Protein AF-A0A5Q0BK28-F1 (afdb_monomer_lite)

Foldseek 3Di:
DDDDDDDDDDDDDDDDDDDDDDDDDDDDDDDDDDDDDDDDDDDDDDDDDFPAEEDEDPPDAEGHPALYEYEEPDEYEHEYEYENAQRGYEYEYQEYEYQAEYDYLHEYEYHYQHEYEYQHQAYEYAEYEFDANYHYEYNHQHAEYAEYEQDDQGEYEYEQNHEHEYNAEYEYPHEYEEREEYAEAYEDQYEYEYDQHDHQHHDHEHHYPDDDHEYHYADEHEQQAEYEQDAAEEYNEAHAYEQHGEYEWEDEQVDIGAYEYAYQEYEDHHEYEYEYEHADAFAPGFQKDKYWRYAHPHQNHAYYYHYPYYYYPHHDVQKDWDWDQDGNGTIMIMIHGQQVQLVLAQAVLSNLLSNLLNVCSVPDDDLSSVLSRVLRNDDSVQSNLQSLLLSCLCLLCVVVQVCVQVVQQCQVVCQQQCQHQADGDDHDDQFKKKKKKWKKKWWWFDDPSRFRTKTKIKTKMKIKIKHDPDQFKIKMKMWIWMWMKMAGPSFRKIKIWTKIKIKIKMKGADPPFKIKMKIWMKIKTKMKIWRQGPSWIKIDIKMKIKIKMKIKMWGWDDPDPQKIKIKMKMKIKMKMWIQWDWIPISVQSIKTFHIDIAIWIKIKIKMKMWGWDDDPLKIKIKIKMKIFMDTPGGRDQWGWMDGPNRPPSIGIDGYDTQADPVGKIKIKIKMKMPPFPFKIKIKMKIWIGHPGTTMIMIMIMIMGTDPDDGDDRDPDPPDDDDDDDDDDDDDDDDDDDDDPPPLVDQFCVVVDDLPFAFHRALFARAAQWKKKWWFQWKWFPDADQFFTKTFTKIKIWHCNHRFKIWIKIFSAWMWGDDPPTDTAGAFIKTKMKGFDAPQPQVVQFFGKIKMKMWGACPRHDPQRDQHIKIKMWIWTWGQDPPAKIKIKIWIKIKGAWSVDRVDIDIWIKIKMKIWHDPDPFKIKIKIKIWQAGPRRSDAAWHFDFDFDQFFDFAADPDDDDDDDDGTDGDRDRDRDGHTTHDDPPVPPGIKMKIKMWMWGHPDSFKIKIWIKIAIPDSRYTRIMIIIIMMGTD

InterPro domains:
  IPR005546 Autotransporter beta-domain [PF03797] (434-685)
  IPR005546 Autotransporter beta-domain [PS51208] (427-706)
  IPR005546 Autotransporter beta-domain [SM00869] (431-696)
  IPR036709 Autotransporter beta-domain superfamily [G3DSA:2.40.128.130] (414-706)
  IPR036709 Autotransporter beta-domain superfamily [SSF103515] (392-706)

Sequence (1033 aa):
MRSPQLLSLFPVRLFPKVNHPSFKPRAPGHAVIALLCCGLSLSSSGNDGSVCGNQISSPFAGGCIAGGTLVFDRSNTVNGAVDIGSSGATVNSGAAGYVDTINGSGGLTFKGAGTTVLSGNSVSIGSLQVDSGSTLILEGSKMQMATAYANNAGILALGANTTLSIANGLANSGSLYGAGILNGNLNNSGTVSAGSSAIALSLGDIRTPAATSFVQSSAAVPIGSAATVSSTTTLNGNLAQTSNGTLAFGITPTSNTQLAVSGSSVQAGGNLFVQASGMSTGPGNNLRTTYTLLNGTNPNATLSGQFANVWVRGLAAGEVYDLTYVSDPQILISVYPDAYFHNMAQTANEREVGTVLDSTVPSATGSLYNQLNSLYQLPAGQLAAAMNQIDGEIYADAPGILYNAVSDTWAPVYARMGLSATQGGQSPANAPHLWMSGVGNFGGVSGNGNADGYSQRAGGFLVGADNKVFDGLNLGLTAGYVNAGANRNNTGSALSAQMWQVGGYADMNVGDNGHIGLLLGYTQGPVDFSNPSAIGTAAGQTFARIISAEARGSWTVDFGNGHSLTPIISLQTVYDQLGGFTESGLGALSLNVPSQNATMVAARFQTRYDYNWRAWGLDWTASTAIGVREMMNQPDPNLYLNYNGIGGQNFTVKGVQNNSSIGSGLVNAGITTHLNNALNLEIGYRGTYSGSTAINAFQGNVVWKFDEEIKTPSFDSETSAPDSGSKQSADKKAAAGEEDKGRDKLDIRTPGPDMANYPNSAYTLPQGGLYMEITPFNYTPDYATNPATYSSGYFFRYGLLDRVELRLYSNGLEAQGNGSALIGFAPLTFDTKIHIWDEWRQYYIPALGFEAAVQTTWLGSPGLTNGTEPSFSFNFDQSLPWDIDLEYNIGAARYQDPLDLSQEYWDVTFQWALQRDIVEDLAVFINGWYGSSTLPRVSRYTTKTQTVNKPVTVCDSNHRTDTLSNCVAKNTVITQTVSTRVAQNNVSELPNIVGAGMIWTVTDNLALYFNAGAGTNASSPTYNVYTGFAWTP

pLDDT: mean 77.87, std 19.66, range [23.08, 98.44]

Secondary structure (DSSP, 8-state):
----------------------------------------------S-----S-B-SSPP-SEE-TTEEEEESS-EEE-S-EE-TTT-EEEEESEEEE-S-EEEEEEEEEESSSEEEE--SEEEEEEEEE-TT-EEEE--SEEEEEEEEE-TT-EEEE-TT-EEEESS-EEESSEEEESSEEES-EEESSEEEE-SS---EES--EE--SS--EEEEEEEEEE-SEEE--SEEEEEEEEEE-TT-EEEEEEETTEE-EEEE-SSEEE--SEEEEEE-S---STTS-S-EEEEEEEE--TTPEEE---SEEEEESPPTTEEEEEEEETTTEEEEEEEESSHHHHH-SSSHHHHHHHHHHHHTTT--HHHHHHHHHHHTS-HHHHHHHHHTTS-HHHHHHHHHHHHHHHHHTHHHHHHTT--SSS------SS-EEEEEEEEEEEEEE--SSS-EEEEEEEEEEEEEEEEEETTEEEEEEEEEEEEEEEETTT--EEEEEEEEEEEEEEEEETTTEEEEEEEEEEEEEEEEEEEETTEEEEEEEEEEEEEEEEEEEE-EE-STTEEEEEEEEEEEEEEEE--EE-BSSGGGPEEEPPEEEEEEEEEEEEEEEEEEEETTEEEEEEEEEEEEEEEE---SEEEEEETTSTT--EEEE---SSBTTBEEEEEEEEEEESSSSEEEEEEEEEEE-SSEEEEEEEEEEEEESSS--PPP----------------------SSS-TTGGGS-BTTBS--TTTSSSPPS--PPTT-EEEEEEEEEEE--BTTBPEEEEEEEEEEEEEETTEEEEEEEEEEEEEESSS-EEEEPPPEEEEEEEEE--BTTTTBPEEEEEEEEE-SSS--TTT--S-EEEEEEEEEEEETTTEEEEEEEEEEEEEETTEEEEEEEEEEEEEEEEEEEETTEEEEEEEEES--SS-SS--EEEEEEEEEEEEEEE-SS---S-SSSEEEEEEEEEEEEEEE--GGG-SS--EEEEEEEEEEEETTEEEEEEEEEESSTTS-S-EEEEEEEE--

Radius of gyration: 50.5 Å; chains: 1; bounding box: 127×79×172 Å

Structure (mmCIF, N/CA/C/O backbone):
data_AF-A0A5Q0BK28-F1
#
_entry.id   AF-A0A5Q0BK28-F1
#
loop_
_atom_site.group_PDB
_atom_site.id
_atom_site.type_symbol
_atom_site.label_atom_id
_atom_site.label_alt_id
_atom_site.label_comp_id
_atom_site.label_asym_id
_atom_site.label_entity_id
_atom_site.label_seq_id
_atom_site.pdbx_PDB_ins_code
_atom_site.Cartn_x
_atom_site.Cartn_y
_atom_site.Cartn_z
_atom_site.occupancy
_atom_site.B_iso_or_equiv
_atom_site.auth_seq_id
_atom_site.auth_comp_id
_atom_site.auth_asym_id
_atom_site.auth_atom_id
_atom_site.pdbx_PDB_model_num
ATOM 1 N N . MET A 1 1 ? -41.409 -27.081 -14.715 1.00 34.41 1 MET A N 1
ATOM 2 C CA . MET A 1 1 ? -42.289 -28.272 -14.789 1.00 34.41 1 MET A CA 1
ATOM 3 C C . MET A 1 1 ? -42.395 -28.906 -13.402 1.00 34.41 1 MET A C 1
ATOM 5 O O . MET A 1 1 ? -41.400 -28.900 -12.700 1.00 34.41 1 MET A O 1
ATOM 9 N N . ARG A 1 2 ? -43.585 -29.428 -13.061 1.00 27.14 2 ARG A N 1
ATOM 10 C CA . ARG A 1 2 ? -43.899 -30.606 -12.210 1.00 27.14 2 ARG A CA 1
ATOM 11 C C . ARG A 1 2 ? -43.154 -30.882 -10.881 1.00 27.14 2 ARG A C 1
ATOM 13 O O . ARG A 1 2 ? -42.020 -31.339 -10.877 1.00 27.14 2 ARG A O 1
ATOM 20 N N . SER A 1 3 ? -43.929 -30.834 -9.791 1.00 30.38 3 SER A N 1
ATOM 21 C CA . SER A 1 3 ? -43.876 -31.787 -8.656 1.00 30.38 3 SER A CA 1
ATOM 22 C C . SER A 1 3 ? -44.756 -33.028 -8.969 1.00 30.38 3 SER A C 1
ATOM 24 O O . SER A 1 3 ? -45.500 -32.986 -9.959 1.00 30.38 3 SER A O 1
ATOM 26 N N . PRO A 1 4 ? -44.619 -34.157 -8.240 1.00 43.94 4 PRO A N 1
ATOM 27 C CA . PRO A 1 4 ? -45.563 -34.561 -7.163 1.00 43.94 4 PRO A CA 1
ATOM 28 C C . PRO A 1 4 ? -44.814 -34.840 -5.819 1.00 43.94 4 PRO A C 1
ATOM 30 O O . PRO A 1 4 ? -43.588 -34.785 -5.815 1.00 43.94 4 PRO A O 1
ATOM 33 N N . GLN A 1 5 ? -45.391 -34.966 -4.605 1.00 29.62 5 GLN A N 1
ATOM 34 C CA . GLN A 1 5 ? -46.573 -35.706 -4.082 1.00 29.62 5 GLN A CA 1
ATOM 35 C C . GLN A 1 5 ? -46.401 -37.252 -4.119 1.00 29.62 5 GLN A C 1
ATOM 37 O O . GLN A 1 5 ? -45.726 -37.752 -5.007 1.00 29.62 5 GLN A O 1
ATOM 42 N N . LEU A 1 6 ? -46.937 -38.092 -3.212 1.00 27.02 6 LEU A N 1
ATOM 43 C CA . LEU A 1 6 ? -47.876 -37.936 -2.075 1.00 27.02 6 LEU A CA 1
ATOM 44 C C . LEU A 1 6 ? -47.727 -39.156 -1.112 1.00 27.02 6 LEU A C 1
ATOM 46 O O . LEU A 1 6 ? -47.424 -40.242 -1.596 1.00 27.02 6 LEU A O 1
ATOM 50 N N . LEU A 1 7 ? -47.868 -39.016 0.220 1.00 25.06 7 LEU A N 1
ATOM 51 C CA . LEU A 1 7 ? -48.872 -39.624 1.152 1.00 25.06 7 LEU A CA 1
ATOM 52 C C . LEU A 1 7 ? -48.222 -39.667 2.563 1.00 25.06 7 LEU A C 1
ATOM 54 O O . LEU A 1 7 ? -47.008 -39.824 2.623 1.00 25.06 7 LEU A O 1
ATOM 58 N N . SER A 1 8 ? -48.826 -39.514 3.755 1.00 24.03 8 SER A N 1
ATOM 59 C CA . SER A 1 8 ? -50.190 -39.278 4.293 1.00 24.03 8 SER A CA 1
ATOM 60 C C . SER A 1 8 ? -51.168 -40.463 4.474 1.00 24.03 8 SER A C 1
ATOM 62 O O . SER A 1 8 ? -51.859 -40.834 3.529 1.00 24.03 8 SER A O 1
ATOM 64 N N . LEU A 1 9 ? -51.354 -40.937 5.722 1.00 24.70 9 LEU A N 1
ATOM 65 C CA . LEU A 1 9 ? -52.549 -41.670 6.197 1.00 24.70 9 LEU A CA 1
ATOM 66 C C . LEU A 1 9 ? -52.861 -41.354 7.686 1.00 24.70 9 LEU A C 1
ATOM 68 O O . LEU A 1 9 ? -51.958 -41.230 8.505 1.00 24.70 9 LEU A O 1
ATOM 72 N N . PHE A 1 10 ? -54.151 -41.200 7.996 1.00 25.56 10 PHE A N 1
ATOM 73 C CA . PHE A 1 10 ? -54.807 -40.784 9.266 1.00 25.56 10 PHE A CA 1
ATOM 74 C C . PHE A 1 10 ? -56.035 -41.729 9.487 1.00 25.56 10 PHE A C 1
ATOM 76 O O . PHE A 1 10 ? -56.170 -42.617 8.638 1.00 25.56 10 PHE A O 1
ATOM 83 N N . PRO A 1 11 ? -56.958 -41.639 10.498 1.00 42.91 11 PRO A N 1
ATOM 84 C CA . PRO A 1 11 ? -57.482 -40.502 11.304 1.00 42.91 11 PRO A CA 1
ATOM 85 C C . PRO A 1 11 ? -57.349 -40.760 12.852 1.00 42.91 11 PRO A C 1
ATOM 87 O O . PRO A 1 11 ? -56.382 -41.415 13.209 1.00 42.91 11 PRO A O 1
ATOM 90 N N . VAL A 1 12 ? -58.110 -40.274 13.866 1.00 28.59 12 VAL A N 1
ATOM 91 C CA . VAL A 1 12 ? -59.478 -39.700 14.012 1.00 28.59 12 VAL A CA 1
ATOM 92 C C . VAL A 1 12 ? -59.590 -38.566 15.069 1.00 28.59 12 VAL A C 1
ATOM 94 O O . VAL A 1 12 ? -58.828 -38.462 16.019 1.00 28.59 12 VAL A O 1
ATOM 97 N N . ARG A 1 13 ? -60.606 -37.731 14.807 1.00 27.39 13 ARG A N 1
ATOM 98 C CA . ARG A 1 13 ? -61.354 -36.673 15.536 1.00 27.39 13 ARG A CA 1
ATOM 99 C C . ARG A 1 13 ? -61.767 -36.992 17.009 1.00 27.39 13 ARG A C 1
ATOM 101 O O . ARG A 1 13 ? -61.684 -38.143 17.407 1.00 27.39 13 ARG A O 1
ATOM 108 N N . LEU A 1 14 ? -62.299 -36.069 17.842 1.00 26.30 14 LEU A N 1
ATOM 109 C CA . LEU A 1 14 ? -63.128 -34.859 17.574 1.00 26.30 14 LEU A CA 1
ATOM 110 C C . LEU A 1 14 ? -62.948 -33.685 18.597 1.00 26.30 14 LEU A C 1
ATOM 112 O O . LEU A 1 14 ? -62.080 -33.723 19.457 1.00 26.30 14 LEU A O 1
ATOM 116 N N . PHE A 1 15 ? -63.753 -32.623 18.439 1.00 25.20 15 PHE A N 1
ATOM 117 C CA . PHE A 1 15 ? -63.649 -31.211 18.911 1.00 25.20 15 PHE A CA 1
ATOM 118 C C . PHE A 1 15 ? -64.944 -30.760 19.681 1.00 25.20 15 PHE A C 1
ATOM 120 O O . PHE A 1 15 ? -65.834 -31.606 19.769 1.00 25.20 15 PHE A O 1
ATOM 127 N N . PRO A 1 16 ? -65.229 -29.468 20.056 1.00 42.81 16 PRO A N 1
ATOM 128 C CA . PRO A 1 16 ? -64.428 -28.287 20.506 1.00 42.81 16 PRO A CA 1
ATOM 129 C C . PRO A 1 16 ? -65.040 -27.422 21.683 1.00 42.81 16 PRO A C 1
ATOM 131 O O . PRO A 1 16 ? -66.171 -27.634 22.090 1.00 42.81 16 PRO A O 1
ATOM 134 N N . LYS A 1 17 ? -64.300 -26.370 22.125 1.00 27.00 17 LYS A N 1
ATOM 135 C CA . LYS A 1 17 ? -64.670 -24.973 22.575 1.00 27.00 17 LYS A CA 1
ATOM 136 C C . LYS A 1 17 ? -66.013 -24.616 23.288 1.00 27.00 17 LYS A C 1
ATOM 138 O O . LYS A 1 17 ? -67.071 -24.998 22.814 1.00 27.00 17 LYS A O 1
ATOM 143 N N . VAL A 1 18 ? -65.967 -23.616 24.206 1.00 28.25 18 VAL A N 1
ATOM 144 C CA . VAL A 1 18 ? -66.544 -22.221 24.105 1.00 28.25 18 VAL A CA 1
ATOM 145 C C . VAL A 1 18 ? -66.352 -21.416 25.434 1.00 28.25 18 VAL A C 1
ATOM 147 O O . VAL A 1 18 ? -66.045 -22.014 26.460 1.00 28.25 18 VAL A O 1
ATOM 150 N N . ASN A 1 19 ? -66.467 -20.071 25.416 1.00 27.97 19 ASN A N 1
ATOM 151 C CA . ASN A 1 19 ? -66.177 -19.127 26.527 1.00 27.97 19 ASN A CA 1
ATOM 152 C C . ASN A 1 19 ? -67.421 -18.425 27.150 1.00 27.97 19 ASN A C 1
ATOM 154 O O . ASN A 1 19 ? -68.354 -18.117 26.417 1.00 27.97 19 ASN A O 1
ATOM 158 N N . HIS A 1 20 ? -67.286 -17.976 28.420 1.00 28.23 20 HIS A N 1
ATOM 159 C CA . HIS A 1 20 ? -67.975 -16.824 29.084 1.00 28.23 20 HIS A CA 1
ATOM 160 C C . HIS A 1 20 ? -69.520 -16.884 29.318 1.00 28.23 20 HIS A C 1
ATOM 162 O O . HIS A 1 20 ? -70.199 -17.682 28.684 1.00 28.23 20 HIS A O 1
ATOM 168 N N . PRO A 1 21 ? -70.129 -15.988 30.146 1.00 46.16 21 PRO A N 1
ATOM 169 C CA . PRO A 1 21 ? -69.708 -15.479 31.473 1.00 46.16 21 PRO A CA 1
ATOM 170 C C . PRO A 1 21 ? -70.849 -15.373 32.542 1.00 46.16 21 PRO A C 1
ATOM 172 O O . PRO A 1 21 ? -72.026 -15.402 32.215 1.00 46.16 21 PRO A O 1
ATOM 175 N N . SER A 1 22 ? -70.472 -15.104 33.810 1.00 27.94 22 SER A N 1
ATOM 176 C CA . SER A 1 22 ? -71.206 -14.343 34.871 1.00 27.94 22 SER A CA 1
ATOM 177 C C . SER A 1 22 ? -72.678 -14.646 35.261 1.00 27.94 22 SER A C 1
ATOM 179 O O . SER A 1 22 ? -73.558 -14.516 34.425 1.00 27.94 22 SER A O 1
ATOM 181 N N . PHE A 1 23 ? -72.969 -14.803 36.573 1.00 26.89 23 PHE A N 1
ATOM 182 C CA . PHE A 1 23 ? -73.922 -13.966 37.363 1.00 26.89 23 PHE A CA 1
ATOM 183 C C . PHE A 1 23 ? -73.916 -14.306 38.888 1.00 26.89 23 PHE A C 1
ATOM 185 O O . PHE A 1 23 ? -73.184 -15.184 39.339 1.00 26.89 23 PHE A O 1
ATOM 192 N N . LYS A 1 24 ? -74.705 -13.568 39.689 1.00 26.69 24 LYS A N 1
ATOM 193 C CA . LYS A 1 24 ? -74.951 -13.632 41.163 1.00 26.69 24 LYS A CA 1
ATOM 194 C C . LYS A 1 24 ? -76.490 -13.540 41.400 1.00 26.69 24 LYS A C 1
ATOM 196 O O . LYS A 1 24 ? -77.158 -13.159 40.440 1.00 26.69 24 LYS A O 1
ATOM 201 N N . PRO A 1 25 ? -77.084 -13.654 42.619 1.00 50.75 25 PRO A N 1
ATOM 202 C CA . PRO A 1 25 ? -76.676 -14.268 43.904 1.00 50.75 25 PRO A CA 1
ATOM 203 C C . PRO A 1 25 ? -77.841 -15.050 44.622 1.00 50.75 25 PRO A C 1
ATOM 205 O O . PRO A 1 25 ? -78.875 -15.313 44.020 1.00 50.75 25 PRO A O 1
ATOM 208 N N . ARG A 1 26 ? -77.715 -15.251 45.956 1.00 26.45 26 ARG A N 1
ATOM 209 C CA . ARG A 1 26 ? -78.743 -15.545 47.007 1.00 26.45 26 ARG A CA 1
ATOM 210 C C . ARG A 1 26 ? -79.094 -17.012 47.362 1.00 26.45 26 ARG A C 1
ATOM 212 O O . ARG A 1 26 ? -78.865 -17.946 46.611 1.00 26.45 26 ARG A O 1
ATOM 219 N N . ALA A 1 27 ? -79.578 -17.145 48.605 1.00 27.17 27 ALA A N 1
ATOM 220 C CA . ALA A 1 27 ? -79.930 -18.342 49.398 1.00 27.17 27 ALA A CA 1
ATOM 221 C C . ALA A 1 27 ? -81.478 -18.355 49.651 1.00 27.17 27 ALA A C 1
ATOM 223 O O . ALA A 1 27 ? -82.126 -17.533 48.994 1.00 27.17 27 ALA A O 1
ATOM 224 N N . PRO A 1 28 ? -82.117 -19.124 50.584 1.00 44.31 28 PRO A N 1
ATOM 225 C CA . PRO A 1 28 ? -81.608 -20.051 51.626 1.00 44.31 28 PRO A CA 1
ATOM 226 C C . PRO A 1 28 ? -82.434 -21.362 51.837 1.00 44.31 28 PRO A C 1
ATOM 228 O O . PRO A 1 28 ? -83.401 -21.609 51.126 1.00 44.31 28 PRO A O 1
ATOM 231 N N . GLY A 1 29 ? -82.138 -22.136 52.903 1.00 26.45 29 GLY A N 1
ATOM 232 C CA . GLY A 1 29 ? -83.177 -22.881 53.653 1.00 26.45 29 GLY A CA 1
ATOM 233 C C . GLY A 1 29 ? -82.856 -24.312 54.137 1.00 26.45 29 GLY A C 1
ATOM 234 O O . GLY A 1 29 ? -82.620 -25.182 53.317 1.00 26.45 29 GLY A O 1
ATOM 235 N N . HIS A 1 30 ? -82.932 -24.514 55.466 1.00 27.50 30 HIS A N 1
ATOM 236 C CA . HIS A 1 30 ? -83.314 -25.715 56.263 1.00 27.50 30 HIS A CA 1
ATOM 237 C C . HIS A 1 30 ? -82.909 -27.142 55.774 1.00 27.50 30 HIS A C 1
ATOM 239 O O . HIS A 1 30 ? -83.309 -27.544 54.692 1.00 27.50 30 HIS A O 1
ATOM 245 N N . ALA A 1 31 ? -82.119 -27.993 56.461 1.00 26.11 31 ALA A N 1
ATOM 246 C CA . ALA A 1 31 ? -82.004 -28.435 57.880 1.00 26.11 31 ALA A CA 1
ATOM 247 C C . ALA A 1 31 ? -82.782 -29.736 58.216 1.00 26.11 31 ALA A C 1
ATOM 249 O O . ALA A 1 31 ? -83.950 -29.809 57.858 1.00 26.11 31 ALA A O 1
ATOM 250 N N . VAL A 1 32 ? -82.149 -30.699 58.938 1.00 26.25 32 VAL A N 1
ATOM 251 C CA . VAL A 1 32 ? -82.717 -31.622 59.981 1.00 26.25 32 VAL A CA 1
ATOM 252 C C . VAL A 1 32 ? -81.728 -32.751 60.427 1.00 26.25 32 VAL A C 1
ATOM 254 O O . VAL A 1 32 ? -81.478 -33.688 59.685 1.00 26.25 32 VAL A O 1
ATOM 257 N N . ILE A 1 33 ? -81.238 -32.643 61.681 1.00 27.38 33 ILE A N 1
ATOM 258 C CA . ILE A 1 33 ? -81.070 -33.682 62.752 1.00 27.38 33 ILE A CA 1
ATOM 259 C C . ILE A 1 33 ? -80.022 -34.846 62.676 1.00 27.38 33 ILE A C 1
ATOM 261 O O . ILE A 1 33 ? -79.854 -35.497 61.656 1.00 27.38 33 ILE A O 1
ATOM 265 N N . ALA A 1 34 ? -79.472 -35.173 63.877 1.00 27.11 34 ALA A N 1
ATOM 266 C CA . ALA A 1 34 ? -78.802 -36.419 64.356 1.00 27.11 34 ALA A CA 1
ATOM 267 C C . ALA A 1 34 ? -77.303 -36.671 64.003 1.00 27.11 34 ALA A C 1
ATOM 269 O O . ALA A 1 34 ? -76.893 -36.424 62.879 1.00 27.11 34 ALA A O 1
ATOM 270 N N . LEU A 1 35 ? -76.430 -37.198 64.896 1.00 27.97 35 LEU A N 1
ATOM 271 C CA . LEU A 1 35 ? -76.524 -37.510 66.349 1.00 27.97 35 LEU A CA 1
ATOM 272 C C . LEU A 1 35 ? -75.115 -37.637 67.012 1.00 27.97 35 LEU A C 1
ATOM 274 O O . LEU A 1 35 ? -74.201 -38.114 66.351 1.00 27.97 35 LEU A O 1
ATOM 278 N N . LEU A 1 36 ? -75.004 -37.369 68.332 1.00 28.55 36 LEU A N 1
ATOM 279 C CA . LEU A 1 36 ? -73.868 -37.686 69.251 1.00 28.55 36 LEU A CA 1
ATOM 280 C C . LEU A 1 36 ? -72.484 -37.029 68.953 1.00 28.55 36 LEU A C 1
ATOM 282 O O . LEU A 1 36 ? -72.203 -36.643 67.829 1.00 28.55 36 LEU A O 1
ATOM 286 N N . CYS A 1 37 ? -71.558 -36.840 69.910 1.00 27.67 37 CYS A N 1
ATOM 287 C CA . CYS A 1 37 ? -71.568 -37.051 71.371 1.00 27.67 37 CYS A CA 1
ATOM 288 C C . CYS A 1 37 ? -70.706 -35.974 72.083 1.00 27.67 37 CYS A C 1
ATOM 290 O O . CYS A 1 37 ? -69.775 -35.444 71.482 1.00 27.67 37 CYS A O 1
ATOM 292 N N . CYS A 1 38 ? -70.974 -35.676 73.361 1.00 28.72 38 CYS A N 1
ATOM 293 C CA . CYS A 1 38 ? -70.225 -34.687 74.157 1.00 28.72 38 CYS A CA 1
ATOM 294 C C . CYS A 1 38 ? -69.229 -35.325 75.141 1.00 28.72 38 CYS A C 1
ATOM 296 O O . CYS A 1 38 ? -69.458 -36.423 75.644 1.00 28.72 38 CYS A O 1
ATOM 298 N N . GLY A 1 39 ? -68.187 -34.568 75.500 1.00 27.62 39 GLY A N 1
ATOM 299 C CA . GLY A 1 39 ? -67.307 -34.831 76.641 1.00 27.62 39 GLY A CA 1
ATOM 300 C C . GLY A 1 39 ? -66.719 -33.517 77.156 1.00 27.62 39 GLY A C 1
ATOM 301 O O . GLY A 1 39 ? -65.961 -32.865 76.445 1.00 27.62 39 GLY A O 1
ATOM 302 N N . LEU A 1 40 ? -67.107 -33.100 78.363 1.00 29.86 40 LEU A N 1
ATOM 303 C CA . LEU A 1 40 ? -66.721 -31.822 78.969 1.00 29.86 40 LEU A CA 1
ATOM 304 C C . LEU A 1 40 ? -66.406 -32.053 80.451 1.00 29.86 40 LEU A C 1
ATOM 306 O O . LEU A 1 40 ? -67.218 -32.639 81.164 1.00 29.86 40 LEU A O 1
ATOM 310 N N . SER A 1 41 ? -65.250 -31.580 80.915 1.00 27.47 41 SER A N 1
ATOM 311 C CA . SER A 1 41 ? -64.837 -31.653 82.320 1.00 27.47 41 SER A CA 1
ATOM 312 C C . SER A 1 41 ? -64.361 -30.285 82.799 1.00 27.47 41 SER A C 1
ATOM 314 O O . SER A 1 41 ? -63.338 -29.785 82.332 1.00 27.47 41 SER A O 1
ATOM 316 N N . LEU A 1 42 ? -65.094 -29.698 83.743 1.00 29.66 42 LEU A N 1
ATOM 317 C CA . LEU A 1 42 ? -64.678 -28.520 84.503 1.00 29.66 42 LEU A CA 1
ATOM 318 C C . LEU A 1 42 ? -64.148 -28.970 85.868 1.00 29.66 42 LEU A C 1
ATOM 320 O O . LEU A 1 42 ? -64.774 -29.800 86.528 1.00 29.66 42 LEU A O 1
ATOM 324 N N . SER A 1 43 ? -63.029 -28.395 86.301 1.00 27.08 43 SER A N 1
ATOM 325 C CA . SER A 1 43 ? -62.521 -28.480 87.674 1.00 27.08 43 SER A CA 1
ATOM 326 C C . SER A 1 43 ? -62.527 -27.093 88.326 1.00 27.08 43 SER A C 1
ATOM 328 O O . SER A 1 43 ? -62.608 -26.067 87.649 1.00 27.08 43 SER A O 1
ATOM 330 N N . SER A 1 44 ? -62.556 -27.065 89.658 1.00 29.45 44 SER A N 1
ATOM 331 C CA . SER A 1 44 ? -62.954 -25.895 90.447 1.00 29.45 44 SER A CA 1
ATOM 332 C C . SER A 1 44 ? -61.811 -24.955 90.846 1.00 29.45 44 SER A C 1
ATOM 334 O O . SER A 1 44 ? -60.646 -25.332 90.894 1.00 29.45 44 SER A O 1
ATOM 336 N N . SER A 1 45 ? -62.210 -23.736 91.211 1.00 30.55 45 SER A N 1
ATOM 337 C CA . SER A 1 45 ? -61.409 -22.621 91.730 1.00 30.55 45 SER A CA 1
ATOM 338 C C . SER A 1 45 ? -60.344 -22.955 92.786 1.00 30.55 45 SER A C 1
ATOM 340 O O . SER A 1 45 ? -60.633 -23.631 93.774 1.00 30.55 45 SER A O 1
ATOM 342 N N . GLY A 1 46 ? -59.188 -22.300 92.653 1.00 26.92 46 GLY A N 1
ATOM 343 C CA . GLY A 1 46 ? -58.197 -22.032 93.699 1.00 26.92 46 GLY A CA 1
ATOM 344 C C . GLY A 1 46 ? -57.442 -20.737 93.356 1.00 26.92 46 GLY A C 1
ATOM 345 O O . GLY A 1 46 ? -57.336 -20.403 92.177 1.00 26.92 46 GLY A O 1
ATOM 346 N N . ASN A 1 47 ? -56.984 -19.983 94.360 1.00 37.78 47 ASN A N 1
ATOM 347 C CA . ASN A 1 47 ? -56.246 -18.726 94.152 1.00 37.78 47 ASN A CA 1
ATOM 348 C C . ASN A 1 47 ? -54.768 -18.960 93.772 1.00 37.78 47 ASN A C 1
ATOM 350 O O . ASN A 1 47 ? -54.255 -20.068 93.900 1.00 37.78 47 ASN A O 1
ATOM 354 N N . ASP A 1 48 ? -54.108 -17.870 93.369 1.00 37.97 48 ASP A N 1
ATOM 355 C CA . ASP A 1 48 ? -52.664 -17.727 93.129 1.00 37.97 48 ASP A CA 1
ATOM 356 C C . ASP A 1 48 ? -52.080 -18.562 91.972 1.00 37.97 48 ASP A C 1
ATOM 358 O O . ASP A 1 48 ? -51.318 -19.511 92.144 1.00 37.97 48 ASP A O 1
ATOM 362 N N . GLY A 1 49 ? -52.382 -18.116 90.747 1.00 32.22 49 GLY A N 1
ATOM 363 C CA . GLY A 1 49 ? -51.701 -18.520 89.515 1.00 32.22 49 GLY A CA 1
ATOM 364 C C . GLY A 1 49 ? -52.074 -17.601 88.347 1.00 32.22 49 GLY A C 1
ATOM 365 O O . GLY A 1 49 ? -53.252 -17.316 88.133 1.00 32.22 49 GLY A O 1
ATOM 366 N N . SER A 1 50 ? -51.091 -17.098 87.595 1.00 45.12 50 SER A N 1
ATOM 367 C CA . SER A 1 50 ? -51.329 -16.186 86.469 1.00 45.12 50 SER A CA 1
ATOM 368 C C . SER A 1 50 ? -51.966 -16.911 85.277 1.00 45.12 50 SER A C 1
ATOM 370 O O . SER A 1 50 ? -51.350 -17.766 84.644 1.00 45.12 50 SER A O 1
ATOM 372 N N . VAL A 1 51 ? -53.200 -16.534 84.928 1.00 55.12 51 VAL A N 1
ATOM 373 C CA . VAL A 1 51 ? -53.920 -17.088 83.768 1.00 55.12 51 VAL A CA 1
ATOM 374 C C . VAL A 1 51 ? -53.381 -16.480 82.466 1.00 55.12 51 VAL A C 1
ATOM 376 O O . VAL A 1 51 ? -53.950 -15.542 81.909 1.00 55.12 51 VAL A O 1
ATOM 379 N N . CYS A 1 52 ? -52.261 -17.019 81.985 1.00 69.25 52 CYS A N 1
ATOM 380 C CA . CYS A 1 52 ? -51.769 -16.794 80.626 1.00 69.25 52 CYS A CA 1
ATOM 381 C C . CYS A 1 52 ? -52.749 -17.401 79.603 1.00 69.25 52 CYS A C 1
ATOM 383 O O . CYS A 1 52 ? -53.150 -18.557 79.746 1.00 69.25 52 CYS A O 1
ATOM 385 N N . GLY A 1 53 ? -53.121 -16.654 78.560 1.00 71.06 53 GLY A N 1
ATOM 386 C CA . GLY A 1 53 ? -53.976 -17.165 77.484 1.00 71.06 53 GLY A CA 1
ATOM 387 C C . GLY A 1 53 ? -54.708 -16.074 76.704 1.00 71.06 53 GLY A C 1
ATOM 388 O O . GLY A 1 53 ? -54.304 -14.912 76.712 1.00 71.06 53 GLY A O 1
ATOM 389 N N . ASN A 1 54 ? -55.788 -16.454 76.011 1.00 75.00 54 ASN A N 1
ATOM 390 C CA . ASN A 1 54 ? -56.637 -15.515 75.271 1.00 75.00 54 ASN A CA 1
ATOM 391 C C . ASN A 1 54 ? -57.293 -14.493 76.211 1.00 75.00 54 ASN A C 1
ATOM 393 O O . ASN A 1 54 ? -57.897 -14.873 77.212 1.00 75.00 54 ASN A O 1
ATOM 397 N N . GLN A 1 55 ? -57.250 -13.217 75.832 1.00 71.62 55 GLN A N 1
ATOM 398 C CA . GLN A 1 55 ? -57.863 -12.111 76.571 1.00 71.62 55 GLN A CA 1
ATOM 399 C C . GLN A 1 55 ? -58.817 -11.356 75.638 1.00 71.62 55 GLN A C 1
ATOM 401 O O . GLN A 1 55 ? -58.408 -10.830 74.603 1.00 71.62 55 GLN A O 1
ATOM 406 N N . ILE A 1 56 ? -60.111 -11.350 75.973 1.00 63.09 56 ILE A N 1
ATOM 407 C CA . ILE A 1 56 ? -61.194 -10.840 75.110 1.00 63.09 56 ILE A CA 1
ATOM 408 C C . ILE A 1 56 ? -62.100 -9.902 75.925 1.00 63.09 56 ILE A C 1
ATOM 410 O O . ILE A 1 56 ? -63.298 -10.135 76.087 1.00 63.09 56 ILE A O 1
ATOM 414 N N . SER A 1 57 ? -61.509 -8.852 76.495 1.00 59.09 57 SER A N 1
ATOM 415 C CA . SER A 1 57 ? -62.238 -7.778 77.177 1.00 59.09 57 SER A CA 1
ATOM 416 C C . SER A 1 57 ? -61.390 -6.510 77.325 1.00 59.09 57 SER A C 1
ATOM 418 O O . SER A 1 57 ? -60.181 -6.556 77.549 1.00 59.09 57 SER A O 1
ATOM 420 N N . SER A 1 58 ? -62.045 -5.350 77.240 1.00 57.62 58 SER A N 1
ATOM 421 C CA . SER A 1 58 ? -61.508 -4.083 77.746 1.00 57.62 58 SER A CA 1
ATOM 422 C C . SER A 1 58 ? -62.067 -3.814 79.154 1.00 57.62 58 SER A C 1
ATOM 424 O O . SER A 1 58 ? -63.278 -3.990 79.327 1.00 57.62 58 SER A O 1
ATOM 426 N N . PRO A 1 59 ? -61.282 -3.301 80.118 1.00 63.19 59 PRO A N 1
ATOM 427 C CA . PRO A 1 59 ? -59.876 -2.915 79.999 1.00 63.19 59 PRO A CA 1
ATOM 428 C C . PRO A 1 59 ? -58.916 -4.063 80.356 1.00 63.19 59 PRO A C 1
ATOM 430 O O . PRO A 1 59 ? -58.972 -4.611 81.454 1.00 63.19 59 PRO A O 1
ATOM 433 N N . PHE A 1 60 ? -57.967 -4.361 79.465 1.00 74.75 60 PHE A N 1
ATOM 434 C CA . PHE A 1 60 ? -56.748 -5.089 79.830 1.00 74.75 60 PHE A CA 1
ATOM 435 C C . PHE A 1 60 ? -55.688 -4.065 80.254 1.00 74.75 60 PHE A C 1
ATOM 437 O O . PHE A 1 60 ? -55.400 -3.139 79.493 1.00 74.75 60 PHE A O 1
ATOM 444 N N . ALA A 1 61 ? -55.146 -4.208 81.467 1.00 74.12 61 ALA A N 1
ATOM 445 C CA . ALA A 1 61 ? -54.246 -3.226 82.081 1.00 74.12 61 ALA A CA 1
ATOM 446 C C . ALA A 1 61 ? -52.765 -3.652 82.113 1.00 74.12 61 ALA A C 1
ATOM 448 O O . ALA A 1 61 ? -51.906 -2.793 82.287 1.00 74.12 61 ALA A O 1
ATOM 449 N N . GLY A 1 62 ? -52.480 -4.946 81.940 1.00 76.25 62 GLY A N 1
ATOM 450 C CA . GLY A 1 62 ? -51.159 -5.576 82.055 1.00 76.25 62 GLY A CA 1
ATOM 451 C C . GLY A 1 62 ? -51.300 -7.043 82.487 1.00 76.25 62 GLY A C 1
ATOM 452 O O . GLY A 1 62 ? -52.372 -7.447 82.943 1.00 76.25 62 GLY A O 1
ATOM 453 N N . GLY A 1 63 ? -50.243 -7.848 82.344 1.00 81.69 63 GLY A N 1
ATOM 454 C CA . GLY A 1 63 ? -50.220 -9.266 82.736 1.00 81.69 63 GLY A CA 1
ATOM 455 C C . GLY A 1 63 ? -49.735 -10.234 81.648 1.00 81.69 63 GLY A C 1
ATOM 456 O O . GLY A 1 63 ? -49.216 -9.830 80.609 1.00 81.69 63 GLY A O 1
ATOM 457 N N . CYS A 1 64 ? -49.896 -11.536 81.899 1.00 83.62 64 CYS A N 1
ATOM 458 C CA . CYS A 1 64 ? -49.444 -12.594 80.991 1.00 83.62 64 CYS A CA 1
ATOM 459 C C . CYS A 1 64 ? -50.450 -12.877 79.864 1.00 83.62 64 CYS A C 1
ATOM 461 O O . CYS A 1 64 ? -51.628 -13.118 80.126 1.00 83.62 64 CYS A O 1
ATOM 463 N N . ILE A 1 65 ? -49.965 -12.944 78.623 1.00 85.38 65 ILE A N 1
ATOM 464 C CA . ILE A 1 65 ? -50.732 -13.334 77.424 1.00 85.38 65 ILE A CA 1
ATOM 465 C C . ILE A 1 65 ? -50.049 -14.459 76.622 1.00 85.38 65 ILE A C 1
ATOM 467 O O . ILE A 1 65 ? -50.381 -14.687 75.460 1.00 85.38 65 ILE A O 1
ATOM 471 N N . ALA A 1 66 ? -49.099 -15.174 77.235 1.00 86.94 66 ALA A N 1
ATOM 472 C CA . ALA A 1 66 ? -48.339 -16.249 76.598 1.00 86.94 66 ALA A CA 1
ATOM 473 C C . ALA A 1 66 ? -49.240 -17.353 76.006 1.00 86.94 66 ALA A C 1
ATOM 475 O O . ALA A 1 66 ? -50.112 -17.899 76.682 1.00 86.94 66 ALA A O 1
ATOM 476 N N . GLY A 1 67 ? -49.011 -17.684 74.733 1.00 83.38 67 GLY A N 1
ATOM 477 C CA . GLY A 1 67 ? -49.813 -18.613 73.929 1.00 83.38 67 GLY A CA 1
ATOM 478 C C . GLY A 1 67 ? -51.178 -18.066 73.488 1.00 83.38 67 GLY A C 1
ATOM 479 O O . GLY A 1 67 ? -51.950 -18.797 72.871 1.00 83.38 67 GLY A O 1
ATOM 480 N N . GLY A 1 68 ? -51.498 -16.811 73.816 1.00 84.75 68 GLY A N 1
ATOM 481 C CA . GLY A 1 68 ? -52.828 -16.229 73.669 1.00 84.75 68 GLY A CA 1
ATOM 482 C C . GLY A 1 68 ? -52.992 -15.240 72.515 1.00 84.75 68 GLY A C 1
ATOM 483 O O . GLY A 1 68 ? -52.038 -14.703 71.950 1.00 84.75 68 GLY A O 1
ATOM 484 N N . THR A 1 69 ? -54.256 -14.959 72.201 1.00 84.44 69 THR A N 1
ATOM 485 C CA . THR A 1 69 ? -54.688 -13.801 71.413 1.00 84.44 69 THR A CA 1
ATOM 486 C C . THR A 1 69 ? -55.371 -12.778 72.320 1.00 84.44 69 THR A C 1
ATOM 488 O O . THR A 1 69 ? -56.352 -13.100 72.992 1.00 84.44 69 THR A O 1
ATOM 491 N N . LEU A 1 70 ? -54.875 -11.542 72.307 1.00 82.62 70 LEU A N 1
ATOM 492 C CA . LEU A 1 70 ? -55.482 -10.370 72.934 1.00 82.62 70 LEU A CA 1
ATOM 493 C C . LEU A 1 70 ? -56.311 -9.621 71.879 1.00 82.62 70 LEU A C 1
ATOM 495 O O . LEU A 1 70 ? -55.774 -9.205 70.849 1.00 82.62 70 LEU A O 1
ATOM 499 N N . VAL A 1 71 ? -57.620 -9.484 72.111 1.00 80.00 71 VAL A N 1
ATOM 500 C CA . VAL A 1 71 ? -58.566 -8.881 71.156 1.00 80.00 71 VAL A CA 1
ATOM 501 C C . VAL A 1 71 ? -59.161 -7.593 71.718 1.00 80.00 71 VAL A C 1
ATOM 503 O O . VAL A 1 71 ? -59.752 -7.604 72.797 1.00 80.00 71 VAL A O 1
ATOM 506 N N . PHE A 1 72 ? -59.066 -6.500 70.956 1.00 73.75 72 PHE A N 1
ATOM 507 C CA . PHE A 1 72 ? -59.653 -5.205 71.312 1.00 73.75 72 PHE A CA 1
ATOM 508 C C . PHE A 1 72 ? -60.754 -4.790 70.326 1.00 73.75 72 PHE A C 1
ATOM 510 O O . PHE A 1 72 ? -60.485 -4.508 69.157 1.00 73.75 72 PHE A O 1
ATOM 517 N N . ASP A 1 73 ? -61.991 -4.712 70.829 1.00 68.31 73 ASP A N 1
ATOM 518 C CA . ASP A 1 73 ? -63.193 -4.264 70.104 1.00 68.31 73 ASP A CA 1
ATOM 519 C C . ASP A 1 73 ? -63.308 -2.729 69.985 1.00 68.31 73 ASP A C 1
ATOM 521 O O . ASP A 1 73 ? -64.110 -2.213 69.208 1.00 68.31 73 ASP A O 1
ATOM 525 N N . ARG A 1 74 ? -62.490 -2.003 70.752 1.00 69.94 74 ARG A N 1
ATOM 526 C CA . ARG A 1 74 ? -62.395 -0.540 70.840 1.00 69.94 74 ARG A CA 1
ATOM 527 C C . ARG A 1 74 ? -60.952 -0.141 71.162 1.00 69.94 74 ARG A C 1
ATOM 529 O O . ARG A 1 74 ? -60.177 -0.982 71.606 1.00 69.94 74 ARG A O 1
ATOM 536 N N . SER A 1 75 ? -60.598 1.134 70.997 1.00 72.38 75 SER A N 1
ATOM 537 C CA . SER A 1 75 ? -59.273 1.625 71.409 1.00 72.38 75 SER A CA 1
ATOM 538 C C . SER A 1 75 ? -59.050 1.435 72.918 1.00 72.38 75 SER A C 1
ATOM 540 O O . SER A 1 75 ? -59.911 1.814 73.714 1.00 72.38 75 SER A O 1
ATOM 542 N N . ASN A 1 76 ? -57.910 0.857 73.308 1.00 75.12 76 ASN A N 1
ATOM 543 C CA . ASN A 1 76 ? -57.520 0.629 74.703 1.00 75.12 76 ASN A CA 1
ATOM 544 C C . ASN A 1 76 ? -56.026 0.928 74.917 1.00 75.12 76 ASN A C 1
ATOM 546 O O . ASN A 1 76 ? -55.211 0.664 74.032 1.00 75.12 76 ASN A O 1
ATOM 550 N N . THR A 1 77 ? -55.666 1.409 76.109 1.00 79.94 77 THR A N 1
ATOM 551 C CA . THR A 1 77 ? -54.271 1.681 76.491 1.00 79.94 77 THR A CA 1
ATOM 552 C C . THR A 1 77 ? -53.855 0.789 77.658 1.00 79.94 77 THR A C 1
ATOM 554 O O . THR A 1 77 ? -54.465 0.823 78.726 1.00 79.94 77 THR A O 1
ATOM 557 N N . VAL A 1 78 ? -52.810 -0.007 77.448 1.00 80.88 78 VAL A N 1
ATOM 558 C CA . VAL A 1 78 ? -52.210 -0.924 78.420 1.00 80.88 78 VAL A CA 1
ATOM 559 C C . VAL A 1 78 ? -51.055 -0.199 79.117 1.00 80.88 78 VAL A C 1
ATOM 561 O O . VAL A 1 78 ? -50.044 0.132 78.492 1.00 80.88 78 VAL A O 1
ATOM 564 N N . ASN A 1 79 ? -51.229 0.079 80.410 1.00 80.00 79 ASN A N 1
ATOM 565 C CA . ASN A 1 79 ? -50.333 0.926 81.212 1.00 80.00 79 ASN A CA 1
ATOM 566 C C . ASN A 1 79 ? -49.433 0.140 82.185 1.00 80.00 79 ASN A C 1
ATOM 568 O O . ASN A 1 79 ? -48.730 0.757 82.980 1.00 80.00 79 ASN A O 1
ATOM 572 N N . GLY A 1 80 ? -49.486 -1.192 82.158 1.00 79.75 80 GLY A N 1
ATOM 573 C CA . GLY A 1 80 ? -48.688 -2.084 82.995 1.00 79.75 80 GLY A CA 1
ATOM 574 C C . GLY A 1 80 ? -48.069 -3.222 82.184 1.00 79.75 80 GLY A C 1
ATOM 575 O O . GLY A 1 80 ? -48.605 -3.616 81.146 1.00 79.75 80 GLY A O 1
ATOM 576 N N . ALA A 1 81 ? -46.940 -3.731 82.673 1.00 81.62 81 ALA A N 1
ATOM 577 C CA . ALA A 1 81 ? -46.090 -4.705 81.998 1.00 81.62 81 ALA A CA 1
ATOM 578 C C . ALA A 1 81 ? -46.837 -5.927 81.430 1.00 81.62 81 ALA A C 1
ATOM 580 O O . ALA A 1 81 ? -47.758 -6.470 82.049 1.00 81.62 81 ALA A O 1
ATOM 581 N N . VAL A 1 82 ? -46.393 -6.391 80.259 1.00 85.94 82 VAL A N 1
ATOM 582 C CA . VAL A 1 82 ? -46.962 -7.538 79.536 1.00 85.94 82 VAL A CA 1
ATOM 583 C C . VAL A 1 82 ? -45.910 -8.631 79.351 1.00 85.94 82 VAL A C 1
ATOM 585 O O . VAL A 1 82 ? -44.806 -8.366 78.872 1.00 85.94 82 VAL A O 1
ATOM 588 N N . ASP A 1 83 ? -46.271 -9.868 79.693 1.00 85.25 83 ASP A N 1
ATOM 589 C CA . ASP A 1 83 ? -45.435 -11.057 79.484 1.00 85.25 83 ASP A CA 1
ATOM 590 C C . ASP A 1 83 ? -46.032 -11.944 78.380 1.00 85.25 83 ASP A C 1
ATOM 592 O O . ASP A 1 83 ? -47.182 -12.388 78.471 1.00 85.25 83 ASP A O 1
ATOM 596 N N . ILE A 1 84 ? -45.258 -12.197 77.321 1.00 87.12 84 ILE A N 1
ATOM 597 C CA . ILE A 1 84 ? -45.637 -13.085 76.205 1.00 87.12 84 ILE A CA 1
ATOM 598 C C . ILE A 1 84 ? -45.022 -14.490 76.330 1.00 87.12 84 ILE A C 1
ATOM 600 O O . ILE A 1 84 ? -45.280 -15.359 75.494 1.00 87.12 84 ILE A O 1
ATOM 604 N N . GLY A 1 85 ? -44.221 -14.733 77.373 1.00 86.81 85 GLY A N 1
ATOM 605 C CA . GLY A 1 85 ? -43.542 -15.996 77.646 1.00 86.81 85 GLY A CA 1
ATOM 606 C C . GLY A 1 85 ? -42.662 -16.474 76.489 1.00 86.81 85 GLY A C 1
ATOM 607 O O . GLY A 1 85 ? -42.235 -15.696 75.636 1.00 86.81 85 GLY A O 1
ATOM 608 N N . SER A 1 86 ? -42.401 -17.781 76.439 1.00 88.19 86 SER A N 1
ATOM 609 C CA . SER A 1 86 ? -41.754 -18.447 75.296 1.00 88.19 86 SER A CA 1
ATOM 610 C C . SER A 1 86 ? -42.733 -18.804 74.170 1.00 88.19 86 SER A C 1
ATOM 612 O O . SER A 1 86 ? -42.325 -18.930 73.019 1.00 88.19 86 SER A O 1
ATOM 614 N N . SER A 1 87 ? -44.025 -18.943 74.483 1.00 86.88 87 SER A N 1
ATOM 615 C CA . SER A 1 87 ? -45.076 -19.317 73.524 1.00 86.88 87 SER A CA 1
ATOM 616 C C . SER A 1 87 ? -45.511 -18.176 72.594 1.00 86.88 87 SER A C 1
ATOM 618 O O . SER A 1 87 ? -46.191 -18.433 71.604 1.00 86.88 87 SER A O 1
ATOM 620 N N . GLY A 1 88 ? -45.134 -16.928 72.896 1.00 88.12 88 GLY A N 1
ATOM 621 C CA . GLY A 1 88 ? -45.505 -15.750 72.111 1.00 88.12 88 GLY A CA 1
ATOM 622 C C . GLY A 1 88 ? -46.959 -15.319 72.311 1.00 88.12 88 GLY A C 1
ATOM 623 O O . GLY A 1 88 ? -47.672 -15.868 73.148 1.00 88.12 88 GLY A O 1
ATOM 624 N N . ALA A 1 89 ? -47.408 -14.324 71.548 1.00 88.25 89 ALA A N 1
ATOM 625 C CA . ALA A 1 89 ? -48.778 -13.818 71.598 1.00 88.25 89 ALA A CA 1
ATOM 626 C C . ALA A 1 89 ? -49.225 -13.194 70.264 1.00 88.25 89 ALA A C 1
ATOM 628 O O . ALA A 1 89 ? -48.414 -12.771 69.438 1.00 88.25 89 ALA A O 1
ATOM 629 N N . THR A 1 90 ? -50.540 -13.093 70.065 1.00 88.12 90 THR A N 1
ATOM 630 C CA . THR A 1 90 ? -51.153 -12.322 68.972 1.00 88.12 90 THR A CA 1
ATOM 631 C C . THR A 1 90 ? -51.965 -11.157 69.534 1.00 88.12 90 THR A C 1
ATOM 633 O O . THR A 1 90 ? -52.751 -11.339 70.457 1.00 88.12 90 THR A O 1
ATOM 636 N N . VAL A 1 91 ? -51.832 -9.970 68.949 1.00 85.38 91 VAL A N 1
ATOM 637 C CA . VAL A 1 91 ? -52.679 -8.801 69.218 1.00 85.38 91 VAL A CA 1
ATOM 638 C C . VAL A 1 91 ? -53.558 -8.564 67.994 1.00 85.38 91 VAL A C 1
ATOM 640 O O . VAL A 1 91 ? -53.047 -8.416 66.886 1.00 85.38 91 VAL A O 1
ATOM 643 N N . ASN A 1 92 ? -54.876 -8.536 68.184 1.00 83.25 92 ASN A N 1
ATOM 644 C CA . ASN A 1 92 ? -55.851 -8.271 67.127 1.00 83.25 92 ASN A CA 1
ATOM 645 C C . ASN A 1 92 ? -56.745 -7.091 67.538 1.00 83.25 92 ASN A C 1
ATOM 647 O O . ASN A 1 92 ? -57.631 -7.246 68.380 1.00 83.25 92 ASN A O 1
ATOM 651 N N . SER A 1 93 ? -56.480 -5.897 67.004 1.00 68.31 93 SER A N 1
ATOM 652 C CA . SER A 1 93 ? -57.030 -4.644 67.548 1.00 68.31 93 SER A CA 1
ATOM 653 C C . SER A 1 93 ? -57.601 -3.709 66.487 1.00 68.31 93 SER A C 1
ATOM 655 O O . SER A 1 93 ? -56.993 -3.542 65.431 1.00 68.31 93 SER A O 1
ATOM 657 N N . GLY A 1 94 ? -58.689 -3.005 66.819 1.00 61.25 94 GLY A N 1
ATOM 658 C CA . GLY A 1 94 ? -59.121 -1.808 66.080 1.00 61.25 94 GLY A CA 1
ATOM 659 C C . GLY A 1 94 ? -58.230 -0.580 66.334 1.00 61.25 94 GLY A C 1
ATOM 660 O O . GLY A 1 94 ? -58.006 0.214 65.427 1.00 61.25 94 GLY A O 1
ATOM 661 N N . ALA A 1 95 ? -57.683 -0.453 67.547 1.00 64.88 95 ALA A N 1
ATOM 662 C CA . ALA A 1 95 ? -56.534 0.384 67.902 1.00 64.88 95 ALA A CA 1
ATOM 663 C C . ALA A 1 95 ? -56.014 -0.038 69.291 1.00 64.88 95 ALA A C 1
ATOM 665 O O . ALA A 1 95 ? -56.795 -0.558 70.093 1.00 64.88 95 ALA A O 1
ATOM 666 N N . ALA A 1 96 ? -54.734 0.188 69.593 1.00 70.12 96 ALA A N 1
ATOM 667 C CA . ALA A 1 96 ? -54.163 -0.099 70.914 1.00 70.12 96 ALA A CA 1
ATOM 668 C C . ALA A 1 96 ? -52.946 0.782 71.245 1.00 70.12 96 ALA A C 1
ATOM 670 O O . ALA A 1 96 ? -52.192 1.168 70.356 1.00 70.12 96 ALA A O 1
ATOM 671 N N . GLY A 1 97 ? -52.710 1.050 72.527 1.00 74.88 97 GLY A N 1
ATOM 672 C CA . GLY A 1 97 ? -51.459 1.633 73.025 1.00 74.88 97 GLY A CA 1
ATOM 673 C C . GLY A 1 97 ? -50.850 0.771 74.128 1.00 74.88 97 GLY A C 1
ATOM 674 O O . GLY A 1 97 ? -51.585 0.271 74.972 1.00 74.88 97 GLY A O 1
ATOM 675 N N . TYR A 1 98 ? -49.528 0.612 74.145 1.00 80.31 98 TYR A N 1
ATOM 676 C CA . TYR A 1 98 ? -48.781 -0.068 75.208 1.00 80.31 98 TYR A CA 1
ATOM 677 C C . TYR A 1 98 ? -47.660 0.851 75.696 1.00 80.31 98 TYR A C 1
ATOM 679 O O . TYR A 1 98 ? -46.758 1.194 74.927 1.00 80.31 98 TYR A O 1
ATOM 687 N N . VAL A 1 99 ? -47.746 1.265 76.961 1.00 71.19 99 VAL A N 1
ATOM 688 C CA . VAL A 1 99 ? -46.936 2.360 77.537 1.00 71.19 99 VAL A CA 1
ATOM 689 C C . VAL A 1 99 ? -45.878 1.849 78.530 1.00 71.19 99 VAL A C 1
ATOM 691 O O . VAL A 1 99 ? -44.942 2.567 78.874 1.00 71.19 99 VAL A O 1
ATOM 694 N N . ASP A 1 100 ? -45.987 0.589 78.954 1.00 77.81 100 ASP A N 1
ATOM 695 C CA . ASP A 1 100 ? -45.029 -0.108 79.822 1.00 77.81 100 ASP A CA 1
ATOM 696 C C . ASP A 1 100 ? -44.317 -1.244 79.050 1.00 77.81 100 ASP A C 1
ATOM 698 O O . ASP A 1 100 ? -44.537 -1.468 77.858 1.00 77.81 100 ASP A O 1
ATOM 702 N N . THR A 1 101 ? -43.409 -1.932 79.731 1.00 82.00 101 THR A N 1
ATOM 703 C CA . THR A 1 101 ? -42.565 -3.021 79.247 1.00 82.00 101 THR A CA 1
ATOM 704 C C . THR A 1 101 ? -43.336 -4.199 78.642 1.00 82.00 101 THR A C 1
ATOM 706 O O . THR A 1 101 ? -44.343 -4.657 79.180 1.00 82.00 101 THR A O 1
ATOM 709 N N . ILE A 1 102 ? -42.807 -4.746 77.543 1.00 85.88 102 ILE A N 1
ATOM 710 C CA . ILE A 1 102 ? -43.260 -6.017 76.957 1.00 85.88 102 ILE A CA 1
ATOM 711 C C . ILE A 1 102 ? -42.058 -6.954 76.861 1.00 85.88 102 ILE A C 1
ATOM 713 O O . ILE A 1 102 ? -41.072 -6.627 76.198 1.00 85.88 102 ILE A O 1
ATOM 717 N N . ASN A 1 103 ? -42.134 -8.111 77.518 1.00 84.44 103 ASN A N 1
ATOM 718 C CA . ASN A 1 103 ? -41.035 -9.073 77.598 1.00 84.44 103 ASN A CA 1
ATOM 719 C C . ASN A 1 103 ? -41.500 -10.497 77.257 1.00 84.44 103 ASN A C 1
ATOM 721 O O . ASN A 1 103 ? -42.644 -10.861 77.520 1.00 84.44 103 ASN A O 1
ATOM 725 N N . GLY A 1 104 ? -40.600 -11.315 76.707 1.00 85.12 104 GLY A N 1
ATOM 726 C CA . GLY A 1 104 ? -40.787 -12.763 76.547 1.00 85.12 104 GLY A CA 1
ATOM 727 C C . GLY A 1 104 ? -40.016 -13.323 75.351 1.00 85.12 104 GLY A C 1
ATOM 728 O O . GLY A 1 104 ? -39.881 -12.665 74.327 1.00 85.12 104 GLY A O 1
ATOM 729 N N . SER A 1 105 ? -39.492 -14.545 75.445 1.00 86.94 105 SER A N 1
ATOM 730 C CA . SER A 1 105 ? -38.679 -15.147 74.373 1.00 86.94 105 SER A CA 1
ATOM 731 C C . SER A 1 105 ? -39.473 -15.623 73.14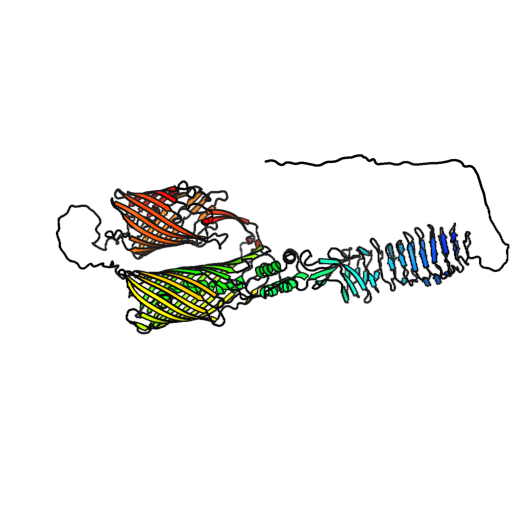5 1.00 86.94 105 SER A C 1
ATOM 733 O O . SER A 1 105 ? -38.865 -16.038 72.159 1.00 86.94 105 SER A O 1
ATOM 735 N N . GLY A 1 106 ? -40.806 -15.564 73.180 1.00 87.56 106 GLY A N 1
ATOM 736 C CA . GLY A 1 106 ? -41.693 -15.889 72.062 1.00 87.56 106 GLY A CA 1
ATOM 737 C C . GLY A 1 106 ? -41.902 -14.745 71.061 1.00 87.56 106 GLY A C 1
ATOM 738 O O . GLY A 1 106 ? -41.396 -13.636 71.224 1.00 87.56 106 GLY A O 1
ATOM 739 N N . GLY A 1 107 ? -42.663 -15.017 69.999 1.00 89.56 107 GLY A N 1
ATOM 740 C CA . GLY A 1 107 ? -43.002 -14.032 68.964 1.00 89.56 107 GLY A CA 1
ATOM 741 C C . GLY A 1 107 ? -44.271 -13.230 69.268 1.00 89.56 107 GLY A C 1
ATOM 742 O O . GLY A 1 107 ? -45.239 -13.781 69.787 1.00 89.56 107 GLY A O 1
ATOM 743 N N . LEU A 1 108 ? -44.297 -11.948 68.900 1.00 89.75 108 LEU A N 1
ATOM 744 C CA . LEU A 1 108 ? -45.462 -11.065 68.999 1.00 89.75 108 LEU A CA 1
ATOM 745 C C . LEU A 1 108 ? -45.996 -10.728 67.600 1.00 89.75 108 LEU A C 1
ATOM 747 O O . LEU A 1 108 ? -45.284 -10.144 66.782 1.00 89.75 108 LEU A O 1
ATOM 751 N N . THR A 1 109 ? -47.250 -11.093 67.325 1.00 89.62 109 THR A N 1
ATOM 752 C CA . THR A 1 109 ? -47.892 -10.894 66.012 1.00 89.62 109 THR A CA 1
ATOM 753 C C . THR A 1 109 ? -49.030 -9.877 66.086 1.00 89.62 109 THR A C 1
ATOM 755 O O . THR A 1 109 ? -49.961 -10.064 66.864 1.00 89.62 109 THR A O 1
ATOM 758 N N . PHE A 1 110 ? -49.010 -8.846 65.242 1.00 88.94 110 PHE A N 1
ATOM 759 C CA . PHE A 1 110 ? -50.066 -7.837 65.122 1.00 88.94 110 PHE A CA 1
ATOM 760 C C . PHE A 1 110 ? -50.967 -8.115 63.915 1.00 88.94 110 PHE A C 1
ATOM 762 O O . PHE A 1 110 ? -50.474 -8.332 62.806 1.00 88.94 110 PHE A O 1
ATOM 769 N N . LYS A 1 111 ? -52.283 -8.127 64.160 1.00 84.81 111 LYS A N 1
ATOM 770 C CA . LYS A 1 111 ? -53.364 -8.416 63.204 1.00 84.81 111 LYS A CA 1
ATOM 771 C C . LYS A 1 111 ? -54.525 -7.422 63.353 1.00 84.81 111 LYS A C 1
ATOM 773 O O . LYS A 1 111 ? -54.669 -6.748 64.374 1.00 84.81 111 LYS A O 1
ATOM 778 N N . GLY A 1 112 ? -55.379 -7.366 62.330 1.00 78.50 112 GLY A N 1
ATOM 779 C CA . GLY A 1 112 ? -56.532 -6.462 62.266 1.00 78.50 112 GLY A CA 1
ATOM 780 C C . GLY A 1 112 ? -56.186 -5.092 61.674 1.00 78.50 112 GLY A C 1
ATOM 781 O O . GLY A 1 112 ? -55.023 -4.709 61.609 1.00 78.50 112 GLY A O 1
ATOM 782 N N . ALA A 1 113 ? -57.198 -4.351 61.220 1.00 76.31 113 ALA A N 1
ATOM 783 C CA . ALA A 1 113 ? -57.035 -3.103 60.458 1.00 76.31 113 ALA A CA 1
ATOM 784 C C . ALA A 1 113 ? -56.693 -1.858 61.313 1.00 76.31 113 ALA A C 1
ATOM 786 O O . ALA A 1 113 ? -56.959 -0.731 60.901 1.00 76.31 113 ALA A O 1
ATOM 787 N N . GLY A 1 114 ? -56.193 -2.058 62.534 1.00 76.19 114 GLY A N 1
ATOM 788 C CA . GLY A 1 114 ? -55.966 -0.999 63.512 1.00 76.19 114 GLY A CA 1
ATOM 789 C C . GLY A 1 114 ? -54.521 -0.526 63.618 1.00 76.19 114 GLY A C 1
ATOM 790 O O . GLY A 1 114 ? -53.580 -1.221 63.228 1.00 76.19 114 GLY A O 1
ATOM 791 N N . THR A 1 115 ? -54.360 0.646 64.233 1.00 85.56 115 THR A N 1
ATOM 792 C CA . THR A 1 115 ? -53.061 1.184 64.655 1.00 85.56 115 THR A CA 1
ATOM 793 C C . THR A 1 115 ? -52.765 0.780 66.095 1.00 85.56 115 THR A C 1
ATOM 795 O O . THR A 1 115 ? -53.497 1.156 67.012 1.00 85.56 115 THR A O 1
ATOM 798 N N . THR A 1 116 ? -51.674 0.045 66.303 1.00 86.44 116 THR A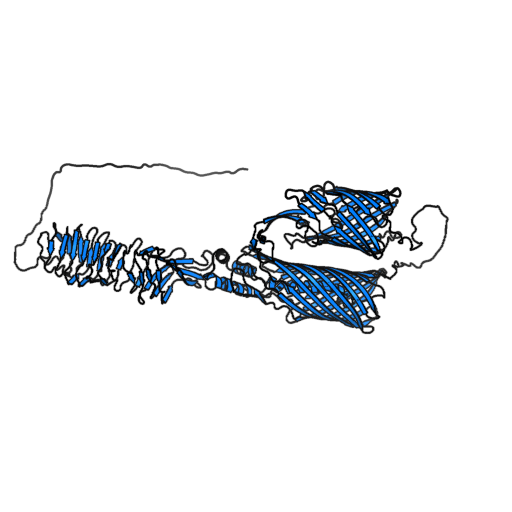 N 1
ATOM 799 C CA . THR A 1 116 ? -51.074 -0.174 67.623 1.00 86.44 116 THR A CA 1
ATOM 800 C C . THR A 1 116 ? -49.858 0.730 67.813 1.00 86.44 116 THR A C 1
ATOM 802 O O . THR A 1 116 ? -49.041 0.850 66.904 1.00 86.44 116 THR A O 1
ATOM 805 N N . VAL A 1 117 ? -49.701 1.320 68.999 1.00 87.12 117 VAL A N 1
ATOM 806 C CA . VAL A 1 117 ? -48.507 2.075 69.409 1.00 87.12 117 VAL A CA 1
ATOM 807 C C . VAL A 1 117 ? -47.794 1.352 70.556 1.00 87.12 117 VAL A C 1
ATOM 809 O O . VAL A 1 117 ? -48.423 1.021 71.560 1.00 87.12 117 VAL A O 1
ATOM 812 N N . LEU A 1 118 ? -46.485 1.126 70.424 1.00 86.81 118 LEU A N 1
ATOM 813 C CA . LEU A 1 118 ? -45.592 0.635 71.477 1.00 86.81 118 LEU A CA 1
ATOM 814 C C . LEU A 1 118 ? -44.657 1.773 71.908 1.00 86.81 118 LEU A C 1
ATOM 816 O O . LEU A 1 118 ? -43.621 2.005 71.283 1.00 86.81 118 LEU A O 1
ATOM 820 N N . SER A 1 119 ? -45.028 2.489 72.969 1.00 77.25 119 SER A N 1
ATOM 821 C CA . SER A 1 119 ? -44.237 3.576 73.569 1.00 77.25 119 SER A CA 1
ATOM 822 C C . SER A 1 119 ? -43.496 3.155 74.848 1.00 77.25 119 SER A C 1
ATOM 824 O O . SER A 1 119 ? -42.731 3.940 75.408 1.00 77.25 119 SER A O 1
ATOM 826 N N . GLY A 1 120 ? -43.669 1.901 75.285 1.00 69.75 120 GLY A N 1
ATOM 827 C CA . GLY A 1 120 ? -42.921 1.293 76.386 1.00 69.75 120 GLY A CA 1
ATOM 828 C C . GLY A 1 120 ? -41.401 1.406 76.219 1.00 69.75 120 GLY A C 1
ATOM 829 O O . GLY A 1 120 ? -40.837 1.079 75.176 1.00 69.75 120 GLY A O 1
ATOM 830 N N . ASN A 1 121 ? -40.717 1.866 77.270 1.00 66.50 121 ASN A N 1
ATOM 831 C CA . ASN A 1 121 ? -39.301 2.253 77.192 1.00 66.50 121 ASN A CA 1
ATOM 832 C C . ASN A 1 121 ? -38.310 1.085 77.023 1.00 66.50 121 ASN A C 1
ATOM 834 O O . ASN A 1 121 ? -37.171 1.327 76.625 1.00 66.50 121 ASN A O 1
ATOM 838 N N . SER A 1 122 ? -38.735 -0.149 77.311 1.00 69.94 122 SER A N 1
ATOM 839 C CA . SER A 1 122 ? -37.979 -1.379 77.052 1.00 69.94 122 SER A CA 1
ATOM 840 C C . SER A 1 122 ? -38.928 -2.458 76.533 1.00 69.94 122 SER A C 1
ATOM 842 O O . SER A 1 122 ? -39.860 -2.849 77.238 1.00 69.94 122 SER A O 1
ATOM 844 N N . VAL A 1 123 ? -38.669 -2.968 75.332 1.00 81.00 123 VAL A N 1
ATOM 845 C CA . VAL A 1 123 ? -39.355 -4.142 74.774 1.00 81.00 123 VAL A CA 1
ATOM 846 C C . VAL A 1 123 ? -38.301 -5.161 74.371 1.00 81.00 123 VAL A C 1
ATOM 848 O O . VAL A 1 123 ? -37.369 -4.813 73.648 1.00 81.00 123 VAL A O 1
ATOM 851 N N . SER A 1 124 ? -38.442 -6.399 74.845 1.00 85.12 124 SER A N 1
ATOM 852 C CA . SER A 1 124 ? -37.503 -7.495 74.585 1.00 85.12 124 SER A CA 1
ATOM 853 C C . SER A 1 124 ? -38.277 -8.763 74.233 1.00 85.12 124 SER A C 1
ATOM 855 O O . SER A 1 124 ? -38.784 -9.462 75.115 1.00 85.12 124 SER A O 1
ATOM 857 N N . ILE A 1 125 ? -38.421 -9.015 72.929 1.00 87.44 125 ILE A N 1
ATOM 858 C CA . ILE A 1 125 ? -39.264 -10.091 72.385 1.00 87.44 125 ILE A CA 1
ATOM 859 C C . ILE A 1 125 ? -38.492 -11.007 71.429 1.00 87.44 125 ILE A C 1
ATOM 861 O O . ILE A 1 125 ? -37.564 -10.571 70.753 1.00 87.44 125 ILE A O 1
ATOM 865 N N . GLY A 1 126 ? -38.876 -12.281 71.331 1.00 88.19 126 GLY A N 1
ATOM 866 C CA . GLY A 1 126 ? -38.233 -13.238 70.424 1.00 88.19 126 GLY A CA 1
ATOM 867 C C . GLY A 1 126 ? -38.327 -12.806 68.960 1.00 88.19 126 GLY A C 1
ATOM 868 O O . GLY A 1 126 ? -37.312 -12.641 68.283 1.00 88.19 126 GLY A O 1
ATOM 869 N N . SER A 1 127 ? -39.539 -12.552 68.474 1.00 90.44 127 SER A N 1
ATOM 870 C CA . SER A 1 127 ? -39.758 -12.002 67.134 1.00 90.44 127 SER A CA 1
ATOM 871 C C . SER A 1 127 ? -40.924 -11.022 67.085 1.00 90.44 127 SER A C 1
ATOM 873 O O . SER A 1 127 ? -41.806 -11.042 67.942 1.00 90.44 127 SER A O 1
ATOM 875 N N . LEU A 1 128 ? -40.930 -10.172 66.062 1.00 91.00 128 LEU A N 1
ATOM 876 C CA . LEU A 1 128 ? -42.029 -9.267 65.743 1.00 91.00 128 LEU A CA 1
ATOM 877 C C . LEU A 1 128 ? -42.608 -9.602 64.370 1.00 91.00 128 LEU A C 1
ATOM 879 O O . LEU A 1 128 ? -41.856 -9.757 63.410 1.00 91.00 128 LEU A O 1
ATOM 883 N N . GLN A 1 129 ? -43.931 -9.641 64.251 1.00 91.31 129 GLN A N 1
ATOM 884 C CA . GLN A 1 129 ? -44.616 -9.778 62.970 1.00 91.31 129 GLN A CA 1
ATOM 885 C C . GLN A 1 129 ? -45.778 -8.787 62.873 1.00 91.31 129 GLN A C 1
ATOM 887 O O . GLN A 1 129 ? -46.661 -8.776 63.727 1.00 91.31 129 GLN A O 1
ATOM 892 N N . VAL A 1 130 ? -45.790 -7.966 61.825 1.00 91.06 130 VAL A N 1
ATOM 893 C CA . VAL A 1 130 ? -46.921 -7.109 61.450 1.00 91.06 130 VAL A CA 1
ATOM 894 C C . VAL A 1 130 ? -47.533 -7.683 60.180 1.00 91.06 130 VAL A C 1
ATOM 896 O O . VAL A 1 130 ? -46.880 -7.690 59.136 1.00 91.06 130 VAL A O 1
ATOM 899 N N . ASP A 1 131 ? -48.760 -8.191 60.273 1.00 87.19 131 ASP A N 1
ATOM 900 C CA . ASP A 1 131 ? -49.457 -8.794 59.137 1.00 87.19 131 ASP A CA 1
ATOM 901 C C . ASP A 1 131 ? -50.274 -7.772 58.324 1.00 87.19 131 ASP A C 1
ATOM 903 O O . ASP A 1 131 ? -50.464 -6.615 58.706 1.00 87.19 131 ASP A O 1
ATOM 907 N N . SER A 1 132 ? -50.754 -8.232 57.166 1.00 82.25 132 SER A N 1
ATOM 908 C CA . SER A 1 132 ? -51.514 -7.465 56.174 1.00 82.25 132 SER A CA 1
ATOM 909 C C . SER A 1 132 ? -52.609 -6.585 56.788 1.00 82.25 132 SER A C 1
ATOM 911 O O . SER A 1 132 ? -53.560 -7.086 57.391 1.00 82.25 132 SER A O 1
ATOM 913 N N . GLY A 1 133 ? -52.523 -5.275 56.545 1.00 77.69 133 GLY A N 1
ATOM 914 C CA . GLY A 1 133 ? -53.506 -4.279 56.981 1.00 77.69 133 GLY A CA 1
ATOM 915 C C . GLY A 1 133 ? -53.329 -3.762 58.412 1.00 77.69 133 GLY A C 1
ATOM 916 O O . GLY A 1 133 ? -54.009 -2.806 58.779 1.00 77.69 133 GLY A O 1
ATOM 917 N N . SER A 1 134 ? -52.427 -4.335 59.212 1.00 86.81 134 SER A N 1
ATOM 918 C CA . SER A 1 134 ? -52.105 -3.820 60.548 1.00 86.81 134 SER A CA 1
ATOM 919 C C . SER A 1 134 ? -51.080 -2.697 60.494 1.00 86.81 134 SER A C 1
ATOM 921 O O . SER A 1 134 ? -50.131 -2.754 59.716 1.00 86.81 134 SER A O 1
ATOM 923 N N . THR A 1 135 ? -51.244 -1.695 61.360 1.00 88.38 135 THR A N 1
ATOM 924 C CA . THR A 1 135 ? -50.265 -0.619 61.556 1.00 88.38 135 THR A CA 1
ATOM 925 C C . THR A 1 135 ? -49.660 -0.720 62.947 1.00 88.38 135 THR A C 1
ATOM 927 O O . THR A 1 135 ? -50.383 -0.747 63.940 1.00 88.38 135 THR A O 1
ATOM 930 N N . LEU A 1 136 ? -48.333 -0.750 63.030 1.00 89.31 136 LEU A N 1
ATOM 931 C CA . LEU A 1 136 ? -47.582 -0.761 64.278 1.00 89.31 136 LEU A CA 1
ATOM 932 C C . LEU A 1 136 ? -46.619 0.424 64.320 1.00 89.31 136 LEU A C 1
ATOM 934 O O . LEU A 1 136 ? -45.742 0.535 63.469 1.00 89.31 136 LEU A O 1
ATOM 938 N N . ILE A 1 137 ? -46.753 1.280 65.329 1.00 88.56 137 ILE A N 1
ATOM 939 C CA . ILE A 1 137 ? -45.869 2.419 65.580 1.00 88.56 137 ILE A CA 1
ATOM 940 C C . ILE A 1 137 ? -45.027 2.116 66.815 1.00 88.56 137 ILE A C 1
ATOM 942 O O . ILE A 1 137 ? -45.560 1.766 67.864 1.00 88.56 137 ILE A O 1
ATOM 946 N N . LEU A 1 138 ? -43.711 2.238 66.694 1.00 88.50 138 LEU A N 1
ATOM 947 C CA . LEU A 1 138 ? -42.763 2.107 67.794 1.00 88.50 138 LEU A CA 1
ATOM 948 C C . LEU A 1 138 ? -42.300 3.506 68.199 1.00 88.50 138 LEU A C 1
ATOM 950 O O . LEU A 1 138 ? -41.856 4.262 67.339 1.00 88.50 138 LEU A O 1
ATOM 954 N N . GLU A 1 139 ? -42.404 3.844 69.482 1.00 84.50 139 GLU A N 1
ATOM 955 C CA . GLU A 1 139 ? -42.038 5.161 70.038 1.00 84.50 139 GLU A CA 1
ATOM 956 C C . GLU A 1 139 ? -41.136 5.047 71.289 1.00 84.50 139 GLU A C 1
ATOM 958 O O . GLU A 1 139 ? -40.890 6.034 71.982 1.00 84.50 139 GLU A O 1
ATOM 963 N N . GLY A 1 140 ? -40.641 3.838 71.587 1.00 74.69 140 GLY A N 1
ATOM 964 C CA . GLY A 1 140 ? -39.800 3.520 72.747 1.00 74.69 140 GLY A CA 1
ATOM 965 C C . GLY A 1 140 ? -38.289 3.586 72.478 1.00 74.69 140 GLY A C 1
ATOM 966 O O . GLY A 1 140 ? -37.805 3.255 71.393 1.00 74.69 140 GLY A O 1
ATOM 967 N N . SER A 1 141 ? -37.510 3.970 73.494 1.00 68.56 141 SER A N 1
ATOM 968 C CA . SER A 1 141 ? -36.058 4.191 73.357 1.00 68.56 141 SER A CA 1
ATOM 969 C C . SER A 1 141 ? -35.200 2.913 73.284 1.00 68.56 141 SER A C 1
ATOM 971 O O . SER A 1 141 ? -34.067 2.976 72.804 1.00 68.56 141 SER A O 1
ATOM 973 N N . LYS A 1 142 ? -35.711 1.752 73.727 1.00 74.56 142 LYS A N 1
ATOM 974 C CA . LYS A 1 142 ? -35.004 0.455 73.694 1.00 74.56 142 LYS A CA 1
ATOM 975 C C . LYS A 1 142 ? -35.910 -0.669 73.183 1.00 74.56 142 LYS A C 1
ATOM 977 O O . LYS A 1 142 ? -36.419 -1.478 73.959 1.00 74.56 142 LYS A O 1
ATOM 982 N N . MET A 1 143 ? -36.090 -0.732 71.867 1.00 83.94 143 MET A N 1
ATOM 983 C CA . MET A 1 143 ? -36.818 -1.821 71.212 1.00 83.94 143 MET A CA 1
ATOM 984 C C . MET A 1 143 ? -35.815 -2.894 70.763 1.00 83.94 143 MET A C 1
ATOM 986 O O . MET A 1 143 ? -34.967 -2.625 69.912 1.00 83.94 143 MET A O 1
ATOM 990 N N . GLN A 1 144 ? -35.884 -4.098 71.335 1.00 85.69 144 GLN A N 1
ATOM 991 C CA . GLN A 1 144 ? -34.984 -5.217 71.035 1.00 85.69 144 GLN A CA 1
ATOM 992 C C . GLN A 1 144 ? -35.765 -6.473 70.638 1.00 85.69 144 GLN A C 1
ATOM 994 O O . GLN A 1 144 ? -36.753 -6.840 71.276 1.00 85.69 144 GLN A O 1
ATOM 999 N N . MET A 1 145 ? -35.308 -7.148 69.581 1.00 88.12 145 MET A N 1
ATOM 1000 C CA . MET A 1 145 ? -35.867 -8.430 69.143 1.00 88.12 145 MET A CA 1
ATOM 1001 C C . MET A 1 145 ? -34.867 -9.270 68.348 1.00 88.12 145 MET A C 1
ATOM 1003 O O . MET A 1 145 ? -33.902 -8.734 67.800 1.00 88.12 145 MET A O 1
ATOM 1007 N N . ALA A 1 146 ? -35.076 -10.588 68.255 1.00 86.25 146 ALA A N 1
ATOM 1008 C CA . ALA A 1 146 ? -34.184 -11.422 67.449 1.00 86.25 146 ALA A CA 1
ATOM 1009 C C . ALA A 1 146 ? -34.462 -11.249 65.946 1.00 86.25 146 ALA A C 1
ATOM 1011 O O . ALA A 1 146 ? -33.520 -11.064 65.185 1.00 86.25 146 ALA A O 1
ATOM 1012 N N . THR A 1 147 ? -35.727 -11.234 65.514 1.00 87.94 147 THR A N 1
ATOM 1013 C CA . THR A 1 147 ? -36.108 -11.081 64.092 1.00 87.94 147 THR A CA 1
ATOM 1014 C C . THR A 1 147 ? -37.395 -10.265 63.951 1.00 87.94 147 THR A C 1
ATOM 1016 O O . THR A 1 147 ? -38.275 -10.375 64.806 1.00 87.94 147 THR A O 1
ATOM 1019 N N . ALA A 1 148 ? -37.551 -9.496 62.869 1.00 88.81 148 ALA A N 1
ATOM 1020 C CA . ALA A 1 148 ? -38.791 -8.771 62.578 1.00 88.81 148 ALA A CA 1
ATOM 1021 C C . ALA A 1 148 ? -39.326 -9.016 61.159 1.00 88.81 148 ALA A C 1
ATOM 1023 O O . ALA A 1 148 ? -38.560 -9.227 60.218 1.00 88.81 148 ALA A O 1
ATOM 1024 N N . TYR A 1 149 ? -40.645 -8.919 61.005 1.00 88.19 149 TYR A N 1
ATOM 1025 C CA . TYR A 1 149 ? -41.364 -9.075 59.744 1.00 88.19 149 TYR A CA 1
ATOM 1026 C C . TYR A 1 149 ? -42.439 -7.989 59.602 1.00 88.19 149 TYR A C 1
ATOM 1028 O O . TYR A 1 149 ? -43.286 -7.836 60.482 1.00 88.19 149 TYR A O 1
ATOM 1036 N N . ALA A 1 150 ? -42.439 -7.267 58.483 1.00 88.00 150 ALA A N 1
ATOM 1037 C CA . ALA A 1 150 ? -43.536 -6.402 58.052 1.00 88.00 150 ALA A CA 1
ATOM 1038 C C . ALA A 1 150 ? -44.089 -6.977 56.741 1.00 88.00 150 ALA A C 1
ATOM 1040 O O . ALA A 1 150 ? -43.471 -6.850 55.684 1.00 88.00 150 ALA A O 1
ATOM 1041 N N . ASN A 1 151 ? -45.204 -7.702 56.827 1.00 82.69 151 ASN A N 1
ATOM 1042 C CA . ASN A 1 151 ? -45.653 -8.620 55.785 1.00 82.69 151 ASN A CA 1
ATOM 1043 C C . ASN A 1 151 ? -46.794 -8.046 54.949 1.00 82.69 151 ASN A C 1
ATOM 1045 O O . ASN A 1 151 ? -47.823 -7.668 55.502 1.00 82.69 151 ASN A O 1
ATOM 1049 N N . ASN A 1 152 ? -46.663 -8.109 53.620 1.00 69.56 152 ASN A N 1
ATOM 1050 C CA . ASN A 1 152 ? -47.788 -8.107 52.677 1.00 69.56 152 ASN A CA 1
ATOM 1051 C C . ASN A 1 152 ? -48.825 -6.988 52.942 1.00 69.56 152 ASN A C 1
ATOM 1053 O O . ASN A 1 152 ? -49.974 -7.266 53.270 1.00 69.56 152 ASN A O 1
ATOM 1057 N N . ALA A 1 153 ? -48.392 -5.725 52.847 1.00 68.62 153 ALA A N 1
ATOM 1058 C CA . ALA A 1 153 ? -49.149 -4.515 53.219 1.00 68.62 153 ALA A CA 1
ATOM 1059 C C . ALA A 1 153 ? -49.467 -4.325 54.726 1.00 68.62 153 ALA A C 1
ATOM 1061 O O . ALA A 1 153 ? -50.343 -3.537 55.085 1.00 68.62 153 ALA A O 1
ATOM 1062 N N . GLY A 1 154 ? -48.743 -4.997 55.624 1.00 83.31 154 GLY A N 1
ATOM 1063 C CA . GLY A 1 154 ? -48.552 -4.545 57.006 1.00 83.31 154 GLY A CA 1
ATOM 1064 C C . GLY A 1 154 ? -47.640 -3.310 57.073 1.00 83.31 154 GLY A C 1
ATOM 1065 O O . GLY A 1 154 ? -46.760 -3.127 56.226 1.00 83.31 154 GLY A O 1
ATOM 1066 N N . ILE A 1 155 ? -47.852 -2.452 58.069 1.00 87.38 155 ILE A N 1
ATOM 1067 C CA . ILE A 1 155 ? -47.158 -1.170 58.241 1.00 87.38 155 ILE A CA 1
ATOM 1068 C C . ILE A 1 155 ? -46.361 -1.174 59.550 1.00 87.38 155 ILE A C 1
ATOM 1070 O O . ILE A 1 155 ? -46.937 -1.327 60.626 1.00 87.38 155 ILE A O 1
ATOM 1074 N N . LEU A 1 156 ? -45.052 -0.928 59.469 1.00 89.12 156 LEU A N 1
ATOM 1075 C CA . LEU A 1 156 ? -44.170 -0.709 60.617 1.00 89.12 156 LEU A CA 1
ATOM 1076 C C . LEU A 1 156 ? -43.643 0.731 60.605 1.00 89.12 156 LEU A C 1
ATOM 1078 O O . LEU A 1 156 ? -43.078 1.183 59.612 1.00 89.12 156 LEU A O 1
ATOM 1082 N N . ALA A 1 157 ? -43.791 1.447 61.715 1.00 87.00 157 ALA A N 1
ATOM 1083 C CA . ALA A 1 157 ? -43.384 2.838 61.848 1.00 87.00 157 ALA A CA 1
ATOM 1084 C C . ALA A 1 157 ? -42.416 3.045 63.021 1.00 87.00 157 ALA A C 1
ATOM 1086 O O . ALA A 1 157 ? -42.629 2.511 64.107 1.00 87.00 157 ALA A O 1
ATOM 1087 N N . LEU A 1 158 ? -41.370 3.849 62.814 1.00 84.50 158 LEU A N 1
ATOM 1088 C CA . LEU A 1 158 ? -40.373 4.210 63.826 1.00 84.50 158 LEU A CA 1
ATOM 1089 C C . LEU A 1 158 ? -40.488 5.702 64.171 1.00 84.50 158 LEU A C 1
ATOM 1091 O O . LEU A 1 158 ? -40.109 6.561 63.372 1.00 84.50 158 LEU A O 1
ATOM 1095 N N . GLY A 1 159 ? -40.984 6.029 65.364 1.00 80.50 159 GLY A N 1
ATOM 1096 C CA . GLY A 1 159 ? -41.021 7.397 65.887 1.00 80.50 159 GLY A CA 1
ATOM 1097 C C . GLY A 1 159 ? -39.614 7.989 66.046 1.00 80.50 159 GLY A C 1
ATOM 1098 O O . GLY A 1 159 ? -38.646 7.251 66.214 1.00 80.50 159 GLY A O 1
ATOM 1099 N N . ALA A 1 160 ? -39.489 9.319 66.018 1.00 76.62 160 ALA A N 1
ATOM 1100 C CA . ALA A 1 160 ? -38.205 10.020 65.857 1.00 76.62 160 ALA A CA 1
ATOM 1101 C C . ALA A 1 160 ? -37.128 9.736 66.929 1.00 76.62 160 ALA A C 1
ATOM 1103 O O . ALA A 1 160 ? -35.945 9.886 66.649 1.00 76.62 160 ALA A O 1
ATOM 1104 N N . ASN A 1 161 ? -37.518 9.306 68.135 1.00 77.75 161 ASN A N 1
ATOM 1105 C CA . ASN A 1 161 ? -36.594 8.971 69.232 1.00 77.75 161 ASN A CA 1
ATOM 1106 C C . ASN A 1 161 ? -36.406 7.450 69.429 1.00 77.75 161 ASN A C 1
ATOM 1108 O O . ASN A 1 161 ? -35.813 7.012 70.415 1.00 77.75 161 ASN A O 1
ATOM 1112 N N . THR A 1 162 ? -36.940 6.637 68.517 1.00 81.25 162 THR A N 1
ATOM 1113 C CA . THR A 1 162 ? -36.941 5.171 68.613 1.00 81.25 162 THR A CA 1
ATOM 1114 C C . THR A 1 162 ? -35.614 4.602 68.142 1.00 81.25 162 THR A C 1
ATOM 1116 O O . THR A 1 162 ? -35.110 5.001 67.095 1.00 81.25 162 THR A O 1
ATOM 1119 N N . THR A 1 163 ? -35.085 3.609 68.858 1.00 79.81 163 THR A N 1
ATOM 1120 C CA . THR A 1 163 ? -34.023 2.735 68.339 1.00 79.81 163 THR A CA 1
ATOM 1121 C C . THR A 1 163 ? -34.506 1.292 68.356 1.00 79.81 163 THR A C 1
ATOM 1123 O O . THR A 1 163 ? -34.703 0.706 69.422 1.00 79.81 163 THR A O 1
ATOM 1126 N N . LEU A 1 164 ? -34.689 0.725 67.163 1.00 83.69 164 LEU A N 1
ATOM 1127 C CA . LEU A 1 164 ? -35.053 -0.671 66.949 1.00 83.69 164 LEU A CA 1
ATOM 1128 C C . LEU A 1 164 ? -33.797 -1.486 66.632 1.00 83.69 164 LEU A C 1
ATOM 1130 O O . LEU A 1 164 ? -33.227 -1.347 65.555 1.00 83.69 164 LEU A O 1
ATOM 1134 N N . SER A 1 165 ? -33.362 -2.329 67.570 1.00 83.50 165 SER A N 1
ATOM 1135 C CA . SER A 1 165 ? -32.226 -3.244 67.388 1.00 83.50 165 SER A CA 1
ATOM 1136 C C . SER A 1 165 ? -32.698 -4.669 67.112 1.00 83.50 165 SER A C 1
ATOM 1138 O O . SER A 1 165 ? -33.504 -5.209 67.873 1.00 83.50 165 SER A O 1
ATOM 1140 N N . ILE A 1 166 ? -32.186 -5.281 66.039 1.00 82.44 166 ILE A N 1
ATOM 1141 C CA . ILE A 1 166 ? -32.640 -6.591 65.556 1.00 82.44 166 ILE A CA 1
ATOM 1142 C C . ILE A 1 166 ? -31.450 -7.485 65.203 1.00 82.44 166 ILE A C 1
ATOM 1144 O O . ILE A 1 166 ? -30.700 -7.183 64.277 1.00 82.44 166 ILE A O 1
ATOM 1148 N N . ALA A 1 167 ? -31.295 -8.610 65.905 1.00 80.31 167 ALA A N 1
ATOM 1149 C CA . ALA A 1 167 ? -30.107 -9.463 65.780 1.00 80.31 167 ALA A CA 1
ATOM 1150 C C . ALA A 1 167 ? -29.987 -10.174 64.414 1.00 80.31 167 ALA A C 1
ATOM 1152 O O . ALA A 1 167 ? -28.911 -10.212 63.825 1.00 80.31 167 ALA A O 1
ATOM 1153 N N . ASN A 1 168 ? -31.096 -10.709 63.898 1.00 81.81 168 ASN A N 1
ATOM 1154 C CA . ASN A 1 168 ? -31.169 -11.471 62.646 1.00 81.81 168 ASN A CA 1
ATOM 1155 C C . ASN A 1 168 ? -31.725 -10.637 61.471 1.00 81.81 168 ASN A C 1
ATOM 1157 O O . ASN A 1 168 ? -31.737 -11.106 60.333 1.00 81.81 168 ASN A O 1
ATOM 1161 N N . GLY A 1 169 ? -32.179 -9.407 61.739 1.00 79.88 169 GLY A N 1
ATOM 1162 C CA . GLY A 1 169 ? -32.718 -8.462 60.757 1.00 79.88 169 GLY A CA 1
ATOM 1163 C C . GLY A 1 169 ? -34.247 -8.377 60.643 1.00 79.88 169 GLY A C 1
ATOM 1164 O O . GLY A 1 169 ? -35.000 -9.177 61.204 1.00 79.88 169 GLY A O 1
ATOM 1165 N N . LEU A 1 170 ? -34.686 -7.362 59.894 1.00 84.31 170 LEU A N 1
ATOM 1166 C CA . LEU A 1 170 ? -36.067 -7.094 59.488 1.00 84.31 170 LEU A CA 1
ATOM 1167 C C . LEU A 1 170 ? -36.279 -7.524 58.032 1.00 84.31 170 LEU A C 1
ATOM 1169 O O . LEU A 1 170 ? -35.541 -7.092 57.148 1.00 84.31 170 LEU A O 1
ATOM 1173 N N . ALA A 1 171 ? -37.323 -8.310 57.773 1.00 83.56 171 ALA A N 1
ATOM 1174 C CA . ALA A 1 171 ? -37.861 -8.533 56.436 1.00 83.56 171 ALA A CA 1
ATOM 1175 C C . ALA A 1 171 ? -39.099 -7.645 56.205 1.00 83.56 171 ALA A C 1
ATOM 1177 O O . ALA A 1 171 ? -40.125 -7.828 56.859 1.00 83.56 171 ALA A O 1
ATOM 1178 N N . ASN A 1 172 ? -39.021 -6.694 55.272 1.00 81.50 172 ASN A N 1
ATOM 1179 C CA . ASN A 1 172 ? -40.139 -5.836 54.877 1.00 81.50 172 ASN A CA 1
ATOM 1180 C C . ASN A 1 172 ? -40.641 -6.184 53.467 1.00 81.50 172 ASN A C 1
ATOM 1182 O O . ASN A 1 172 ? -39.903 -6.053 52.492 1.00 81.50 172 ASN A O 1
ATOM 1186 N N . SER A 1 173 ? -41.914 -6.566 53.372 1.00 80.44 173 SER A N 1
ATOM 1187 C CA . SER A 1 173 ? -42.720 -6.702 52.144 1.00 80.44 173 SER A CA 1
ATOM 1188 C C . SER A 1 173 ? -44.017 -5.872 52.207 1.00 80.44 173 SER A C 1
ATOM 1190 O O . SER A 1 173 ? -44.915 -6.029 51.382 1.00 80.44 173 SER A O 1
ATOM 1192 N N . GLY A 1 174 ? -44.140 -5.001 53.213 1.00 81.06 174 GLY A N 1
ATOM 1193 C CA . GLY A 1 174 ? -45.209 -4.020 53.364 1.00 81.06 174 GLY A CA 1
ATOM 1194 C C . GLY A 1 174 ? -44.642 -2.605 53.272 1.00 81.06 174 GLY A C 1
ATOM 1195 O O . GLY A 1 174 ? -43.973 -2.269 52.292 1.00 81.06 174 GLY A O 1
ATOM 1196 N N . SER A 1 175 ? -44.883 -1.789 54.297 1.00 82.19 175 SER A N 1
ATOM 1197 C CA . SER A 1 175 ? -44.323 -0.436 54.392 1.00 82.19 175 SER A CA 1
ATOM 1198 C C . SER A 1 175 ? -43.588 -0.227 55.712 1.00 82.19 175 SER A C 1
ATOM 1200 O O . SER A 1 175 ? -44.169 -0.398 56.782 1.00 82.19 175 SER A O 1
ATOM 1202 N N . LEU A 1 176 ? -42.334 0.215 55.630 1.00 81.56 176 LEU A N 1
ATOM 1203 C CA . LEU A 1 176 ? -41.549 0.727 56.752 1.00 81.56 176 LEU A CA 1
ATOM 1204 C C . LEU A 1 176 ? -41.510 2.259 56.662 1.00 81.56 176 LEU A C 1
ATOM 1206 O O . LEU A 1 176 ? -41.136 2.785 55.616 1.00 81.56 176 LEU A O 1
ATOM 1210 N N . TYR A 1 177 ? -41.856 3.003 57.713 1.00 78.44 177 TYR A N 1
ATOM 1211 C CA . TYR A 1 177 ? -41.710 4.466 57.683 1.00 78.44 177 TYR A CA 1
ATOM 1212 C C . TYR A 1 177 ? -41.288 5.112 59.005 1.00 78.44 177 TYR A C 1
ATOM 1214 O O . TYR A 1 177 ? -41.244 4.471 60.050 1.00 78.44 177 TYR A O 1
ATOM 1222 N N . GLY A 1 178 ? -40.979 6.408 58.961 1.00 73.94 178 GLY A N 1
ATOM 1223 C CA . GLY A 1 178 ? -40.733 7.235 60.143 1.00 73.94 178 GLY A CA 1
ATOM 1224 C C . GLY A 1 178 ? -39.325 7.823 60.204 1.00 73.94 178 GLY A C 1
ATOM 1225 O O . GLY A 1 178 ? -38.679 8.022 59.180 1.00 73.94 178 GLY A O 1
ATOM 1226 N N . ALA A 1 179 ? -38.882 8.160 61.411 1.00 70.75 179 ALA A N 1
ATOM 1227 C CA . ALA A 1 179 ? -37.688 8.967 61.674 1.00 70.75 179 ALA A CA 1
ATOM 1228 C C . ALA A 1 179 ? -36.752 8.370 62.747 1.00 70.75 179 ALA A C 1
ATOM 1230 O O . ALA A 1 179 ? -35.784 9.018 63.135 1.00 70.75 179 ALA A O 1
ATOM 1231 N N . GLY A 1 180 ? -37.054 7.171 63.259 1.00 72.25 180 GLY A N 1
ATOM 1232 C CA . GLY A 1 180 ? -36.208 6.456 64.220 1.00 72.25 180 GLY A CA 1
ATOM 1233 C C . GLY A 1 180 ? -35.055 5.672 63.578 1.00 72.25 180 GLY A C 1
ATOM 1234 O O . GLY A 1 180 ? -34.968 5.524 62.359 1.00 72.25 180 GLY A O 1
ATOM 1235 N N . ILE A 1 181 ? -34.177 5.135 64.423 1.00 73.00 181 ILE A N 1
ATOM 1236 C CA . ILE A 1 181 ? -32.992 4.354 64.044 1.00 73.00 181 ILE A CA 1
ATOM 1237 C C . ILE A 1 181 ? -33.356 2.868 63.920 1.00 73.00 181 ILE A C 1
ATOM 1239 O O . ILE A 1 181 ? -33.994 2.304 64.815 1.00 73.00 181 ILE A O 1
ATOM 1243 N N . LEU A 1 182 ? -32.886 2.220 62.851 1.00 76.56 182 LEU A N 1
ATOM 1244 C CA . LEU A 1 182 ? -32.905 0.764 62.691 1.00 76.56 182 LEU A CA 1
ATOM 1245 C C . LEU A 1 182 ? -31.466 0.238 62.771 1.00 76.56 182 LEU A C 1
ATOM 1247 O O . LEU A 1 182 ? -30.593 0.675 62.025 1.00 76.56 182 LEU A O 1
ATOM 1251 N N . ASN A 1 183 ? -31.223 -0.687 63.694 1.00 75.88 183 ASN A N 1
ATOM 1252 C CA . ASN A 1 183 ? -29.908 -1.227 64.023 1.00 75.88 183 ASN A CA 1
ATOM 1253 C C . ASN A 1 183 ? -29.897 -2.748 63.784 1.00 75.88 183 ASN A C 1
ATOM 1255 O O . ASN A 1 183 ? -30.382 -3.513 64.621 1.00 75.88 183 ASN A O 1
ATOM 1259 N N . GLY A 1 184 ? -29.405 -3.171 62.618 1.00 70.12 184 GLY A N 1
ATOM 1260 C CA . GLY A 1 184 ? -29.472 -4.547 62.110 1.00 70.12 184 GLY A CA 1
ATOM 1261 C C . GLY A 1 184 ? -29.861 -4.639 60.625 1.00 70.12 184 GLY A C 1
ATOM 1262 O O . GLY A 1 184 ? -30.284 -3.659 60.012 1.00 70.12 184 GLY A O 1
ATOM 1263 N N . ASN A 1 185 ? -29.733 -5.839 60.043 1.00 69.56 185 ASN A N 1
ATOM 1264 C CA . ASN A 1 185 ? -29.988 -6.105 58.614 1.00 69.56 185 ASN A CA 1
ATOM 1265 C C . ASN A 1 185 ? -31.413 -5.727 58.172 1.00 69.56 185 ASN A C 1
ATOM 1267 O O . ASN A 1 185 ? -32.382 -6.056 58.859 1.00 69.56 185 ASN A O 1
ATOM 1271 N N . LEU A 1 186 ? -31.551 -5.143 56.976 1.00 74.62 186 LEU A N 1
ATOM 1272 C CA . LEU A 1 186 ? -32.843 -4.857 56.343 1.00 74.62 186 LEU A CA 1
ATOM 1273 C C . LEU A 1 186 ? -32.968 -5.583 54.995 1.00 74.62 186 LEU A C 1
ATOM 1275 O O . LEU A 1 186 ? -32.396 -5.173 53.985 1.00 74.62 186 LEU A O 1
ATOM 1279 N N . ASN A 1 187 ? -33.771 -6.646 54.970 1.00 72.44 187 ASN A N 1
ATOM 1280 C CA . ASN A 1 187 ? -34.198 -7.308 53.743 1.00 72.44 187 ASN A CA 1
ATOM 1281 C C . ASN A 1 187 ? -35.505 -6.660 53.258 1.00 72.44 187 ASN A C 1
ATOM 1283 O O . ASN A 1 187 ? -36.525 -6.758 53.939 1.00 72.44 187 ASN A O 1
ATOM 1287 N N . ASN A 1 188 ? -35.488 -5.964 52.119 1.00 71.75 188 ASN A N 1
ATOM 1288 C CA . ASN A 1 188 ? -36.604 -5.111 51.702 1.00 71.75 188 ASN A CA 1
ATOM 1289 C C . ASN A 1 188 ? -37.100 -5.397 50.274 1.00 71.75 188 ASN A C 1
ATOM 1291 O O . ASN A 1 188 ? -36.450 -5.040 49.295 1.00 71.75 188 ASN A O 1
ATOM 1295 N N . SER A 1 189 ? -38.314 -5.936 50.177 1.00 68.31 189 SER A N 1
ATOM 1296 C CA . SER A 1 189 ? -39.150 -5.983 48.962 1.00 68.31 189 SER A CA 1
ATOM 1297 C C . SER A 1 189 ? -40.320 -4.984 49.005 1.00 68.31 189 SER A C 1
ATOM 1299 O O . SER A 1 189 ? -40.988 -4.776 48.000 1.00 68.31 189 SER A O 1
ATOM 1301 N N . GLY A 1 190 ? -40.576 -4.359 50.161 1.00 69.75 190 GLY A N 1
ATOM 1302 C CA . GLY A 1 190 ? -41.639 -3.371 50.362 1.00 69.75 190 GLY A CA 1
ATOM 1303 C C . GLY A 1 190 ? -41.219 -1.914 50.125 1.00 69.75 190 GLY A C 1
ATOM 1304 O O . GLY A 1 190 ? -40.138 -1.615 49.613 1.00 69.75 190 GLY A O 1
ATOM 1305 N N . THR A 1 191 ? -42.076 -0.985 50.552 1.00 72.50 191 THR A N 1
ATOM 1306 C CA . THR A 1 191 ? -41.795 0.463 50.548 1.00 72.50 191 THR A CA 1
ATOM 1307 C C . THR A 1 191 ? -41.036 0.871 51.811 1.00 72.50 191 THR A C 1
ATOM 1309 O O . THR A 1 191 ? -41.332 0.366 52.898 1.00 72.50 191 THR A O 1
ATOM 1312 N N . VAL A 1 192 ? -40.113 1.830 51.689 1.00 72.69 192 VAL A N 1
ATOM 1313 C CA . VAL A 1 192 ? -39.506 2.539 52.826 1.00 72.69 192 VAL A CA 1
ATOM 1314 C C . VAL A 1 192 ? -39.754 4.044 52.676 1.00 72.69 192 VAL A C 1
ATOM 1316 O O . VAL A 1 192 ? -39.496 4.617 51.623 1.00 72.69 192 VAL A O 1
ATOM 1319 N N . SER A 1 193 ? -40.237 4.722 53.716 1.00 68.50 193 SER A N 1
ATOM 1320 C CA . SER A 1 193 ? -40.386 6.184 53.704 1.00 68.50 193 SER A CA 1
ATOM 1321 C C . SER A 1 193 ? -39.794 6.799 54.962 1.00 68.50 193 SER A C 1
ATOM 1323 O O . SER A 1 193 ? -40.389 6.737 56.038 1.00 68.50 193 SER A O 1
ATOM 1325 N N . ALA A 1 194 ? -38.638 7.439 54.827 1.00 59.91 194 ALA A N 1
ATOM 1326 C CA . ALA A 1 194 ? -38.158 8.329 55.868 1.00 59.91 194 ALA A CA 1
ATOM 1327 C C . ALA A 1 194 ? -39.126 9.513 56.027 1.00 59.91 194 ALA A C 1
ATOM 1329 O O . ALA A 1 194 ? -39.732 9.981 55.059 1.00 59.91 194 ALA A O 1
ATOM 1330 N N . GLY A 1 195 ? -39.270 9.996 57.259 1.00 52.38 195 GLY A N 1
ATOM 1331 C CA . GLY A 1 195 ? -39.869 11.296 57.531 1.00 52.38 195 GLY A CA 1
ATOM 1332 C C . GLY A 1 195 ? -38.901 12.432 57.189 1.00 52.38 195 GLY A C 1
ATOM 1333 O O . GLY A 1 195 ? -37.957 12.273 56.416 1.00 52.38 195 GLY A O 1
ATOM 1334 N N . SER A 1 196 ? -39.086 13.583 57.834 1.00 37.97 196 SER A N 1
ATOM 1335 C CA . SER A 1 196 ? -38.171 14.730 57.714 1.00 37.97 196 SER A CA 1
ATOM 1336 C C . SER A 1 196 ? -36.746 14.466 58.234 1.00 37.97 196 SER A C 1
ATOM 1338 O O . SER A 1 196 ? -35.844 15.247 57.937 1.00 37.97 196 SER A O 1
ATOM 1340 N N . SER A 1 197 ? -36.535 13.356 58.950 1.00 36.56 197 SER A N 1
ATOM 1341 C CA . SER A 1 197 ? -35.229 12.822 59.351 1.00 36.56 197 SER A CA 1
ATOM 1342 C C . SER A 1 197 ? -35.081 11.389 58.832 1.00 36.56 197 SER A C 1
ATOM 1344 O O . SER A 1 197 ? -36.026 10.602 58.914 1.00 36.56 197 SER A O 1
ATOM 1346 N N . ALA A 1 198 ? -33.903 11.046 58.303 1.00 45.16 198 ALA A N 1
ATOM 1347 C CA . ALA A 1 198 ? -33.640 9.734 57.710 1.00 45.16 198 ALA A CA 1
ATOM 1348 C C . ALA A 1 198 ? -33.658 8.597 58.747 1.00 45.16 198 ALA A C 1
ATOM 1350 O O . ALA A 1 198 ? -33.103 8.742 59.837 1.00 45.16 198 ALA A O 1
ATOM 1351 N N . ILE A 1 199 ? -34.193 7.432 58.362 1.00 49.44 199 ILE A N 1
ATOM 1352 C CA . ILE A 1 199 ? -33.955 6.179 59.092 1.00 49.44 199 ILE A CA 1
ATOM 1353 C C . ILE A 1 199 ? -32.464 5.853 58.960 1.00 49.44 199 ILE A C 1
ATOM 1355 O O . ILE A 1 199 ? -31.999 5.431 57.899 1.00 49.44 199 ILE A O 1
ATOM 1359 N N . ALA A 1 200 ? -31.704 6.071 60.030 1.00 46.03 200 ALA A N 1
ATOM 1360 C CA . ALA A 1 200 ? -30.297 5.705 60.073 1.00 46.03 200 ALA A CA 1
ATOM 1361 C C . ALA A 1 200 ? -30.181 4.175 60.142 1.00 46.03 200 ALA A C 1
ATOM 1363 O O . ALA A 1 200 ? -30.514 3.571 61.163 1.00 46.03 200 ALA A O 1
ATOM 1364 N N . LEU A 1 201 ? -29.722 3.559 59.048 1.00 51.59 201 LEU A N 1
ATOM 1365 C CA . LEU A 1 201 ? -29.444 2.125 58.962 1.00 51.59 201 LEU A CA 1
ATOM 1366 C C . LEU A 1 201 ? -28.082 1.829 59.601 1.00 51.59 201 LEU A C 1
ATOM 1368 O O . LEU A 1 201 ? -27.036 1.850 58.950 1.00 51.59 201 LEU A O 1
ATOM 1372 N N . SER A 1 202 ? -28.104 1.585 60.909 1.00 40.53 202 SER A N 1
ATOM 1373 C CA . SER A 1 202 ? -26.931 1.171 61.672 1.00 40.53 202 SER A CA 1
ATOM 1374 C C . SER A 1 202 ? -26.650 -0.309 61.412 1.00 40.53 202 SER A C 1
ATOM 1376 O O . SER A 1 202 ? -27.339 -1.176 61.940 1.00 40.53 202 SER A O 1
ATOM 1378 N N . LEU A 1 203 ? -25.621 -0.570 60.600 1.00 35.69 203 LEU A N 1
ATOM 1379 C CA . LEU A 1 203 ? -25.011 -1.883 60.350 1.00 35.69 203 LEU A CA 1
ATOM 1380 C C . LEU A 1 203 ? -25.994 -2.993 59.945 1.00 35.69 203 LEU A C 1
ATOM 1382 O O . LEU A 1 203 ? -26.517 -3.729 60.783 1.00 35.69 203 LEU A O 1
ATOM 1386 N N . GLY A 1 204 ? -26.140 -3.207 58.638 1.00 36.56 204 GLY A N 1
ATOM 1387 C CA . GLY A 1 204 ? -26.752 -4.441 58.173 1.00 36.56 204 GLY A CA 1
ATOM 1388 C C . GLY A 1 204 ? -27.120 -4.469 56.698 1.00 36.56 204 GLY A C 1
ATOM 1389 O O . GLY A 1 204 ? -27.829 -3.601 56.199 1.00 36.56 204 GLY A O 1
ATOM 1390 N N . ASP A 1 205 ? -26.653 -5.524 56.044 1.00 40.50 205 ASP A N 1
ATOM 1391 C CA . ASP A 1 205 ? -26.727 -5.824 54.617 1.00 40.50 205 ASP A CA 1
ATOM 1392 C C . ASP A 1 205 ? -28.111 -5.503 54.008 1.00 40.50 205 ASP A C 1
ATOM 1394 O O . ASP A 1 205 ? -29.083 -6.235 54.230 1.00 40.50 205 ASP A O 1
ATOM 1398 N N . ILE A 1 206 ? -28.218 -4.413 53.230 1.00 45.97 206 ILE A N 1
ATOM 1399 C CA . ILE A 1 206 ? -29.439 -4.145 52.454 1.00 45.97 206 ILE A CA 1
ATOM 1400 C C . ILE A 1 206 ? -29.508 -5.188 51.342 1.00 45.97 206 ILE A C 1
ATOM 1402 O O . ILE A 1 206 ? -28.764 -5.114 50.363 1.00 45.97 206 ILE A O 1
ATOM 1406 N N . ARG A 1 207 ? -30.423 -6.148 51.484 1.00 43.38 207 ARG A N 1
ATOM 1407 C CA . ARG A 1 207 ? -30.742 -7.144 50.455 1.00 43.38 207 ARG A CA 1
ATOM 1408 C C . ARG A 1 207 ? -32.161 -6.897 49.974 1.00 43.38 207 ARG A C 1
ATOM 1410 O O . ARG A 1 207 ? -33.109 -7.053 50.732 1.00 43.38 207 ARG A O 1
ATOM 1417 N N . THR A 1 208 ? -32.321 -6.503 48.719 1.00 38.97 208 THR A N 1
ATOM 1418 C CA . THR A 1 208 ? -33.646 -6.291 48.118 1.00 38.97 208 THR A CA 1
ATOM 1419 C C . THR A 1 208 ? -33.980 -7.456 47.181 1.00 38.97 208 THR A C 1
ATOM 1421 O O . THR A 1 208 ? -33.155 -7.788 46.335 1.00 38.97 208 THR A O 1
ATOM 1424 N N . PRO A 1 209 ? -35.136 -8.128 47.302 1.00 30.28 209 PRO A N 1
ATOM 1425 C CA . PRO A 1 209 ? -35.622 -9.043 46.268 1.00 30.28 209 PRO A CA 1
ATOM 1426 C C . PRO A 1 209 ? -36.618 -8.337 45.335 1.00 30.28 209 PRO A C 1
ATOM 1428 O O . PRO A 1 209 ? -37.639 -7.848 45.801 1.00 30.28 209 PRO A O 1
ATOM 1431 N N . ALA A 1 210 ? -36.318 -8.341 44.033 1.00 30.62 210 ALA A N 1
ATOM 1432 C CA . ALA A 1 210 ? -37.220 -8.080 42.902 1.00 30.62 210 ALA A CA 1
ATOM 1433 C C . ALA A 1 210 ? -38.205 -6.881 42.992 1.00 30.62 210 ALA A C 1
ATOM 1435 O O . ALA A 1 210 ? -39.350 -7.038 43.401 1.00 30.62 210 ALA A O 1
ATOM 1436 N N . ALA A 1 211 ? -37.791 -5.757 42.389 1.00 33.19 211 ALA A N 1
ATOM 1437 C CA . ALA A 1 211 ? -38.626 -4.663 41.861 1.00 33.19 211 ALA A CA 1
ATOM 1438 C C . ALA A 1 211 ? -39.419 -3.759 42.843 1.00 33.19 211 ALA A C 1
ATOM 1440 O O . ALA A 1 211 ? -40.150 -4.191 43.726 1.00 33.19 211 ALA A O 1
ATOM 1441 N N . THR A 1 212 ? -39.383 -2.449 42.563 1.00 42.31 212 THR A N 1
ATOM 1442 C CA . THR A 1 212 ? -40.268 -1.396 43.124 1.00 42.31 212 THR A CA 1
ATOM 1443 C C . THR A 1 212 ? -40.167 -1.079 44.625 1.00 42.31 212 THR A C 1
ATOM 1445 O O . THR A 1 212 ? -41.097 -0.527 45.212 1.00 42.31 212 THR A O 1
ATOM 1448 N N . SER A 1 213 ? -39.001 -1.289 45.238 1.00 49.78 213 SER A N 1
ATOM 1449 C CA . SER A 1 213 ? -38.679 -0.696 46.541 1.00 49.78 213 SER A CA 1
ATOM 1450 C C . SER A 1 213 ? -38.415 0.814 46.424 1.00 49.78 213 SER A C 1
ATOM 1452 O O . SER A 1 213 ? -37.290 1.256 46.198 1.00 49.78 213 SER A O 1
ATOM 1454 N N . PHE A 1 214 ? -39.465 1.623 46.583 1.00 51.94 214 PHE A N 1
ATOM 1455 C CA . PHE A 1 214 ? -39.326 3.074 46.723 1.00 51.94 214 PHE A CA 1
ATOM 1456 C C . PHE A 1 214 ? -38.764 3.431 48.102 1.00 51.94 214 PHE A C 1
ATOM 1458 O O . PHE A 1 214 ? -39.316 3.007 49.119 1.00 51.94 214 PHE A O 1
ATOM 1465 N N . VAL A 1 215 ? -37.714 4.259 48.128 1.00 55.09 215 VAL A N 1
ATOM 1466 C CA . VAL A 1 215 ? -37.191 4.894 49.351 1.00 55.09 215 VAL A CA 1
ATOM 1467 C C . VAL A 1 215 ? -37.450 6.399 49.289 1.00 55.09 215 VAL A C 1
ATOM 1469 O O . VAL A 1 215 ? -36.679 7.109 48.653 1.00 55.09 215 VAL A O 1
ATOM 1472 N N . GLN A 1 216 ? -38.524 6.909 49.900 1.00 50.03 216 GLN A N 1
ATOM 1473 C CA . GLN A 1 216 ? -38.742 8.364 49.994 1.00 50.03 216 GLN A CA 1
ATOM 1474 C C . GLN A 1 216 ? -37.924 8.966 51.145 1.00 50.03 216 GLN A C 1
ATOM 1476 O O . GLN A 1 216 ? -37.940 8.430 52.252 1.00 50.03 216 GLN A O 1
ATOM 1481 N N . SER A 1 217 ? -37.210 10.071 50.894 1.00 51.97 217 SER A N 1
ATOM 1482 C CA . SER A 1 217 ? -36.480 10.824 51.927 1.00 51.97 217 SER A CA 1
ATOM 1483 C C . SER A 1 217 ? -36.191 12.267 51.501 1.00 51.97 217 SER A C 1
ATOM 1485 O O . SER A 1 217 ? -35.633 12.499 50.430 1.00 51.97 217 SER A O 1
ATOM 1487 N N . SER A 1 218 ? -36.492 13.242 52.368 1.00 48.84 218 SER A N 1
ATOM 1488 C CA . SER A 1 218 ? -36.069 14.645 52.190 1.00 48.84 218 SER A CA 1
ATOM 1489 C C . SER A 1 218 ? -34.619 14.906 52.622 1.00 48.84 218 SER A C 1
ATOM 1491 O O . SER A 1 218 ? -34.054 15.944 52.289 1.00 48.84 218 SER A O 1
ATOM 1493 N N . ALA A 1 219 ? -34.019 13.979 53.372 1.00 54.66 219 ALA A N 1
ATOM 1494 C CA . ALA A 1 219 ? -32.606 13.985 53.746 1.00 54.66 219 ALA A CA 1
ATOM 1495 C C . ALA A 1 219 ? -31.804 13.007 52.866 1.00 54.66 219 ALA A C 1
ATOM 1497 O O . ALA A 1 219 ? -32.377 12.130 52.215 1.00 54.66 219 ALA A O 1
ATOM 1498 N N . ALA A 1 220 ? -30.473 13.116 52.860 1.00 58.34 220 ALA A N 1
ATOM 1499 C CA . ALA A 1 220 ? -29.632 12.112 52.210 1.00 58.34 220 ALA A CA 1
ATOM 1500 C C . ALA A 1 220 ? -29.674 10.778 52.969 1.00 58.34 220 ALA A C 1
ATOM 1502 O O . ALA A 1 220 ? -29.563 10.760 54.194 1.00 58.34 220 ALA A O 1
ATOM 1503 N N . VAL A 1 221 ? -29.821 9.669 52.241 1.00 65.19 221 VAL A N 1
ATOM 1504 C CA . VAL A 1 221 ? -29.769 8.311 52.797 1.00 65.19 221 VAL A CA 1
ATOM 1505 C C . VAL A 1 221 ? -28.300 7.910 52.988 1.00 65.19 221 VAL A C 1
ATOM 1507 O O . VAL A 1 221 ? -27.575 7.830 51.990 1.00 65.19 221 VAL A O 1
ATOM 1510 N N . PRO A 1 222 ? -27.839 7.667 54.234 1.00 65.31 222 PRO A N 1
ATOM 1511 C CA . PRO A 1 222 ? -26.436 7.396 54.517 1.00 65.31 222 PRO A CA 1
ATOM 1512 C C . PRO A 1 222 ? -26.096 5.909 54.337 1.00 65.31 222 PRO A C 1
ATOM 1514 O O . PRO A 1 222 ? -26.501 5.066 55.139 1.00 65.31 222 PRO A O 1
ATOM 1517 N N . ILE A 1 223 ? -25.288 5.573 53.330 1.00 69.69 223 ILE A N 1
ATOM 1518 C CA . ILE A 1 223 ? -24.712 4.227 53.184 1.00 69.69 223 ILE A CA 1
ATOM 1519 C C . ILE A 1 223 ? -23.419 4.168 54.005 1.00 69.69 223 ILE A C 1
ATOM 1521 O O . ILE A 1 223 ? -22.346 4.547 53.537 1.00 69.69 223 ILE A O 1
ATOM 1525 N N . GLY A 1 224 ? -23.546 3.744 55.267 1.00 61.09 224 GLY A N 1
ATOM 1526 C CA . GLY A 1 224 ? -22.441 3.647 56.233 1.00 61.09 224 GLY A CA 1
ATOM 1527 C C . GLY A 1 224 ? -21.791 2.263 56.368 1.00 61.09 224 GLY A C 1
ATOM 1528 O O . GLY A 1 224 ? -20.832 2.117 57.120 1.00 61.09 224 GLY A O 1
ATOM 1529 N N . SER A 1 225 ? -22.323 1.251 55.677 1.00 69.75 225 SER A N 1
ATOM 1530 C CA . SER A 1 225 ? -21.803 -0.126 55.636 1.00 69.75 225 SER A CA 1
ATOM 1531 C C . SER A 1 225 ? -22.161 -0.777 54.285 1.00 69.75 225 SER A C 1
ATOM 1533 O O . SER A 1 225 ? -22.233 -0.058 53.288 1.00 69.75 225 SER A O 1
ATOM 1535 N N . ALA A 1 226 ? -22.353 -2.097 54.207 1.00 69.44 226 ALA A N 1
ATOM 1536 C CA . ALA A 1 226 ? -22.661 -2.790 52.952 1.00 69.44 226 ALA A CA 1
ATOM 1537 C C . ALA A 1 226 ? -24.140 -2.656 52.530 1.00 69.44 226 ALA A C 1
ATOM 1539 O O . ALA A 1 226 ? -25.051 -2.855 53.335 1.00 69.44 226 ALA A O 1
ATOM 1540 N N . ALA A 1 227 ? -24.374 -2.370 51.249 1.00 71.19 227 ALA A N 1
ATOM 1541 C CA . ALA A 1 227 ? -25.691 -2.380 50.619 1.00 71.19 227 ALA A CA 1
ATOM 1542 C C . ALA A 1 227 ? -25.612 -3.011 49.219 1.00 71.19 227 ALA A C 1
ATOM 1544 O O . ALA A 1 227 ? -24.795 -2.598 48.395 1.00 71.19 227 ALA A O 1
ATOM 1545 N N . THR A 1 228 ? -26.470 -3.999 48.942 1.00 76.81 228 THR A N 1
ATOM 1546 C CA . THR A 1 228 ? -26.452 -4.766 47.688 1.00 76.81 228 THR A CA 1
ATOM 1547 C C . THR A 1 228 ? -27.660 -4.438 46.812 1.00 76.81 228 THR A C 1
ATOM 1549 O O . THR A 1 228 ? -28.815 -4.671 47.180 1.00 76.81 228 THR A O 1
ATOM 1552 N N . VAL A 1 229 ? -27.384 -3.936 45.611 1.00 80.25 229 VAL A N 1
ATOM 1553 C CA . VAL A 1 229 ? -28.368 -3.674 44.560 1.00 80.25 229 VAL A CA 1
ATOM 1554 C C . VAL A 1 229 ? -28.531 -4.950 43.730 1.00 80.25 229 VAL A C 1
ATOM 1556 O O . VAL A 1 229 ? -27.563 -5.486 43.202 1.00 80.25 229 VAL A O 1
ATOM 1559 N N . SER A 1 230 ? -29.756 -5.471 43.651 1.00 69.12 230 SER A N 1
ATOM 1560 C CA . SER A 1 230 ? -30.069 -6.806 43.101 1.00 69.12 230 SER A CA 1
ATOM 1561 C C . SER A 1 230 ? -30.833 -6.790 41.774 1.00 69.12 230 SER A C 1
ATOM 1563 O O . SER A 1 230 ? -30.993 -7.821 41.127 1.00 69.12 230 SER A O 1
ATOM 1565 N N . SER A 1 231 ? -31.371 -5.629 41.409 1.00 75.31 231 SER A N 1
ATOM 1566 C CA . SER A 1 231 ? -32.213 -5.373 40.238 1.00 75.31 231 SER A CA 1
ATOM 1567 C C . SER A 1 231 ? -32.196 -3.859 39.969 1.00 75.31 231 SER A C 1
ATOM 1569 O O . SER A 1 231 ? -31.300 -3.172 40.466 1.00 75.31 231 SER A O 1
ATOM 1571 N N . THR A 1 232 ? -33.132 -3.316 39.191 1.00 79.69 232 THR A N 1
ATOM 1572 C CA . THR A 1 232 ? -33.316 -1.859 39.087 1.00 79.69 232 THR A CA 1
ATOM 1573 C C . THR A 1 232 ? -34.138 -1.352 40.279 1.00 79.69 232 THR A C 1
ATOM 1575 O O . THR A 1 232 ? -35.322 -1.673 40.402 1.00 79.69 232 THR A O 1
ATOM 1578 N N . THR A 1 233 ? -33.511 -0.559 41.150 1.00 73.88 233 THR A N 1
ATOM 1579 C CA . THR A 1 233 ? -34.069 -0.047 42.418 1.00 73.88 233 THR A CA 1
ATOM 1580 C C . THR A 1 233 ? -34.110 1.484 42.412 1.00 73.88 233 THR A C 1
ATOM 1582 O O . THR A 1 233 ? -33.181 2.104 41.899 1.00 73.88 233 THR A O 1
ATOM 1585 N N . THR A 1 234 ? -35.137 2.106 43.013 1.00 76.06 234 THR A N 1
ATOM 1586 C CA . THR A 1 234 ? -35.349 3.569 42.952 1.00 76.06 234 THR A CA 1
ATOM 1587 C C . THR A 1 234 ? -35.353 4.246 44.328 1.00 76.06 234 THR A C 1
ATOM 1589 O O . THR A 1 234 ? -36.286 4.111 45.122 1.00 76.06 234 THR A O 1
ATOM 1592 N N . LEU A 1 235 ? -34.328 5.059 44.576 1.00 77.62 235 LEU A N 1
ATOM 1593 C CA . LEU A 1 235 ? -34.208 5.959 45.720 1.00 77.62 235 LEU A CA 1
ATOM 1594 C C . LEU A 1 235 ? -34.854 7.319 45.395 1.00 77.62 235 LEU A C 1
ATOM 1596 O O . LEU A 1 235 ? -34.296 8.124 44.652 1.00 77.62 235 LEU A O 1
ATOM 1600 N N . ASN A 1 236 ? -36.007 7.603 46.001 1.00 71.44 236 ASN A N 1
ATOM 1601 C CA . ASN A 1 236 ? -36.715 8.884 45.914 1.00 71.44 236 ASN A CA 1
ATOM 1602 C C . ASN A 1 236 ? -36.182 9.883 46.966 1.00 71.44 236 ASN A C 1
ATOM 1604 O O . ASN A 1 236 ? -36.910 10.337 47.853 1.00 71.44 236 ASN A O 1
ATOM 1608 N N . GLY A 1 237 ? -34.887 10.187 46.896 1.00 75.56 237 GLY A N 1
ATOM 1609 C CA . GLY A 1 237 ? -34.186 11.072 47.828 1.00 75.56 237 GLY A CA 1
ATOM 1610 C C . GLY A 1 237 ? -32.716 11.244 47.451 1.00 75.56 237 GLY A C 1
ATOM 1611 O O . GLY A 1 237 ? -32.264 10.706 46.440 1.00 75.56 237 GLY A O 1
ATOM 1612 N N . ASN A 1 238 ? -31.960 12.000 48.248 1.00 79.12 238 ASN A N 1
ATOM 1613 C CA . ASN A 1 238 ? -30.517 12.165 48.035 1.00 79.12 238 ASN A CA 1
ATOM 1614 C C . ASN A 1 238 ? -29.756 10.903 48.483 1.00 79.12 238 ASN A C 1
ATOM 1616 O O . ASN A 1 238 ? -30.147 10.256 49.456 1.00 79.12 238 ASN A O 1
ATOM 1620 N N . LEU A 1 239 ? -28.642 10.578 47.822 1.00 82.88 239 LEU A N 1
ATOM 1621 C CA . LEU A 1 239 ? -27.739 9.494 48.230 1.00 82.88 239 LEU A CA 1
ATOM 1622 C C . LEU A 1 239 ? -26.471 10.069 48.864 1.00 82.88 239 LEU A C 1
ATOM 1624 O O . LEU A 1 239 ? -25.874 10.976 48.288 1.00 82.88 239 LEU A O 1
ATOM 1628 N N . ALA A 1 240 ? -26.014 9.502 49.984 1.00 84.56 240 ALA A N 1
ATOM 1629 C CA . ALA A 1 240 ? -24.677 9.775 50.504 1.00 84.56 240 ALA A CA 1
ATOM 1630 C C . ALA A 1 240 ? -23.981 8.505 51.006 1.00 84.56 240 ALA A C 1
ATOM 1632 O O . ALA A 1 240 ? -24.337 7.955 52.047 1.00 84.56 240 ALA A O 1
ATOM 1633 N N . GLN A 1 241 ? -22.957 8.041 50.291 1.00 83.50 241 GLN A N 1
ATOM 1634 C CA . GLN A 1 241 ? -22.099 6.959 50.767 1.00 83.50 241 GLN A CA 1
ATOM 1635 C C . GLN A 1 241 ? -20.931 7.514 51.587 1.00 83.50 241 GLN A C 1
ATOM 1637 O O . GLN A 1 241 ? -20.226 8.426 51.155 1.00 83.50 241 GLN A O 1
ATOM 1642 N N . THR A 1 242 ? -20.723 6.968 52.788 1.00 80.25 242 THR A N 1
ATOM 1643 C CA . THR A 1 242 ? -19.620 7.389 53.665 1.00 80.25 242 THR A CA 1
ATOM 1644 C C . THR A 1 242 ? -18.316 6.682 53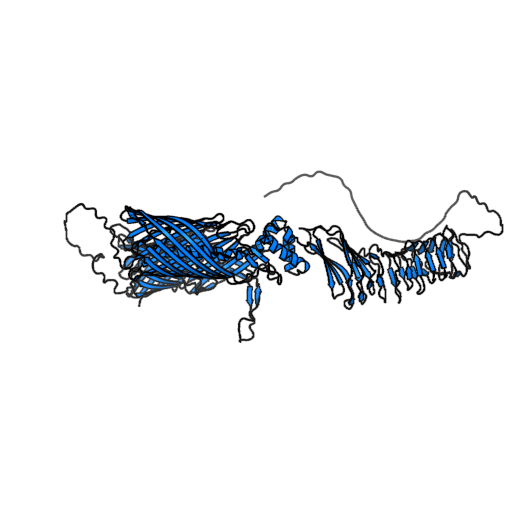.287 1.00 80.25 242 THR A C 1
ATOM 1646 O O . THR A 1 242 ? -18.319 5.710 52.533 1.00 80.25 242 THR A O 1
ATOM 1649 N N . SER A 1 243 ? -17.189 7.110 53.867 1.00 83.62 243 SER A N 1
ATOM 1650 C CA . SER A 1 243 ? -15.878 6.455 53.704 1.00 83.62 243 SER A CA 1
ATOM 1651 C C . SER A 1 243 ? -15.868 4.959 54.040 1.00 83.62 243 SER A C 1
ATOM 1653 O O . SER A 1 243 ? -14.996 4.238 53.566 1.00 83.62 243 SER A O 1
ATOM 1655 N N . ASN A 1 244 ? -16.822 4.496 54.853 1.00 79.88 244 ASN A N 1
ATOM 1656 C CA . ASN A 1 244 ? -16.910 3.114 55.325 1.00 79.88 244 ASN A CA 1
ATOM 1657 C C . ASN A 1 244 ? -18.020 2.326 54.602 1.00 79.88 244 ASN A C 1
ATOM 1659 O O . ASN A 1 244 ? -18.143 1.114 54.782 1.00 79.88 244 ASN A O 1
ATOM 1663 N N . GLY A 1 245 ? -18.840 3.006 53.793 1.00 76.75 245 GLY A N 1
ATOM 1664 C CA . GLY A 1 245 ? -19.897 2.387 53.005 1.00 76.75 245 GLY A CA 1
ATOM 1665 C C . GLY A 1 245 ? -19.350 1.540 51.860 1.00 76.75 245 GLY A C 1
ATOM 1666 O O . GLY A 1 245 ? -18.270 1.806 51.330 1.00 76.75 245 GLY A O 1
ATOM 1667 N N . THR A 1 246 ? -20.113 0.529 51.450 1.00 82.50 246 THR A N 1
ATOM 1668 C CA . THR A 1 246 ? -19.845 -0.278 50.252 1.00 82.50 246 THR A CA 1
ATOM 1669 C C . THR A 1 246 ? -21.143 -0.491 49.480 1.00 82.50 246 THR A C 1
ATOM 1671 O O . THR A 1 246 ? -22.070 -1.100 50.015 1.00 82.50 246 THR A O 1
ATOM 1674 N N . LEU A 1 247 ? -21.205 -0.033 48.228 1.00 87.62 247 LEU A N 1
ATOM 1675 C CA . LEU A 1 247 ? -22.273 -0.402 47.295 1.00 87.62 247 LEU A CA 1
ATOM 1676 C C . LEU A 1 247 ? -21.836 -1.613 46.468 1.00 87.62 247 LEU A C 1
ATOM 1678 O O . LEU A 1 247 ? -20.725 -1.634 45.938 1.00 87.62 247 LEU A O 1
ATOM 1682 N N . ALA A 1 248 ? -22.718 -2.604 46.350 1.00 87.62 248 ALA A N 1
ATOM 1683 C CA . ALA A 1 248 ? -22.505 -3.806 45.551 1.00 87.62 248 ALA A CA 1
ATOM 1684 C C . ALA A 1 248 ? -23.527 -3.914 44.408 1.00 87.62 248 ALA A C 1
ATOM 1686 O O . ALA A 1 248 ? -24.726 -3.745 44.634 1.00 87.62 248 ALA A O 1
ATOM 1687 N N . PHE A 1 249 ? -23.050 -4.238 43.204 1.00 92.31 249 PHE A N 1
ATOM 1688 C CA . PHE A 1 249 ? -23.849 -4.417 41.985 1.00 92.31 249 PHE A CA 1
ATOM 1689 C C . PHE A 1 249 ? -23.512 -5.744 41.282 1.00 92.31 249 PHE A C 1
ATOM 1691 O O . PHE A 1 249 ? -22.418 -6.284 41.452 1.00 92.31 249 PHE A O 1
ATOM 1698 N N . GLY A 1 250 ? -24.427 -6.252 40.456 1.00 93.12 250 GLY A N 1
ATOM 1699 C CA . GLY A 1 250 ? -24.201 -7.364 39.529 1.00 93.12 250 GLY A CA 1
ATOM 1700 C C . GLY A 1 250 ? -24.226 -6.926 38.059 1.00 93.12 250 GLY A C 1
ATOM 1701 O O . GLY A 1 250 ? -25.042 -6.078 37.687 1.00 93.12 250 GLY A O 1
ATOM 1702 N N . ILE A 1 251 ? -23.371 -7.527 37.222 1.00 95.56 251 ILE A N 1
ATOM 1703 C CA . ILE A 1 251 ? -23.367 -7.356 35.756 1.00 95.56 251 ILE A CA 1
ATOM 1704 C C . ILE A 1 251 ? -23.338 -8.712 35.026 1.00 95.56 251 ILE A C 1
ATOM 1706 O O . ILE A 1 251 ? -22.836 -9.715 35.539 1.00 95.56 251 ILE A O 1
ATOM 1710 N N . THR A 1 252 ? -23.888 -8.728 33.816 1.00 93.50 252 THR A N 1
ATOM 1711 C CA . THR A 1 252 ? -23.952 -9.858 32.870 1.00 93.50 252 THR A CA 1
ATOM 1712 C C . THR A 1 252 ? -23.868 -9.297 31.444 1.00 93.50 252 THR A C 1
ATOM 1714 O O . THR A 1 252 ? -24.266 -8.144 31.272 1.00 93.50 252 THR A O 1
ATOM 1717 N N . PRO A 1 253 ? -23.483 -10.070 30.408 1.00 90.75 253 PRO A N 1
ATO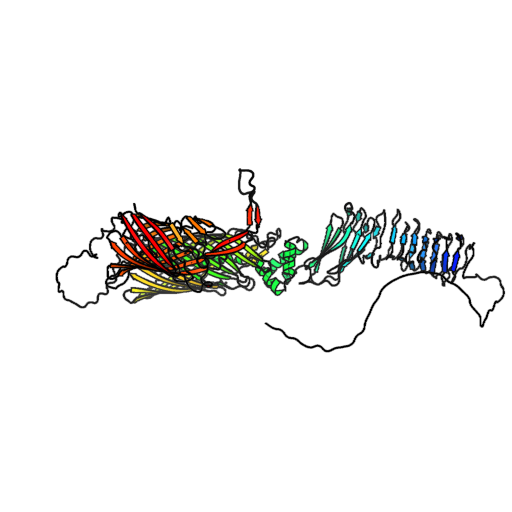M 1718 C CA . PRO A 1 253 ? -23.328 -9.561 29.034 1.00 90.75 253 PRO A CA 1
ATOM 1719 C C . PRO A 1 253 ? -24.538 -8.833 28.420 1.00 90.75 253 PRO A C 1
ATOM 1721 O O . PRO A 1 253 ? -24.398 -8.161 27.402 1.00 90.75 253 PRO A O 1
ATOM 1724 N N . THR A 1 254 ? -25.735 -8.981 28.998 1.00 89.50 254 THR A N 1
ATOM 1725 C CA . THR A 1 254 ? -26.989 -8.396 28.493 1.00 89.50 254 THR A CA 1
ATOM 1726 C C . THR A 1 254 ? -27.760 -7.560 29.520 1.00 89.50 254 THR A C 1
ATOM 1728 O O . THR A 1 254 ? -28.780 -6.971 29.165 1.00 89.50 254 THR A O 1
ATOM 1731 N N . SER A 1 255 ? -27.328 -7.499 30.787 1.00 91.06 255 SER A N 1
ATOM 1732 C CA . SER A 1 255 ? -28.061 -6.785 31.848 1.00 91.06 255 SER A CA 1
ATOM 1733 C C . SER A 1 255 ? -27.217 -6.480 33.092 1.00 91.06 255 SER A C 1
ATOM 1735 O O . SER A 1 255 ? -26.277 -7.210 33.415 1.00 91.06 255 SER A O 1
ATOM 1737 N N . ASN A 1 256 ? -27.591 -5.441 33.842 1.00 94.38 256 ASN A N 1
ATOM 1738 C CA . ASN A 1 256 ? -27.006 -5.119 35.143 1.00 94.38 256 ASN A CA 1
ATOM 1739 C C . ASN A 1 256 ? -28.060 -4.731 36.188 1.00 94.38 256 ASN A C 1
ATOM 1741 O O . ASN A 1 256 ? -29.169 -4.309 35.866 1.00 94.38 256 ASN A O 1
ATOM 1745 N N . THR A 1 257 ? -27.676 -4.819 37.458 1.00 88.75 257 THR A N 1
ATOM 1746 C CA . THR A 1 257 ? -28.401 -4.194 38.573 1.00 88.75 257 THR A CA 1
ATOM 1747 C C . THR A 1 257 ? -28.114 -2.691 38.593 1.00 88.75 257 THR A C 1
ATOM 1749 O O . THR A 1 257 ? -26.970 -2.303 38.341 1.00 88.75 257 THR A O 1
ATOM 1752 N N . GLN A 1 258 ? -29.093 -1.852 38.930 1.00 90.75 258 GLN A N 1
ATOM 1753 C CA . GLN A 1 258 ? -28.984 -0.394 38.807 1.00 90.75 258 GLN A CA 1
ATOM 1754 C C . GLN A 1 258 ? -29.668 0.325 39.975 1.00 90.75 258 GLN A C 1
ATOM 1756 O O . GLN A 1 258 ? -30.783 -0.026 40.358 1.00 90.75 258 GLN A O 1
ATOM 1761 N N . LEU A 1 259 ? -29.036 1.377 40.497 1.00 88.06 259 LEU A N 1
ATOM 1762 C CA . LEU A 1 259 ? -29.634 2.289 41.472 1.00 88.06 259 LEU A CA 1
ATOM 1763 C C . LEU A 1 259 ? -30.046 3.599 40.789 1.00 88.06 259 LEU A C 1
ATOM 1765 O O . LEU A 1 259 ? -29.204 4.434 40.461 1.00 88.06 259 LEU A O 1
ATOM 1769 N N . ALA A 1 260 ? -31.347 3.790 40.589 1.00 87.69 260 ALA A N 1
ATOM 1770 C CA . ALA A 1 260 ? -31.919 5.063 40.174 1.00 87.69 260 ALA A CA 1
ATOM 1771 C C . ALA A 1 260 ? -32.079 5.991 41.394 1.00 87.69 260 ALA A C 1
ATOM 1773 O O . ALA A 1 260 ? -32.569 5.558 42.436 1.00 87.69 260 ALA A O 1
ATOM 1774 N N . VAL A 1 261 ? -31.683 7.261 41.281 1.00 86.06 261 VAL A N 1
ATOM 1775 C CA . VAL A 1 261 ? -31.726 8.246 42.380 1.00 86.06 261 VAL A CA 1
ATOM 1776 C C . VAL A 1 261 ? -32.467 9.500 41.915 1.00 86.06 261 VAL A C 1
ATOM 1778 O O . VAL A 1 261 ? -32.077 10.105 40.923 1.00 86.06 261 VAL A O 1
ATOM 1781 N N . SER A 1 262 ? -33.552 9.900 42.584 1.00 85.31 262 SER A N 1
ATOM 1782 C CA . SER A 1 262 ? -34.370 11.070 42.197 1.00 85.31 262 SER A CA 1
ATOM 1783 C C . SER A 1 262 ? -34.091 12.338 43.012 1.00 85.31 262 SER A C 1
ATOM 1785 O O . SER A 1 262 ? -34.760 13.353 42.812 1.00 85.31 262 SER A O 1
ATOM 1787 N N . GLY A 1 263 ? -33.155 12.285 43.963 1.00 81.19 263 GLY A N 1
ATOM 1788 C CA . GLY A 1 263 ? -32.747 13.434 44.768 1.00 81.19 263 GLY A CA 1
ATOM 1789 C C . GLY A 1 263 ? -32.062 14.542 43.965 1.00 81.19 263 GLY A C 1
ATOM 1790 O O . GLY A 1 263 ? -31.812 14.409 42.773 1.00 81.19 263 GLY A O 1
ATOM 1791 N N . SER A 1 264 ? -31.735 15.652 44.624 1.00 86.75 264 SER A N 1
ATOM 1792 C CA . SER A 1 264 ? -30.893 16.734 44.095 1.00 86.75 264 SER A CA 1
ATOM 1793 C C . SER A 1 264 ? -29.394 16.534 44.345 1.00 86.75 264 SER A C 1
ATOM 1795 O O . SER A 1 264 ? -28.594 17.355 43.904 1.00 86.75 264 SER A O 1
ATOM 1797 N N . SER A 1 265 ? -28.982 15.466 45.036 1.00 86.50 265 SER A N 1
ATOM 1798 C CA . SER A 1 265 ? -27.563 15.172 45.255 1.00 86.50 265 SER A CA 1
ATOM 1799 C C . SER A 1 265 ? -27.260 13.676 45.366 1.00 86.50 265 SER A C 1
ATOM 1801 O O . SER A 1 265 ? -28.017 12.907 45.969 1.00 86.50 265 SER A O 1
ATOM 1803 N N . VAL A 1 266 ? -26.124 13.293 44.785 1.00 88.88 266 VAL A N 1
ATOM 1804 C CA . VAL A 1 266 ? -25.509 11.968 44.809 1.00 88.88 266 VAL A CA 1
ATOM 1805 C C . VAL A 1 266 ? -24.069 12.140 45.291 1.00 88.88 266 VAL A C 1
ATOM 1807 O O . VAL A 1 266 ? -23.236 12.712 44.588 1.00 88.88 266 VAL A O 1
ATOM 1810 N N . GLN A 1 267 ? -23.754 11.636 46.481 1.00 89.44 267 GLN A N 1
ATOM 1811 C CA . GLN A 1 267 ? -22.388 11.587 46.997 1.00 89.44 267 GLN A CA 1
ATOM 1812 C C . GLN A 1 267 ? -21.857 10.148 46.966 1.00 89.44 267 GLN A C 1
ATOM 1814 O O . GLN A 1 267 ? -22.342 9.280 47.698 1.00 89.44 267 GLN A O 1
ATOM 1819 N N . ALA A 1 268 ? -20.839 9.919 46.136 1.00 89.44 268 ALA A N 1
ATOM 1820 C CA . ALA A 1 268 ? -20.041 8.699 46.103 1.00 89.44 268 ALA A CA 1
ATOM 1821 C C . ALA A 1 268 ? -18.856 8.796 47.083 1.00 89.44 268 ALA A C 1
ATOM 1823 O O . ALA A 1 268 ? -18.300 9.870 47.323 1.00 89.44 268 ALA A O 1
ATOM 1824 N N . GLY A 1 269 ? -18.469 7.657 47.651 1.00 86.75 269 GLY A N 1
ATOM 1825 C CA . GLY A 1 269 ? -17.434 7.547 48.676 1.00 86.75 269 GLY A CA 1
ATOM 1826 C C . GLY A 1 269 ? -17.251 6.093 49.099 1.00 86.75 269 GLY A C 1
ATOM 1827 O O . GLY A 1 269 ? -18.017 5.231 48.677 1.00 86.75 269 GLY A O 1
ATOM 1828 N N . GLY A 1 270 ? -16.244 5.795 49.921 1.00 90.50 270 GLY A N 1
ATOM 1829 C CA . GLY A 1 270 ? -15.997 4.424 50.386 1.00 90.50 270 GLY A CA 1
ATOM 1830 C C . GLY A 1 270 ? -15.709 3.462 49.230 1.00 90.50 270 GLY A C 1
ATOM 1831 O O . GLY A 1 270 ? -14.903 3.783 48.359 1.00 90.50 270 GLY A O 1
ATOM 1832 N N . ASN A 1 271 ? -16.346 2.290 49.211 1.00 92.25 271 ASN A N 1
ATOM 1833 C CA . ASN A 1 271 ? -16.024 1.222 48.261 1.00 92.25 271 ASN A CA 1
ATOM 1834 C C . ASN A 1 271 ? -17.138 0.940 47.236 1.00 92.25 271 ASN A C 1
ATOM 1836 O O . ASN A 1 271 ? -18.331 1.044 47.538 1.00 92.25 271 ASN A O 1
ATOM 1840 N N . LEU A 1 272 ? -16.737 0.466 46.059 1.00 94.75 272 LEU A N 1
ATOM 1841 C CA . LEU A 1 272 ? -17.598 -0.141 45.046 1.00 94.75 272 LEU A CA 1
ATOM 1842 C C . LEU A 1 272 ? -17.227 -1.617 44.863 1.00 94.75 272 LEU A C 1
ATOM 1844 O O . LEU A 1 272 ? -16.056 -1.951 44.683 1.00 94.75 272 LEU A O 1
ATOM 1848 N N . PHE A 1 273 ? -18.225 -2.496 44.856 1.00 94.19 273 PHE A N 1
ATOM 1849 C CA . PHE A 1 273 ? -18.080 -3.905 44.502 1.00 94.19 273 PHE A CA 1
ATOM 1850 C C . PHE A 1 273 ? -18.961 -4.242 43.293 1.00 94.19 273 PHE A C 1
ATOM 1852 O O . PHE A 1 273 ? -20.133 -3.866 43.251 1.00 94.19 273 PHE A O 1
ATOM 1859 N N . VAL A 1 274 ? -18.420 -4.967 42.314 1.00 96.19 274 VAL A N 1
ATOM 1860 C CA . VAL A 1 274 ? -19.173 -5.411 41.132 1.00 96.19 274 VAL A CA 1
ATOM 1861 C C . VAL A 1 274 ? -18.927 -6.897 40.887 1.00 96.19 274 VAL A C 1
ATOM 1863 O O . VAL A 1 274 ? -17.796 -7.322 40.653 1.00 96.19 274 VAL A O 1
ATOM 1866 N N . GLN A 1 275 ? -19.995 -7.691 40.913 1.00 95.62 275 GLN A N 1
ATOM 1867 C CA . GLN A 1 275 ? -19.960 -9.107 40.564 1.00 95.62 275 GLN A CA 1
ATOM 1868 C C . GLN A 1 275 ? -20.420 -9.297 39.117 1.00 95.62 275 GLN A C 1
ATOM 1870 O O . GLN A 1 275 ? -21.613 -9.267 38.818 1.00 95.62 275 GLN A O 1
ATOM 1875 N N . ALA A 1 276 ? -19.470 -9.521 38.220 1.00 96.12 276 ALA A N 1
ATOM 1876 C CA . ALA A 1 276 ? -19.740 -9.984 36.871 1.00 96.12 276 ALA A CA 1
ATOM 1877 C C . ALA A 1 276 ? -20.041 -11.491 36.856 1.00 96.12 276 ALA A C 1
ATOM 1879 O O . ALA A 1 276 ? -19.587 -12.246 37.724 1.00 96.12 276 ALA A O 1
ATOM 1880 N N . SER A 1 277 ? -20.844 -11.932 35.890 1.00 94.19 277 SER A N 1
ATOM 1881 C CA . SER A 1 277 ? -21.169 -13.346 35.693 1.00 94.19 277 SER A CA 1
ATOM 1882 C C . SER A 1 277 ? -21.560 -13.633 34.243 1.00 94.19 277 SER A C 1
ATOM 1884 O O . SER A 1 277 ? -22.253 -12.839 33.611 1.00 94.19 277 SER A O 1
ATOM 1886 N N . GLY A 1 278 ? -21.101 -14.769 33.710 1.00 92.19 278 GLY A N 1
ATOM 1887 C CA . GLY A 1 278 ? -21.360 -15.173 32.322 1.00 92.19 278 GLY A CA 1
ATOM 1888 C C . GLY A 1 278 ? -20.582 -14.395 31.253 1.00 92.19 278 GLY A C 1
ATOM 1889 O O . GLY A 1 278 ? -20.924 -14.511 30.083 1.00 92.19 278 GLY A O 1
ATOM 1890 N N . MET A 1 279 ? -19.568 -13.610 31.634 1.00 92.31 279 MET A N 1
ATOM 1891 C CA . MET A 1 279 ? -18.720 -12.856 30.702 1.00 92.31 279 MET A CA 1
ATOM 1892 C C . MET A 1 279 ? -17.890 -13.778 29.795 1.00 92.31 279 MET A C 1
ATOM 1894 O O . MET A 1 279 ? -17.470 -14.857 30.222 1.00 92.31 279 MET A O 1
ATOM 1898 N N . SER A 1 280 ? -17.620 -13.344 28.560 1.00 91.25 280 SER A N 1
ATOM 1899 C CA . SER A 1 280 ? -16.737 -14.043 27.619 1.00 91.25 280 SER A CA 1
ATOM 1900 C C . SER A 1 280 ? -16.138 -13.082 26.589 1.00 91.25 280 SER A C 1
ATOM 1902 O O . SER A 1 280 ? -16.777 -12.102 26.216 1.00 91.25 280 SER A O 1
ATOM 1904 N N . THR A 1 281 ? -14.929 -13.379 26.112 1.00 90.25 281 THR A N 1
ATOM 1905 C CA . THR A 1 281 ? -14.220 -12.596 25.090 1.00 90.25 281 THR A CA 1
ATOM 1906 C C . THR A 1 281 ? -14.312 -13.245 23.704 1.00 90.25 281 THR A C 1
ATOM 1908 O O . THR A 1 281 ? -14.490 -14.456 23.575 1.00 90.25 281 THR A O 1
ATOM 1911 N N . GLY A 1 282 ? -14.174 -12.427 22.658 1.00 88.69 282 GLY A N 1
ATOM 1912 C CA . GLY A 1 282 ? -14.186 -12.839 21.252 1.00 88.69 282 GLY A CA 1
ATOM 1913 C C . GLY A 1 282 ? -15.550 -12.745 20.541 1.00 88.69 282 GLY A C 1
ATOM 1914 O O . GLY A 1 282 ? -16.524 -12.256 21.127 1.00 88.69 282 GLY A O 1
ATOM 1915 N N . PRO A 1 283 ? -15.621 -13.192 19.268 1.00 91.06 283 PRO A N 1
ATOM 1916 C CA . PRO A 1 283 ? -16.765 -12.989 18.378 1.00 91.06 283 PRO A CA 1
ATOM 1917 C C . PRO A 1 283 ? -18.112 -13.441 18.947 1.00 91.06 283 PRO A C 1
ATOM 1919 O O . PRO A 1 283 ? -18.217 -14.479 19.598 1.00 91.06 283 PRO A O 1
ATOM 1922 N N . GLY A 1 284 ? -19.158 -12.662 18.668 1.00 88.94 284 GLY A N 1
ATOM 1923 C CA . GLY A 1 284 ? -20.494 -12.820 19.251 1.00 88.94 284 GLY A CA 1
ATOM 1924 C C . GLY A 1 284 ? -20.720 -11.992 20.522 1.00 88.94 284 GLY A C 1
ATOM 1925 O O . GLY A 1 284 ? -21.870 -11.812 20.921 1.00 88.94 284 GLY A O 1
ATOM 1926 N N . ASN A 1 285 ? -19.660 -11.439 21.121 1.00 90.50 285 ASN A N 1
ATOM 1927 C CA . ASN A 1 285 ? -19.739 -10.444 22.194 1.00 90.50 285 ASN A CA 1
ATOM 1928 C C . ASN A 1 285 ? -19.546 -9.022 21.630 1.00 90.50 285 ASN A C 1
ATOM 1930 O O . ASN A 1 285 ? -18.932 -8.833 20.578 1.00 90.50 285 ASN A O 1
ATOM 1934 N N . ASN A 1 286 ? -20.019 -8.002 22.351 1.00 91.50 286 ASN A N 1
ATOM 1935 C CA . ASN A 1 286 ? -19.664 -6.609 22.053 1.00 91.50 286 ASN A CA 1
ATOM 1936 C C . ASN A 1 286 ? -18.202 -6.343 22.446 1.00 91.50 286 ASN A C 1
ATOM 1938 O O . ASN A 1 286 ? -17.759 -6.818 23.491 1.00 91.50 286 ASN A O 1
ATOM 1942 N N . LEU A 1 287 ? -17.487 -5.531 21.665 1.00 95.12 287 LEU A N 1
ATOM 1943 C CA . LEU A 1 287 ? -16.118 -5.102 21.975 1.00 95.12 287 LEU A CA 1
ATOM 1944 C C . LEU A 1 287 ? -16.040 -4.312 23.293 1.00 95.12 287 LEU A C 1
ATOM 1946 O O . LEU A 1 287 ? -15.115 -4.504 24.074 1.00 95.12 287 LEU A O 1
ATOM 1950 N N . ARG A 1 288 ? -17.025 -3.444 23.556 1.00 95.12 288 ARG A N 1
ATOM 1951 C CA . ARG A 1 288 ? -17.189 -2.750 24.838 1.00 95.12 288 ARG A CA 1
ATOM 1952 C C . ARG A 1 288 ? -18.654 -2.771 25.255 1.00 95.12 288 ARG A C 1
ATOM 1954 O O . ARG A 1 288 ? -19.527 -2.410 24.469 1.00 95.12 288 ARG A O 1
ATOM 1961 N N . THR A 1 289 ? -18.925 -3.142 26.503 1.00 94.06 289 THR A N 1
ATOM 1962 C CA . THR A 1 289 ? -20.268 -3.047 27.096 1.00 94.06 289 THR A CA 1
ATOM 1963 C C . THR A 1 289 ? -20.235 -2.094 28.284 1.00 94.06 289 THR A C 1
ATOM 1965 O O . THR A 1 289 ? -19.473 -2.299 29.226 1.00 94.06 289 THR A O 1
ATOM 1968 N N . THR A 1 290 ? -21.053 -1.042 28.234 1.00 94.38 290 THR A N 1
ATOM 1969 C CA . THR A 1 290 ? -21.129 -0.006 29.273 1.00 94.38 290 THR A CA 1
ATOM 1970 C C . THR A 1 290 ? -22.425 -0.151 30.066 1.00 94.38 290 THR A C 1
ATOM 1972 O O . THR A 1 290 ? -23.515 -0.063 29.506 1.00 94.38 290 THR A O 1
ATOM 1975 N N . TYR A 1 291 ? -22.302 -0.355 31.377 1.00 95.44 291 TYR A N 1
ATOM 1976 C CA . TYR A 1 291 ? -23.405 -0.588 32.306 1.00 95.44 291 TYR A CA 1
ATOM 1977 C C . TYR A 1 291 ? -23.602 0.620 33.226 1.00 95.44 291 TYR A C 1
ATOM 1979 O O . TYR A 1 291 ? -22.665 1.066 33.891 1.00 95.44 291 TYR A O 1
ATOM 1987 N N . THR A 1 292 ? -24.829 1.131 33.328 1.00 95.12 292 THR A N 1
ATOM 1988 C CA . THR A 1 292 ? -25.162 2.221 34.256 1.00 95.12 292 THR A CA 1
ATOM 1989 C C . THR A 1 292 ? -25.439 1.656 35.648 1.00 95.12 292 THR A C 1
ATOM 1991 O O . THR A 1 292 ? -26.542 1.169 35.906 1.00 95.12 292 THR A O 1
ATOM 1994 N N . LEU A 1 293 ? -24.457 1.732 36.552 1.00 94.31 293 LEU A N 1
ATOM 1995 C CA . LEU A 1 293 ? -24.591 1.268 37.938 1.00 94.31 293 LEU A CA 1
ATOM 1996 C C . LEU A 1 293 ? -25.481 2.212 38.753 1.00 94.31 293 LEU A C 1
ATOM 1998 O O . LEU A 1 293 ? -26.409 1.771 39.429 1.00 94.31 293 LEU A O 1
ATOM 2002 N N . LEU A 1 294 ? -25.237 3.519 38.643 1.00 93.00 294 LEU A N 1
ATOM 2003 C CA . LEU A 1 294 ? -26.040 4.561 39.282 1.00 93.00 294 LEU A CA 1
ATOM 2004 C C . LEU A 1 294 ? -26.601 5.509 38.223 1.00 93.00 294 LEU A C 1
ATOM 2006 O O . LEU A 1 294 ? -25.870 5.924 37.326 1.00 93.00 294 LEU A O 1
ATOM 2010 N N . ASN A 1 295 ? -27.886 5.855 38.343 1.00 92.00 295 ASN A N 1
ATOM 2011 C CA . ASN A 1 295 ? -28.578 6.776 37.445 1.00 92.00 295 ASN A CA 1
ATOM 2012 C C . ASN A 1 295 ? -29.353 7.862 38.202 1.00 92.00 295 ASN A C 1
ATOM 2014 O O . ASN A 1 295 ? -30.434 7.612 38.737 1.00 92.00 295 ASN A O 1
ATOM 2018 N N . GLY A 1 296 ? -28.826 9.082 38.229 1.00 89.94 296 GLY A N 1
ATOM 2019 C CA . GLY A 1 296 ? -29.543 10.255 38.707 1.00 89.94 296 GLY A CA 1
ATOM 2020 C C . GLY A 1 296 ? -30.674 10.642 37.753 1.00 89.94 296 GLY A C 1
ATOM 2021 O O . GLY A 1 296 ? -30.444 11.153 36.666 1.00 89.94 296 GLY A O 1
ATOM 2022 N N . THR A 1 297 ? -31.916 10.412 38.173 1.00 86.69 297 THR A N 1
ATOM 2023 C CA . THR A 1 297 ? -33.135 10.668 37.378 1.00 86.69 297 THR A CA 1
ATOM 2024 C C . THR A 1 297 ? -33.613 12.124 37.429 1.00 86.69 297 THR A C 1
ATOM 2026 O O . THR A 1 297 ? -34.549 12.495 36.725 1.00 86.69 297 THR A O 1
ATOM 2029 N N . ASN A 1 298 ? -32.966 12.958 38.246 1.00 86.75 298 ASN A N 1
ATOM 2030 C CA . ASN A 1 298 ? -33.169 14.401 38.298 1.00 86.75 298 ASN A CA 1
ATOM 2031 C C . ASN A 1 298 ? -32.017 15.102 37.546 1.00 86.75 298 ASN A C 1
ATOM 2033 O O . ASN A 1 298 ? -30.887 15.060 38.034 1.00 86.75 298 ASN A O 1
ATOM 2037 N N . PRO A 1 299 ? -32.273 15.790 36.416 1.00 81.69 299 PRO A N 1
ATOM 2038 C CA . PRO A 1 299 ? -31.223 16.428 35.614 1.00 81.69 299 PRO A CA 1
ATOM 2039 C C . PRO A 1 299 ? -30.586 17.657 36.285 1.00 81.69 299 PRO A C 1
ATOM 2041 O O . PRO A 1 299 ? -29.594 18.177 35.796 1.00 81.69 299 PRO A O 1
ATOM 2044 N N . ASN A 1 300 ? -31.134 18.137 37.409 1.00 85.00 300 ASN A N 1
ATOM 2045 C CA . ASN A 1 300 ? -30.558 19.236 38.194 1.00 85.00 300 ASN A CA 1
ATOM 2046 C C . ASN A 1 300 ? -29.796 18.740 39.438 1.00 85.00 300 ASN A C 1
ATOM 2048 O O . ASN A 1 300 ? -29.527 19.525 40.349 1.00 85.00 300 ASN A O 1
ATOM 2052 N N . ALA A 1 301 ? -29.528 17.436 39.542 1.00 85.69 301 ALA A N 1
ATOM 2053 C CA . ALA A 1 301 ? -28.847 16.859 40.693 1.00 85.69 301 ALA A CA 1
ATOM 2054 C C . ALA A 1 301 ? -27.319 16.933 40.566 1.00 85.69 301 ALA A C 1
ATOM 2056 O O . ALA A 1 301 ? -26.769 16.896 39.469 1.00 85.69 301 ALA A O 1
ATOM 2057 N N . THR A 1 302 ? -26.616 17.014 41.696 1.00 88.75 302 THR A N 1
ATOM 2058 C CA . THR A 1 302 ? -25.148 17.081 41.723 1.00 88.75 302 THR A CA 1
ATOM 2059 C C . THR A 1 302 ? -24.519 15.731 42.056 1.00 88.75 302 THR A C 1
ATOM 2061 O O . THR A 1 302 ? -24.828 15.139 43.091 1.00 88.75 302 THR A O 1
ATOM 2064 N N . LEU A 1 303 ? -23.596 15.262 41.210 1.00 91.12 303 LEU A N 1
ATOM 2065 C CA . LEU A 1 303 ? -22.668 14.180 41.548 1.00 91.12 303 LEU A CA 1
ATOM 2066 C C . LEU A 1 303 ? -21.464 14.761 42.300 1.00 91.12 303 LEU A C 1
ATOM 2068 O O . LEU A 1 303 ? -20.913 15.788 41.905 1.00 91.12 303 LEU A O 1
ATOM 2072 N N . SER A 1 304 ? -21.058 14.119 43.392 1.00 90.06 304 SER A N 1
ATOM 2073 C CA . SER A 1 304 ? -19.937 14.557 44.226 1.00 90.06 304 SER A CA 1
ATOM 2074 C C . SER A 1 304 ? -19.163 13.373 44.802 1.00 90.06 304 SER A C 1
ATOM 2076 O O . SER A 1 304 ? -19.736 12.323 45.088 1.00 90.06 304 SER A O 1
ATOM 2078 N N . GLY A 1 305 ? -17.852 13.546 44.982 1.00 88.75 305 GLY A N 1
ATOM 2079 C CA . GLY A 1 305 ? -16.960 12.472 45.426 1.00 88.75 305 GLY A CA 1
ATOM 2080 C C . GLY A 1 305 ? -16.763 11.357 44.390 1.00 88.75 305 GLY A C 1
ATOM 2081 O O . GLY A 1 305 ? -17.266 11.414 43.269 1.00 88.75 305 GLY A O 1
ATOM 2082 N N . GLN A 1 306 ? -15.982 10.352 44.778 1.00 92.00 306 GLN A N 1
ATOM 2083 C CA . GLN A 1 306 ? -15.648 9.158 43.998 1.00 92.00 306 GLN A CA 1
ATOM 2084 C C . GLN A 1 306 ? -15.471 7.977 44.964 1.00 92.00 306 GLN A C 1
ATOM 2086 O O . GLN A 1 306 ? -15.211 8.177 46.154 1.00 92.00 306 GLN A O 1
ATOM 2091 N N . PHE A 1 307 ? -15.592 6.744 44.472 1.00 94.00 307 PHE A N 1
ATOM 2092 C CA . PHE A 1 307 ? -15.223 5.562 45.254 1.00 94.00 307 PHE A CA 1
ATOM 2093 C C . PHE A 1 307 ? -13.705 5.522 45.476 1.00 94.00 307 PHE A C 1
ATOM 2095 O O . PHE A 1 307 ? -12.932 5.674 44.534 1.00 94.00 307 PHE A O 1
ATOM 2102 N N . ALA A 1 308 ? -13.284 5.295 46.719 1.00 93.06 308 ALA A N 1
ATOM 2103 C CA . ALA A 1 308 ? -11.881 5.188 47.116 1.00 93.06 308 ALA A CA 1
ATOM 2104 C C . ALA A 1 308 ? -11.277 3.807 46.806 1.00 93.06 308 ALA A C 1
ATOM 2106 O O . ALA A 1 308 ? -10.076 3.703 46.583 1.00 93.06 308 ALA A O 1
ATOM 2107 N N . ASN A 1 309 ? -12.102 2.753 46.774 1.00 94.19 309 ASN A N 1
ATOM 2108 C CA . ASN A 1 309 ? -11.715 1.420 46.308 1.00 94.19 309 ASN A CA 1
ATOM 2109 C C . ASN A 1 309 ? -12.772 0.877 45.341 1.00 94.19 309 ASN A C 1
ATOM 2111 O O . ASN A 1 309 ? -13.970 1.026 45.589 1.00 94.19 309 ASN A O 1
ATOM 2115 N N . VAL A 1 310 ? -12.336 0.191 44.284 1.00 95.38 310 VAL A N 1
ATOM 2116 C CA . VAL A 1 310 ? -13.211 -0.508 43.333 1.00 95.38 310 VAL A CA 1
ATOM 2117 C C . VAL A 1 310 ? -12.752 -1.959 43.214 1.00 95.38 310 VAL A C 1
ATOM 2119 O O . VAL A 1 310 ? -11.572 -2.228 42.998 1.00 95.38 310 VAL A O 1
ATOM 2122 N N . TRP A 1 311 ? -13.683 -2.901 43.363 1.00 95.31 311 TRP A N 1
ATOM 2123 C CA . TRP A 1 311 ? -13.417 -4.335 43.255 1.00 95.31 311 TRP A CA 1
ATOM 2124 C C . TRP A 1 311 ? -14.417 -5.002 42.315 1.00 95.31 311 TRP A C 1
ATOM 2126 O O . TRP A 1 311 ? -15.556 -5.276 42.694 1.00 95.31 311 TRP A O 1
ATOM 2136 N N . VAL A 1 312 ? -13.969 -5.311 41.101 1.00 95.88 312 VAL A N 1
ATOM 2137 C CA . VAL A 1 312 ? -14.728 -6.118 40.138 1.00 95.88 312 VAL A CA 1
ATOM 2138 C C . VAL A 1 312 ? -14.270 -7.576 40.233 1.00 95.88 312 VAL A C 1
ATOM 2140 O O . VAL A 1 312 ? -13.077 -7.851 40.361 1.00 95.88 312 VAL A O 1
ATOM 2143 N N . ARG A 1 313 ? -15.207 -8.528 40.207 1.00 95.56 313 ARG A N 1
ATOM 2144 C CA . ARG A 1 313 ? -14.934 -9.977 40.229 1.00 95.56 313 ARG A CA 1
ATOM 2145 C C . ARG A 1 313 ? -15.778 -10.704 39.191 1.00 95.56 313 ARG A C 1
ATOM 2147 O O . ARG A 1 313 ? -16.906 -10.305 38.945 1.00 95.56 313 ARG A O 1
ATOM 2154 N N . GLY A 1 314 ? -15.266 -11.808 38.644 1.00 94.69 314 GLY A N 1
ATOM 2155 C CA . GLY A 1 314 ? -16.002 -12.649 37.686 1.00 94.69 314 GLY A CA 1
ATOM 2156 C C . GLY A 1 314 ? -16.008 -12.147 36.238 1.00 94.69 314 GLY A C 1
ATOM 2157 O O . GLY A 1 314 ? -16.841 -12.600 35.456 1.00 94.69 314 GLY A O 1
ATOM 2158 N N . LEU A 1 315 ? -15.105 -11.221 35.896 1.00 95.19 315 LEU A N 1
ATOM 2159 C CA . LEU A 1 315 ? -14.752 -10.913 34.507 1.00 95.19 315 LEU A CA 1
ATOM 2160 C C . LEU A 1 315 ? -14.092 -12.131 33.838 1.00 95.19 315 LEU A C 1
ATOM 2162 O O . LEU A 1 315 ? -13.543 -13.003 34.522 1.00 95.19 315 LEU A O 1
ATOM 2166 N N . ALA A 1 316 ? -14.139 -12.185 32.510 1.00 93.50 316 ALA A N 1
ATOM 2167 C CA . ALA A 1 316 ? -13.420 -13.175 31.720 1.00 93.50 316 ALA A CA 1
ATOM 2168 C C . ALA A 1 316 ? -11.901 -12.913 31.730 1.00 93.50 316 ALA A C 1
ATOM 2170 O O . ALA A 1 316 ? -11.423 -11.824 32.051 1.00 93.50 316 ALA A O 1
ATOM 2171 N N . ALA A 1 317 ? -11.113 -13.927 31.364 1.00 90.44 317 ALA A N 1
ATOM 2172 C CA . ALA A 1 317 ? -9.668 -13.766 31.236 1.00 90.44 317 ALA A CA 1
ATOM 2173 C C . ALA A 1 317 ? -9.340 -12.775 30.101 1.00 90.44 317 ALA A C 1
ATOM 2175 O O . ALA A 1 317 ? -9.750 -12.983 28.960 1.00 90.44 317 ALA A O 1
ATOM 2176 N N . GLY A 1 318 ? -8.600 -11.712 30.430 1.00 90.19 318 GLY A N 1
ATOM 2177 C CA . GLY A 1 318 ? -8.251 -10.634 29.500 1.00 90.19 318 GLY A CA 1
ATOM 2178 C C . GLY A 1 318 ? -9.254 -9.475 29.431 1.00 90.19 318 GLY A C 1
ATOM 2179 O O . GLY A 1 318 ? -8.999 -8.533 28.690 1.00 90.19 318 GLY A O 1
ATOM 2180 N N . GLU A 1 319 ? -10.358 -9.506 30.188 1.00 93.94 319 GLU A N 1
ATOM 2181 C CA . GLU A 1 319 ? -11.231 -8.336 30.375 1.00 93.94 319 GLU A CA 1
ATOM 2182 C C . GLU A 1 319 ? -10.693 -7.387 31.455 1.00 93.94 319 GLU A C 1
ATOM 2184 O O . GLU A 1 319 ? -10.268 -7.810 32.534 1.00 93.94 319 GLU A O 1
ATOM 2189 N N . VAL A 1 320 ? -10.807 -6.091 31.180 1.00 95.50 320 VAL A N 1
ATOM 2190 C CA . VAL A 1 320 ? -10.563 -4.976 32.104 1.00 95.50 320 VAL A CA 1
ATOM 2191 C C . VAL A 1 320 ? -11.806 -4.086 32.182 1.00 95.50 320 VAL A C 1
ATOM 2193 O O . VAL A 1 320 ? -12.830 -4.355 31.545 1.00 95.50 320 VAL A O 1
ATOM 2196 N N . TYR A 1 321 ? -11.756 -3.052 33.021 1.00 95.50 321 TYR A N 1
ATOM 2197 C CA . TYR A 1 321 ? -12.876 -2.143 33.217 1.00 95.50 321 TYR A CA 1
ATOM 2198 C C . TYR A 1 321 ? -12.430 -0.701 33.460 1.00 95.50 321 TYR A C 1
ATOM 2200 O O . TYR A 1 321 ? -11.441 -0.459 34.147 1.00 95.50 321 TYR A O 1
ATOM 2208 N N . ASP A 1 322 ? -13.240 0.237 32.972 1.00 95.19 322 ASP A N 1
ATOM 2209 C CA . ASP A 1 322 ? -13.147 1.670 33.262 1.00 95.19 322 ASP A CA 1
ATOM 2210 C C . ASP A 1 322 ? -14.392 2.138 34.023 1.00 95.19 322 ASP A C 1
ATOM 2212 O O . ASP A 1 322 ? -15.499 1.642 33.785 1.00 95.19 322 ASP A O 1
ATOM 2216 N N . LEU A 1 323 ? -14.234 3.121 34.914 1.00 94.75 323 LEU A N 1
ATOM 2217 C CA . LEU A 1 323 ? -15.330 3.691 35.704 1.00 94.75 323 LEU A CA 1
ATOM 2218 C C . LEU A 1 323 ? -15.507 5.185 35.395 1.00 94.75 323 LEU A C 1
ATOM 2220 O O . LEU A 1 323 ? -14.668 6.012 35.750 1.00 94.75 323 LEU A O 1
ATOM 2224 N N . THR A 1 324 ? -16.624 5.542 34.763 1.00 93.69 324 THR A N 1
ATOM 2225 C CA . THR A 1 324 ? -16.916 6.909 34.311 1.00 93.69 324 THR A CA 1
ATOM 2226 C C . THR A 1 324 ? -17.951 7.582 35.211 1.00 93.69 324 THR A C 1
ATOM 2228 O O . THR A 1 324 ? -19.027 7.037 35.452 1.00 93.69 324 THR A O 1
ATOM 2231 N N . TYR A 1 325 ? -17.648 8.800 35.661 1.00 92.44 325 TYR A N 1
ATOM 2232 C CA . TYR A 1 325 ? -18.556 9.670 36.414 1.00 92.44 325 TYR A CA 1
ATOM 2233 C C . TYR A 1 325 ? -19.058 10.775 35.471 1.00 92.44 325 TYR A C 1
ATOM 2235 O O . TYR A 1 325 ? -18.245 11.514 34.915 1.00 92.44 325 TYR A O 1
ATOM 2243 N N . VAL A 1 326 ? -20.372 10.871 35.255 1.00 88.00 326 VAL A N 1
ATOM 2244 C CA . VAL A 1 326 ? -20.992 11.737 34.229 1.00 88.00 326 VAL A CA 1
ATOM 2245 C C . VAL A 1 326 ? -21.769 12.887 34.882 1.00 88.00 326 VAL A C 1
ATOM 2247 O O . VAL A 1 326 ? -22.286 12.739 35.988 1.00 88.00 326 VAL A O 1
ATOM 2250 N N . SER A 1 327 ? -21.838 14.041 34.206 1.00 77.06 327 SER A N 1
ATOM 2251 C CA . SER A 1 327 ? -22.440 15.279 34.726 1.00 77.06 327 SER A CA 1
ATOM 2252 C C . SER A 1 327 ? -23.950 15.200 34.955 1.00 77.06 327 SER A C 1
ATOM 2254 O O . SER A 1 327 ? -24.410 15.680 35.987 1.00 77.06 327 SER A O 1
ATOM 2256 N N . ASP A 1 328 ? -24.700 14.570 34.045 1.00 68.00 328 ASP A N 1
ATOM 2257 C CA . ASP A 1 328 ? -26.067 14.112 34.321 1.00 68.00 328 ASP A CA 1
ATOM 2258 C C . ASP A 1 328 ? -25.919 12.877 35.222 1.00 68.00 328 ASP A C 1
ATOM 2260 O O . ASP A 1 328 ? -25.433 11.857 34.728 1.00 68.00 328 ASP A O 1
ATOM 2264 N N . PRO A 1 329 ? -26.202 12.966 36.538 1.00 84.31 329 PRO A N 1
ATOM 2265 C CA . PRO A 1 329 ? -25.395 12.293 37.563 1.00 84.31 329 PRO A CA 1
ATOM 2266 C C . PRO A 1 329 ? -25.449 10.760 37.512 1.00 84.31 329 PRO A C 1
ATOM 2268 O O . PRO A 1 329 ? -26.214 10.106 38.223 1.00 84.31 329 PRO A O 1
ATOM 2271 N N . GLN A 1 330 ? -24.589 10.181 36.678 1.00 91.56 330 GLN A N 1
ATOM 2272 C CA . GLN A 1 330 ? -24.473 8.752 36.417 1.00 91.56 330 GLN A CA 1
ATOM 2273 C C . GLN A 1 330 ? -23.086 8.248 36.795 1.00 91.56 330 GLN A C 1
ATOM 2275 O O . GLN A 1 330 ? -22.082 8.948 36.647 1.00 91.56 330 GLN A O 1
ATOM 2280 N N . ILE A 1 331 ? -23.041 6.992 37.233 1.00 94.44 331 ILE A N 1
ATOM 2281 C CA . ILE A 1 331 ? -21.796 6.236 37.351 1.00 94.44 331 ILE A CA 1
ATOM 2282 C C . ILE A 1 331 ? -21.918 5.018 36.442 1.00 94.44 331 ILE A C 1
ATOM 2284 O O . ILE A 1 331 ? -22.780 4.154 36.645 1.00 94.44 331 ILE A O 1
ATOM 2288 N N . LEU A 1 332 ? -21.067 4.988 35.421 1.00 95.44 332 LEU A N 1
ATOM 2289 C CA . LEU A 1 332 ? -21.006 3.953 34.398 1.00 95.44 332 LEU A CA 1
ATOM 2290 C C . LEU A 1 332 ? -19.772 3.082 34.634 1.00 95.44 332 LEU A C 1
ATOM 2292 O O . LEU A 1 332 ? -18.709 3.611 34.946 1.00 95.44 332 LEU A O 1
ATOM 2296 N N . ILE A 1 333 ? -19.892 1.772 34.428 1.00 96.06 333 ILE A N 1
ATOM 2297 C CA . ILE A 1 333 ? -18.738 0.879 34.281 1.00 96.06 333 ILE A CA 1
ATOM 2298 C C . ILE A 1 333 ? -18.704 0.337 32.852 1.00 96.06 333 ILE A C 1
ATOM 2300 O O . ILE A 1 333 ? -19.677 -0.252 32.384 1.00 96.06 333 ILE A O 1
ATOM 2304 N N . SER A 1 334 ? -17.597 0.554 32.149 1.00 95.88 334 SER A N 1
ATOM 2305 C CA . SER A 1 334 ? -17.339 -0.018 30.826 1.00 95.88 334 SER A CA 1
ATOM 2306 C C . SER A 1 334 ? -16.452 -1.242 30.977 1.00 95.88 334 SER A C 1
ATOM 2308 O O . SER A 1 334 ? -15.425 -1.151 31.636 1.00 95.88 334 SER A O 1
ATOM 2310 N N . VAL A 1 335 ? -16.829 -2.362 30.363 1.00 96.25 335 VAL A N 1
ATOM 2311 C CA . VAL A 1 335 ? -16.040 -3.604 30.322 1.00 96.25 335 VAL A CA 1
ATOM 2312 C C . VAL A 1 335 ? -15.686 -3.924 28.873 1.00 96.25 335 VAL A C 1
ATOM 2314 O O . VAL A 1 335 ? -16.542 -3.810 27.991 1.00 96.25 335 VAL A O 1
ATOM 2317 N N . TYR A 1 336 ? -14.425 -4.276 28.639 1.00 96.00 336 TYR A N 1
ATOM 2318 C CA . TYR A 1 336 ? -13.822 -4.543 27.329 1.00 96.00 336 TYR A CA 1
ATOM 2319 C C . TYR A 1 336 ? -12.535 -5.372 27.514 1.00 96.00 336 TYR A C 1
ATOM 2321 O O . TYR A 1 336 ? -12.016 -5.438 28.633 1.00 96.00 336 TYR A O 1
ATOM 2329 N N . PRO A 1 337 ? -12.006 -6.031 26.468 1.00 94.69 337 PRO A N 1
ATOM 2330 C CA . PRO A 1 337 ? -10.735 -6.736 26.564 1.00 94.69 337 PRO A CA 1
ATOM 2331 C C . PRO A 1 337 ? -9.539 -5.775 26.460 1.00 94.69 337 PRO A C 1
ATOM 2333 O O . PRO A 1 337 ? -9.578 -4.813 25.700 1.00 94.69 337 PRO A O 1
ATOM 2336 N N . ASP A 1 338 ? -8.478 -6.057 27.216 1.00 91.00 338 ASP A N 1
ATOM 2337 C CA . ASP A 1 338 ? -7.326 -5.158 27.431 1.00 91.00 338 ASP A CA 1
ATOM 2338 C C . ASP A 1 338 ? -6.376 -5.054 26.224 1.00 91.00 338 ASP A C 1
ATOM 2340 O O . ASP A 1 338 ? -5.885 -3.983 25.884 1.00 91.00 338 ASP A O 1
ATOM 2344 N N . ALA A 1 339 ? -6.118 -6.195 25.580 1.00 93.81 339 ALA A N 1
ATOM 2345 C CA . ALA A 1 339 ? -5.117 -6.351 24.524 1.00 93.81 339 ALA A CA 1
ATOM 2346 C C . ALA A 1 339 ? -5.559 -7.415 23.498 1.00 93.81 339 ALA A C 1
ATOM 2348 O O . ALA A 1 339 ? -4.836 -8.376 23.221 1.00 93.81 339 ALA A O 1
ATOM 2349 N N . TYR A 1 340 ? -6.806 -7.353 23.025 1.00 94.44 340 TYR A N 1
ATOM 2350 C CA . TYR A 1 340 ? -7.375 -8.403 22.177 1.00 94.44 340 TYR A CA 1
ATOM 2351 C C . TYR A 1 340 ? -6.749 -8.433 20.783 1.00 94.44 340 TYR A C 1
ATOM 2353 O O . TYR A 1 340 ? -6.371 -9.503 20.305 1.00 94.44 340 TYR A O 1
ATOM 2361 N N . PHE A 1 341 ? -6.623 -7.276 20.137 1.00 96.00 341 PHE A N 1
ATOM 2362 C CA . PHE A 1 341 ? -6.061 -7.174 18.795 1.00 96.00 341 PHE A CA 1
ATOM 2363 C C . PHE A 1 341 ? -4.573 -7.565 18.802 1.00 96.00 341 PHE A C 1
ATOM 2365 O O . PHE A 1 341 ? -4.163 -8.429 18.025 1.00 96.00 341 PHE A O 1
ATOM 2372 N N . HIS A 1 342 ? -3.789 -7.062 19.761 1.00 95.69 342 HIS A N 1
ATOM 2373 C CA . HIS A 1 342 ? -2.385 -7.438 19.959 1.00 95.69 342 HIS A CA 1
ATOM 2374 C C . HIS A 1 342 ? -2.193 -8.951 20.168 1.00 95.69 342 HIS A C 1
ATOM 2376 O O . HIS A 1 342 ? -1.270 -9.541 19.605 1.00 95.69 342 HIS A O 1
ATOM 2382 N N . ASN A 1 343 ? -3.045 -9.605 20.966 1.00 93.81 343 ASN A N 1
ATOM 2383 C CA . ASN A 1 343 ? -2.918 -11.043 21.241 1.00 93.81 343 ASN A CA 1
ATOM 2384 C C . ASN A 1 343 ? -3.385 -11.945 20.081 1.00 93.81 343 ASN A C 1
ATOM 2386 O O . ASN A 1 343 ? -3.045 -13.127 20.066 1.00 93.81 343 ASN A O 1
ATOM 2390 N N . MET A 1 344 ? -4.137 -11.416 19.110 1.00 94.06 344 MET A N 1
ATOM 2391 C CA . MET A 1 344 ? -4.548 -12.155 17.904 1.00 94.06 344 MET A CA 1
ATOM 2392 C C . MET A 1 344 ? -3.538 -12.033 16.752 1.00 94.06 344 MET A C 1
ATOM 2394 O O . MET A 1 344 ? -3.556 -12.850 15.829 1.00 94.06 344 MET A O 1
ATOM 2398 N N . ALA A 1 345 ? -2.637 -11.053 16.816 1.00 95.06 345 ALA A N 1
ATOM 2399 C CA . ALA A 1 345 ? -1.610 -10.799 15.814 1.00 95.06 345 ALA A CA 1
ATOM 2400 C C . ALA A 1 345 ? -0.558 -11.923 15.706 1.00 95.06 345 ALA A C 1
ATOM 2402 O O . ALA A 1 345 ? -0.063 -12.460 16.702 1.00 95.06 345 ALA A O 1
ATOM 2403 N N . GLN A 1 346 ? -0.170 -12.245 14.475 1.00 94.25 346 GLN A N 1
ATOM 2404 C CA . GLN A 1 346 ? 0.830 -13.250 14.119 1.00 94.25 346 GLN A CA 1
ATOM 2405 C C . GLN A 1 346 ? 2.183 -12.609 13.775 1.00 94.25 346 GLN A C 1
ATOM 2407 O O . GLN A 1 346 ? 3.212 -13.102 14.241 1.00 94.25 346 GLN A O 1
ATOM 2412 N N . THR A 1 347 ? 2.197 -11.484 13.049 1.00 95.69 347 THR A N 1
ATOM 2413 C CA . THR A 1 347 ? 3.416 -10.715 12.710 1.00 95.69 347 THR A CA 1
ATOM 2414 C C . THR A 1 347 ? 3.760 -9.667 13.786 1.00 95.69 347 THR A C 1
ATOM 2416 O O . THR A 1 347 ? 3.123 -9.609 14.841 1.00 95.69 347 THR A O 1
ATOM 2419 N N . ALA A 1 348 ? 4.814 -8.864 13.594 1.00 96.06 348 ALA A N 1
ATOM 2420 C CA . ALA A 1 348 ? 5.067 -7.683 14.427 1.00 96.06 348 ALA A CA 1
ATOM 2421 C C . ALA A 1 348 ? 4.323 -6.440 13.900 1.00 96.06 348 ALA A C 1
ATOM 2423 O O . ALA A 1 348 ? 3.810 -5.690 14.723 1.00 96.06 348 ALA A O 1
ATOM 2424 N N . ASN A 1 349 ? 4.166 -6.275 12.577 1.00 96.38 349 ASN A N 1
ATOM 2425 C CA . ASN A 1 349 ? 3.304 -5.239 11.980 1.00 96.38 349 ASN A CA 1
ATOM 2426 C C . ASN A 1 349 ? 1.870 -5.324 12.540 1.00 96.38 349 ASN A C 1
ATOM 2428 O O . ASN A 1 349 ? 1.328 -4.338 13.036 1.00 96.38 349 ASN A O 1
ATOM 2432 N N . GLU A 1 350 ? 1.287 -6.528 12.569 1.00 96.00 350 GLU A N 1
ATOM 2433 C CA . GLU A 1 350 ? -0.035 -6.770 13.159 1.00 96.00 350 GLU A CA 1
ATOM 2434 C C . GLU A 1 350 ? -0.083 -6.474 14.671 1.00 96.00 350 GLU A C 1
ATOM 2436 O O . GLU A 1 350 ? -1.123 -6.057 15.176 1.00 96.00 350 GLU A O 1
ATOM 2441 N N . ARG A 1 351 ? 1.022 -6.666 15.413 1.00 96.88 351 ARG A N 1
ATOM 2442 C CA . ARG A 1 351 ? 1.101 -6.328 16.850 1.00 96.88 351 ARG A CA 1
ATOM 2443 C C . ARG A 1 351 ? 1.162 -4.824 17.083 1.00 96.88 351 ARG A C 1
ATOM 2445 O O . ARG A 1 351 ? 0.528 -4.342 18.018 1.00 96.88 351 ARG A O 1
ATOM 2452 N N . GLU A 1 352 ? 1.895 -4.091 16.254 1.00 97.44 352 GLU A N 1
ATOM 2453 C CA . GLU A 1 352 ? 1.961 -2.626 16.289 1.00 97.44 352 GLU A CA 1
ATOM 2454 C C . GLU A 1 352 ? 0.571 -2.026 16.013 1.00 97.44 352 GLU A C 1
ATOM 2456 O O . GLU A 1 352 ? 0.056 -1.268 16.838 1.00 97.44 352 GLU A O 1
ATOM 2461 N N . VAL A 1 353 ? -0.098 -2.479 14.942 1.00 96.62 353 VAL A N 1
ATOM 2462 C CA . VAL A 1 353 ? -1.508 -2.155 14.648 1.00 96.62 353 VAL A CA 1
ATOM 2463 C C . VAL A 1 353 ? -2.407 -2.513 15.831 1.00 96.62 353 VAL A C 1
ATOM 2465 O O . VAL A 1 353 ? -3.105 -1.648 16.362 1.00 96.62 353 VAL A O 1
ATOM 2468 N N . GLY A 1 354 ? -2.369 -3.770 16.285 1.00 96.50 354 GLY A N 1
ATOM 2469 C CA . GLY A 1 354 ? -3.240 -4.269 17.345 1.00 96.50 354 GLY A CA 1
ATOM 2470 C C . GLY A 1 354 ? -3.114 -3.476 18.646 1.00 96.50 354 GLY A C 1
ATOM 2471 O O . GLY A 1 354 ? -4.128 -3.136 19.246 1.00 96.50 354 GLY A O 1
ATOM 2472 N N . THR A 1 355 ? -1.896 -3.074 19.019 1.00 96.62 355 THR A N 1
ATOM 2473 C CA . THR A 1 355 ? -1.641 -2.226 20.197 1.00 96.62 355 THR A CA 1
ATOM 2474 C C . THR A 1 355 ? -2.343 -0.869 20.092 1.00 96.62 355 THR A C 1
ATOM 2476 O O . THR A 1 355 ? -2.942 -0.407 21.065 1.00 96.62 355 THR A O 1
ATOM 2479 N N . VAL A 1 356 ? -2.326 -0.232 18.915 1.00 96.69 356 VAL A N 1
ATOM 2480 C CA . VAL A 1 356 ? -3.037 1.038 18.693 1.00 96.69 356 VAL A CA 1
ATOM 2481 C C . VAL A 1 356 ? -4.552 0.837 18.735 1.00 96.69 356 VAL A C 1
ATOM 2483 O O . VAL A 1 356 ? -5.241 1.613 19.407 1.00 96.69 356 VAL A O 1
ATOM 2486 N N . LEU A 1 357 ? -5.073 -0.213 18.089 1.00 96.12 357 LEU A N 1
ATOM 2487 C CA . LEU A 1 357 ? -6.505 -0.535 18.115 1.00 96.12 357 LEU A CA 1
ATOM 2488 C C . LEU A 1 357 ? -6.991 -0.780 19.554 1.00 96.12 357 LEU A C 1
ATOM 2490 O O . LEU A 1 357 ? -7.947 -0.131 19.980 1.00 96.12 357 LEU A O 1
ATOM 2494 N N . ASP A 1 358 ? -6.296 -1.635 20.315 1.00 95.75 358 ASP A N 1
ATOM 2495 C CA . ASP A 1 358 ? -6.589 -1.954 21.721 1.00 95.75 358 ASP A CA 1
ATOM 2496 C C . ASP A 1 358 ? -6.561 -0.697 22.607 1.00 95.75 358 ASP A C 1
ATOM 2498 O O . ASP A 1 358 ? -7.530 -0.421 23.315 1.00 95.75 358 ASP A O 1
ATOM 2502 N N . SER A 1 359 ? -5.526 0.148 22.483 1.00 93.62 359 SER A N 1
ATOM 2503 C CA . SER A 1 359 ? -5.412 1.408 23.246 1.00 93.62 359 SER A CA 1
ATOM 2504 C C . SER A 1 359 ? -6.573 2.390 23.018 1.00 93.62 359 SER A C 1
ATOM 2506 O O . SER A 1 359 ? -6.800 3.298 23.819 1.00 93.62 359 SER A O 1
ATOM 2508 N N . THR A 1 360 ? -7.325 2.199 21.931 1.00 93.88 360 THR A N 1
ATOM 2509 C CA . THR A 1 360 ? -8.450 3.046 21.521 1.00 93.88 360 THR A CA 1
ATOM 2510 C C . THR A 1 360 ? -9.807 2.462 21.938 1.00 93.88 360 THR A C 1
ATOM 2512 O O . THR A 1 360 ? -10.805 3.185 21.987 1.00 93.88 360 THR A O 1
ATOM 2515 N N . VAL A 1 361 ? -9.873 1.178 22.314 1.00 95.12 361 VAL A N 1
ATOM 2516 C CA . VAL A 1 361 ? -11.105 0.505 22.767 1.00 95.12 361 VAL A CA 1
ATOM 2517 C C . VAL A 1 361 ? -11.817 1.213 23.934 1.00 95.12 361 VAL A C 1
ATOM 2519 O O . VAL A 1 361 ? -13.050 1.285 23.876 1.00 95.12 361 VAL A O 1
ATOM 2522 N N . PRO A 1 362 ? -11.145 1.795 24.953 1.00 92.81 362 PRO A N 1
ATOM 2523 C CA . PRO A 1 362 ? -11.841 2.476 26.050 1.00 92.81 362 PRO A CA 1
ATOM 2524 C C . PRO A 1 362 ? -12.624 3.713 25.581 1.00 92.81 362 PRO A C 1
ATOM 2526 O O . PRO A 1 362 ? -13.763 3.932 25.995 1.00 92.81 362 PRO A O 1
ATOM 2529 N N . SER A 1 363 ? -12.035 4.500 24.674 1.00 90.44 363 SER A N 1
ATOM 2530 C CA . SER A 1 363 ? -12.493 5.847 24.299 1.00 90.44 363 SER A CA 1
ATOM 2531 C C . SER A 1 363 ? -13.222 5.928 22.951 1.00 90.44 363 SER A C 1
ATOM 2533 O O . SER A 1 363 ? -13.898 6.923 22.682 1.00 90.44 363 SER A O 1
ATOM 2535 N N . ALA A 1 364 ? -13.140 4.892 22.107 1.00 92.50 364 ALA A N 1
ATOM 2536 C CA . ALA A 1 364 ? -13.768 4.869 20.787 1.00 92.50 364 ALA A CA 1
ATOM 2537 C C . ALA A 1 364 ? -15.281 5.147 20.841 1.00 92.50 364 ALA A C 1
ATOM 2539 O O . ALA A 1 364 ? -16.017 4.552 21.636 1.00 92.50 364 ALA A O 1
ATOM 2540 N N . THR A 1 365 ? -15.771 5.999 19.941 1.00 90.81 365 THR A N 1
ATOM 2541 C CA . THR A 1 365 ? -17.199 6.327 19.784 1.00 90.81 365 THR A CA 1
ATOM 2542 C C . THR A 1 365 ? -17.594 6.367 18.304 1.00 90.81 365 THR A C 1
ATOM 2544 O O . THR A 1 365 ? -16.740 6.311 17.418 1.00 90.81 365 THR A O 1
ATOM 2547 N N . GLY A 1 366 ? -18.900 6.426 18.021 1.00 90.56 366 GLY A N 1
ATOM 2548 C CA . GLY A 1 366 ? -19.429 6.617 16.666 1.00 90.56 366 GLY A CA 1
ATOM 2549 C C . GLY A 1 366 ? -18.950 5.572 15.650 1.00 90.56 366 GLY A C 1
ATOM 2550 O O . GLY A 1 366 ? -18.975 4.370 15.913 1.00 90.56 366 GLY A O 1
ATOM 2551 N N . SER A 1 367 ? -18.520 6.039 14.476 1.00 88.31 367 SER A N 1
ATOM 2552 C CA . SER A 1 367 ? -18.009 5.192 13.389 1.00 88.31 367 SER A CA 1
ATOM 2553 C C . SER A 1 367 ? -16.782 4.375 13.795 1.00 88.31 367 SER A C 1
ATOM 2555 O O . SER A 1 367 ? -16.739 3.187 13.492 1.00 88.31 367 SER A O 1
ATOM 2557 N N . LEU A 1 368 ? -15.834 4.970 14.527 1.00 91.62 368 LEU A N 1
ATOM 2558 C CA . LEU A 1 368 ? -14.618 4.290 14.982 1.00 91.62 368 LEU A CA 1
ATOM 2559 C C . LEU A 1 368 ? -14.952 3.085 15.869 1.00 91.62 368 LEU A C 1
ATOM 2561 O O . LEU A 1 368 ? -14.448 1.992 15.627 1.00 91.62 368 LEU A O 1
ATOM 2565 N N . TYR A 1 369 ? -15.866 3.246 16.835 1.00 93.38 369 TYR A N 1
ATOM 2566 C CA . TYR A 1 369 ? -16.326 2.115 17.649 1.00 93.38 369 TYR A CA 1
ATOM 2567 C C . TYR A 1 369 ? -16.967 1.018 16.791 1.00 93.38 369 TYR A C 1
ATOM 2569 O O . TYR A 1 369 ? -16.665 -0.159 16.975 1.00 93.38 369 TYR A O 1
ATOM 2577 N N . ASN A 1 370 ? -17.804 1.390 15.819 1.00 91.25 370 ASN A N 1
ATOM 2578 C CA . ASN A 1 370 ? -18.442 0.416 14.935 1.00 91.25 370 ASN A CA 1
ATOM 2579 C C . ASN A 1 370 ? -17.407 -0.352 14.090 1.00 91.25 370 ASN A C 1
ATOM 2581 O O . ASN A 1 370 ? -17.557 -1.559 13.908 1.00 91.25 370 ASN A O 1
ATOM 2585 N N . GLN A 1 371 ? -16.343 0.307 13.617 1.00 92.19 371 GLN A N 1
ATOM 2586 C CA . GLN A 1 371 ? -15.269 -0.329 12.845 1.00 92.19 371 GLN A CA 1
ATOM 2587 C C . GLN A 1 371 ? -14.433 -1.281 13.711 1.00 92.19 371 GLN A C 1
ATOM 2589 O O . GLN A 1 371 ? -14.282 -2.446 13.346 1.00 92.19 371 GLN A O 1
ATOM 2594 N N . LEU A 1 372 ? -13.984 -0.840 14.893 1.00 94.94 372 LEU A N 1
ATOM 2595 C CA . LEU A 1 372 ? -13.276 -1.702 15.848 1.00 94.94 372 LEU A CA 1
ATOM 2596 C C . LEU A 1 372 ? -14.141 -2.902 16.270 1.00 94.94 372 LEU A C 1
ATOM 2598 O O . LEU A 1 372 ? -13.672 -4.038 16.272 1.00 94.94 372 LEU A O 1
ATOM 2602 N N . ASN A 1 373 ? -15.430 -2.689 16.558 1.00 94.06 373 ASN A N 1
ATOM 2603 C CA . ASN A 1 373 ? -16.349 -3.775 16.900 1.00 94.06 373 ASN A CA 1
ATOM 2604 C C . ASN A 1 373 ? -16.584 -4.733 15.720 1.00 94.06 373 ASN A C 1
ATOM 2606 O O . ASN A 1 373 ? -16.806 -5.917 15.954 1.00 94.06 373 ASN A O 1
ATOM 2610 N N . SER A 1 374 ? -16.516 -4.253 14.473 1.00 92.69 374 SER A N 1
ATOM 2611 C CA . SER A 1 374 ? -16.617 -5.099 13.273 1.00 92.69 374 SER A CA 1
ATOM 2612 C C . SER A 1 374 ? -15.388 -5.992 13.113 1.00 92.69 374 SER A C 1
ATOM 2614 O O . SER A 1 374 ? -15.546 -7.187 12.878 1.00 92.69 374 SER A O 1
ATOM 2616 N N . LEU A 1 375 ? -14.183 -5.453 13.340 1.00 94.00 375 LEU A N 1
ATOM 2617 C CA . LEU A 1 375 ? -12.952 -6.248 13.423 1.00 94.00 375 LEU A CA 1
ATOM 2618 C C . LEU A 1 375 ? -13.040 -7.287 14.556 1.00 94.00 375 LEU A C 1
ATOM 2620 O O . LEU A 1 375 ? -12.723 -8.452 14.349 1.00 94.00 375 LEU A O 1
ATOM 2624 N N . TYR A 1 376 ? -13.561 -6.909 15.727 1.00 95.06 376 TYR A N 1
ATOM 2625 C CA . TYR A 1 376 ? -13.741 -7.814 16.872 1.00 95.06 376 TYR A CA 1
ATOM 2626 C C . TYR A 1 376 ? -14.718 -8.985 16.617 1.00 95.06 376 TYR A C 1
ATOM 2628 O O . TYR A 1 376 ? -14.613 -10.018 17.276 1.00 95.06 376 TYR A O 1
ATOM 2636 N N . GLN A 1 377 ? -15.636 -8.875 15.644 1.00 94.19 377 GLN A N 1
ATOM 2637 C CA . GLN A 1 377 ? -16.485 -10.005 15.229 1.00 94.19 377 GLN A CA 1
ATOM 2638 C C . GLN A 1 377 ? -15.780 -11.001 14.290 1.00 94.19 377 GLN A C 1
ATOM 2640 O O . GLN A 1 377 ? -16.346 -12.059 14.003 1.00 94.19 377 GLN A O 1
ATOM 2645 N N . LEU A 1 378 ? -14.577 -10.701 13.790 1.00 93.06 378 LEU A N 1
ATOM 2646 C CA . LEU A 1 378 ? -13.859 -11.606 12.894 1.00 93.06 378 LEU A CA 1
ATOM 2647 C C . LEU A 1 378 ? -13.295 -12.820 13.661 1.00 93.06 378 LEU A C 1
ATOM 2649 O O . LEU A 1 378 ? -12.719 -12.663 14.740 1.00 93.06 378 LEU A O 1
ATOM 2653 N N . PRO A 1 379 ? -13.385 -14.044 13.103 1.00 90.50 379 PRO A N 1
ATOM 2654 C CA . PRO A 1 379 ? -12.622 -15.192 13.587 1.00 90.50 379 PRO A CA 1
ATOM 2655 C C . PRO A 1 379 ? -11.123 -14.868 13.658 1.00 90.50 379 PRO A C 1
ATOM 2657 O O . PRO A 1 379 ? -10.601 -14.217 12.758 1.00 90.50 379 PRO A O 1
ATOM 2660 N N . ALA A 1 380 ? -10.409 -15.375 14.669 1.00 81.94 380 ALA A N 1
ATOM 2661 C CA . ALA A 1 380 ? -9.013 -15.008 14.961 1.00 81.94 380 ALA A CA 1
ATOM 2662 C C . ALA A 1 380 ? -8.071 -14.976 13.733 1.00 81.94 380 ALA A C 1
ATOM 2664 O O . ALA A 1 380 ? -7.365 -13.995 13.521 1.00 81.94 380 ALA A O 1
ATOM 2665 N N . GLY A 1 381 ? -8.112 -16.004 12.875 1.00 77.19 381 GLY A N 1
ATOM 2666 C CA . GLY A 1 381 ? -7.288 -16.058 11.656 1.00 77.19 381 GLY A CA 1
ATOM 2667 C C . GLY A 1 381 ? -7.683 -15.058 10.558 1.00 77.19 381 GLY A C 1
ATOM 2668 O O . GLY A 1 381 ? -6.849 -14.702 9.736 1.00 77.19 381 GLY A O 1
ATOM 2669 N N . GLN A 1 382 ? -8.932 -14.579 10.548 1.00 90.00 382 GLN A N 1
ATOM 2670 C CA . GLN A 1 382 ? -9.366 -13.469 9.689 1.00 90.00 382 GLN A CA 1
ATOM 2671 C C . GLN A 1 382 ? -9.029 -12.110 10.312 1.00 90.00 382 GLN A C 1
ATOM 2673 O O . GLN A 1 382 ? -8.773 -11.165 9.577 1.00 90.00 382 GLN A O 1
ATOM 2678 N N . LEU A 1 383 ? -8.990 -12.008 11.646 1.00 93.12 383 LEU A N 1
ATOM 2679 C CA . LEU A 1 383 ? -8.611 -10.778 12.340 1.00 93.12 383 LEU A CA 1
ATOM 2680 C C . LEU A 1 383 ? -7.127 -10.435 12.146 1.00 93.12 383 LEU A C 1
ATOM 2682 O O . LEU A 1 383 ? -6.819 -9.287 11.847 1.00 93.12 383 LEU A O 1
ATOM 2686 N N . ALA A 1 384 ? -6.229 -11.421 12.237 1.00 92.31 384 ALA A N 1
ATOM 2687 C CA . ALA A 1 384 ? -4.813 -11.252 11.888 1.00 92.31 384 ALA A CA 1
ATOM 2688 C C . ALA A 1 384 ? -4.650 -10.677 10.467 1.00 92.31 384 ALA A C 1
ATOM 2690 O O . ALA A 1 384 ? -4.104 -9.590 10.288 1.00 92.31 384 ALA A O 1
ATOM 2691 N N . ALA A 1 385 ? -5.258 -11.335 9.472 1.00 91.38 385 ALA A N 1
ATOM 2692 C CA . ALA A 1 385 ? -5.250 -10.873 8.084 1.00 91.38 385 ALA A CA 1
ATOM 2693 C C . ALA A 1 385 ? -5.883 -9.477 7.902 1.00 91.38 385 ALA A C 1
ATOM 2695 O O . ALA A 1 385 ? -5.380 -8.680 7.116 1.00 91.38 385 ALA A O 1
ATOM 2696 N N . ALA A 1 386 ? -6.950 -9.150 8.640 1.00 93.19 386 ALA A N 1
ATOM 2697 C CA . ALA A 1 386 ? -7.587 -7.836 8.578 1.00 93.19 386 ALA A CA 1
ATOM 2698 C C . ALA A 1 386 ? -6.724 -6.720 9.191 1.00 93.19 386 ALA A C 1
ATOM 2700 O O . ALA A 1 386 ? -6.734 -5.614 8.662 1.00 93.19 386 ALA A O 1
ATOM 2701 N N . MET A 1 387 ? -5.960 -6.997 10.257 1.00 95.25 387 MET A N 1
ATOM 2702 C CA . MET A 1 387 ? -4.958 -6.063 10.794 1.00 95.25 387 MET A CA 1
ATOM 2703 C C . MET A 1 387 ? -3.800 -5.874 9.809 1.00 95.25 387 MET A C 1
ATOM 2705 O O . MET A 1 387 ? -3.402 -4.744 9.543 1.00 95.25 387 MET A O 1
ATOM 2709 N N . ASN A 1 388 ? -3.328 -6.965 9.204 1.00 94.19 388 ASN A N 1
ATOM 2710 C CA . ASN A 1 388 ? -2.286 -6.950 8.179 1.00 94.19 388 ASN A CA 1
ATOM 2711 C C . ASN A 1 388 ? -2.716 -6.161 6.921 1.00 94.19 388 ASN A C 1
ATOM 2713 O O . ASN A 1 388 ? -1.905 -5.487 6.303 1.00 94.19 388 ASN A O 1
ATOM 2717 N N . GLN A 1 389 ? -4.009 -6.152 6.573 1.00 93.56 389 GLN A N 1
ATOM 2718 C CA . GLN A 1 389 ? -4.566 -5.316 5.496 1.00 93.56 389 GLN A CA 1
ATOM 2719 C C . GLN A 1 389 ? -4.620 -3.809 5.819 1.00 93.56 389 GLN A C 1
ATOM 2721 O O . GLN A 1 389 ? -4.759 -3.005 4.900 1.00 93.56 389 GLN A O 1
ATOM 2726 N N . ILE A 1 390 ? -4.521 -3.395 7.087 1.00 94.50 390 ILE A N 1
ATOM 2727 C CA . ILE A 1 390 ? -4.604 -1.978 7.500 1.00 94.50 390 ILE A CA 1
ATOM 2728 C C . ILE A 1 390 ? -3.308 -1.458 8.146 1.00 94.50 390 ILE A C 1
ATOM 2730 O O . ILE A 1 390 ? -3.331 -0.414 8.796 1.00 94.50 390 ILE A O 1
ATOM 2734 N N . ASP A 1 391 ? -2.188 -2.168 7.976 1.00 94.75 391 ASP A N 1
ATOM 2735 C CA . ASP A 1 391 ? -0.883 -1.804 8.549 1.00 94.75 391 ASP A CA 1
ATOM 2736 C C . ASP A 1 391 ? -0.106 -0.752 7.737 1.00 94.75 391 ASP A C 1
ATOM 2738 O O . ASP A 1 391 ? 0.704 -0.022 8.300 1.00 94.75 391 ASP A O 1
ATOM 2742 N N . GLY A 1 392 ? -0.360 -0.651 6.429 1.00 94.19 392 GLY A N 1
ATOM 2743 C CA . GLY A 1 392 ? 0.330 0.262 5.520 1.00 94.19 392 GLY A CA 1
ATOM 2744 C C . GLY A 1 392 ? 1.698 -0.210 5.000 1.00 94.19 392 GLY A C 1
ATOM 2745 O O . GLY A 1 392 ? 2.459 0.632 4.531 1.00 94.19 392 GLY A O 1
ATOM 2746 N N . GLU A 1 393 ? 2.035 -1.510 5.031 1.00 96.12 393 GLU A N 1
ATOM 2747 C CA . GLU A 1 393 ? 3.350 -2.035 4.579 1.00 96.12 393 GLU A CA 1
ATOM 2748 C C . GLU A 1 393 ? 3.732 -1.571 3.162 1.00 96.12 393 GLU A C 1
ATOM 2750 O O . GLU A 1 393 ? 4.871 -1.174 2.923 1.00 96.12 393 GLU A O 1
ATOM 2755 N N . ILE A 1 394 ? 2.760 -1.526 2.240 1.00 95.50 394 ILE A N 1
ATOM 2756 C CA . ILE A 1 394 ? 2.959 -1.082 0.849 1.00 95.50 394 ILE A CA 1
ATOM 2757 C C . ILE A 1 394 ? 3.514 0.351 0.748 1.00 95.50 394 ILE A C 1
ATOM 2759 O O . ILE A 1 394 ? 4.143 0.702 -0.248 1.00 95.50 394 ILE A O 1
ATOM 2763 N N . TYR A 1 395 ? 3.322 1.178 1.781 1.00 96.00 395 TYR A N 1
ATOM 2764 C CA . TYR A 1 395 ? 3.899 2.517 1.863 1.00 96.00 395 TYR A CA 1
ATOM 2765 C C . TYR A 1 395 ? 5.372 2.495 2.272 1.00 96.00 395 TYR A C 1
ATOM 2767 O O . TYR A 1 395 ? 6.120 3.338 1.787 1.00 96.00 395 TYR A O 1
ATOM 2775 N N . ALA A 1 396 ? 5.806 1.543 3.104 1.00 95.50 396 ALA A N 1
ATOM 2776 C CA . ALA A 1 396 ? 7.218 1.349 3.444 1.00 95.50 396 ALA A CA 1
ATOM 2777 C C . ALA A 1 396 ? 8.005 0.709 2.283 1.00 95.50 396 ALA A C 1
ATOM 2779 O O . ALA A 1 396 ? 9.160 1.057 2.047 1.00 95.50 396 ALA A O 1
ATOM 2780 N N . ASP A 1 397 ? 7.364 -0.176 1.514 1.00 95.19 397 ASP A N 1
ATOM 2781 C CA . ASP A 1 397 ? 7.960 -0.802 0.326 1.00 95.19 397 ASP A CA 1
ATOM 2782 C C . ASP A 1 397 ? 8.061 0.149 -0.883 1.00 95.19 397 ASP A C 1
ATOM 2784 O O . ASP A 1 397 ? 8.893 -0.064 -1.773 1.00 95.19 397 ASP A O 1
ATOM 2788 N N . ALA A 1 398 ? 7.231 1.201 -0.936 1.00 95.62 398 ALA A N 1
ATOM 2789 C CA . ALA A 1 398 ? 7.077 2.068 -2.107 1.00 95.62 398 ALA A CA 1
ATOM 2790 C C . ALA A 1 398 ? 8.398 2.639 -2.668 1.00 95.62 398 ALA A C 1
ATOM 2792 O O . ALA A 1 398 ? 8.608 2.500 -3.878 1.00 95.62 398 ALA A O 1
ATOM 2793 N N . PRO A 1 399 ? 9.334 3.193 -1.865 1.00 94.38 399 PRO A N 1
ATOM 2794 C CA . PRO A 1 399 ? 10.610 3.670 -2.399 1.00 94.38 399 PRO A CA 1
ATOM 2795 C C . PRO A 1 399 ? 11.433 2.538 -3.029 1.00 94.38 399 PRO A C 1
ATOM 2797 O O . PRO A 1 399 ? 12.064 2.720 -4.071 1.00 94.38 399 PRO A O 1
ATOM 2800 N N . GLY A 1 400 ? 11.414 1.343 -2.426 1.00 92.44 400 GLY A N 1
ATOM 2801 C CA . GLY A 1 400 ? 12.116 0.166 -2.941 1.00 92.44 400 GLY A CA 1
ATOM 2802 C C . GLY A 1 400 ? 11.562 -0.301 -4.291 1.00 92.44 400 GLY A C 1
ATOM 2803 O O . GLY A 1 400 ? 12.337 -0.633 -5.190 1.00 92.44 400 GLY A O 1
ATOM 2804 N N . ILE A 1 401 ? 10.239 -0.276 -4.454 1.00 93.88 401 ILE A N 1
ATOM 2805 C CA . ILE A 1 401 ? 9.550 -0.580 -5.718 1.00 93.88 401 ILE A CA 1
ATOM 2806 C C . ILE A 1 401 ? 9.945 0.439 -6.802 1.00 93.88 401 ILE A C 1
ATOM 2808 O O . ILE A 1 401 ? 10.345 0.053 -7.905 1.00 93.88 401 ILE A O 1
ATOM 2812 N N . LEU A 1 402 ? 9.888 1.737 -6.481 1.00 94.69 402 LEU A N 1
ATOM 2813 C CA . LEU A 1 402 ? 10.210 2.824 -7.411 1.00 94.69 402 LEU A CA 1
ATOM 2814 C C . LEU A 1 402 ? 11.685 2.802 -7.847 1.00 94.69 402 LEU A C 1
ATOM 2816 O O . LEU A 1 402 ? 11.973 2.944 -9.037 1.00 94.69 402 LEU A O 1
ATOM 2820 N N . TYR A 1 403 ? 12.619 2.534 -6.928 1.00 93.00 403 TYR A N 1
ATOM 2821 C CA . TYR A 1 403 ? 14.038 2.356 -7.253 1.00 93.00 403 TYR A CA 1
ATOM 2822 C C . TYR A 1 403 ? 14.280 1.202 -8.230 1.00 93.00 403 TYR A C 1
ATOM 2824 O O . TYR A 1 403 ? 15.027 1.376 -9.194 1.00 93.00 403 TYR A O 1
ATOM 2832 N N . ASN A 1 404 ? 13.647 0.042 -8.025 1.00 90.69 404 ASN A N 1
ATOM 2833 C CA . ASN A 1 404 ? 13.816 -1.092 -8.936 1.00 90.69 404 ASN A CA 1
ATOM 2834 C C . ASN A 1 404 ? 13.303 -0.759 -10.347 1.00 90.69 404 ASN A C 1
ATOM 2836 O O . ASN A 1 404 ? 13.924 -1.161 -11.325 1.00 90.69 404 ASN A O 1
ATOM 2840 N N . ALA A 1 405 ? 12.194 -0.020 -10.465 1.00 91.50 405 ALA A N 1
ATOM 2841 C CA . ALA A 1 405 ? 11.676 0.426 -11.757 1.00 91.50 405 ALA A CA 1
ATOM 2842 C C . ALA A 1 405 ? 12.638 1.406 -12.456 1.00 91.50 405 ALA A C 1
ATOM 2844 O O . ALA A 1 405 ? 13.089 1.134 -13.568 1.00 91.50 405 ALA A O 1
ATOM 2845 N N . VAL A 1 406 ? 13.008 2.504 -11.787 1.00 93.62 406 VAL A N 1
ATOM 2846 C CA . VAL A 1 406 ? 13.837 3.572 -12.378 1.00 93.62 406 VAL A CA 1
ATOM 2847 C C . VAL A 1 406 ? 15.277 3.112 -12.638 1.00 93.62 406 VAL A C 1
ATOM 2849 O O . VAL A 1 406 ? 15.861 3.434 -13.672 1.00 93.62 406 VAL A O 1
ATOM 2852 N N . SER A 1 407 ? 15.863 2.293 -11.756 1.00 89.69 407 SER A N 1
ATOM 2853 C CA . SER A 1 407 ? 17.210 1.753 -11.977 1.00 89.69 407 SER A CA 1
ATOM 2854 C C . SER A 1 407 ? 17.289 0.808 -13.182 1.00 89.69 407 SER A C 1
ATOM 2856 O O . SER A 1 407 ? 18.376 0.664 -13.745 1.00 89.69 407 SER A O 1
ATOM 2858 N N . ASP A 1 408 ? 16.197 0.136 -13.557 1.00 87.50 408 ASP A N 1
ATOM 2859 C CA . ASP A 1 408 ? 16.169 -0.734 -14.735 1.00 87.50 408 ASP A CA 1
ATOM 2860 C C . ASP A 1 408 ? 15.847 0.036 -16.023 1.00 87.50 408 ASP A C 1
ATOM 2862 O O . ASP A 1 408 ? 16.399 -0.305 -17.073 1.00 87.50 408 ASP A O 1
ATOM 2866 N N . THR A 1 409 ? 15.005 1.075 -15.981 1.00 89.94 409 THR A N 1
ATOM 2867 C CA . THR A 1 409 ? 14.687 1.874 -17.179 1.00 89.94 409 THR A CA 1
ATOM 2868 C C . THR A 1 409 ? 15.830 2.775 -17.633 1.00 89.94 409 THR A C 1
ATOM 2870 O O . THR A 1 409 ? 15.888 3.091 -18.818 1.00 89.94 409 THR A O 1
ATOM 2873 N N . TRP A 1 410 ? 16.786 3.118 -16.763 1.00 93.38 410 TRP A N 1
ATOM 2874 C CA . TRP A 1 410 ? 18.024 3.809 -17.161 1.00 93.38 410 TRP A CA 1
ATOM 2875 C C . TRP A 1 410 ? 19.066 2.922 -17.859 1.00 93.38 410 TRP A C 1
ATOM 2877 O O . TRP A 1 410 ? 19.984 3.439 -18.497 1.00 93.38 410 TRP A O 1
ATOM 2887 N N . ALA A 1 411 ? 18.936 1.594 -17.784 1.00 90.12 411 ALA A N 1
ATOM 2888 C CA . ALA A 1 411 ? 19.940 0.661 -18.300 1.00 90.12 411 ALA A CA 1
ATOM 2889 C C . ALA A 1 411 ? 20.347 0.831 -19.787 1.00 90.12 411 ALA A C 1
ATOM 2891 O O . ALA A 1 411 ? 21.528 0.616 -20.076 1.00 90.12 411 ALA A O 1
ATOM 2892 N N . PRO A 1 412 ? 19.465 1.237 -20.729 1.00 88.81 412 PRO A N 1
ATOM 2893 C CA . PRO A 1 412 ? 19.848 1.459 -22.126 1.00 88.81 412 PRO A CA 1
ATOM 2894 C C . PRO A 1 412 ? 20.905 2.550 -22.312 1.00 88.81 412 PRO A C 1
ATOM 2896 O O . PRO A 1 412 ? 21.724 2.454 -23.222 1.00 88.81 412 PRO A O 1
ATOM 2899 N N . VAL A 1 413 ? 20.958 3.551 -21.426 1.00 92.06 413 VAL A N 1
ATOM 2900 C CA . VAL A 1 413 ? 21.959 4.626 -21.511 1.00 92.06 413 VAL A CA 1
ATOM 2901 C C . VAL A 1 413 ? 23.378 4.078 -21.314 1.00 92.06 413 VAL A C 1
ATOM 2903 O O . VAL A 1 413 ? 24.324 4.539 -21.948 1.00 92.06 413 VAL A O 1
ATOM 2906 N N . TYR A 1 414 ? 23.541 3.021 -20.514 1.00 90.44 414 TYR A N 1
ATOM 2907 C CA . TYR A 1 414 ? 24.837 2.356 -20.360 1.00 90.44 414 TYR A CA 1
ATOM 2908 C C . TYR A 1 414 ? 25.276 1.622 -21.635 1.00 90.44 414 TYR A C 1
ATOM 2910 O O . TYR A 1 414 ? 26.474 1.448 -21.832 1.00 90.44 414 TYR A O 1
ATOM 2918 N N . ALA A 1 415 ? 24.348 1.229 -22.517 1.00 85.69 415 ALA A N 1
ATOM 2919 C CA . ALA A 1 415 ? 24.680 0.670 -23.831 1.00 85.69 415 ALA A CA 1
ATOM 2920 C C . ALA A 1 415 ? 25.276 1.739 -24.753 1.00 85.69 415 ALA A C 1
ATOM 2922 O O . ALA A 1 415 ? 26.307 1.501 -25.375 1.00 85.69 415 ALA A O 1
ATOM 2923 N N . ARG A 1 416 ? 24.684 2.944 -24.755 1.00 86.00 416 ARG A N 1
ATOM 2924 C CA . ARG A 1 416 ? 25.172 4.106 -25.520 1.00 86.00 416 ARG A CA 1
ATOM 2925 C C . ARG A 1 416 ? 26.624 4.445 -25.197 1.00 86.00 416 ARG A C 1
ATOM 2927 O O . ARG A 1 416 ? 27.418 4.657 -26.102 1.00 86.00 416 ARG A O 1
ATOM 2934 N N . MET A 1 417 ? 26.961 4.393 -23.910 1.00 85.56 417 MET A N 1
ATOM 2935 C CA . MET A 1 417 ? 28.305 4.654 -23.389 1.00 85.56 417 MET A CA 1
ATOM 2936 C C . MET A 1 417 ? 29.266 3.444 -23.467 1.00 85.56 417 MET A C 1
ATOM 2938 O O . MET A 1 417 ? 30.332 3.479 -22.861 1.00 85.56 417 MET A O 1
ATOM 2942 N N . GLY A 1 418 ? 28.882 2.314 -24.083 1.00 80.50 418 GLY A N 1
ATOM 2943 C CA . GLY A 1 418 ? 29.674 1.063 -24.119 1.00 80.50 418 GLY A CA 1
ATOM 2944 C C . GLY A 1 418 ? 29.839 0.323 -22.772 1.00 80.50 418 GLY A C 1
ATOM 2945 O O . GLY A 1 418 ? 30.386 -0.783 -22.712 1.00 80.50 418 GLY A O 1
ATOM 2946 N N . LEU A 1 419 ? 29.317 0.906 -21.689 1.00 83.19 419 LEU A N 1
ATOM 2947 C CA . LEU A 1 419 ? 29.454 0.505 -20.282 1.00 83.19 419 LEU A CA 1
ATOM 2948 C C . LEU A 1 419 ? 28.329 -0.436 -19.797 1.00 83.19 419 LEU A C 1
ATOM 2950 O O . LEU A 1 419 ? 28.118 -0.619 -18.591 1.00 83.19 419 LEU A O 1
ATOM 2954 N N . SER A 1 420 ? 27.583 -1.033 -20.729 1.00 82.62 420 SER A N 1
ATOM 2955 C CA . SER A 1 420 ? 26.543 -2.024 -20.453 1.00 82.62 420 SER A CA 1
ATOM 2956 C C . SER A 1 420 ? 27.141 -3.387 -20.101 1.00 82.62 420 SER A C 1
ATOM 2958 O O . SER A 1 420 ? 28.148 -3.809 -20.664 1.00 82.62 420 SER A O 1
ATOM 2960 N N . ALA A 1 421 ? 26.477 -4.118 -19.204 1.00 75.56 421 ALA A N 1
ATOM 2961 C CA . ALA A 1 421 ? 26.794 -5.517 -18.913 1.00 75.56 421 ALA A CA 1
ATOM 2962 C C . ALA A 1 421 ? 26.080 -6.510 -19.856 1.00 75.56 421 ALA A C 1
ATOM 2964 O O . ALA A 1 421 ? 26.375 -7.701 -19.816 1.00 75.56 421 ALA A O 1
ATOM 2965 N N . THR A 1 422 ? 25.136 -6.051 -20.688 1.00 73.12 422 THR A N 1
ATOM 2966 C CA . THR A 1 422 ? 24.386 -6.898 -21.637 1.00 73.12 422 THR A CA 1
ATOM 2967 C C . THR A 1 422 ? 24.936 -6.872 -23.055 1.00 73.12 422 THR A C 1
ATOM 2969 O O . THR A 1 422 ? 24.559 -7.742 -23.828 1.00 73.12 422 THR A O 1
ATOM 2972 N N . GLN A 1 423 ? 25.772 -5.895 -23.415 1.00 76.44 423 GLN A N 1
ATOM 2973 C CA . GLN A 1 423 ? 26.160 -5.603 -24.801 1.00 76.44 423 GLN A CA 1
ATOM 2974 C C . GLN A 1 423 ? 27.619 -5.134 -24.871 1.00 76.44 423 GLN A C 1
ATOM 2976 O O . GLN A 1 423 ? 28.053 -4.336 -24.034 1.00 76.44 423 GLN A O 1
ATOM 2981 N N . GLY A 1 424 ? 28.352 -5.607 -25.879 1.00 60.50 424 GLY A N 1
ATOM 2982 C CA . GLY A 1 424 ? 29.702 -5.162 -26.212 1.00 60.50 424 GLY A CA 1
ATOM 2983 C C . GLY A 1 424 ? 29.700 -3.769 -26.842 1.00 60.50 424 GLY A C 1
ATOM 2984 O O . GLY A 1 424 ? 29.027 -3.541 -27.843 1.00 60.50 424 GLY A O 1
ATOM 2985 N N . GLY A 1 425 ? 30.459 -2.837 -26.265 1.00 52.62 425 GLY A N 1
ATOM 2986 C CA . GLY A 1 425 ? 30.607 -1.489 -26.813 1.00 52.62 425 GLY A CA 1
ATOM 2987 C C . GLY A 1 425 ? 31.583 -1.447 -27.990 1.00 52.62 425 GLY A C 1
ATOM 2988 O O . GLY A 1 425 ? 32.780 -1.648 -27.802 1.00 52.62 425 GLY A O 1
ATOM 2989 N N . GLN A 1 426 ? 31.088 -1.120 -29.183 1.00 50.28 426 GLN A N 1
ATOM 2990 C CA . GLN A 1 426 ? 31.881 -0.429 -30.204 1.00 50.28 426 GLN A CA 1
ATOM 2991 C C . GLN A 1 426 ? 31.717 1.078 -29.965 1.00 50.28 426 GLN A C 1
ATOM 2993 O O . GLN A 1 426 ? 30.593 1.551 -29.795 1.00 50.28 426 GLN A O 1
ATOM 2998 N N . SER A 1 427 ? 32.821 1.831 -29.936 1.00 45.91 427 SER A N 1
ATOM 2999 C CA . SER A 1 427 ? 32.771 3.297 -29.832 1.00 45.91 427 SER A CA 1
ATOM 3000 C C . SER A 1 427 ? 31.965 3.888 -30.998 1.00 45.91 427 SER A C 1
ATOM 3002 O O . SER A 1 427 ? 32.063 3.361 -32.110 1.00 45.91 427 SER A O 1
ATOM 3004 N N . PRO A 1 428 ? 31.237 5.004 -30.798 1.00 43.09 428 PRO A N 1
ATOM 3005 C CA . PRO A 1 428 ? 30.698 5.789 -31.898 1.00 43.09 428 PRO A CA 1
ATOM 3006 C C . PRO A 1 428 ? 31.712 6.022 -33.022 1.00 43.09 428 PRO A C 1
ATOM 3008 O O . PRO A 1 428 ? 32.882 6.334 -32.770 1.00 43.09 428 PRO A O 1
ATOM 3011 N N . ALA A 1 429 ? 31.227 5.932 -34.262 1.00 50.56 429 ALA A N 1
ATOM 3012 C CA . ALA A 1 429 ? 31.847 6.640 -35.375 1.00 50.56 429 ALA A CA 1
ATOM 3013 C C . ALA A 1 429 ? 31.771 8.159 -35.112 1.00 50.56 429 ALA A C 1
ATOM 3015 O O . ALA A 1 429 ? 31.070 8.605 -34.207 1.00 50.56 429 ALA A O 1
ATOM 3016 N N . ASN A 1 430 ? 32.439 8.989 -35.917 1.00 57.53 430 ASN A N 1
ATOM 3017 C CA . ASN A 1 430 ? 32.387 10.454 -35.750 1.00 57.53 430 ASN A CA 1
ATOM 3018 C C . ASN A 1 430 ? 31.025 11.087 -36.148 1.00 57.53 430 ASN A C 1
ATOM 3020 O O . ASN A 1 430 ? 30.977 12.282 -36.420 1.00 57.53 430 ASN A O 1
ATOM 3024 N N . ALA A 1 431 ? 29.956 10.291 -36.227 1.00 63.53 431 ALA A N 1
ATOM 3025 C CA . ALA A 1 431 ? 28.617 10.681 -36.651 1.00 63.53 431 ALA A CA 1
ATOM 3026 C C . ALA A 1 431 ? 27.682 10.830 -35.434 1.00 63.53 431 ALA A C 1
ATOM 3028 O O . ALA A 1 431 ? 27.785 10.027 -34.501 1.00 63.53 431 ALA A O 1
ATOM 3029 N N . PRO A 1 432 ? 26.715 11.765 -35.453 1.00 72.88 432 PRO A N 1
ATOM 3030 C CA . PRO A 1 432 ? 25.644 11.804 -34.466 1.00 72.88 432 PRO A CA 1
ATOM 3031 C C . PRO A 1 432 ? 24.819 10.513 -34.483 1.00 72.88 432 PRO A C 1
ATOM 3033 O O . PRO A 1 432 ? 24.569 9.928 -35.542 1.00 72.88 432 PRO A O 1
ATOM 3036 N N . HIS A 1 433 ? 24.340 10.105 -33.313 1.00 79.31 433 HIS A N 1
ATOM 3037 C CA . HIS A 1 433 ? 23.436 8.978 -33.138 1.00 79.31 433 HIS A CA 1
ATOM 3038 C C . HIS A 1 433 ? 22.059 9.436 -32.656 1.00 79.31 433 HIS A C 1
ATOM 3040 O O . HIS A 1 433 ? 21.955 10.230 -31.720 1.00 79.31 433 HIS A O 1
ATOM 3046 N N . LEU A 1 434 ? 21.011 8.836 -33.216 1.00 78.81 434 LEU A N 1
ATOM 3047 C CA . LEU A 1 434 ? 19.672 8.785 -32.635 1.00 78.81 434 LEU A CA 1
ATOM 3048 C C . LEU A 1 434 ? 19.403 7.348 -32.172 1.00 78.81 434 LEU A C 1
ATOM 3050 O O . LEU A 1 434 ? 19.792 6.391 -32.843 1.00 78.81 434 LEU A O 1
ATOM 3054 N N . TRP A 1 435 ? 18.738 7.169 -31.035 1.00 80.94 435 TRP A N 1
ATOM 3055 C CA . TRP A 1 435 ? 18.378 5.842 -30.542 1.00 80.94 435 TRP A CA 1
ATOM 3056 C C . TRP A 1 435 ? 17.046 5.830 -29.798 1.00 80.94 435 TRP A C 1
ATOM 3058 O O . TRP A 1 435 ? 16.584 6.834 -29.252 1.00 80.94 435 TRP A O 1
ATOM 3068 N N . MET A 1 436 ? 16.456 4.641 -29.738 1.00 79.94 436 MET A N 1
ATOM 3069 C CA . MET A 1 436 ? 15.307 4.328 -28.901 1.00 79.94 436 MET A CA 1
ATOM 3070 C C . MET A 1 436 ? 15.536 2.982 -28.209 1.00 79.94 436 MET A C 1
ATOM 3072 O O . MET A 1 436 ? 16.157 2.081 -28.770 1.00 79.94 436 MET A O 1
ATOM 3076 N N . SER A 1 437 ? 15.021 2.829 -26.993 1.00 82.81 437 SER A N 1
ATOM 3077 C CA . SER A 1 437 ? 14.981 1.561 -26.274 1.00 82.81 437 SER A CA 1
ATOM 3078 C C . SER A 1 437 ? 13.623 1.326 -25.626 1.00 82.81 437 SER A C 1
ATOM 3080 O O . SER A 1 437 ? 13.102 2.216 -24.960 1.00 82.81 437 SER A O 1
ATOM 3082 N N . GLY A 1 438 ? 13.080 0.118 -25.773 1.00 76.38 438 GLY A N 1
ATOM 3083 C CA . GLY A 1 438 ? 11.994 -0.396 -24.940 1.00 76.38 438 GLY A CA 1
ATOM 3084 C C . GLY A 1 438 ? 12.556 -1.229 -23.787 1.00 76.38 438 GLY A C 1
ATOM 3085 O O . GLY A 1 438 ? 13.441 -2.060 -23.999 1.00 76.38 438 GLY A O 1
ATOM 3086 N N . VAL A 1 439 ? 12.037 -1.036 -22.571 1.00 85.19 439 VAL A N 1
ATOM 3087 C CA . VAL A 1 439 ? 12.470 -1.749 -21.357 1.00 85.19 439 VAL A CA 1
ATOM 3088 C C . VAL A 1 439 ? 11.261 -2.273 -20.588 1.00 85.19 439 VAL A C 1
ATOM 3090 O O . VAL A 1 439 ? 10.280 -1.558 -20.397 1.00 85.19 439 VAL A O 1
ATOM 3093 N N . GLY A 1 440 ? 11.353 -3.496 -20.069 1.00 79.88 440 GLY A N 1
ATOM 3094 C CA . GLY A 1 440 ? 10.395 -4.020 -19.095 1.00 79.88 440 GLY A CA 1
ATOM 3095 C C . GLY A 1 440 ? 11.073 -4.873 -18.031 1.00 79.88 440 GLY A C 1
ATOM 3096 O O . GLY A 1 440 ? 12.012 -5.602 -18.345 1.00 79.88 440 GLY A O 1
ATOM 3097 N N . ASN A 1 441 ? 10.600 -4.803 -16.785 1.00 87.50 441 ASN A N 1
ATOM 3098 C CA . ASN A 1 441 ? 10.995 -5.710 -15.709 1.00 87.50 441 ASN A CA 1
ATOM 3099 C C . ASN A 1 441 ? 9.787 -6.362 -15.025 1.00 87.50 441 ASN A C 1
ATOM 3101 O O . ASN A 1 441 ? 8.670 -5.846 -15.049 1.00 87.50 441 ASN A O 1
ATOM 3105 N N . PHE A 1 442 ? 10.020 -7.530 -14.434 1.00 86.62 442 PHE A N 1
ATOM 3106 C CA . PHE A 1 442 ? 9.054 -8.270 -13.633 1.00 86.62 442 PHE A CA 1
ATOM 3107 C C . PHE A 1 442 ? 9.769 -9.118 -12.579 1.00 86.62 442 PHE A C 1
ATOM 3109 O O . PHE A 1 442 ? 10.887 -9.605 -12.783 1.00 86.62 442 PHE A O 1
ATOM 3116 N N . GLY A 1 443 ? 9.116 -9.328 -11.442 1.00 88.44 443 GLY A N 1
ATOM 3117 C CA . GLY A 1 443 ? 9.688 -10.101 -10.347 1.00 88.44 443 GLY A CA 1
ATOM 3118 C C . GLY A 1 443 ? 9.090 -9.719 -9.006 1.00 88.44 443 GLY A C 1
ATOM 3119 O O . GLY A 1 443 ? 7.901 -9.423 -8.921 1.00 88.44 443 GLY A O 1
ATOM 3120 N N . GLY A 1 444 ? 9.912 -9.703 -7.962 1.00 92.06 444 GLY A N 1
ATOM 3121 C CA . GLY A 1 444 ? 9.476 -9.281 -6.637 1.00 92.06 444 GLY A CA 1
ATOM 3122 C C . GLY A 1 444 ? 10.528 -9.435 -5.546 1.00 92.06 444 GLY A C 1
ATOM 3123 O O . GLY A 1 444 ? 11.670 -9.845 -5.792 1.00 92.06 444 GLY A O 1
ATOM 3124 N N . VAL A 1 445 ? 10.090 -9.127 -4.328 1.00 92.62 445 VAL A N 1
ATOM 3125 C CA . VAL A 1 445 ? 10.806 -9.386 -3.078 1.00 92.62 445 VAL A CA 1
ATOM 3126 C C . VAL A 1 445 ? 9.900 -10.226 -2.180 1.00 92.62 445 VAL A C 1
ATOM 3128 O O . VAL A 1 445 ? 8.751 -9.865 -1.932 1.00 92.62 445 VAL A O 1
ATOM 3131 N N . SER A 1 446 ? 10.401 -11.365 -1.708 1.00 92.56 446 SER A N 1
ATOM 3132 C CA . SER A 1 446 ? 9.673 -12.260 -0.811 1.00 92.56 446 SER A CA 1
ATOM 3133 C C . SER A 1 446 ? 9.540 -11.665 0.588 1.00 92.56 446 SER A C 1
ATOM 3135 O O . SER A 1 446 ? 10.506 -11.108 1.117 1.00 92.56 446 SER A O 1
ATOM 3137 N N . GLY A 1 447 ? 8.393 -11.897 1.224 1.00 92.38 447 GLY A N 1
ATOM 3138 C CA . GLY A 1 447 ? 8.180 -11.602 2.636 1.00 92.38 447 GLY A CA 1
ATOM 3139 C C . GLY A 1 447 ? 9.229 -12.219 3.565 1.00 92.38 447 GLY A C 1
ATOM 3140 O O . GLY A 1 447 ? 9.855 -13.235 3.259 1.00 92.38 447 GLY A O 1
ATOM 3141 N N . ASN A 1 448 ? 9.413 -11.591 4.725 1.00 91.12 448 ASN A N 1
ATOM 3142 C CA . ASN A 1 448 ? 10.439 -11.946 5.716 1.00 91.12 448 ASN A CA 1
ATOM 3143 C C . ASN A 1 448 ? 9.857 -12.594 6.991 1.00 91.12 448 ASN A C 1
ATOM 3145 O O . ASN A 1 448 ? 10.560 -12.736 7.991 1.00 91.12 448 ASN A O 1
ATOM 3149 N N . GLY A 1 449 ? 8.574 -12.974 6.968 1.00 90.75 449 GLY A N 1
ATOM 3150 C CA . GLY A 1 449 ? 7.844 -13.537 8.112 1.00 90.75 449 GLY A CA 1
ATOM 3151 C C . GLY A 1 449 ? 7.265 -12.489 9.071 1.00 90.75 449 GLY A C 1
ATOM 3152 O O . GLY A 1 449 ? 6.469 -12.837 9.938 1.00 90.75 449 GLY A O 1
ATOM 3153 N N . ASN A 1 450 ? 7.626 -11.215 8.898 1.00 94.12 450 ASN A N 1
ATOM 3154 C CA . ASN A 1 450 ? 6.899 -10.076 9.454 1.00 94.12 450 ASN A CA 1
ATOM 3155 C C . ASN A 1 450 ? 6.141 -9.309 8.365 1.00 94.12 450 ASN A C 1
ATOM 3157 O O . ASN A 1 450 ? 4.974 -8.996 8.550 1.00 94.12 450 ASN A O 1
ATOM 3161 N N . ALA A 1 451 ? 6.841 -9.008 7.274 1.00 95.06 451 ALA A N 1
ATOM 3162 C CA . ALA A 1 451 ? 6.308 -8.376 6.083 1.00 95.06 451 ALA A CA 1
ATOM 3163 C C . ALA A 1 451 ? 5.952 -9.434 5.028 1.00 95.06 451 ALA A C 1
ATOM 3165 O O . ALA A 1 451 ? 6.653 -10.451 4.923 1.00 95.06 451 ALA A O 1
ATOM 3166 N N . ASP A 1 452 ? 4.915 -9.179 4.234 1.00 93.19 452 ASP A N 1
ATOM 3167 C CA . ASP A 1 452 ? 4.463 -10.032 3.124 1.00 93.19 452 ASP A CA 1
ATOM 3168 C C . ASP A 1 452 ? 5.366 -9.923 1.890 1.00 93.19 452 ASP A C 1
ATOM 3170 O O . ASP A 1 452 ? 5.531 -10.892 1.133 1.00 93.19 452 ASP A O 1
ATOM 3174 N N . GLY A 1 453 ? 5.943 -8.739 1.675 1.00 93.44 453 GLY A N 1
ATOM 3175 C CA . GLY A 1 453 ? 6.641 -8.397 0.443 1.00 93.44 453 GLY A CA 1
ATOM 3176 C C . GLY A 1 453 ? 5.699 -8.335 -0.761 1.00 93.44 453 GLY A C 1
ATOM 3177 O O . GLY A 1 453 ? 4.474 -8.419 -0.642 1.00 93.44 453 GLY A O 1
ATOM 3178 N N . TYR A 1 454 ? 6.270 -8.197 -1.955 1.00 94.50 454 TYR A N 1
ATOM 3179 C CA . TYR A 1 454 ? 5.516 -7.800 -3.141 1.00 94.50 454 TYR A CA 1
ATOM 3180 C C . TYR A 1 454 ? 5.980 -8.484 -4.428 1.00 94.50 454 TYR A C 1
ATOM 3182 O O . TYR A 1 454 ? 7.148 -8.833 -4.610 1.00 94.50 454 TYR A O 1
ATOM 3190 N N . SER A 1 455 ? 5.042 -8.588 -5.366 1.00 93.56 455 SER A N 1
ATOM 3191 C CA . SER A 1 455 ? 5.313 -8.769 -6.793 1.00 93.56 455 SER A CA 1
ATOM 3192 C C . SER A 1 455 ? 5.343 -7.403 -7.483 1.00 93.56 455 SER A C 1
ATOM 3194 O O . SER A 1 455 ? 4.547 -6.530 -7.143 1.00 93.56 455 SER A O 1
ATOM 3196 N N . GLN A 1 456 ? 6.243 -7.200 -8.446 1.00 91.50 456 GLN A N 1
ATOM 3197 C CA . GLN A 1 456 ? 6.350 -5.965 -9.227 1.00 91.50 456 GLN A CA 1
ATOM 3198 C C . GLN A 1 456 ? 6.447 -6.224 -10.734 1.00 91.50 456 GLN A C 1
ATOM 3200 O O . GLN A 1 456 ? 6.989 -7.239 -11.182 1.00 91.50 456 GLN A O 1
ATOM 3205 N N . ARG A 1 457 ? 5.975 -5.244 -11.505 1.00 88.69 457 ARG A N 1
ATOM 3206 C CA . ARG A 1 457 ? 6.199 -5.062 -12.941 1.00 88.69 457 ARG A CA 1
ATOM 3207 C C . ARG A 1 457 ? 6.565 -3.602 -13.208 1.00 88.69 457 ARG A C 1
ATOM 3209 O O . ARG A 1 457 ? 5.984 -2.702 -12.607 1.00 88.69 457 ARG A O 1
ATOM 3216 N N . ALA A 1 458 ? 7.480 -3.360 -14.133 1.00 87.19 458 ALA A N 1
ATOM 3217 C CA . ALA A 1 458 ? 7.702 -2.041 -14.710 1.00 87.19 458 ALA A CA 1
ATOM 3218 C C . ALA A 1 458 ? 7.844 -2.159 -16.227 1.00 87.19 458 ALA A C 1
ATOM 3220 O O . ALA A 1 458 ? 8.299 -3.179 -16.741 1.00 87.19 458 ALA A O 1
ATOM 3221 N N . GLY A 1 459 ? 7.448 -1.121 -16.951 1.00 79.94 459 GLY A N 1
ATOM 3222 C CA . GLY A 1 459 ? 7.499 -1.080 -18.406 1.00 79.94 459 GLY A CA 1
ATOM 3223 C C . GLY A 1 459 ? 7.617 0.354 -18.889 1.00 79.94 459 GLY A C 1
ATOM 3224 O O . GLY A 1 459 ? 6.965 1.250 -18.357 1.00 79.94 459 GLY A O 1
ATOM 3225 N N . GLY A 1 460 ? 8.458 0.585 -19.884 1.00 78.56 460 GLY A N 1
ATOM 3226 C CA . GLY A 1 460 ? 8.759 1.926 -20.347 1.00 78.56 460 GLY A CA 1
ATOM 3227 C C . GLY A 1 460 ? 9.593 1.940 -21.614 1.00 78.56 460 GLY A C 1
ATOM 3228 O O . GLY A 1 460 ? 9.929 0.902 -22.184 1.00 78.56 460 GLY A O 1
ATOM 3229 N N . PHE A 1 461 ? 9.942 3.144 -22.038 1.00 80.81 461 PHE A N 1
ATOM 3230 C CA . PHE A 1 461 ? 10.861 3.364 -23.142 1.00 80.81 461 PHE A CA 1
ATOM 3231 C C . PHE A 1 461 ? 11.703 4.617 -22.883 1.00 80.81 461 PHE A C 1
ATOM 3233 O O . PHE A 1 461 ? 11.338 5.487 -22.085 1.00 80.81 461 PHE A O 1
ATOM 3240 N N . LEU A 1 462 ? 12.826 4.704 -23.586 1.00 83.81 462 LEU A N 1
ATOM 3241 C CA . LEU A 1 462 ? 13.646 5.899 -23.721 1.00 83.81 462 LEU A CA 1
ATOM 3242 C C . LEU A 1 462 ? 13.861 6.187 -25.206 1.00 83.81 462 LEU A C 1
ATOM 3244 O O . LEU A 1 462 ? 14.096 5.272 -25.989 1.00 83.81 462 LEU A O 1
ATOM 3248 N N . VAL A 1 463 ? 13.839 7.462 -25.567 1.00 82.19 463 VAL A N 1
ATOM 3249 C CA . VAL A 1 463 ? 14.467 8.000 -26.776 1.00 82.19 463 VAL A CA 1
ATOM 3250 C C . VAL A 1 463 ? 15.683 8.820 -26.360 1.00 82.19 463 VAL A C 1
ATOM 3252 O O . VAL A 1 463 ? 15.730 9.364 -25.251 1.00 82.19 463 VAL A O 1
ATOM 3255 N N . GLY A 1 464 ? 16.679 8.935 -27.225 1.00 82.94 464 GLY A N 1
ATOM 3256 C CA . GLY A 1 464 ? 17.828 9.784 -26.958 1.00 82.94 464 GLY A CA 1
ATOM 3257 C C . GLY A 1 464 ? 18.694 10.023 -28.179 1.00 82.94 464 GLY A C 1
ATOM 3258 O O . GLY A 1 464 ? 18.524 9.398 -29.224 1.00 82.94 464 GLY A O 1
ATOM 3259 N N . ALA A 1 465 ? 19.629 10.948 -28.022 1.00 84.56 465 ALA A N 1
ATOM 3260 C CA . ALA A 1 465 ? 20.658 11.231 -29.003 1.00 84.56 465 ALA A CA 1
ATOM 3261 C C . ALA A 1 465 ? 21.999 11.420 -28.295 1.00 84.56 465 ALA A C 1
ATOM 3263 O O . ALA A 1 465 ? 22.060 12.022 -27.220 1.00 84.56 465 ALA A O 1
ATOM 3264 N N . ASP A 1 466 ? 23.067 10.930 -28.915 1.00 87.56 466 ASP A N 1
ATOM 3265 C CA . ASP A 1 466 ? 24.447 11.139 -28.482 1.00 87.56 466 ASP A CA 1
ATOM 3266 C C . ASP A 1 466 ? 25.323 11.556 -29.660 1.00 87.56 466 ASP A C 1
ATOM 3268 O O . ASP A 1 466 ? 25.057 11.216 -30.810 1.00 87.56 466 ASP A O 1
ATOM 3272 N N . ASN A 1 467 ? 26.361 12.335 -29.372 1.00 83.38 467 ASN A N 1
ATOM 3273 C CA . ASN A 1 467 ? 27.366 12.707 -30.354 1.00 83.38 467 ASN A CA 1
ATOM 3274 C C . ASN A 1 467 ? 28.741 12.854 -29.694 1.00 83.38 467 ASN A C 1
ATOM 3276 O O . ASN A 1 467 ? 28.862 13.229 -28.522 1.00 83.38 467 ASN A O 1
ATOM 3280 N N . LYS A 1 468 ? 29.784 12.611 -30.481 1.00 85.00 468 LYS A N 1
ATOM 3281 C CA . LYS A 1 468 ? 31.168 12.886 -30.121 1.00 85.00 468 LYS A CA 1
ATOM 3282 C C . LYS A 1 468 ? 31.411 14.397 -30.152 1.00 85.00 468 LYS A C 1
ATOM 3284 O O . LYS A 1 468 ? 31.233 15.038 -31.183 1.00 85.00 468 LYS A O 1
ATOM 3289 N N . VAL A 1 469 ? 31.828 14.971 -29.024 1.00 83.06 469 VAL A N 1
ATOM 3290 C CA . VAL A 1 469 ? 32.048 16.426 -28.881 1.00 83.06 469 VAL A CA 1
ATOM 3291 C C . VAL A 1 469 ? 33.537 16.775 -28.891 1.00 83.06 469 VAL A C 1
ATOM 3293 O O . VAL A 1 469 ? 33.922 17.813 -29.424 1.00 83.06 469 VAL A O 1
ATOM 3296 N N . PHE A 1 470 ? 34.383 15.884 -28.369 1.00 81.19 470 PHE A N 1
ATOM 3297 C CA . PHE A 1 470 ? 35.842 15.955 -28.488 1.00 81.19 470 PHE A CA 1
ATOM 3298 C C . PHE A 1 470 ? 36.416 14.553 -28.736 1.00 81.19 470 PHE A C 1
ATOM 3300 O O . PHE A 1 470 ? 35.718 13.547 -28.589 1.00 81.19 470 PHE A O 1
ATOM 3307 N N . ASP A 1 471 ? 37.697 14.453 -29.095 1.00 79.62 471 ASP A N 1
ATOM 3308 C CA . ASP A 1 471 ? 38.372 13.154 -29.152 1.00 79.62 471 ASP A CA 1
ATOM 3309 C C . ASP A 1 471 ? 38.382 12.491 -27.770 1.00 79.62 471 ASP A C 1
ATOM 3311 O O . ASP A 1 471 ? 38.972 13.001 -26.820 1.00 79.62 471 ASP A O 1
ATOM 3315 N N . GLY A 1 472 ? 37.682 11.358 -27.666 1.00 75.00 472 GLY A N 1
ATOM 3316 C CA . GLY A 1 472 ? 37.492 10.646 -26.407 1.00 75.00 472 GLY A CA 1
ATOM 3317 C C . GLY A 1 472 ? 36.474 11.274 -25.448 1.00 75.00 472 GLY A C 1
ATOM 3318 O O . GLY A 1 472 ? 36.545 10.943 -24.271 1.00 75.00 472 GLY A O 1
ATOM 3319 N N . LEU A 1 473 ? 35.550 12.138 -25.902 1.00 86.25 473 LEU A N 1
ATOM 3320 C CA . LEU A 1 473 ? 34.368 12.545 -25.123 1.00 86.25 473 LEU A CA 1
ATOM 3321 C C . LEU A 1 473 ? 33.092 12.543 -25.979 1.00 86.25 473 LEU A C 1
ATOM 3323 O O . LEU A 1 473 ? 32.957 13.349 -26.907 1.00 86.25 473 LEU A O 1
ATOM 3327 N N . ASN A 1 474 ? 32.125 11.718 -25.584 1.00 87.56 474 ASN A N 1
ATOM 3328 C CA . ASN A 1 474 ? 30.761 11.723 -26.105 1.00 87.56 474 ASN A CA 1
ATOM 3329 C C . ASN A 1 474 ? 29.817 12.382 -25.087 1.00 87.56 474 ASN A C 1
ATOM 3331 O O . ASN A 1 474 ? 29.976 12.197 -23.878 1.00 87.56 474 ASN A O 1
ATOM 3335 N N . LEU A 1 475 ? 28.831 13.143 -25.567 1.00 91.50 475 LEU A N 1
ATOM 3336 C CA . LEU A 1 475 ? 27.737 13.695 -24.758 1.00 91.50 475 LEU A CA 1
ATOM 3337 C C . LEU A 1 475 ? 26.396 13.283 -25.366 1.00 91.50 475 LEU A C 1
ATOM 3339 O O . LEU A 1 475 ? 26.251 13.264 -26.589 1.00 91.50 475 LEU A O 1
ATOM 3343 N N . GLY A 1 476 ? 25.398 13.027 -24.522 1.00 90.75 476 GLY A N 1
ATOM 3344 C CA . GLY A 1 476 ? 24.051 12.702 -24.972 1.00 90.75 476 GLY A CA 1
ATOM 3345 C C . GLY A 1 476 ? 22.941 13.145 -24.026 1.00 90.75 476 GLY A C 1
ATOM 3346 O O . GLY A 1 476 ? 23.156 13.445 -22.848 1.00 90.75 476 GLY A O 1
ATOM 3347 N N . LEU A 1 477 ? 21.732 13.197 -24.578 1.00 93.75 477 LEU A N 1
ATOM 3348 C CA . LEU A 1 477 ? 20.488 13.534 -23.891 1.00 93.75 477 LEU A CA 1
ATOM 3349 C C . LEU A 1 477 ? 19.444 12.454 -24.169 1.00 93.75 477 LEU A C 1
ATOM 3351 O O . LEU A 1 477 ? 19.439 11.828 -25.228 1.00 93.75 477 LEU A O 1
ATOM 3355 N N . THR A 1 478 ? 18.543 12.236 -23.218 1.00 91.94 478 THR A N 1
ATOM 3356 C CA . THR A 1 478 ? 17.498 11.217 -23.320 1.00 91.94 478 THR A CA 1
ATOM 3357 C C . THR A 1 478 ? 16.242 11.624 -22.556 1.00 91.94 478 THR A C 1
ATOM 3359 O O . THR A 1 478 ? 16.307 12.334 -21.550 1.00 91.94 478 THR A O 1
ATOM 3362 N N . ALA A 1 479 ? 15.086 11.183 -23.044 1.00 86.31 479 ALA A N 1
ATOM 3363 C CA . ALA A 1 479 ? 13.791 11.360 -22.406 1.00 86.31 479 ALA A CA 1
ATOM 3364 C C . ALA A 1 479 ? 12.910 10.128 -22.648 1.00 86.31 479 ALA A C 1
ATOM 3366 O O . ALA A 1 479 ? 13.144 9.355 -23.574 1.00 86.31 479 ALA A O 1
ATOM 3367 N N . GLY A 1 480 ? 11.879 9.938 -21.832 1.00 82.44 480 GLY A N 1
ATOM 3368 C CA . GLY A 1 480 ? 10.917 8.862 -22.030 1.00 82.44 480 GLY A CA 1
ATOM 3369 C C . GLY A 1 480 ? 9.962 8.695 -20.860 1.00 82.44 480 GLY A C 1
ATOM 3370 O O . GLY A 1 480 ? 9.702 9.633 -20.103 1.00 82.44 480 GLY A O 1
ATOM 3371 N N . TYR A 1 481 ? 9.429 7.487 -20.719 1.00 84.38 481 TYR A N 1
ATOM 3372 C CA . TYR A 1 481 ? 8.335 7.183 -19.802 1.00 84.38 481 TYR A CA 1
ATOM 3373 C C . TYR A 1 481 ? 8.519 5.814 -19.150 1.00 84.38 481 TYR A C 1
ATOM 3375 O O . TYR A 1 481 ? 8.977 4.871 -19.794 1.00 84.38 481 TYR A O 1
ATOM 3383 N N . VAL A 1 482 ? 8.118 5.705 -17.884 1.00 86.69 482 VAL A N 1
ATOM 3384 C CA . VAL A 1 482 ? 8.083 4.470 -17.102 1.00 86.69 482 VAL A CA 1
ATOM 3385 C C . VAL A 1 482 ? 6.755 4.356 -16.349 1.00 86.69 482 VAL A C 1
ATOM 3387 O O . VAL A 1 482 ? 6.395 5.195 -15.524 1.00 86.69 482 VAL A O 1
ATOM 3390 N N . ASN A 1 483 ? 6.034 3.273 -16.626 1.00 86.69 483 ASN A N 1
ATOM 3391 C CA . ASN A 1 483 ? 4.975 2.746 -15.778 1.00 86.69 483 ASN A CA 1
ATOM 3392 C C . ASN A 1 483 ? 5.597 1.749 -14.793 1.00 86.69 483 ASN A C 1
ATOM 3394 O O . ASN A 1 483 ? 6.347 0.862 -15.206 1.00 86.69 483 ASN A O 1
ATOM 3398 N N . ALA A 1 484 ? 5.258 1.851 -13.514 1.00 89.75 484 ALA A N 1
ATOM 3399 C CA . ALA A 1 484 ? 5.585 0.855 -12.502 1.00 89.75 484 ALA A CA 1
ATOM 3400 C C . ALA A 1 484 ? 4.313 0.424 -11.769 1.00 89.75 484 ALA A C 1
ATOM 3402 O O . ALA A 1 484 ? 3.407 1.226 -11.544 1.00 89.75 484 ALA A O 1
ATOM 3403 N N . GLY A 1 485 ? 4.240 -0.841 -11.370 1.00 90.12 485 GLY A N 1
ATOM 3404 C CA . GLY A 1 485 ? 3.143 -1.345 -10.558 1.00 90.12 485 GLY A CA 1
ATOM 3405 C C . GLY A 1 485 ? 3.564 -2.529 -9.704 1.00 90.12 485 GLY A C 1
ATOM 3406 O O . GLY A 1 485 ? 4.316 -3.393 -10.155 1.00 90.12 485 GLY A O 1
ATOM 3407 N N . ALA A 1 486 ? 3.065 -2.581 -8.476 1.00 95.38 486 ALA A N 1
ATOM 3408 C CA . ALA A 1 486 ? 3.348 -3.656 -7.538 1.00 95.38 486 ALA A CA 1
ATOM 3409 C C . ALA A 1 486 ? 2.095 -4.064 -6.764 1.00 95.38 486 ALA A C 1
ATOM 3411 O O . ALA A 1 486 ? 1.222 -3.237 -6.511 1.00 95.38 486 ALA A O 1
ATOM 3412 N N . ASN A 1 487 ? 2.032 -5.336 -6.374 1.00 94.00 487 ASN A N 1
ATOM 3413 C CA . ASN A 1 487 ? 0.995 -5.875 -5.500 1.00 94.00 487 ASN A CA 1
ATOM 3414 C C . ASN A 1 487 ? 1.670 -6.586 -4.326 1.00 94.00 487 ASN A C 1
ATOM 3416 O O . ASN A 1 487 ? 2.494 -7.483 -4.545 1.00 94.00 487 ASN A O 1
ATOM 3420 N N . ARG A 1 488 ? 1.300 -6.207 -3.103 1.00 94.38 488 ARG A N 1
ATOM 3421 C CA . ARG A 1 488 ? 1.690 -6.887 -1.868 1.00 94.38 488 ARG A CA 1
ATOM 3422 C C . ARG A 1 488 ? 1.065 -8.281 -1.831 1.00 94.38 488 ARG A C 1
ATOM 3424 O O . ARG A 1 488 ? -0.102 -8.465 -2.192 1.00 94.38 488 ARG A O 1
ATOM 3431 N N . ASN A 1 489 ? 1.848 -9.269 -1.412 1.00 90.06 489 ASN A N 1
ATOM 3432 C CA . ASN A 1 489 ? 1.379 -10.644 -1.274 1.00 90.06 489 ASN A CA 1
ATOM 3433 C C . ASN A 1 489 ? 0.311 -10.730 -0.164 1.00 90.06 489 ASN A C 1
ATOM 3435 O O . ASN A 1 489 ? 0.283 -9.893 0.730 1.00 90.06 489 ASN A O 1
ATOM 3439 N N . ASN A 1 490 ? -0.557 -11.746 -0.215 1.00 82.25 490 ASN A N 1
ATOM 3440 C CA . ASN A 1 490 ? -1.576 -12.107 0.795 1.00 82.25 490 ASN A CA 1
ATOM 3441 C C . ASN A 1 490 ? -2.695 -11.082 1.104 1.00 82.25 490 ASN A C 1
ATOM 3443 O O . ASN A 1 490 ? -3.823 -11.495 1.370 1.00 82.25 490 ASN A O 1
ATOM 3447 N N . THR A 1 491 ? -2.430 -9.779 1.050 1.00 79.50 491 THR A N 1
ATOM 3448 C CA . THR A 1 491 ? -3.355 -8.693 1.422 1.00 79.50 491 THR A CA 1
ATOM 3449 C C . THR A 1 491 ? -4.111 -8.106 0.234 1.00 79.50 491 THR A C 1
ATOM 3451 O O . THR A 1 491 ? -5.294 -7.794 0.368 1.00 79.50 491 THR A O 1
ATOM 3454 N N . GLY A 1 492 ? -3.456 -7.999 -0.928 1.00 79.62 492 GLY A N 1
ATOM 3455 C CA . GLY A 1 492 ? -4.016 -7.388 -2.138 1.00 79.62 492 GLY A CA 1
ATOM 3456 C C . GLY A 1 492 ? -3.807 -5.872 -2.245 1.00 79.62 492 GLY A C 1
ATOM 3457 O O . GLY A 1 492 ? -4.375 -5.254 -3.144 1.00 79.62 492 GLY A O 1
ATOM 3458 N N . SER A 1 493 ? -3.008 -5.268 -1.358 1.00 92.06 493 SER A N 1
ATOM 3459 C CA . SER A 1 493 ? -2.597 -3.862 -1.460 1.00 92.06 493 SER A CA 1
ATOM 3460 C C . SER A 1 493 ? -1.766 -3.634 -2.730 1.00 92.06 493 SER A C 1
ATOM 3462 O O . SER A 1 493 ? -0.873 -4.426 -3.034 1.00 92.06 493 SER A O 1
ATOM 3464 N N . ALA A 1 494 ? -2.023 -2.552 -3.463 1.00 92.69 494 ALA A N 1
ATOM 3465 C CA . ALA A 1 494 ? -1.410 -2.270 -4.757 1.00 92.69 494 ALA A CA 1
ATOM 3466 C C . ALA A 1 494 ? -0.891 -0.828 -4.877 1.00 92.69 494 ALA A C 1
ATOM 3468 O O . ALA A 1 494 ? -1.477 0.109 -4.331 1.00 92.69 494 ALA A O 1
ATOM 3469 N N . LEU A 1 495 ? 0.188 -0.678 -5.647 1.00 94.19 495 LEU A N 1
ATOM 3470 C CA . LEU A 1 495 ? 0.833 0.572 -6.054 1.00 94.19 495 LEU A CA 1
ATOM 3471 C C . LEU A 1 495 ? 0.838 0.636 -7.588 1.00 94.19 495 LEU A C 1
ATOM 3473 O O . LEU A 1 495 ? 1.181 -0.353 -8.238 1.00 94.19 495 LEU A O 1
ATOM 3477 N N . SER A 1 496 ? 0.525 1.794 -8.173 1.00 91.44 496 SER A N 1
ATOM 3478 C CA . SER A 1 496 ? 0.820 2.116 -9.577 1.00 91.44 496 SER A CA 1
ATOM 3479 C C . SER A 1 496 ? 1.449 3.506 -9.679 1.00 91.44 496 SER A C 1
ATOM 3481 O O . SER A 1 496 ? 1.016 4.430 -9.002 1.00 91.44 496 SER A O 1
ATOM 3483 N N . ALA A 1 497 ? 2.478 3.666 -10.509 1.00 87.81 497 ALA A N 1
ATOM 3484 C CA . ALA A 1 497 ? 3.166 4.931 -10.741 1.00 87.81 497 ALA A CA 1
ATOM 3485 C C . ALA A 1 497 ? 3.343 5.172 -12.244 1.00 87.81 497 ALA A C 1
ATOM 3487 O O . ALA A 1 497 ? 3.844 4.303 -12.958 1.00 87.81 497 ALA A O 1
ATOM 3488 N N . GLN A 1 498 ? 2.959 6.359 -12.716 1.00 84.75 498 GLN A N 1
ATOM 3489 C CA . GLN A 1 498 ? 3.058 6.759 -14.124 1.00 84.75 498 GLN A CA 1
ATOM 3490 C C . GLN A 1 498 ? 4.006 7.951 -14.229 1.00 84.75 498 GLN A C 1
ATOM 3492 O O . GLN A 1 498 ? 3.613 9.079 -13.937 1.00 84.75 498 GLN A O 1
ATOM 3497 N N . MET A 1 499 ? 5.267 7.716 -14.595 1.00 88.56 499 MET A N 1
ATOM 3498 C CA . MET A 1 499 ? 6.324 8.725 -14.490 1.00 88.56 499 MET A CA 1
ATOM 3499 C C . MET A 1 499 ? 6.984 9.003 -15.839 1.00 88.56 499 MET A C 1
ATOM 3501 O O . MET A 1 499 ? 7.317 8.088 -16.588 1.00 88.56 499 MET A O 1
ATOM 3505 N N . TRP A 1 500 ? 7.229 10.277 -16.135 1.00 87.50 500 TRP A N 1
ATOM 3506 C CA . TRP A 1 500 ? 8.140 10.669 -17.210 1.00 87.50 500 TRP A CA 1
ATOM 3507 C C . TRP A 1 500 ? 9.559 10.795 -16.653 1.00 87.50 500 TRP A C 1
ATOM 3509 O O . TRP A 1 500 ? 9.747 11.103 -15.474 1.00 87.50 500 TRP A O 1
ATOM 3519 N N . GLN A 1 501 ? 10.560 10.559 -17.497 1.00 92.31 501 GLN A N 1
ATOM 3520 C CA . GLN A 1 501 ? 11.971 10.648 -17.129 1.00 92.31 501 GLN A CA 1
ATOM 3521 C C . GLN A 1 501 ? 12.778 11.404 -18.190 1.00 92.31 501 GLN A C 1
ATOM 3523 O O . GLN A 1 501 ? 12.500 11.299 -19.383 1.00 92.31 501 GLN A O 1
ATOM 3528 N N . VAL A 1 502 ? 13.765 12.183 -17.751 1.00 94.81 502 VAL A N 1
ATOM 3529 C CA . VAL A 1 502 ? 14.695 12.950 -18.595 1.00 94.81 502 VAL A CA 1
ATOM 3530 C C . VAL A 1 502 ? 16.102 12.853 -18.016 1.00 94.81 502 VAL A C 1
ATOM 3532 O O . VAL A 1 502 ? 16.268 12.817 -16.797 1.00 94.81 502 VAL A O 1
ATOM 3535 N N . GLY A 1 503 ? 17.124 12.791 -18.861 1.00 96.50 503 GLY A N 1
ATOM 3536 C CA . GLY A 1 503 ? 18.503 12.650 -18.413 1.00 96.50 503 GLY A CA 1
ATOM 3537 C C . GLY A 1 503 ? 19.530 13.147 -19.420 1.00 96.50 503 GLY A C 1
ATOM 3538 O O . GLY A 1 503 ? 19.259 13.276 -20.613 1.00 96.50 503 GLY A O 1
ATOM 3539 N N . GLY A 1 504 ? 20.723 13.419 -18.906 1.00 95.69 504 GLY A N 1
ATOM 3540 C CA . GLY A 1 504 ? 21.926 13.687 -19.680 1.00 95.69 504 GLY A CA 1
ATOM 3541 C C . GLY A 1 504 ? 23.027 12.719 -19.274 1.00 95.69 504 GLY A C 1
ATOM 3542 O O . GLY A 1 504 ? 23.123 12.321 -18.110 1.00 95.69 504 GLY A O 1
ATOM 3543 N N . TYR A 1 505 ? 23.847 12.324 -20.236 1.00 96.56 505 TYR A N 1
ATOM 3544 C CA . TYR A 1 505 ? 24.934 11.379 -20.026 1.00 96.56 505 TYR A CA 1
ATOM 3545 C C . TYR A 1 505 ? 26.184 11.789 -20.800 1.00 96.56 505 TYR A C 1
ATOM 3547 O O . TYR A 1 505 ? 26.123 12.548 -21.769 1.00 96.56 505 TYR A O 1
ATOM 3555 N N . ALA A 1 506 ? 27.326 11.317 -20.319 1.00 94.12 506 ALA A N 1
ATOM 3556 C CA . ALA A 1 506 ? 28.633 11.600 -20.885 1.00 94.12 506 ALA A CA 1
ATOM 3557 C C . ALA A 1 506 ? 29.553 10.401 -20.680 1.00 94.12 506 ALA A C 1
ATOM 3559 O O . ALA A 1 506 ? 29.583 9.841 -19.582 1.00 94.12 506 ALA A O 1
ATOM 3560 N N . ASP A 1 507 ? 30.347 10.059 -21.687 1.00 91.94 507 ASP A N 1
ATOM 3561 C CA . ASP A 1 507 ? 31.379 9.029 -21.587 1.00 91.94 507 ASP A CA 1
ATOM 3562 C C . ASP A 1 507 ? 32.692 9.460 -22.234 1.00 91.94 507 ASP A C 1
ATOM 3564 O O . ASP A 1 507 ? 32.735 10.348 -23.089 1.00 91.94 507 ASP A O 1
ATOM 3568 N N . MET A 1 508 ? 33.778 8.863 -21.751 1.00 89.50 508 MET A N 1
ATOM 3569 C CA . MET A 1 508 ? 35.136 9.142 -22.182 1.00 89.50 508 MET A CA 1
ATOM 3570 C C . MET A 1 508 ? 36.001 7.886 -22.235 1.00 89.50 508 MET A C 1
ATOM 3572 O O . MET A 1 508 ? 35.892 6.990 -21.391 1.00 89.50 508 MET A O 1
ATOM 3576 N N . ASN A 1 509 ? 36.917 7.868 -23.199 1.00 86.88 509 ASN A N 1
ATOM 3577 C CA . ASN A 1 509 ? 37.891 6.793 -23.368 1.00 86.88 509 ASN A CA 1
ATOM 3578 C C . ASN A 1 509 ? 39.128 7.065 -22.496 1.00 86.88 509 ASN A C 1
ATOM 3580 O O . ASN A 1 509 ? 39.605 8.196 -22.393 1.00 86.88 509 ASN A O 1
ATOM 3584 N N . VAL A 1 510 ? 39.674 6.018 -21.881 1.00 86.06 510 VAL A N 1
ATOM 3585 C CA . VAL A 1 510 ? 40.827 6.065 -20.972 1.00 86.06 510 VAL A CA 1
ATOM 3586 C C . VAL A 1 510 ? 41.919 5.159 -21.536 1.00 86.06 510 VAL A C 1
ATOM 3588 O O . VAL A 1 510 ? 42.070 3.997 -21.154 1.00 86.06 510 VAL A O 1
ATOM 3591 N N . GLY A 1 511 ? 42.657 5.704 -22.505 1.00 84.94 511 GLY A N 1
ATOM 3592 C CA . GLY A 1 511 ? 43.492 4.910 -23.408 1.00 84.94 511 GLY A CA 1
ATOM 3593 C C . GLY A 1 511 ? 42.643 4.053 -24.352 1.00 84.94 511 GLY A C 1
ATOM 3594 O O . GLY A 1 511 ? 41.450 4.296 -24.518 1.00 84.94 511 GLY A O 1
ATOM 3595 N N . ASP A 1 512 ? 43.259 3.035 -24.949 1.00 82.00 512 ASP A N 1
ATOM 3596 C CA . ASP A 1 512 ? 42.629 2.227 -26.008 1.00 82.00 512 ASP A CA 1
ATOM 3597 C C . ASP A 1 512 ? 41.622 1.182 -25.483 1.00 82.00 512 ASP A C 1
ATOM 3599 O O . ASP A 1 512 ? 40.874 0.597 -26.259 1.00 82.00 512 ASP A O 1
ATOM 3603 N N . ASN A 1 513 ? 41.628 0.920 -24.169 1.00 86.44 513 ASN A N 1
ATOM 3604 C CA . ASN A 1 513 ? 40.898 -0.186 -23.530 1.00 86.44 513 ASN A CA 1
ATOM 3605 C C . ASN A 1 513 ? 39.935 0.255 -22.414 1.00 86.44 513 ASN A C 1
ATOM 3607 O O . ASN A 1 513 ? 39.024 -0.492 -22.050 1.00 86.44 513 ASN A O 1
ATOM 3611 N N . GLY A 1 514 ? 40.165 1.423 -21.810 1.00 87.88 514 GLY A N 1
ATOM 3612 C CA . GLY A 1 514 ? 39.367 1.918 -20.693 1.00 87.88 514 GLY A CA 1
ATOM 3613 C C . GLY A 1 514 ? 38.203 2.787 -21.158 1.00 87.88 514 GLY A C 1
ATOM 3614 O O . GLY A 1 514 ? 38.358 3.582 -22.080 1.00 87.88 514 GLY A O 1
ATOM 3615 N N . HIS A 1 515 ? 37.068 2.708 -20.467 1.00 89.75 515 HIS A N 1
ATOM 3616 C CA . HIS A 1 515 ? 35.961 3.658 -20.617 1.00 89.75 515 HIS A CA 1
ATOM 3617 C C . HIS A 1 515 ? 35.473 4.105 -19.238 1.00 89.75 515 HIS A C 1
ATOM 3619 O O . HIS A 1 515 ? 35.463 3.312 -18.295 1.00 89.75 515 HIS A O 1
ATOM 3625 N N . ILE A 1 516 ? 35.057 5.364 -19.114 1.00 93.75 516 ILE A N 1
ATOM 3626 C CA . ILE A 1 516 ? 34.388 5.924 -17.931 1.00 93.75 516 ILE A CA 1
ATOM 3627 C C . ILE A 1 516 ? 33.169 6.709 -18.405 1.00 93.75 516 ILE A C 1
ATOM 3629 O O . ILE A 1 516 ? 33.258 7.433 -19.390 1.00 93.75 516 ILE A O 1
ATOM 3633 N N . GLY A 1 517 ? 32.046 6.602 -17.699 1.00 94.19 517 GLY A N 1
ATOM 3634 C CA . GLY A 1 517 ? 30.819 7.313 -18.051 1.00 94.19 517 GLY A CA 1
ATOM 3635 C C . GLY A 1 517 ? 29.974 7.695 -16.846 1.00 94.19 517 GLY A C 1
ATOM 3636 O O . GLY A 1 517 ? 30.094 7.112 -15.767 1.00 94.19 517 GLY A O 1
ATOM 3637 N N . LEU A 1 518 ? 29.126 8.699 -17.040 1.00 97.12 518 LEU A N 1
ATOM 3638 C CA . LEU A 1 518 ? 28.256 9.292 -16.033 1.00 97.12 518 LEU A CA 1
ATOM 3639 C C . LEU A 1 518 ? 26.861 9.510 -16.622 1.00 97.12 518 LEU A C 1
ATOM 3641 O O . LEU A 1 518 ? 26.717 10.166 -17.650 1.00 97.12 518 LEU A O 1
ATOM 3645 N N . LEU A 1 519 ? 25.841 9.025 -15.920 1.00 97.81 519 LEU A N 1
ATOM 3646 C CA . LEU A 1 519 ? 24.439 9.387 -16.122 1.00 97.81 519 LEU A CA 1
ATOM 3647 C C . LEU A 1 519 ? 23.986 10.334 -15.004 1.00 97.81 519 LEU A C 1
ATOM 3649 O O . LEU A 1 519 ? 24.254 10.067 -13.832 1.00 97.81 519 LEU A O 1
ATOM 3653 N N . LEU A 1 520 ? 23.232 11.375 -15.364 1.00 98.44 520 LEU A N 1
ATOM 3654 C CA . LEU A 1 520 ? 22.398 12.176 -14.466 1.00 98.44 520 LEU A CA 1
ATOM 3655 C C . LEU A 1 520 ? 20.961 12.195 -15.009 1.00 98.44 520 LEU A C 1
ATOM 3657 O O . LEU A 1 520 ? 20.733 12.596 -16.149 1.00 98.44 520 LEU A O 1
ATOM 3661 N N . GLY A 1 521 ? 19.990 11.776 -14.200 1.00 97.88 521 GLY A N 1
ATOM 3662 C CA . GLY A 1 521 ? 18.589 11.642 -14.596 1.00 97.88 521 GLY A CA 1
ATOM 3663 C C . GLY A 1 521 ? 17.613 12.156 -13.541 1.00 97.88 521 GLY A C 1
ATOM 3664 O O . GLY A 1 521 ? 17.886 12.132 -12.341 1.00 97.88 521 GLY A O 1
ATOM 3665 N N . TYR A 1 522 ? 16.447 12.599 -13.999 1.00 98.00 522 TYR A N 1
ATOM 3666 C CA . TYR A 1 522 ? 15.323 13.034 -13.181 1.00 98.00 522 TYR A CA 1
ATOM 3667 C C . TYR A 1 522 ? 14.042 12.350 -13.666 1.00 98.00 522 TYR A C 1
ATOM 3669 O O . TYR A 1 522 ? 13.792 12.270 -14.866 1.00 98.00 522 TYR A O 1
ATOM 3677 N N . THR A 1 523 ? 13.252 11.810 -12.742 1.00 97.56 523 THR A N 1
ATOM 3678 C CA . THR A 1 523 ? 12.018 11.056 -13.012 1.00 97.56 523 THR A CA 1
ATOM 3679 C C . THR A 1 523 ? 10.901 11.567 -12.109 1.00 97.56 523 THR A C 1
ATOM 3681 O O . THR A 1 523 ? 11.125 11.806 -10.922 1.00 97.56 523 THR A O 1
ATOM 3684 N N . GLN A 1 524 ? 9.707 11.779 -12.659 1.00 93.94 524 GLN A N 1
ATOM 3685 C CA . GLN A 1 524 ? 8.620 12.468 -11.964 1.00 93.94 524 GLN A CA 1
ATOM 3686 C C . GLN A 1 524 ? 7.241 11.956 -12.404 1.00 93.94 524 GLN A C 1
ATOM 3688 O O . GLN A 1 524 ? 6.970 11.840 -13.599 1.00 93.94 524 GLN A O 1
ATOM 3693 N N . GLY A 1 525 ? 6.326 11.739 -11.453 1.00 83.81 525 GLY A N 1
ATOM 3694 C CA . GLY A 1 525 ? 4.927 11.425 -11.763 1.00 83.81 525 GLY A CA 1
ATOM 3695 C C . GLY A 1 525 ? 4.048 11.103 -10.548 1.00 83.81 525 GLY A C 1
ATOM 3696 O O . GLY A 1 525 ? 4.561 10.992 -9.431 1.00 83.81 525 GLY A O 1
ATOM 3697 N N . PRO A 1 526 ? 2.721 10.978 -10.740 1.00 85.38 526 PRO A N 1
ATOM 3698 C CA . PRO A 1 526 ? 1.805 10.482 -9.716 1.00 85.38 526 PRO A CA 1
ATOM 3699 C C . PRO A 1 526 ? 2.110 9.034 -9.313 1.00 85.38 526 PRO A C 1
ATOM 3701 O O . PRO A 1 526 ? 2.574 8.228 -10.124 1.00 85.38 526 PRO A O 1
ATOM 3704 N N . VAL A 1 527 ? 1.787 8.722 -8.057 1.00 91.38 527 VAL A N 1
ATOM 3705 C CA . VAL A 1 527 ? 1.762 7.366 -7.500 1.00 91.38 527 VAL A CA 1
ATOM 3706 C C . VAL A 1 527 ? 0.411 7.155 -6.822 1.00 91.38 527 VAL A C 1
ATOM 3708 O O . VAL A 1 527 ? 0.066 7.860 -5.872 1.00 91.38 527 VAL A O 1
ATOM 3711 N N . ASP A 1 528 ? -0.346 6.190 -7.324 1.00 91.44 528 ASP A N 1
ATOM 3712 C CA . ASP A 1 528 ? -1.668 5.796 -6.855 1.00 91.44 528 ASP A CA 1
ATOM 3713 C C . ASP A 1 528 ? -1.584 4.506 -6.034 1.00 91.44 528 ASP A C 1
ATOM 3715 O O . ASP A 1 528 ? -0.887 3.556 -6.401 1.00 91.44 528 ASP A O 1
ATOM 3719 N N . PHE A 1 529 ? -2.328 4.462 -4.932 1.00 93.44 529 PHE A N 1
ATOM 3720 C CA . PHE A 1 529 ? -2.383 3.336 -4.008 1.00 93.44 529 PHE A CA 1
ATOM 3721 C C . PHE A 1 529 ? -3.823 2.888 -3.759 1.00 93.44 529 PHE A C 1
ATOM 3723 O O . PHE A 1 529 ? -4.714 3.708 -3.522 1.00 93.44 529 PHE A O 1
ATOM 3730 N N . SER A 1 530 ? -4.027 1.572 -3.731 1.00 91.38 530 SER A N 1
ATOM 3731 C CA . SER A 1 530 ? -5.291 0.926 -3.370 1.00 91.38 530 SER A CA 1
ATOM 3732 C C . SER A 1 530 ? -5.022 -0.156 -2.330 1.00 91.38 530 SER A C 1
ATOM 3734 O O . SER A 1 530 ? -4.141 -0.990 -2.523 1.00 91.38 530 SER A O 1
ATOM 3736 N N . ASN A 1 531 ? -5.755 -0.145 -1.222 1.00 91.56 531 ASN A N 1
ATOM 3737 C CA . ASN A 1 531 ? -5.530 -1.033 -0.090 1.00 91.56 531 ASN A CA 1
ATOM 3738 C C . ASN A 1 531 ? -6.859 -1.680 0.366 1.00 91.56 531 ASN A C 1
ATOM 3740 O O . ASN A 1 531 ? -7.612 -1.082 1.142 1.00 91.56 531 ASN A O 1
ATOM 3744 N N . PRO A 1 532 ? -7.220 -2.862 -0.171 1.00 87.56 532 PRO A N 1
ATOM 3745 C CA . PRO A 1 532 ? -8.462 -3.551 0.165 1.00 87.56 532 PRO A CA 1
ATOM 3746 C C . PRO A 1 532 ? -8.361 -4.280 1.512 1.00 87.56 532 PRO A C 1
ATOM 3748 O O . PRO A 1 532 ? -7.413 -5.018 1.767 1.00 87.56 532 PRO A O 1
ATOM 3751 N N . SER A 1 533 ? -9.385 -4.135 2.355 1.00 87.62 533 SER A N 1
ATOM 3752 C CA . SER A 1 533 ? -9.476 -4.799 3.659 1.00 87.62 533 SER A CA 1
ATOM 3753 C C . SER A 1 533 ? -10.851 -5.425 3.910 1.00 87.62 533 SER A C 1
ATOM 3755 O O . SER A 1 533 ? -11.845 -5.071 3.269 1.00 87.62 533 SER A O 1
ATOM 3757 N N . ALA A 1 534 ? -10.938 -6.296 4.918 1.00 83.44 534 ALA A N 1
ATOM 3758 C CA . ALA A 1 534 ? -12.196 -6.873 5.403 1.00 83.44 534 ALA A CA 1
ATOM 3759 C C . ALA A 1 534 ? -13.269 -5.839 5.832 1.00 83.44 534 ALA A C 1
ATOM 3761 O O . ALA A 1 534 ? -14.4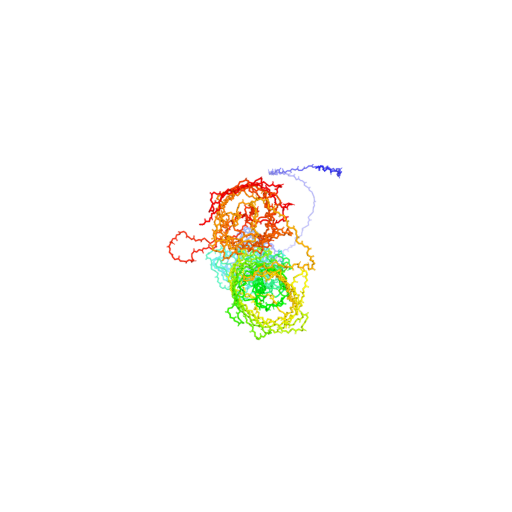41 -6.196 5.941 1.00 83.44 534 ALA A O 1
ATOM 3762 N N . ILE A 1 535 ? -12.894 -4.573 6.068 1.00 81.56 535 ILE A N 1
ATOM 3763 C CA . ILE A 1 535 ? -13.800 -3.480 6.475 1.00 81.56 535 ILE A CA 1
ATOM 3764 C C . ILE A 1 535 ? -14.010 -2.406 5.388 1.00 81.56 535 ILE A C 1
ATOM 3766 O O . ILE A 1 535 ? -14.665 -1.395 5.645 1.00 81.56 535 ILE A O 1
ATOM 3770 N N . GLY A 1 536 ? -13.490 -2.624 4.176 1.00 84.44 536 GLY A N 1
ATOM 3771 C CA . GLY A 1 536 ? -13.587 -1.707 3.035 1.00 84.44 536 GLY A CA 1
ATOM 3772 C C . GLY A 1 536 ? -12.239 -1.469 2.349 1.00 84.44 536 GLY A C 1
ATOM 3773 O O . GLY A 1 536 ? -11.208 -1.970 2.790 1.00 84.44 536 GLY A O 1
ATOM 3774 N N . THR A 1 537 ? -12.235 -0.685 1.275 1.00 86.38 537 THR A N 1
ATOM 3775 C CA . THR A 1 537 ? -11.008 -0.323 0.547 1.00 86.38 537 THR A CA 1
ATOM 3776 C C . THR A 1 537 ? -10.560 1.076 0.945 1.00 86.38 537 THR A C 1
ATOM 3778 O O . THR A 1 537 ? -11.341 2.022 0.824 1.00 86.38 537 THR A O 1
ATOM 3781 N N . ALA A 1 538 ? -9.310 1.209 1.384 1.00 89.06 538 ALA A N 1
ATOM 3782 C CA . ALA A 1 538 ? -8.633 2.494 1.446 1.00 89.06 538 ALA A CA 1
ATOM 3783 C C . ALA A 1 538 ? -7.960 2.819 0.102 1.00 89.06 538 ALA A C 1
ATOM 3785 O O . ALA A 1 538 ? -7.554 1.923 -0.637 1.00 89.06 538 ALA A O 1
ATOM 3786 N N . ALA A 1 539 ? -7.852 4.102 -0.231 1.00 87.88 539 ALA A N 1
ATOM 3787 C CA . ALA A 1 539 ? -7.173 4.572 -1.435 1.00 87.88 539 ALA A CA 1
ATOM 3788 C C . ALA A 1 539 ? -6.514 5.934 -1.202 1.00 87.88 539 ALA A C 1
ATOM 3790 O O . ALA A 1 539 ? -7.082 6.801 -0.528 1.00 87.88 539 ALA A O 1
ATOM 3791 N N . GLY A 1 540 ? -5.344 6.143 -1.798 1.00 84.06 540 GLY A N 1
ATOM 3792 C CA . GLY A 1 540 ? -4.586 7.388 -1.694 1.00 84.06 540 GLY A CA 1
ATOM 3793 C C . GLY A 1 540 ? -3.796 7.676 -2.965 1.00 84.06 540 GLY A C 1
ATOM 3794 O O . GLY A 1 540 ? -3.414 6.759 -3.685 1.00 84.06 540 GLY A O 1
ATOM 3795 N N . GLN A 1 541 ? -3.552 8.957 -3.229 1.00 89.69 541 GLN A N 1
ATOM 3796 C CA . GLN A 1 541 ? -2.713 9.418 -4.330 1.00 89.69 541 GLN A CA 1
ATOM 3797 C C . GLN A 1 541 ? -1.633 10.339 -3.772 1.00 89.69 541 GLN A C 1
ATOM 3799 O O . GLN A 1 541 ? -1.894 11.187 -2.918 1.00 89.69 541 GLN A O 1
ATOM 3804 N N . THR A 1 542 ? -0.425 10.182 -4.292 1.00 90.94 542 THR A N 1
ATOM 3805 C CA . THR A 1 542 ? 0.717 11.045 -4.022 1.00 90.94 542 THR A CA 1
ATOM 3806 C C . THR A 1 542 ? 1.544 11.220 -5.295 1.00 90.94 542 THR A C 1
ATOM 3808 O O . THR A 1 542 ? 1.068 10.980 -6.406 1.00 90.94 542 THR A O 1
ATOM 3811 N N . PHE A 1 543 ? 2.766 11.717 -5.160 1.00 91.00 543 PHE A N 1
ATOM 3812 C CA . PHE A 1 543 ? 3.600 12.144 -6.265 1.00 91.00 543 PHE A CA 1
ATOM 3813 C C . PHE A 1 543 ? 5.073 11.886 -5.941 1.00 91.00 543 PHE A C 1
ATOM 3815 O O . PHE A 1 543 ? 5.546 12.292 -4.876 1.00 91.00 543 PHE A O 1
ATOM 3822 N N . ALA A 1 544 ? 5.777 11.217 -6.854 1.00 93.50 544 ALA A N 1
ATOM 3823 C CA . ALA A 1 544 ? 7.188 10.869 -6.733 1.00 93.50 544 ALA A CA 1
ATOM 3824 C C . ALA A 1 544 ? 8.082 11.863 -7.489 1.00 93.50 544 ALA A C 1
ATOM 3826 O O . ALA A 1 544 ? 7.713 12.400 -8.543 1.00 93.50 544 ALA A O 1
ATOM 3827 N N . ARG A 1 545 ? 9.278 12.094 -6.944 1.00 97.19 545 ARG A N 1
ATOM 3828 C CA . ARG A 1 545 ? 10.352 12.897 -7.540 1.00 97.19 545 ARG A CA 1
ATOM 3829 C C . ARG A 1 545 ? 11.678 12.200 -7.282 1.00 97.19 545 ARG A C 1
ATOM 3831 O O . ARG A 1 545 ? 12.162 12.191 -6.154 1.00 97.19 545 ARG A O 1
ATOM 3838 N N . ILE A 1 546 ? 12.257 11.635 -8.331 1.00 98.12 546 ILE A N 1
ATOM 3839 C CA . ILE A 1 546 ? 13.414 10.750 -8.239 1.00 98.12 546 ILE A CA 1
ATOM 3840 C C . ILE A 1 546 ? 14.585 11.371 -9.001 1.00 98.12 546 ILE A C 1
ATOM 3842 O O . ILE A 1 546 ? 14.477 11.679 -10.187 1.00 98.12 546 ILE A O 1
ATOM 3846 N N . ILE A 1 547 ? 15.721 11.535 -8.327 1.00 98.25 547 ILE A N 1
ATOM 3847 C CA . ILE A 1 547 ? 17.001 11.931 -8.922 1.00 98.25 547 ILE A CA 1
ATOM 3848 C C . ILE A 1 547 ? 17.880 10.684 -8.989 1.00 98.25 547 ILE A C 1
ATOM 3850 O O . ILE A 1 547 ? 18.135 10.045 -7.972 1.00 98.25 547 ILE A O 1
ATOM 3854 N N . SER A 1 548 ? 18.356 10.342 -10.183 1.00 98.06 548 SER A N 1
ATOM 3855 C CA . SER A 1 548 ? 19.269 9.223 -10.427 1.00 98.06 548 SER A CA 1
ATOM 3856 C C . SER A 1 548 ? 20.630 9.743 -10.874 1.00 98.06 548 SER A C 1
ATOM 3858 O O . SER A 1 548 ? 20.707 10.617 -11.735 1.00 98.06 548 SER A O 1
ATOM 3860 N N . ALA A 1 549 ? 21.708 9.182 -10.338 1.00 98.19 549 ALA A N 1
ATOM 3861 C CA . ALA A 1 549 ? 23.054 9.392 -10.851 1.00 98.19 549 ALA A CA 1
ATOM 3862 C C . ALA A 1 549 ? 23.837 8.078 -10.815 1.00 98.19 549 ALA A C 1
ATOM 3864 O O . ALA A 1 549 ? 23.813 7.367 -9.811 1.00 98.19 549 ALA A O 1
ATOM 3865 N N . GLU A 1 550 ? 24.549 7.743 -11.889 1.00 98.00 550 GLU A N 1
ATOM 3866 C CA . GLU A 1 550 ? 25.394 6.547 -11.921 1.00 98.00 550 GLU A CA 1
ATOM 3867 C C . GLU A 1 550 ? 26.706 6.821 -12.644 1.00 98.00 550 GLU A C 1
ATOM 3869 O O . GLU A 1 550 ? 26.709 7.211 -13.810 1.00 98.00 550 GLU A O 1
ATOM 3874 N N . ALA A 1 551 ? 27.817 6.583 -11.947 1.00 97.69 551 ALA A N 1
ATOM 3875 C CA . ALA A 1 551 ? 29.148 6.563 -12.533 1.00 97.69 551 ALA A CA 1
ATOM 3876 C C . ALA A 1 551 ? 29.547 5.114 -12.837 1.00 97.69 551 ALA A C 1
ATOM 3878 O O . ALA A 1 551 ? 29.395 4.232 -11.986 1.00 97.69 551 ALA A O 1
ATOM 3879 N N . ARG A 1 552 ? 30.085 4.872 -14.033 1.00 96.81 552 ARG A N 1
ATOM 3880 C CA . ARG A 1 552 ? 30.589 3.572 -14.492 1.00 96.81 552 ARG A CA 1
ATOM 3881 C C . ARG A 1 552 ? 32.025 3.681 -14.983 1.00 96.81 552 ARG A C 1
ATOM 3883 O O . ARG A 1 552 ? 32.422 4.714 -15.513 1.00 96.81 552 ARG A O 1
ATOM 3890 N N . GLY A 1 553 ? 32.774 2.591 -14.856 1.00 95.06 553 GLY A N 1
ATOM 3891 C CA . GLY A 1 553 ? 34.079 2.429 -15.487 1.00 95.06 553 GLY A CA 1
ATOM 3892 C C . GLY A 1 553 ? 34.322 0.982 -15.900 1.00 95.06 553 GLY A C 1
ATOM 3893 O O . GLY A 1 553 ? 33.887 0.063 -15.205 1.00 95.06 553 GLY A O 1
ATOM 3894 N N . SER A 1 554 ? 35.009 0.770 -17.018 1.00 94.31 554 SER A N 1
ATOM 3895 C CA . SER A 1 554 ? 35.361 -0.557 -17.530 1.00 94.31 554 SER A CA 1
ATOM 3896 C C . SER A 1 554 ? 36.753 -0.592 -18.152 1.00 94.31 554 SER A C 1
ATOM 3898 O O . SER A 1 554 ? 37.316 0.452 -18.483 1.00 94.31 554 SER A O 1
ATOM 3900 N N . TRP A 1 555 ? 37.301 -1.796 -18.329 1.00 92.69 555 TRP A N 1
ATOM 3901 C CA . TRP A 1 555 ? 38.604 -2.001 -18.968 1.00 92.69 555 TRP A CA 1
ATOM 3902 C C . TRP A 1 555 ? 38.606 -3.263 -19.835 1.00 92.69 555 TRP A C 1
ATOM 3904 O O . TRP A 1 555 ? 38.790 -4.365 -19.326 1.00 92.69 555 TRP A O 1
ATOM 3914 N N . THR A 1 556 ? 38.381 -3.115 -21.136 1.00 91.94 556 THR A N 1
ATOM 3915 C CA . THR A 1 556 ? 38.312 -4.235 -22.085 1.00 91.94 556 THR A CA 1
ATOM 3916 C C . THR A 1 556 ? 39.674 -4.922 -22.228 1.00 91.94 556 THR A C 1
ATOM 3918 O O . THR A 1 556 ? 40.714 -4.273 -22.301 1.00 91.94 556 THR A O 1
ATOM 3921 N N . VAL A 1 557 ? 39.677 -6.252 -22.293 1.00 93.00 557 VAL A N 1
ATOM 3922 C CA . VAL A 1 557 ? 40.839 -7.071 -22.656 1.00 93.00 557 VAL A CA 1
ATOM 3923 C C . VAL A 1 557 ? 40.448 -7.936 -23.848 1.00 93.00 557 VAL A C 1
ATOM 3925 O O . VAL A 1 557 ? 39.649 -8.859 -23.703 1.00 93.00 557 VAL A O 1
ATOM 3928 N N . ASP A 1 558 ? 40.988 -7.629 -25.025 1.00 90.88 558 ASP A N 1
ATOM 3929 C CA . ASP A 1 558 ? 40.838 -8.455 -26.227 1.00 90.88 558 ASP A CA 1
ATOM 3930 C C . ASP A 1 558 ? 41.822 -9.642 -26.190 1.00 90.88 558 ASP A C 1
ATOM 3932 O O . ASP A 1 558 ? 43.000 -9.485 -25.859 1.00 90.88 558 ASP A O 1
ATOM 3936 N N . PHE A 1 559 ? 41.334 -10.837 -26.523 1.00 91.94 559 PHE A N 1
ATOM 3937 C CA . PHE A 1 559 ? 42.127 -12.063 -26.665 1.00 91.94 559 PHE A CA 1
ATOM 3938 C C . PHE A 1 559 ? 42.351 -12.456 -28.136 1.00 91.94 559 PHE A C 1
ATOM 3940 O O . PHE A 1 559 ? 43.018 -13.456 -28.416 1.00 91.94 559 PHE A O 1
ATOM 3947 N N . GLY A 1 560 ? 41.802 -11.685 -29.078 1.00 88.38 560 GLY A N 1
ATOM 3948 C CA . GLY A 1 560 ? 41.794 -11.977 -30.503 1.00 88.38 560 GLY A CA 1
ATOM 3949 C C . GLY A 1 560 ? 40.693 -12.959 -30.911 1.00 88.38 560 GLY A C 1
ATOM 3950 O O . GLY A 1 560 ? 39.946 -13.499 -30.093 1.00 88.38 560 GLY A O 1
ATOM 3951 N N . ASN A 1 561 ? 40.582 -13.192 -32.223 1.00 89.06 561 ASN A N 1
ATOM 3952 C CA . ASN A 1 561 ? 39.549 -14.040 -32.844 1.00 89.06 561 ASN A CA 1
ATOM 3953 C C . ASN A 1 561 ? 38.099 -13.646 -32.479 1.00 89.06 561 ASN A C 1
ATOM 3955 O O . ASN A 1 561 ? 37.199 -14.480 -32.527 1.00 89.06 561 ASN A O 1
ATOM 3959 N N . GLY A 1 562 ? 37.879 -12.376 -32.119 1.00 86.19 562 GLY A N 1
ATOM 3960 C CA . GLY A 1 562 ? 36.574 -11.843 -31.729 1.00 86.19 562 GLY A CA 1
ATOM 3961 C C . GLY A 1 562 ? 36.189 -12.069 -30.264 1.00 86.19 562 GLY A C 1
ATOM 3962 O O . GLY A 1 562 ? 35.046 -11.790 -29.923 1.00 86.19 562 GLY A O 1
ATOM 3963 N N . HIS A 1 563 ? 37.084 -12.562 -29.401 1.00 93.50 563 HIS A N 1
ATOM 3964 C CA . HIS A 1 563 ? 36.795 -12.805 -27.983 1.00 93.50 563 HIS A CA 1
ATOM 3965 C C . HIS A 1 563 ? 37.392 -11.720 -27.079 1.00 93.50 563 HIS A C 1
ATOM 3967 O O . HIS A 1 563 ? 38.609 -11.551 -27.063 1.00 93.50 563 HIS A O 1
ATOM 3973 N N . SER A 1 564 ? 36.581 -11.071 -26.240 1.00 94.06 564 SER A N 1
ATOM 3974 C CA . SER A 1 564 ? 37.083 -10.124 -25.233 1.00 94.06 564 SER A CA 1
ATOM 3975 C C . SER A 1 564 ? 36.427 -10.295 -23.859 1.00 94.06 564 SER A C 1
ATOM 3977 O O . SER A 1 564 ? 35.385 -10.939 -23.706 1.00 94.06 564 SER A O 1
ATOM 3979 N N . LEU A 1 565 ? 37.070 -9.741 -22.830 1.00 94.69 565 LEU A N 1
ATOM 3980 C CA . LEU A 1 565 ? 36.598 -9.736 -21.447 1.00 94.69 565 LEU A CA 1
ATOM 3981 C C . LEU A 1 565 ? 36.671 -8.319 -20.873 1.00 94.69 565 LEU A C 1
ATOM 3983 O O . LEU A 1 565 ? 37.727 -7.696 -20.865 1.00 94.69 565 LEU A O 1
ATOM 3987 N N . THR A 1 566 ? 35.551 -7.832 -20.354 1.00 94.56 566 THR A N 1
ATOM 3988 C CA . THR A 1 566 ? 35.377 -6.464 -19.862 1.00 94.56 566 THR A CA 1
ATOM 3989 C C . THR A 1 566 ? 34.865 -6.495 -18.415 1.00 94.56 566 THR A C 1
ATOM 3991 O O . THR A 1 566 ? 33.662 -6.660 -18.196 1.00 94.56 566 THR A O 1
ATOM 3994 N N . PRO A 1 567 ? 35.730 -6.360 -17.392 1.00 95.38 567 PRO A N 1
ATOM 3995 C CA . PRO A 1 567 ? 35.300 -5.984 -16.050 1.00 95.38 567 PRO A CA 1
ATOM 3996 C C . PRO A 1 567 ? 34.689 -4.576 -16.059 1.00 95.38 567 PRO A C 1
ATOM 3998 O O . PRO A 1 567 ? 35.192 -3.670 -16.725 1.00 95.38 567 PRO A O 1
ATOM 4001 N N . ILE A 1 568 ? 33.610 -4.403 -15.299 1.00 95.50 568 ILE A N 1
ATOM 4002 C CA . ILE A 1 568 ? 32.820 -3.177 -15.169 1.00 95.50 568 ILE A CA 1
ATOM 4003 C C . ILE A 1 568 ? 32.572 -2.923 -13.678 1.00 95.50 568 ILE A C 1
ATOM 4005 O O . ILE A 1 568 ? 32.095 -3.801 -12.956 1.00 95.50 568 ILE A O 1
ATOM 4009 N N . ILE A 1 569 ? 32.849 -1.704 -13.226 1.00 96.75 569 ILE A N 1
ATOM 4010 C CA . ILE A 1 569 ? 32.446 -1.184 -11.916 1.00 96.75 569 ILE A CA 1
ATOM 4011 C C . ILE A 1 569 ? 31.387 -0.094 -12.091 1.00 96.75 569 ILE A C 1
ATOM 4013 O O . ILE A 1 569 ? 31.458 0.700 -13.029 1.00 96.75 569 ILE A O 1
ATOM 4017 N N . SER A 1 570 ? 30.418 -0.027 -11.176 1.00 96.69 570 SER A N 1
ATOM 4018 C CA . SER A 1 570 ? 29.474 1.096 -11.098 1.00 96.69 570 SER A CA 1
ATOM 4019 C C . SER A 1 570 ? 29.236 1.544 -9.664 1.00 96.69 570 SER A C 1
ATOM 4021 O O . SER A 1 570 ? 29.068 0.694 -8.786 1.00 96.69 570 SER A O 1
ATOM 4023 N N . LEU A 1 571 ? 29.091 2.851 -9.456 1.00 97.75 571 LEU A N 1
ATOM 4024 C CA . LEU A 1 571 ? 28.488 3.423 -8.257 1.00 97.75 571 LEU A CA 1
ATOM 4025 C C . LEU A 1 571 ? 27.238 4.206 -8.663 1.00 97.75 571 LEU A C 1
ATOM 4027 O O . LEU A 1 571 ? 27.331 5.238 -9.329 1.00 97.75 571 LEU A O 1
ATOM 4031 N N . GLN A 1 572 ? 26.077 3.703 -8.255 1.00 96.75 572 GLN A N 1
ATOM 4032 C CA . GLN A 1 572 ? 24.785 4.354 -8.440 1.00 96.75 572 GLN A CA 1
ATOM 4033 C C . GLN A 1 572 ? 24.346 5.029 -7.144 1.00 96.75 572 GLN A C 1
ATOM 4035 O O . GLN A 1 572 ? 24.519 4.469 -6.061 1.00 96.75 572 GLN A O 1
ATOM 4040 N N . THR A 1 573 ? 23.708 6.188 -7.265 1.00 96.75 573 THR A N 1
ATOM 4041 C CA . THR A 1 573 ? 22.857 6.770 -6.232 1.00 96.75 573 THR A CA 1
ATOM 4042 C C . THR A 1 573 ? 21.491 7.122 -6.819 1.00 96.75 573 THR A C 1
ATOM 4044 O O . THR A 1 573 ? 21.392 7.630 -7.938 1.00 96.75 573 THR A O 1
ATOM 4047 N N . VAL A 1 574 ? 20.429 6.830 -6.075 1.00 97.31 574 VAL A N 1
ATOM 4048 C CA . VAL A 1 574 ? 19.054 7.216 -6.396 1.00 97.31 574 VAL A CA 1
ATOM 4049 C C . VAL A 1 574 ? 18.452 7.858 -5.154 1.00 97.31 574 VAL A C 1
ATOM 4051 O O . VAL A 1 574 ? 18.389 7.232 -4.100 1.00 97.31 574 VAL A O 1
ATOM 4054 N N . TYR A 1 575 ? 18.029 9.111 -5.273 1.00 97.06 575 TYR A N 1
ATOM 4055 C CA . TYR A 1 575 ? 17.270 9.820 -4.249 1.00 97.06 575 TYR A CA 1
ATOM 4056 C C . TYR A 1 575 ? 15.808 9.887 -4.684 1.00 97.06 575 TYR A C 1
ATOM 4058 O O . TYR A 1 575 ? 15.519 10.429 -5.747 1.00 97.06 575 TYR A O 1
ATOM 4066 N N . ASP A 1 576 ? 14.911 9.344 -3.869 1.00 95.38 576 ASP A N 1
ATOM 4067 C CA . ASP A 1 576 ? 13.462 9.383 -4.049 1.00 95.38 576 ASP A CA 1
ATOM 4068 C C . ASP A 1 576 ? 12.817 10.280 -2.984 1.00 95.38 576 ASP A C 1
ATOM 4070 O O . ASP A 1 576 ? 13.166 10.229 -1.800 1.00 95.38 576 ASP A O 1
ATOM 4074 N N . GLN A 1 577 ? 11.860 11.095 -3.418 1.00 96.69 577 GLN A N 1
ATOM 4075 C CA . GLN A 1 577 ? 10.981 11.895 -2.582 1.00 96.69 577 GLN A CA 1
ATOM 4076 C C . GLN A 1 577 ? 9.527 11.594 -2.951 1.00 96.69 577 GLN A C 1
ATOM 4078 O O . GLN A 1 577 ? 9.064 11.951 -4.038 1.00 96.69 577 GLN A O 1
ATOM 4083 N N . LEU A 1 578 ? 8.797 11.018 -1.997 1.00 96.06 578 LEU A N 1
ATOM 4084 C CA . LEU A 1 578 ? 7.381 10.689 -2.112 1.00 96.06 578 LEU A CA 1
ATOM 4085 C C . LEU A 1 578 ? 6.562 11.627 -1.214 1.00 96.06 578 LEU A C 1
ATOM 4087 O O . LEU A 1 578 ? 6.839 11.769 -0.019 1.00 96.06 578 LEU A O 1
ATOM 4091 N N . GLY A 1 579 ? 5.553 12.291 -1.778 1.00 93.62 579 GLY A N 1
ATOM 4092 C CA . GLY A 1 579 ? 4.682 13.194 -1.019 1.00 93.62 579 GLY A CA 1
ATOM 4093 C C . GLY A 1 579 ? 3.912 12.489 0.110 1.00 93.62 579 GLY A C 1
ATOM 4094 O O . GLY A 1 579 ? 3.561 11.314 -0.003 1.00 93.62 579 GLY A O 1
ATOM 4095 N N . GLY A 1 580 ? 3.620 13.217 1.190 1.00 94.06 580 GLY A N 1
ATOM 4096 C CA . GLY A 1 580 ? 2.724 12.746 2.253 1.00 94.06 580 GLY A CA 1
ATOM 4097 C C . GLY A 1 580 ? 1.253 12.991 1.907 1.00 94.06 580 GLY A C 1
ATOM 4098 O O . GLY A 1 580 ? 0.938 13.956 1.209 1.00 94.06 580 GLY A O 1
ATOM 4099 N N . PHE A 1 581 ? 0.359 12.131 2.392 1.00 95.12 581 PHE A N 1
ATOM 4100 C CA . PHE A 1 581 ? -1.081 12.169 2.112 1.00 95.12 581 PHE A CA 1
ATOM 4101 C C . PHE A 1 581 ? -1.891 11.443 3.201 1.00 95.12 581 PHE A C 1
ATOM 4103 O O . PHE A 1 581 ? -1.336 10.754 4.054 1.00 95.12 581 PHE A O 1
ATOM 4110 N N . THR A 1 582 ? -3.217 11.564 3.150 1.00 95.19 582 THR A N 1
ATOM 4111 C CA . THR A 1 582 ? -4.151 10.802 3.994 1.00 95.19 582 THR A CA 1
ATOM 4112 C C . THR A 1 582 ? -4.967 9.860 3.114 1.00 95.19 582 THR A C 1
ATOM 4114 O O . THR A 1 582 ? -5.476 10.278 2.072 1.00 95.19 582 THR A O 1
ATOM 4117 N N . GLU A 1 583 ? -5.114 8.598 3.518 1.00 94.25 583 GLU A N 1
ATOM 4118 C CA . GLU A 1 583 ? -6.004 7.642 2.857 1.00 94.25 583 GLU A CA 1
ATOM 4119 C C . GLU A 1 583 ? -7.469 8.111 2.893 1.00 94.25 583 GLU A C 1
ATOM 4121 O O . GLU A 1 583 ? -7.985 8.639 3.881 1.00 94.25 583 GLU A O 1
ATOM 4126 N N . SER A 1 584 ? -8.204 7.807 1.833 1.00 88.06 584 SER A N 1
ATOM 4127 C CA . SER A 1 584 ? -9.661 7.921 1.757 1.00 88.06 584 SER A CA 1
ATOM 4128 C C . SER A 1 584 ? -10.305 6.530 1.777 1.00 88.06 584 SER A C 1
ATOM 4130 O O . SER A 1 584 ? -9.649 5.549 1.454 1.00 88.06 584 SER A O 1
ATOM 4132 N N . GLY A 1 585 ? -11.581 6.423 2.164 1.00 86.12 585 GLY A N 1
ATOM 4133 C CA . GLY A 1 585 ? -12.336 5.159 2.152 1.00 86.12 585 GLY A CA 1
ATOM 4134 C C . GLY A 1 585 ? -12.613 4.563 3.536 1.00 86.12 585 GLY A C 1
ATOM 4135 O O . GLY A 1 585 ? -13.780 4.358 3.867 1.00 86.12 585 GLY A O 1
ATOM 4136 N N . LEU A 1 586 ? -11.588 4.365 4.378 1.00 87.88 586 LEU A N 1
ATOM 4137 C CA . LEU A 1 586 ? -11.740 3.760 5.717 1.00 87.88 586 LEU A CA 1
ATOM 4138 C C . LEU A 1 586 ? -12.066 4.753 6.850 1.00 87.88 586 LEU A C 1
ATOM 4140 O O . LEU A 1 586 ? -12.333 4.340 7.980 1.00 87.88 586 LEU A O 1
ATOM 4144 N N . GLY A 1 587 ? -12.121 6.056 6.572 1.00 87.88 587 GLY A N 1
ATOM 4145 C CA . GLY A 1 587 ? -12.663 7.057 7.494 1.00 87.88 587 GLY A CA 1
ATOM 4146 C C . GLY A 1 587 ? -11.806 7.240 8.746 1.00 87.88 587 GLY A C 1
ATOM 4147 O O . GLY A 1 587 ? -10.771 7.896 8.690 1.00 87.88 587 GLY A O 1
ATOM 4148 N N . ALA A 1 588 ? -12.241 6.688 9.884 1.00 88.88 588 ALA A N 1
ATOM 4149 C CA . ALA A 1 588 ? -11.480 6.767 11.133 1.00 88.88 588 ALA A CA 1
ATOM 4150 C C . ALA A 1 588 ? -10.244 5.847 11.134 1.00 88.88 588 ALA A C 1
ATOM 4152 O O . ALA A 1 588 ? -9.268 6.151 11.813 1.00 88.88 588 ALA A O 1
ATOM 4153 N N . LEU A 1 589 ? -10.275 4.766 10.345 1.00 92.94 589 LEU A N 1
ATOM 4154 C CA . LEU A 1 589 ? -9.148 3.851 10.126 1.00 92.94 589 LEU A CA 1
ATOM 4155 C C . LEU A 1 589 ? -8.448 4.080 8.772 1.00 92.94 589 LEU A C 1
ATOM 4157 O O . LEU A 1 589 ? -7.724 3.213 8.305 1.00 92.94 589 LEU A O 1
ATOM 4161 N N . SER A 1 590 ? -8.644 5.249 8.150 1.00 94.19 590 SER A N 1
ATOM 4162 C CA . SER A 1 590 ? -7.733 5.745 7.110 1.00 94.19 590 SER A CA 1
ATOM 4163 C C . SER A 1 590 ? -6.381 6.108 7.731 1.00 94.19 590 SER A C 1
ATOM 4165 O O . SER A 1 590 ? -6.350 6.821 8.735 1.00 94.19 590 SER A O 1
ATOM 4167 N N . LEU A 1 591 ? -5.276 5.698 7.120 1.00 96.06 591 LEU A N 1
ATOM 4168 C CA . LEU A 1 591 ? -3.914 6.061 7.512 1.00 96.06 591 LEU A CA 1
ATOM 4169 C C . LEU A 1 591 ? -3.540 7.489 7.081 1.00 96.06 591 LEU A C 1
ATOM 4171 O O . LEU A 1 591 ? -3.910 7.954 6.001 1.00 96.06 591 LEU A O 1
ATOM 4175 N N . ASN A 1 592 ? -2.743 8.170 7.902 1.00 96.31 592 ASN A N 1
ATOM 4176 C CA . ASN A 1 592 ? -1.942 9.323 7.496 1.00 96.31 592 ASN A CA 1
ATOM 4177 C C . ASN A 1 592 ? -0.528 8.839 7.157 1.00 96.31 592 ASN A C 1
ATOM 4179 O O . ASN A 1 592 ? 0.185 8.338 8.029 1.00 96.31 592 ASN A O 1
ATOM 4183 N N . VAL A 1 593 ? -0.119 9.012 5.902 1.00 96.56 593 VAL A N 1
ATOM 4184 C CA . VAL A 1 593 ? 1.195 8.620 5.386 1.00 96.56 593 VAL A CA 1
ATOM 4185 C C . VAL A 1 593 ? 2.088 9.867 5.323 1.00 96.56 593 VAL A C 1
ATOM 4187 O O . VAL A 1 593 ? 1.768 10.805 4.585 1.00 96.56 593 VAL A O 1
ATOM 4190 N N . PRO A 1 594 ? 3.195 9.941 6.086 1.00 95.19 594 PRO A N 1
ATOM 4191 C CA . PRO A 1 594 ? 4.090 11.094 6.041 1.00 95.19 594 PRO A CA 1
ATOM 4192 C C . PRO A 1 594 ? 4.861 11.152 4.715 1.00 95.19 594 PRO A C 1
ATOM 4194 O O . PRO A 1 594 ? 5.012 10.151 4.017 1.00 95.19 594 PRO A O 1
ATOM 4197 N N . SER A 1 595 ? 5.399 12.327 4.379 1.00 95.50 595 SER A N 1
ATOM 4198 C CA . SER A 1 595 ? 6.299 12.474 3.229 1.00 95.50 595 SER A CA 1
ATOM 4199 C C . SER A 1 595 ? 7.586 11.682 3.443 1.00 95.50 595 SER A C 1
ATOM 4201 O O . SER A 1 595 ? 8.283 11.901 4.439 1.00 95.50 595 SER A O 1
ATOM 4203 N N . GLN A 1 596 ? 7.933 10.823 2.491 1.00 94.62 596 GLN A N 1
ATOM 4204 C CA . GLN A 1 596 ? 9.106 9.960 2.566 1.00 94.62 596 GLN A CA 1
ATOM 4205 C C . GLN A 1 596 ? 10.249 10.529 1.726 1.00 94.62 596 GLN A C 1
ATOM 4207 O O . GLN A 1 596 ? 10.032 11.135 0.678 1.00 94.62 596 GLN A O 1
ATOM 4212 N N . ASN A 1 597 ? 11.479 10.341 2.201 1.00 94.75 597 ASN A N 1
ATOM 4213 C CA . ASN A 1 597 ? 12.695 10.718 1.490 1.00 94.75 597 ASN A CA 1
ATOM 4214 C C . ASN A 1 597 ? 13.701 9.579 1.673 1.00 94.75 597 ASN A C 1
ATOM 4216 O O . ASN A 1 597 ? 14.092 9.299 2.806 1.00 94.75 597 ASN A O 1
ATOM 4220 N N . ALA A 1 598 ? 14.113 8.928 0.589 1.00 93.94 598 ALA A N 1
ATOM 4221 C CA . ALA A 1 598 ? 15.004 7.774 0.630 1.00 93.94 598 ALA A CA 1
ATOM 4222 C C . ALA A 1 598 ? 16.191 7.974 -0.316 1.00 93.94 598 ALA A C 1
ATOM 4224 O O . ALA A 1 598 ? 16.011 8.261 -1.495 1.00 93.94 598 ALA A O 1
ATOM 4225 N N . THR A 1 599 ? 17.411 7.773 0.184 1.00 94.69 599 THR A N 1
ATOM 4226 C CA . THR A 1 599 ? 18.623 7.729 -0.647 1.00 94.69 599 THR A CA 1
ATOM 4227 C C . THR A 1 599 ? 19.114 6.293 -0.716 1.00 94.69 599 THR A C 1
ATOM 4229 O O . THR A 1 599 ? 19.347 5.666 0.315 1.00 94.69 599 THR A O 1
ATOM 4232 N N . MET A 1 600 ? 19.313 5.767 -1.916 1.00 93.94 600 MET A N 1
ATOM 4233 C CA . MET A 1 600 ? 19.781 4.404 -2.156 1.00 93.94 600 MET A CA 1
ATOM 4234 C C . MET A 1 600 ? 21.105 4.475 -2.896 1.00 93.94 600 MET A C 1
ATOM 4236 O O . MET A 1 600 ? 21.214 5.196 -3.882 1.00 93.94 600 MET A O 1
ATOM 4240 N N . VAL A 1 601 ? 22.116 3.756 -2.419 1.00 94.62 601 VAL A N 1
ATOM 4241 C CA . VAL A 1 601 ? 23.463 3.765 -2.996 1.00 94.62 601 VAL A CA 1
ATOM 4242 C C . VAL A 1 601 ? 23.869 2.329 -3.271 1.00 94.62 601 VAL A C 1
ATOM 4244 O O . VAL A 1 601 ? 23.900 1.514 -2.350 1.00 94.62 601 VAL A O 1
ATOM 4247 N N . ALA A 1 602 ? 24.183 2.020 -4.526 1.00 93.50 602 ALA A N 1
ATOM 4248 C CA . ALA A 1 602 ? 24.508 0.673 -4.972 1.00 93.50 602 ALA A CA 1
ATOM 4249 C C . ALA A 1 602 ? 25.886 0.636 -5.639 1.00 93.50 602 ALA A C 1
ATOM 4251 O O . ALA A 1 602 ? 26.114 1.283 -6.663 1.00 93.50 602 ALA A O 1
ATOM 4252 N N . ALA A 1 603 ? 26.789 -0.169 -5.085 1.00 94.31 603 ALA A N 1
ATOM 4253 C CA . ALA A 1 603 ? 28.013 -0.564 -5.764 1.00 94.31 603 ALA A CA 1
ATOM 4254 C C . ALA A 1 603 ? 27.735 -1.820 -6.599 1.00 94.31 603 ALA A C 1
ATOM 4256 O O . ALA A 1 603 ? 27.046 -2.733 -6.140 1.00 94.31 603 ALA A O 1
ATOM 4257 N N . ARG A 1 604 ? 28.284 -1.900 -7.813 1.00 94.44 604 ARG A N 1
ATOM 4258 C CA . ARG A 1 604 ? 28.278 -3.128 -8.624 1.00 94.44 604 ARG A CA 1
ATOM 4259 C C . ARG A 1 604 ? 29.681 -3.438 -9.122 1.00 94.44 604 ARG A C 1
ATOM 4261 O O . ARG A 1 604 ? 30.405 -2.530 -9.531 1.00 94.44 604 ARG A O 1
ATOM 4268 N N . PHE A 1 605 ? 30.018 -4.722 -9.142 1.00 95.69 605 PHE A N 1
ATOM 4269 C CA . PHE A 1 605 ? 31.151 -5.267 -9.881 1.00 95.69 605 PHE A CA 1
ATOM 4270 C C . PHE A 1 605 ? 30.636 -6.372 -10.800 1.00 95.69 605 PHE A C 1
ATOM 4272 O O . PHE A 1 605 ? 29.937 -7.282 -10.350 1.00 95.69 605 PHE A O 1
ATOM 4279 N N . GLN A 1 606 ? 30.961 -6.289 -12.084 1.00 95.88 606 GLN A N 1
ATOM 4280 C CA . GLN A 1 606 ? 30.514 -7.225 -13.109 1.00 95.88 606 GLN A CA 1
ATOM 4281 C C . GLN A 1 606 ? 31.672 -7.566 -14.046 1.00 95.88 606 GLN A C 1
ATOM 4283 O O . GLN A 1 606 ? 32.559 -6.745 -14.251 1.00 95.88 606 GLN A O 1
ATOM 4288 N N . THR A 1 607 ? 31.631 -8.741 -14.664 1.00 96.06 607 THR A N 1
ATOM 4289 C CA . THR A 1 607 ? 32.559 -9.120 -15.734 1.00 96.06 607 THR A CA 1
ATOM 4290 C C . THR A 1 607 ? 31.755 -9.600 -16.930 1.00 96.06 607 THR A C 1
ATOM 4292 O O . THR A 1 607 ? 31.083 -10.629 -16.843 1.00 96.06 607 THR A O 1
ATOM 4295 N N . ARG A 1 608 ? 31.820 -8.843 -18.029 1.00 95.25 608 ARG A N 1
ATOM 4296 C CA . ARG A 1 608 ? 31.228 -9.166 -19.331 1.00 95.25 608 ARG A CA 1
ATOM 4297 C C . ARG A 1 608 ? 32.246 -9.922 -20.186 1.00 95.25 608 ARG A C 1
ATOM 4299 O O . ARG A 1 608 ? 33.424 -9.581 -20.178 1.00 95.25 608 ARG A O 1
ATOM 4306 N N . TYR A 1 609 ? 31.797 -10.932 -20.909 1.00 95.38 609 TYR A N 1
ATOM 4307 C CA . TYR A 1 609 ? 32.517 -11.639 -21.960 1.00 95.38 609 TYR A CA 1
ATOM 4308 C C . TYR A 1 609 ? 31.762 -11.420 -23.268 1.00 95.38 609 TYR A C 1
ATOM 4310 O O . TYR A 1 609 ? 30.549 -11.647 -23.316 1.00 95.38 609 TYR A O 1
ATOM 4318 N N . ASP A 1 610 ? 32.476 -10.988 -24.302 1.00 93.94 610 ASP A N 1
ATOM 4319 C CA . ASP A 1 610 ? 31.924 -10.692 -25.620 1.00 93.94 610 ASP A CA 1
ATOM 4320 C C . ASP A 1 610 ? 32.519 -11.648 -26.664 1.00 93.94 610 ASP A C 1
ATOM 4322 O O . ASP A 1 610 ? 33.722 -11.933 -26.653 1.00 93.94 610 ASP A O 1
ATOM 4326 N N . TYR A 1 611 ? 31.677 -12.136 -27.576 1.00 94.00 611 TYR A N 1
ATOM 4327 C CA . TYR A 1 611 ? 32.088 -12.895 -28.754 1.00 94.00 611 TYR A CA 1
ATOM 4328 C C . TYR A 1 611 ? 31.512 -12.279 -30.030 1.00 94.00 611 TYR A C 1
ATOM 4330 O O . TYR A 1 611 ? 30.294 -12.232 -30.208 1.00 94.00 611 TYR A O 1
ATOM 4338 N N . ASN A 1 612 ? 32.405 -11.851 -30.919 1.00 92.25 612 ASN A N 1
ATOM 4339 C CA . ASN A 1 612 ? 32.097 -11.241 -32.206 1.00 92.25 612 ASN A CA 1
ATOM 4340 C C . ASN A 1 612 ? 32.271 -12.250 -33.350 1.00 92.25 612 ASN A C 1
ATOM 4342 O O . ASN A 1 612 ? 33.318 -12.892 -33.458 1.00 92.25 612 ASN A O 1
ATOM 4346 N N . TRP A 1 613 ? 31.288 -12.347 -34.246 1.00 89.12 613 TRP A N 1
ATOM 4347 C CA . TRP A 1 613 ? 31.378 -13.140 -35.478 1.00 89.12 613 TRP A CA 1
ATOM 4348 C C . TRP A 1 613 ? 30.597 -12.488 -36.627 1.00 89.12 613 TRP A C 1
ATOM 4350 O O . TRP A 1 613 ? 29.727 -11.649 -36.408 1.00 89.12 613 TRP A O 1
ATOM 4360 N N . ARG A 1 614 ? 30.873 -12.909 -37.868 1.00 87.00 614 ARG A N 1
ATOM 4361 C CA . ARG A 1 614 ? 30.106 -12.500 -39.055 1.00 87.00 614 ARG A CA 1
ATOM 4362 C C . ARG A 1 614 ? 29.222 -13.648 -39.541 1.00 87.00 614 ARG A C 1
ATOM 4364 O O . ARG A 1 614 ? 29.707 -14.766 -39.710 1.00 87.00 614 ARG A O 1
ATOM 4371 N N . ALA A 1 615 ? 27.939 -13.387 -39.780 1.00 77.75 615 ALA A N 1
ATOM 4372 C CA . ALA A 1 615 ? 26.974 -14.362 -40.292 1.00 77.75 615 ALA A CA 1
ATOM 4373 C C . ALA A 1 615 ? 25.902 -13.682 -41.155 1.00 77.75 615 ALA A C 1
ATOM 4375 O O . ALA A 1 615 ? 25.438 -12.589 -40.843 1.00 77.75 615 ALA A O 1
ATOM 4376 N N . TRP A 1 616 ? 25.509 -14.343 -42.251 1.00 73.12 616 TRP A N 1
ATOM 4377 C CA . TRP A 1 616 ? 24.530 -13.835 -43.231 1.00 73.12 616 TRP A CA 1
ATOM 4378 C C . TRP A 1 616 ? 24.871 -12.451 -43.822 1.00 73.12 616 TRP A C 1
ATOM 4380 O O . TRP A 1 616 ? 23.987 -11.693 -44.198 1.00 73.12 616 TRP A O 1
ATOM 4390 N N . GLY A 1 617 ? 26.164 -12.122 -43.902 1.00 73.31 617 GLY A N 1
ATOM 4391 C CA . GLY A 1 617 ? 26.657 -10.819 -44.362 1.00 73.31 617 GLY A CA 1
ATOM 4392 C C . GLY A 1 617 ? 26.734 -9.746 -43.270 1.00 73.31 617 GLY A C 1
ATOM 4393 O O . GLY A 1 617 ? 27.448 -8.765 -43.469 1.00 73.31 617 GLY A O 1
ATOM 4394 N N . LEU A 1 618 ? 26.093 -9.962 -42.116 1.00 74.75 618 LEU A N 1
ATOM 4395 C CA . LEU A 1 618 ? 26.034 -9.038 -40.980 1.00 74.75 618 LEU A CA 1
ATOM 4396 C C . LEU A 1 618 ? 27.076 -9.384 -39.910 1.00 74.75 618 LEU A C 1
ATOM 4398 O O . LEU A 1 618 ? 27.441 -10.552 -39.743 1.00 74.75 618 LEU A O 1
ATOM 4402 N N . ASP A 1 619 ? 27.509 -8.379 -39.153 1.00 83.50 619 ASP A N 1
ATOM 4403 C CA . ASP A 1 619 ? 28.339 -8.564 -37.960 1.00 83.50 619 ASP A CA 1
ATOM 4404 C C . ASP A 1 619 ? 27.458 -8.690 -36.707 1.00 83.50 619 ASP A C 1
ATOM 4406 O O . ASP A 1 619 ? 26.425 -8.022 -36.574 1.00 83.50 619 ASP A O 1
ATOM 4410 N N . TRP A 1 620 ? 27.860 -9.579 -35.800 1.00 85.81 620 TRP A N 1
ATOM 4411 C CA . TRP A 1 620 ? 27.119 -9.969 -34.603 1.00 85.81 620 TRP A CA 1
ATOM 4412 C C . TRP A 1 620 ? 28.034 -10.005 -33.382 1.00 85.81 620 TRP A C 1
ATOM 4414 O O . TRP A 1 620 ? 29.158 -10.504 -33.457 1.00 85.81 620 TRP A O 1
ATOM 4424 N N . THR A 1 621 ? 27.506 -9.572 -32.241 1.00 91.56 621 THR A N 1
ATOM 4425 C CA . THR A 1 621 ? 28.134 -9.699 -30.922 1.00 91.56 621 THR A CA 1
ATOM 4426 C C . THR A 1 621 ? 27.184 -10.430 -29.986 1.00 91.56 621 THR A C 1
ATOM 4428 O O . THR A 1 621 ? 26.047 -9.998 -29.807 1.00 91.56 621 THR A O 1
ATOM 4431 N N . ALA A 1 622 ? 27.646 -11.503 -29.346 1.00 93.06 622 ALA A N 1
ATOM 4432 C CA . ALA A 1 622 ? 26.975 -12.122 -28.207 1.00 93.06 622 ALA A CA 1
ATOM 4433 C C . ALA A 1 622 ? 27.731 -11.763 -26.929 1.00 93.06 622 ALA A C 1
ATOM 4435 O O . ALA A 1 622 ? 28.930 -12.015 -26.816 1.00 93.06 622 ALA A O 1
ATOM 4436 N N . SER A 1 623 ? 27.011 -11.211 -25.962 1.00 94.06 623 SER A N 1
ATOM 4437 C CA . SER A 1 623 ? 27.560 -10.732 -24.698 1.00 94.06 623 SER A CA 1
ATOM 4438 C C . SER A 1 623 ? 26.933 -11.499 -23.542 1.00 94.06 623 SER A C 1
ATOM 4440 O O . SER A 1 623 ? 25.717 -11.681 -23.483 1.00 94.06 623 SER A O 1
ATOM 4442 N N . THR A 1 624 ? 27.747 -11.934 -22.586 1.00 95.44 624 THR A N 1
ATOM 4443 C CA . THR A 1 624 ? 27.270 -12.514 -21.321 1.00 95.44 624 THR A CA 1
ATOM 4444 C C . THR A 1 624 ? 28.026 -11.891 -20.160 1.00 95.44 624 THR A C 1
ATOM 4446 O O . THR A 1 624 ? 29.218 -11.638 -20.276 1.00 95.44 624 THR A O 1
ATOM 4449 N N . ALA A 1 625 ? 27.366 -11.624 -19.034 1.00 95.50 625 ALA A N 1
ATOM 4450 C CA . ALA A 1 625 ? 28.054 -11.151 -17.837 1.00 95.50 625 ALA A CA 1
ATOM 4451 C C . ALA A 1 625 ? 27.511 -11.793 -16.566 1.00 95.50 625 ALA A C 1
ATOM 4453 O O . ALA A 1 625 ? 26.330 -12.123 -16.452 1.00 95.50 625 ALA A O 1
ATOM 4454 N N . ILE A 1 626 ? 28.395 -11.903 -15.583 1.00 95.62 626 ILE A N 1
ATOM 4455 C CA . ILE A 1 626 ? 28.056 -12.225 -14.198 1.00 95.62 626 ILE A CA 1
ATOM 4456 C C . ILE A 1 626 ? 28.609 -11.135 -13.285 1.00 95.62 626 ILE A C 1
ATOM 4458 O O . ILE A 1 626 ? 29.554 -10.430 -13.643 1.00 95.62 626 ILE A O 1
ATOM 4462 N N . GLY A 1 627 ? 28.032 -10.977 -12.100 1.00 94.50 627 GLY A N 1
ATOM 4463 C CA . GLY A 1 627 ? 28.523 -9.996 -11.143 1.00 94.50 627 GLY A CA 1
ATOM 4464 C C . GLY A 1 627 ? 27.791 -10.002 -9.814 1.00 94.50 627 GLY A C 1
ATOM 4465 O O . GLY A 1 627 ? 26.991 -10.890 -9.521 1.00 94.50 627 GLY A O 1
ATOM 4466 N N . VAL A 1 628 ? 28.067 -8.971 -9.025 1.00 93.69 628 VAL A N 1
ATOM 4467 C CA . VAL A 1 628 ? 27.446 -8.703 -7.730 1.00 93.69 628 VAL A CA 1
ATOM 4468 C C . VAL A 1 628 ? 27.058 -7.230 -7.620 1.00 93.69 628 VAL A C 1
ATOM 4470 O O . VAL A 1 628 ? 27.762 -6.347 -8.115 1.00 93.69 628 VAL A O 1
ATOM 4473 N N . ARG A 1 629 ? 25.939 -6.972 -6.945 1.00 91.69 629 ARG A N 1
ATOM 4474 C CA . ARG A 1 629 ? 25.500 -5.662 -6.456 1.00 91.69 629 ARG A CA 1
ATOM 4475 C C . ARG A 1 629 ? 25.480 -5.707 -4.936 1.00 91.69 629 ARG A C 1
ATOM 4477 O O . ARG A 1 629 ? 24.915 -6.642 -4.375 1.00 91.69 629 ARG A O 1
ATOM 4484 N N . GLU A 1 630 ? 26.001 -4.670 -4.295 1.00 91.25 630 GLU A N 1
ATOM 4485 C CA . GLU A 1 630 ? 25.796 -4.426 -2.869 1.00 91.25 630 GLU A CA 1
ATOM 4486 C C . GLU A 1 630 ? 25.140 -3.060 -2.646 1.00 91.25 630 GLU A C 1
ATOM 4488 O O . GLU A 1 630 ? 25.545 -2.059 -3.244 1.00 91.25 630 GLU A O 1
ATOM 4493 N N . MET A 1 631 ? 24.122 -3.020 -1.785 1.00 90.19 631 MET A N 1
ATOM 4494 C CA . MET A 1 631 ? 23.439 -1.781 -1.407 1.00 90.19 631 MET A CA 1
ATOM 4495 C C . MET A 1 631 ? 24.176 -1.139 -0.226 1.00 90.19 631 MET A C 1
ATOM 4497 O O . MET A 1 631 ? 23.897 -1.439 0.931 1.00 90.19 631 MET A O 1
ATOM 4501 N N . MET A 1 632 ? 25.111 -0.234 -0.524 1.00 90.62 632 MET A N 1
ATOM 4502 C CA . MET A 1 632 ? 25.842 0.560 0.474 1.00 90.62 632 MET A CA 1
ATOM 4503 C C . MET A 1 632 ? 24.918 1.458 1.308 1.00 90.62 632 MET A C 1
ATOM 4505 O O . MET A 1 632 ? 25.229 1.758 2.457 1.00 90.62 632 MET A O 1
ATOM 4509 N N . ASN A 1 633 ? 23.793 1.889 0.730 1.00 91.00 633 ASN A N 1
ATOM 4510 C CA . ASN A 1 633 ? 22.670 2.463 1.463 1.00 91.00 633 ASN A CA 1
ATOM 4511 C C . ASN A 1 633 ? 21.357 2.005 0.817 1.00 91.00 633 ASN A C 1
ATOM 4513 O O . ASN A 1 633 ? 21.266 1.901 -0.406 1.00 91.00 633 ASN A O 1
ATOM 4517 N N . GLN A 1 634 ? 20.336 1.760 1.627 1.00 86.94 634 GLN A N 1
ATOM 4518 C CA . GLN A 1 634 ? 18.992 1.372 1.197 1.00 86.94 634 GLN A CA 1
ATOM 4519 C C . GLN A 1 634 ? 17.959 2.072 2.098 1.00 86.94 634 GLN A C 1
ATOM 4521 O O . GLN A 1 634 ? 18.364 2.642 3.116 1.00 86.94 634 GLN A O 1
ATOM 4526 N N . PRO A 1 635 ? 16.658 2.076 1.751 1.00 82.81 635 PRO A N 1
ATOM 4527 C CA . PRO A 1 635 ? 15.636 2.690 2.590 1.00 82.81 635 PRO A CA 1
ATOM 4528 C C . PRO A 1 635 ? 15.632 2.098 3.998 1.00 82.81 635 PRO A C 1
ATOM 4530 O O . PRO A 1 635 ? 15.890 0.902 4.188 1.00 82.81 635 PRO A O 1
ATOM 4533 N N . ASP A 1 636 ? 15.297 2.939 4.974 1.00 86.25 636 ASP A N 1
ATOM 4534 C CA . ASP A 1 636 ? 14.844 2.446 6.266 1.00 86.25 636 ASP A CA 1
ATOM 4535 C C . ASP A 1 636 ? 13.516 1.699 6.030 1.00 86.25 636 ASP A C 1
ATOM 4537 O O . ASP A 1 636 ? 12.585 2.304 5.499 1.00 86.25 636 ASP A O 1
ATOM 4541 N N . PRO A 1 637 ? 13.409 0.394 6.348 1.00 86.88 637 PRO A N 1
ATOM 4542 C CA . PRO A 1 637 ? 12.168 -0.344 6.152 1.00 86.88 637 PRO A CA 1
ATOM 4543 C C . PRO A 1 637 ? 11.095 0.056 7.171 1.00 86.88 637 PRO A C 1
ATOM 4545 O O . PRO A 1 637 ? 9.958 -0.380 7.025 1.00 86.88 637 PRO A O 1
ATOM 4548 N N . ASN A 1 638 ? 11.435 0.831 8.212 1.00 94.25 638 ASN A N 1
ATOM 4549 C CA . ASN A 1 638 ? 10.483 1.360 9.183 1.00 94.25 638 ASN A CA 1
ATOM 4550 C C . ASN A 1 638 ? 9.767 2.597 8.618 1.00 94.25 638 ASN A C 1
ATOM 4552 O O . ASN A 1 638 ? 10.402 3.614 8.340 1.00 94.25 638 ASN A O 1
ATOM 4556 N N . LEU A 1 639 ? 8.435 2.557 8.561 1.00 96.06 639 LEU A N 1
ATOM 4557 C CA . LEU A 1 639 ? 7.604 3.733 8.318 1.00 96.06 639 LEU A CA 1
ATOM 4558 C C . LEU A 1 639 ? 6.707 4.001 9.530 1.00 96.06 639 LEU A C 1
ATOM 4560 O O . LEU A 1 639 ? 6.023 3.108 10.030 1.00 96.06 639 LEU A O 1
ATOM 4564 N N . TYR A 1 640 ? 6.706 5.250 9.992 1.00 95.69 640 TYR A N 1
ATOM 4565 C CA . TYR A 1 640 ? 5.849 5.704 11.085 1.00 95.69 640 TYR A CA 1
ATOM 4566 C C . TYR A 1 640 ? 4.504 6.179 10.535 1.00 95.69 640 TYR A C 1
ATOM 4568 O O . TYR A 1 640 ? 4.457 7.115 9.736 1.00 95.69 640 TYR A O 1
ATOM 4576 N N . LEU A 1 641 ? 3.419 5.552 10.982 1.00 96.62 641 LEU A N 1
ATOM 4577 C CA . LEU A 1 641 ? 2.049 5.816 10.536 1.00 96.62 641 LEU A CA 1
ATOM 4578 C C . LEU A 1 641 ? 1.135 6.105 11.732 1.00 96.62 641 LEU A C 1
ATOM 4580 O O . LEU A 1 641 ? 1.448 5.751 12.867 1.00 96.62 641 LEU A O 1
ATOM 4584 N N . ASN A 1 642 ? -0.014 6.731 11.481 1.00 96.31 642 ASN A N 1
ATOM 4585 C CA . ASN A 1 642 ? -1.134 6.772 12.423 1.00 96.31 642 ASN A CA 1
ATOM 4586 C C . ASN A 1 642 ? -2.473 6.727 11.681 1.00 96.31 642 ASN A C 1
ATOM 4588 O O . ASN A 1 642 ? -2.545 7.039 10.492 1.00 96.31 642 ASN A O 1
ATOM 4592 N N . TYR A 1 643 ? -3.537 6.352 12.389 1.00 95.81 643 TYR A N 1
ATOM 4593 C CA . TYR A 1 643 ? -4.899 6.408 11.863 1.00 95.81 643 TYR A CA 1
ATOM 4594 C C . TYR A 1 643 ? -5.510 7.793 12.097 1.00 95.81 643 TYR A C 1
ATOM 4596 O O . TYR A 1 643 ? -5.468 8.329 13.202 1.00 95.81 643 TYR A O 1
ATOM 4604 N N . ASN A 1 644 ? -6.157 8.346 11.075 1.00 92.19 644 ASN A N 1
ATOM 4605 C CA . ASN A 1 644 ? -6.765 9.678 11.073 1.00 92.19 644 ASN A CA 1
ATOM 4606 C C . ASN A 1 644 ? -7.819 9.882 12.183 1.00 92.19 644 ASN A C 1
ATOM 4608 O O . ASN A 1 644 ? -7.986 10.986 12.696 1.00 92.19 644 ASN A O 1
ATOM 4612 N N . GLY A 1 645 ? -8.516 8.818 12.593 1.00 89.38 645 GLY A N 1
ATOM 4613 C CA . GLY A 1 645 ? -9.463 8.839 13.712 1.00 89.38 645 GLY A CA 1
ATOM 4614 C C . GLY A 1 645 ? -8.859 8.560 15.093 1.00 89.38 645 GLY A C 1
ATOM 4615 O O . GLY A 1 645 ? -9.598 8.618 16.075 1.00 89.38 645 GLY A O 1
ATOM 4616 N N . ILE A 1 646 ? -7.561 8.249 15.196 1.00 91.12 646 ILE A N 1
ATOM 4617 C CA . ILE A 1 646 ? -6.891 7.849 16.443 1.00 91.12 646 ILE A CA 1
ATOM 4618 C C . ILE A 1 646 ? -5.796 8.871 16.776 1.00 91.12 646 ILE A C 1
ATOM 4620 O O . ILE A 1 646 ? -4.639 8.761 16.375 1.00 91.12 646 ILE A O 1
ATOM 4624 N N . GLY A 1 647 ? -6.193 9.916 17.504 1.00 81.94 647 GLY A N 1
ATOM 4625 C CA . GLY A 1 647 ? -5.356 11.089 17.746 1.00 81.94 647 GLY A CA 1
ATOM 4626 C C . GLY A 1 647 ? -4.054 10.788 18.496 1.00 81.94 647 GLY A C 1
ATOM 4627 O O . GLY A 1 647 ? -4.077 10.367 19.648 1.00 81.94 647 GLY A O 1
ATOM 4628 N N . GLY A 1 648 ? -2.920 11.090 17.859 1.00 77.25 648 GLY A N 1
ATOM 4629 C CA . GLY A 1 648 ? -1.594 11.130 18.491 1.00 77.25 648 GLY A CA 1
ATOM 4630 C C . GLY A 1 648 ? -0.881 9.786 18.669 1.00 77.25 648 GLY A C 1
ATOM 4631 O O . GLY A 1 648 ? 0.279 9.795 19.076 1.00 77.25 648 GLY A O 1
ATOM 4632 N N . GLN A 1 649 ? -1.520 8.658 18.344 1.00 88.75 649 GLN A N 1
ATOM 4633 C CA . GLN A 1 649 ? -0.904 7.332 18.441 1.00 88.75 649 GLN A CA 1
ATOM 4634 C C . GLN A 1 649 ? -0.227 6.953 17.120 1.00 88.75 649 GLN A C 1
ATOM 4636 O O . GLN A 1 649 ? -0.885 6.513 16.176 1.00 88.75 649 GLN A O 1
ATOM 4641 N N . ASN A 1 650 ? 1.095 7.120 17.062 1.00 93.38 650 ASN A N 1
ATOM 4642 C CA . ASN A 1 650 ? 1.912 6.595 15.969 1.00 93.38 650 ASN A CA 1
ATOM 4643 C C . ASN A 1 650 ? 2.296 5.132 16.239 1.00 93.38 650 ASN A C 1
ATOM 4645 O O . ASN A 1 650 ? 2.629 4.784 17.371 1.00 93.38 650 ASN A O 1
ATOM 4649 N N . PHE A 1 651 ? 2.345 4.318 15.188 1.00 96.06 651 PHE A N 1
ATOM 4650 C CA . PHE A 1 651 ? 2.900 2.962 15.195 1.00 96.06 651 PHE A CA 1
ATOM 4651 C C . PHE A 1 651 ? 3.933 2.791 14.076 1.00 96.06 651 PHE A C 1
ATOM 4653 O O . PHE A 1 651 ? 4.024 3.633 13.178 1.00 96.06 651 PHE A O 1
ATOM 4660 N N . THR A 1 652 ? 4.734 1.723 14.140 1.00 96.69 652 THR A N 1
ATOM 4661 C CA . THR A 1 652 ? 5.772 1.453 13.132 1.00 96.69 652 THR A CA 1
ATOM 4662 C C . THR A 1 652 ? 5.394 0.246 12.283 1.00 96.69 652 THR A C 1
ATOM 4664 O O . THR A 1 652 ? 5.343 -0.869 12.795 1.00 96.69 652 THR A O 1
ATOM 4667 N N . VAL A 1 653 ? 5.200 0.434 10.978 1.00 96.81 653 VAL A N 1
ATOM 4668 C CA . VAL A 1 653 ? 5.124 -0.685 10.026 1.00 96.81 653 VAL A CA 1
ATOM 4669 C C . VAL A 1 653 ? 6.509 -0.952 9.435 1.00 96.81 653 VAL A C 1
ATOM 4671 O O . VAL A 1 653 ? 7.295 -0.020 9.246 1.00 96.81 653 VAL A O 1
ATOM 4674 N N . LYS A 1 654 ? 6.833 -2.220 9.165 1.00 96.38 654 LYS A N 1
ATOM 4675 C CA . LYS A 1 654 ? 8.083 -2.624 8.508 1.00 96.38 654 LYS A CA 1
ATOM 4676 C C . LYS A 1 654 ? 7.816 -3.283 7.164 1.00 96.38 654 LYS A C 1
ATOM 4678 O O . LYS A 1 654 ? 7.128 -4.301 7.127 1.00 96.38 654 LYS A O 1
ATOM 4683 N N . GLY A 1 655 ? 8.417 -2.732 6.113 1.00 94.75 655 GLY A N 1
ATOM 4684 C CA . GLY A 1 655 ? 8.481 -3.332 4.778 1.00 94.75 655 GLY A CA 1
ATOM 4685 C C . GLY A 1 655 ? 9.544 -4.430 4.640 1.00 94.75 655 GLY A C 1
ATOM 4686 O O . GLY A 1 655 ? 10.193 -4.850 5.610 1.00 94.75 655 GLY A O 1
ATOM 4687 N N . VAL A 1 656 ? 9.752 -4.884 3.406 1.00 92.38 656 VAL A N 1
ATOM 4688 C CA . VAL A 1 656 ? 10.866 -5.756 3.002 1.00 92.38 656 VAL A CA 1
ATOM 4689 C C . VAL A 1 656 ? 12.063 -4.941 2.492 1.00 92.38 656 VAL A C 1
ATOM 4691 O O . VAL A 1 656 ? 11.954 -3.767 2.156 1.00 92.38 656 VAL A O 1
ATOM 4694 N N . GLN A 1 657 ? 13.246 -5.563 2.424 1.00 84.75 657 GLN A N 1
ATOM 4695 C CA . GLN A 1 657 ? 14.446 -4.941 1.849 1.00 84.75 657 GLN A CA 1
ATOM 4696 C C . GLN A 1 657 ? 14.859 -5.625 0.540 1.00 84.75 657 GLN A C 1
ATOM 4698 O O . GLN A 1 657 ? 14.903 -6.852 0.443 1.00 84.75 657 GLN A O 1
ATOM 4703 N N . ASN A 1 658 ? 15.211 -4.811 -0.461 1.00 71.06 658 ASN A N 1
ATOM 4704 C CA . ASN A 1 658 ? 15.550 -5.228 -1.831 1.00 71.06 658 ASN A CA 1
ATOM 4705 C C . ASN A 1 658 ? 16.920 -5.926 -1.973 1.00 71.06 658 ASN A C 1
ATOM 4707 O O . ASN A 1 658 ? 17.379 -6.170 -3.095 1.00 71.06 658 ASN A O 1
ATOM 4711 N N . ASN A 1 659 ? 17.618 -6.171 -0.866 1.00 71.44 659 ASN A N 1
ATOM 4712 C CA . ASN A 1 659 ? 18.953 -6.746 -0.843 1.00 71.44 659 ASN A CA 1
ATOM 4713 C C . ASN A 1 659 ? 19.136 -7.613 0.405 1.00 71.44 659 ASN A C 1
ATOM 4715 O O . ASN A 1 659 ? 18.621 -7.294 1.476 1.00 71.44 659 ASN A O 1
ATOM 4719 N N . SER A 1 660 ? 19.888 -8.702 0.265 1.00 65.62 660 SER A N 1
ATOM 4720 C CA . SER A 1 660 ? 20.235 -9.564 1.395 1.00 65.62 660 SER A CA 1
ATOM 4721 C C . SER A 1 660 ? 21.494 -9.058 2.107 1.00 65.62 660 SER A C 1
ATOM 4723 O O . SER A 1 660 ? 22.256 -8.276 1.544 1.00 65.62 660 SER A O 1
ATOM 4725 N N . SER A 1 661 ? 21.776 -9.561 3.311 1.00 63.06 661 SER A N 1
ATOM 4726 C CA . SER A 1 661 ? 23.007 -9.260 4.067 1.00 63.06 661 SER A CA 1
ATOM 4727 C C . SER A 1 661 ? 24.306 -9.796 3.435 1.00 63.06 661 SER A C 1
ATOM 4729 O O . SER A 1 661 ? 25.373 -9.675 4.035 1.00 63.06 661 SER A O 1
ATOM 4731 N N . ILE A 1 662 ? 24.221 -10.401 2.245 1.00 63.94 662 ILE A N 1
ATOM 4732 C CA . ILE A 1 662 ? 25.346 -10.861 1.417 1.00 63.94 662 ILE A CA 1
ATOM 4733 C C . ILE A 1 662 ? 25.281 -10.293 -0.018 1.00 63.94 662 ILE A C 1
ATOM 4735 O O . ILE A 1 662 ? 25.920 -10.826 -0.925 1.00 63.94 662 ILE A O 1
ATOM 4739 N N . GLY A 1 663 ? 24.493 -9.235 -0.238 1.00 82.50 663 GLY A N 1
ATOM 4740 C CA . GLY A 1 663 ? 24.307 -8.598 -1.541 1.00 82.50 663 GLY A CA 1
ATOM 4741 C C . GLY A 1 663 ? 23.275 -9.276 -2.450 1.00 82.50 663 GLY A C 1
ATOM 4742 O O . GLY A 1 663 ? 22.404 -10.041 -2.013 1.00 82.50 663 GLY A O 1
ATOM 4743 N N . SER A 1 664 ? 23.371 -8.959 -3.743 1.00 90.06 664 SER A N 1
ATOM 4744 C CA . SER A 1 664 ? 22.602 -9.547 -4.846 1.00 90.06 664 SER A CA 1
ATOM 4745 C C . SER A 1 664 ? 23.554 -10.033 -5.948 1.00 90.06 664 SER A C 1
ATOM 4747 O O . SER A 1 664 ? 24.428 -9.284 -6.382 1.00 90.06 664 SER A O 1
ATOM 4749 N N . GLY A 1 665 ? 23.366 -11.250 -6.454 1.00 92.25 665 GLY A N 1
ATOM 4750 C CA . GLY A 1 665 ? 24.006 -11.725 -7.681 1.00 92.25 665 GLY A CA 1
ATOM 4751 C C . GLY A 1 665 ? 23.364 -11.114 -8.930 1.00 92.25 665 GLY A C 1
ATOM 4752 O O . GLY A 1 665 ? 22.152 -10.890 -8.972 1.00 92.25 665 GLY A O 1
ATOM 4753 N N . LEU A 1 666 ? 24.182 -10.857 -9.950 1.00 94.06 666 LEU A N 1
ATOM 4754 C CA . LEU A 1 666 ? 23.780 -10.299 -11.241 1.00 94.06 666 LEU A CA 1
ATOM 4755 C C . LEU A 1 666 ? 24.094 -11.295 -12.361 1.00 94.06 666 LEU A C 1
ATOM 4757 O O . LEU A 1 666 ? 25.196 -11.846 -12.409 1.00 94.06 666 LEU A O 1
ATOM 4761 N N . VAL A 1 667 ? 23.144 -11.488 -13.275 1.00 92.88 667 VAL A N 1
ATOM 4762 C CA . VAL A 1 667 ? 23.294 -12.308 -14.486 1.00 92.88 667 VAL A CA 1
ATOM 4763 C C . VAL A 1 667 ? 22.811 -11.499 -15.682 1.00 92.88 667 VAL A C 1
ATOM 4765 O O . VAL A 1 667 ? 21.710 -10.955 -15.660 1.00 92.88 667 VAL A O 1
ATOM 4768 N N . ASN A 1 668 ? 23.609 -11.424 -16.741 1.00 95.50 668 ASN A N 1
ATOM 4769 C CA . ASN A 1 668 ? 23.271 -10.696 -17.957 1.00 95.50 668 ASN A CA 1
ATOM 4770 C C . ASN A 1 668 ? 23.583 -11.521 -19.201 1.00 95.50 668 ASN A C 1
ATOM 4772 O O . ASN A 1 668 ? 24.568 -12.258 -19.250 1.00 95.50 668 ASN A O 1
ATOM 4776 N N . ALA A 1 669 ? 22.759 -11.339 -20.224 1.00 92.25 669 ALA A N 1
ATOM 4777 C CA . ALA A 1 669 ? 23.009 -11.825 -21.570 1.00 92.25 669 ALA A CA 1
ATOM 4778 C C . ALA A 1 669 ? 22.497 -10.791 -22.575 1.00 92.25 669 ALA A C 1
ATOM 4780 O O . ALA A 1 669 ? 21.606 -10.004 -22.251 1.00 92.25 669 ALA A O 1
ATOM 4781 N N . GLY A 1 670 ? 23.019 -10.802 -23.790 1.00 92.44 670 GLY A N 1
ATOM 4782 C CA . GLY A 1 670 ? 22.494 -9.993 -24.876 1.00 92.44 670 GLY A CA 1
ATOM 4783 C C . GLY A 1 670 ? 23.134 -10.318 -26.212 1.00 92.44 670 GLY A C 1
ATOM 4784 O O . GLY A 1 670 ? 24.102 -11.078 -26.302 1.00 92.44 670 GLY A O 1
ATOM 4785 N N . ILE A 1 671 ? 22.538 -9.759 -27.255 1.00 88.06 671 ILE A N 1
ATOM 4786 C CA . ILE A 1 671 ? 22.964 -9.908 -28.638 1.00 88.06 671 ILE A CA 1
ATOM 4787 C C . ILE A 1 671 ? 22.808 -8.568 -29.357 1.00 88.06 671 ILE A C 1
ATOM 4789 O O . ILE A 1 671 ? 21.771 -7.914 -29.248 1.00 88.06 671 ILE A O 1
ATOM 4793 N N . THR A 1 672 ? 23.841 -8.170 -30.088 1.00 88.31 672 THR A N 1
ATOM 4794 C CA . THR A 1 672 ? 23.861 -6.980 -30.945 1.00 88.31 672 THR A CA 1
ATOM 4795 C C . THR A 1 672 ? 24.136 -7.418 -32.376 1.00 88.31 672 THR A C 1
ATOM 4797 O O . THR A 1 672 ? 24.922 -8.339 -32.601 1.00 88.31 672 THR A O 1
ATOM 4800 N N . THR A 1 673 ? 23.507 -6.762 -33.348 1.00 80.62 673 THR A N 1
ATOM 4801 C CA . THR A 1 673 ? 23.826 -6.927 -34.767 1.00 80.62 673 THR A CA 1
ATOM 4802 C C . THR A 1 673 ? 23.845 -5.592 -35.499 1.00 80.62 673 THR A C 1
ATOM 4804 O O . THR A 1 673 ? 23.034 -4.701 -35.231 1.00 80.62 673 THR A O 1
ATOM 4807 N N . HIS A 1 674 ? 24.782 -5.472 -36.434 1.00 79.44 674 HIS A N 1
ATOM 4808 C CA . HIS A 1 674 ? 24.903 -4.346 -37.350 1.00 79.44 674 HIS A CA 1
ATOM 4809 C C . HIS A 1 674 ? 24.159 -4.704 -38.640 1.00 79.44 674 HIS A C 1
ATOM 4811 O O . HIS A 1 674 ? 24.653 -5.484 -39.454 1.00 79.44 674 HIS A O 1
ATOM 4817 N N . LEU A 1 675 ? 22.939 -4.177 -38.792 1.00 65.50 675 LEU A N 1
ATOM 4818 C CA . LEU A 1 675 ? 22.044 -4.467 -39.920 1.00 65.50 675 LEU A CA 1
ATOM 4819 C C . LEU A 1 675 ? 22.534 -3.797 -41.213 1.00 65.50 675 LEU A C 1
ATOM 4821 O O . LEU A 1 675 ? 22.371 -4.335 -42.306 1.00 65.50 675 LEU A O 1
ATOM 4825 N N . ASN A 1 676 ? 23.152 -2.626 -41.074 1.00 64.06 676 ASN A N 1
ATOM 4826 C CA . ASN A 1 676 ? 24.001 -1.969 -42.064 1.00 64.06 676 ASN A CA 1
ATOM 4827 C C . ASN A 1 676 ? 24.971 -1.031 -41.312 1.00 64.06 676 ASN A C 1
ATOM 4829 O O . ASN A 1 676 ? 24.986 -1.029 -40.082 1.00 64.06 676 ASN A O 1
ATOM 4833 N N . ASN A 1 677 ? 25.769 -0.233 -42.027 1.00 64.12 677 ASN A N 1
ATOM 4834 C CA . ASN A 1 677 ? 26.713 0.711 -41.410 1.00 64.12 677 ASN A CA 1
ATOM 4835 C C . ASN A 1 677 ? 26.028 1.649 -40.397 1.00 64.12 677 ASN A C 1
ATOM 4837 O O . ASN A 1 677 ? 26.512 1.829 -39.280 1.00 64.12 677 ASN A O 1
ATOM 4841 N N . ALA A 1 678 ? 24.872 2.200 -40.770 1.00 59.59 678 ALA A N 1
ATOM 4842 C CA . ALA A 1 678 ? 24.156 3.187 -39.982 1.00 59.59 678 ALA A CA 1
ATOM 4843 C C . ALA A 1 678 ? 23.257 2.578 -38.891 1.00 59.59 678 ALA A C 1
ATOM 4845 O O . ALA A 1 678 ? 22.971 3.273 -37.924 1.00 59.59 678 ALA A O 1
ATOM 4846 N N . LEU A 1 679 ? 22.779 1.334 -39.014 1.00 66.38 679 LEU A N 1
ATOM 4847 C CA . LEU A 1 679 ? 21.711 0.785 -38.164 1.00 66.38 679 LEU A CA 1
ATOM 4848 C C . LEU A 1 679 ? 22.155 -0.433 -37.335 1.00 66.38 679 LEU A C 1
ATOM 4850 O O . LEU A 1 679 ? 22.454 -1.493 -37.891 1.00 66.38 679 LEU A O 1
ATOM 4854 N N . ASN A 1 680 ? 22.069 -0.321 -36.005 1.00 77.44 680 ASN A N 1
ATOM 4855 C CA . ASN A 1 680 ? 22.242 -1.442 -35.077 1.00 77.44 680 ASN A CA 1
ATOM 4856 C C . ASN A 1 680 ? 20.903 -1.837 -34.432 1.00 77.44 680 ASN A C 1
ATOM 4858 O O . ASN A 1 680 ? 20.101 -0.977 -34.055 1.00 77.44 680 ASN A O 1
ATOM 4862 N N . LEU A 1 681 ? 20.723 -3.140 -34.212 1.00 76.81 681 LEU A N 1
ATOM 4863 C CA . LEU A 1 681 ? 19.681 -3.708 -33.357 1.00 76.81 681 LEU A CA 1
ATOM 4864 C C . LEU A 1 681 ? 20.343 -4.438 -32.186 1.00 76.81 681 LEU A C 1
ATOM 4866 O O . LEU A 1 681 ? 21.266 -5.228 -32.383 1.00 76.81 681 LEU A O 1
ATOM 4870 N N . GLU A 1 682 ? 19.860 -4.198 -30.970 1.00 83.81 682 GLU A N 1
ATOM 4871 C CA . GLU A 1 682 ? 20.451 -4.743 -29.749 1.00 83.81 682 GLU A CA 1
ATOM 4872 C C . GLU A 1 682 ? 19.356 -5.289 -28.819 1.00 83.81 682 GLU A C 1
ATOM 4874 O O . GLU A 1 682 ? 18.368 -4.612 -28.552 1.00 83.81 682 GLU A O 1
ATOM 4879 N N . ILE A 1 683 ? 19.525 -6.493 -28.273 1.00 83.88 683 ILE A N 1
ATOM 4880 C CA . ILE A 1 683 ? 18.576 -7.119 -27.338 1.00 83.88 683 ILE A CA 1
ATOM 4881 C C . ILE A 1 683 ? 19.341 -7.572 -26.095 1.00 83.88 683 ILE A C 1
ATOM 4883 O O . ILE A 1 683 ? 20.422 -8.148 -26.205 1.00 83.88 683 ILE A O 1
ATOM 4887 N N . GLY A 1 684 ? 18.791 -7.330 -24.904 1.00 87.94 684 GLY A N 1
ATOM 4888 C CA . GLY A 1 684 ? 19.449 -7.650 -23.637 1.00 87.94 684 GLY A CA 1
ATOM 4889 C C . GLY A 1 684 ? 18.504 -8.193 -22.569 1.00 87.94 684 GLY A C 1
ATOM 4890 O O . GLY A 1 684 ? 17.339 -7.811 -22.482 1.00 87.94 684 GLY A O 1
ATOM 4891 N N . TYR A 1 685 ? 19.049 -9.058 -21.719 1.00 89.44 685 TYR A N 1
ATOM 4892 C CA . TYR A 1 685 ? 18.419 -9.658 -20.550 1.00 89.44 685 TYR A CA 1
ATOM 4893 C C . TYR A 1 685 ? 19.240 -9.367 -19.286 1.00 89.44 685 TYR A C 1
ATOM 4895 O O . TYR A 1 685 ? 20.474 -9.438 -19.292 1.00 89.44 685 TYR A O 1
ATOM 4903 N N . ARG A 1 686 ? 18.562 -9.067 -18.175 1.00 93.69 686 ARG A N 1
ATOM 4904 C CA . ARG A 1 686 ? 19.173 -8.787 -16.870 1.00 93.69 686 ARG A CA 1
ATOM 4905 C C . ARG A 1 686 ? 18.406 -9.502 -15.761 1.00 93.69 686 ARG A C 1
ATOM 4907 O O . ARG A 1 686 ? 17.219 -9.267 -15.591 1.00 93.69 686 ARG A O 1
ATOM 4914 N N . GLY A 1 687 ? 19.084 -10.333 -14.980 1.00 91.12 687 GLY A N 1
ATOM 4915 C CA . GLY A 1 687 ? 18.568 -10.941 -13.757 1.00 91.12 687 GLY A CA 1
ATOM 4916 C C . GLY A 1 687 ? 19.305 -10.401 -12.532 1.00 91.12 687 GLY A C 1
ATOM 4917 O O . GLY A 1 687 ? 20.536 -10.359 -12.519 1.00 91.12 687 GLY A O 1
ATOM 4918 N N . THR A 1 688 ? 18.556 -10.004 -11.506 1.00 92.56 688 THR A N 1
ATOM 4919 C CA . THR A 1 688 ? 19.065 -9.627 -10.181 1.00 92.56 688 THR A CA 1
ATOM 4920 C C . THR A 1 688 ? 18.458 -10.558 -9.139 1.00 92.56 688 THR A C 1
ATOM 4922 O O . THR A 1 688 ? 17.236 -10.594 -8.976 1.00 92.56 688 THR A O 1
ATOM 4925 N N . TYR A 1 689 ? 19.310 -11.298 -8.428 1.00 91.19 689 TYR A N 1
ATOM 4926 C CA . TYR A 1 689 ? 18.896 -12.360 -7.512 1.00 91.19 689 TYR A CA 1
ATOM 4927 C C . TYR A 1 689 ? 19.557 -12.219 -6.140 1.00 91.19 689 TYR A C 1
ATOM 4929 O O . TYR A 1 689 ? 20.751 -11.953 -6.042 1.00 91.19 689 TYR A O 1
ATOM 4937 N N . SER A 1 690 ? 18.806 -12.438 -5.067 1.00 88.44 690 SER A N 1
ATOM 4938 C CA . SER A 1 690 ? 19.319 -12.521 -3.693 1.00 88.44 690 SER A CA 1
ATOM 4939 C C . SER A 1 690 ? 18.605 -13.658 -2.947 1.00 88.44 690 SER A C 1
ATOM 4941 O O . SER A 1 690 ? 17.811 -14.385 -3.541 1.00 88.44 690 SER A O 1
ATOM 4943 N N . GLY A 1 691 ? 18.848 -13.816 -1.642 1.00 81.81 691 GLY A N 1
ATOM 4944 C CA . GLY A 1 691 ? 18.064 -14.743 -0.813 1.00 81.81 691 GLY A CA 1
ATOM 4945 C C . GLY A 1 691 ? 16.569 -14.393 -0.698 1.00 81.81 691 GLY A C 1
ATOM 4946 O O . GLY A 1 691 ? 15.788 -15.259 -0.321 1.00 81.81 691 GLY A O 1
ATOM 4947 N N . SER A 1 692 ? 16.176 -13.154 -1.023 1.00 85.88 692 SER A N 1
ATOM 4948 C CA . SER A 1 692 ? 14.791 -12.654 -0.956 1.00 85.88 692 SER A CA 1
ATOM 4949 C C . SER A 1 692 ? 14.307 -11.952 -2.230 1.00 85.88 692 SER A C 1
ATOM 4951 O O . SER A 1 692 ? 13.133 -11.618 -2.338 1.00 85.88 692 SER A O 1
ATOM 4953 N N . THR A 1 693 ? 15.181 -11.688 -3.201 1.00 90.00 693 THR A N 1
ATOM 4954 C CA . THR A 1 693 ? 14.884 -10.868 -4.387 1.00 90.00 693 THR A CA 1
ATOM 4955 C C . THR A 1 693 ? 15.031 -11.695 -5.652 1.00 90.00 693 THR A C 1
ATOM 4957 O O . THR A 1 693 ? 16.044 -12.369 -5.828 1.00 90.00 693 THR A O 1
ATOM 4960 N N . ALA A 1 694 ? 14.069 -11.596 -6.565 1.00 90.81 694 ALA A N 1
ATOM 4961 C CA . ALA A 1 694 ? 14.192 -12.136 -7.914 1.00 90.81 694 ALA A CA 1
ATOM 4962 C C . ALA A 1 694 ? 13.530 -11.170 -8.899 1.00 90.81 694 ALA A C 1
ATOM 4964 O O . ALA A 1 694 ? 12.304 -11.120 -8.991 1.00 90.81 694 ALA A O 1
ATOM 4965 N N . ILE A 1 695 ? 14.340 -10.382 -9.608 1.00 91.00 695 ILE A N 1
ATOM 4966 C CA . ILE A 1 695 ? 13.882 -9.388 -10.588 1.00 91.00 695 ILE A CA 1
ATOM 4967 C C . ILE A 1 695 ? 14.558 -9.677 -11.925 1.00 91.00 695 ILE A C 1
ATOM 4969 O O . ILE A 1 695 ? 15.771 -9.869 -11.991 1.00 91.00 695 ILE A O 1
ATOM 4973 N N . ASN A 1 696 ? 13.755 -9.720 -12.982 1.00 87.56 696 ASN A N 1
ATOM 4974 C CA . ASN A 1 696 ? 14.163 -10.035 -14.343 1.00 87.56 696 ASN A CA 1
ATOM 4975 C C . ASN A 1 696 ? 13.763 -8.858 -15.234 1.00 87.56 696 ASN A C 1
ATOM 4977 O O . ASN A 1 696 ? 12.635 -8.379 -15.136 1.00 87.56 696 ASN A O 1
ATOM 4981 N N . ALA A 1 697 ? 14.655 -8.405 -16.106 1.00 90.38 697 ALA A N 1
ATOM 4982 C CA . ALA A 1 697 ? 14.417 -7.301 -17.022 1.00 90.38 697 ALA A CA 1
ATOM 4983 C C . ALA A 1 697 ? 14.877 -7.641 -18.440 1.00 90.38 697 ALA A C 1
ATOM 4985 O O . ALA A 1 697 ? 15.881 -8.326 -18.643 1.00 90.38 697 ALA A O 1
ATOM 4986 N N . PHE A 1 698 ? 14.151 -7.113 -19.418 1.00 85.69 698 PHE A N 1
ATOM 4987 C CA . PHE A 1 698 ? 14.466 -7.177 -20.838 1.00 85.69 698 PHE A CA 1
ATOM 4988 C C . PHE A 1 698 ? 14.601 -5.759 -21.397 1.00 85.69 698 PHE A C 1
ATOM 4990 O O . PHE A 1 698 ? 13.905 -4.838 -20.964 1.00 85.69 698 PHE A O 1
ATOM 4997 N N . GLN A 1 699 ? 15.501 -5.592 -22.363 1.00 87.75 699 GLN A N 1
ATOM 4998 C CA . GLN A 1 699 ? 15.671 -4.374 -23.154 1.00 87.75 699 GLN A CA 1
ATOM 4999 C C . GLN A 1 699 ? 15.763 -4.729 -24.642 1.00 87.75 699 GLN A C 1
ATOM 5001 O O . GLN A 1 699 ? 16.359 -5.749 -24.998 1.00 87.75 699 GLN A O 1
ATOM 5006 N N . GLY A 1 700 ? 15.219 -3.871 -25.497 1.00 77.50 700 GLY A N 1
ATOM 5007 C CA . GLY A 1 700 ? 15.447 -3.884 -26.940 1.00 77.50 700 GLY A CA 1
ATOM 5008 C C . GLY A 1 700 ? 15.780 -2.472 -27.402 1.00 77.50 700 GLY A C 1
ATOM 5009 O O . GLY A 1 700 ? 14.987 -1.564 -27.165 1.00 77.50 700 GLY A O 1
ATOM 5010 N N . ASN A 1 701 ? 16.942 -2.285 -28.024 1.00 82.38 701 ASN A N 1
ATOM 5011 C CA . ASN A 1 701 ? 17.461 -0.997 -28.472 1.00 82.38 701 ASN A CA 1
ATOM 5012 C C . ASN A 1 701 ? 17.549 -0.976 -30.004 1.00 82.38 701 ASN A C 1
ATOM 5014 O O . ASN A 1 701 ? 18.010 -1.942 -30.615 1.00 82.38 701 ASN A O 1
ATOM 5018 N N . VAL A 1 702 ? 17.188 0.153 -30.608 1.00 75.44 702 VAL A N 1
ATOM 5019 C CA . VAL A 1 702 ? 17.490 0.489 -32.004 1.00 75.44 702 VAL A CA 1
ATOM 5020 C C . VAL A 1 702 ? 18.376 1.728 -31.991 1.00 75.44 702 VAL A C 1
ATOM 5022 O O . VAL A 1 702 ? 18.059 2.710 -31.318 1.00 75.44 702 VAL A O 1
ATOM 5025 N N . VAL A 1 703 ? 19.492 1.674 -32.713 1.00 79.50 703 VAL A N 1
ATOM 5026 C CA . VAL A 1 703 ? 20.490 2.749 -32.785 1.00 79.50 703 VAL A CA 1
ATOM 5027 C C . VAL A 1 703 ? 20.740 3.071 -34.246 1.00 79.50 703 VAL A C 1
ATOM 5029 O O . VAL A 1 703 ? 20.994 2.162 -35.035 1.00 79.50 703 VAL A O 1
ATOM 5032 N N . TRP A 1 704 ? 20.703 4.352 -34.596 1.00 72.50 704 TRP A N 1
ATOM 5033 C CA . TRP A 1 704 ? 20.889 4.811 -35.963 1.00 72.50 704 TRP A CA 1
ATOM 5034 C C . TRP A 1 704 ? 21.879 5.992 -36.041 1.00 72.50 704 TRP A C 1
ATOM 5036 O O . TRP A 1 704 ? 21.773 6.948 -35.270 1.00 72.50 704 TRP A O 1
ATOM 5046 N N . LYS A 1 705 ? 22.872 5.909 -36.940 1.00 74.75 705 LYS A N 1
ATOM 5047 C CA . LYS A 1 705 ? 23.922 6.923 -37.163 1.00 74.75 705 LYS A CA 1
ATOM 5048 C C . LYS A 1 705 ? 23.590 7.827 -38.353 1.00 74.75 705 LYS A C 1
ATOM 5050 O O . LYS A 1 705 ? 23.155 7.331 -39.388 1.00 74.75 705 LYS A O 1
ATOM 5055 N N . PHE A 1 706 ? 23.858 9.127 -38.232 1.00 57.66 706 PHE A N 1
ATOM 5056 C CA . PHE A 1 706 ? 23.354 10.118 -39.191 1.00 57.66 706 PHE A CA 1
ATOM 5057 C C . PHE A 1 706 ? 24.230 10.380 -40.430 1.00 57.66 706 PHE A C 1
ATOM 5059 O O . PHE A 1 706 ? 23.686 10.586 -41.509 1.00 57.66 706 PHE A O 1
ATOM 5066 N N . ASP A 1 707 ? 25.562 10.348 -40.296 1.00 54.88 707 ASP A N 1
ATOM 5067 C CA . ASP A 1 707 ? 26.508 10.726 -41.371 1.00 54.88 707 ASP A CA 1
ATOM 5068 C C . ASP A 1 707 ? 27.133 9.531 -42.128 1.00 54.88 707 ASP A C 1
ATOM 5070 O O . ASP A 1 707 ? 28.023 9.710 -42.961 1.00 54.88 707 ASP A O 1
ATOM 5074 N N . GLU A 1 708 ? 26.702 8.292 -41.860 1.00 48.59 708 GLU A N 1
ATOM 5075 C CA . GLU A 1 708 ? 27.154 7.121 -42.625 1.00 48.59 708 GLU A CA 1
ATOM 5076 C C . GLU A 1 708 ? 26.172 6.789 -43.758 1.00 48.59 708 GLU A C 1
ATOM 5078 O O . GLU A 1 708 ? 25.065 6.303 -43.530 1.00 48.59 708 GLU A O 1
ATOM 5083 N N . GLU A 1 709 ? 26.613 7.024 -44.998 1.00 40.81 709 GLU A N 1
ATOM 5084 C CA . GLU A 1 709 ? 25.916 6.654 -46.237 1.00 40.81 709 GLU A CA 1
ATOM 5085 C C . GLU A 1 709 ? 25.424 5.193 -46.179 1.00 40.81 709 GLU A C 1
ATOM 5087 O O . GLU A 1 709 ? 26.232 4.265 -46.026 1.00 40.81 709 GLU A O 1
ATOM 5092 N N . ILE A 1 710 ? 24.104 4.981 -46.310 1.00 40.06 710 ILE A N 1
ATOM 5093 C CA . ILE A 1 710 ? 23.469 3.653 -46.240 1.00 40.06 710 ILE A CA 1
ATOM 5094 C C . ILE A 1 710 ? 23.798 2.861 -47.509 1.00 40.06 710 ILE A C 1
ATOM 5096 O O . ILE A 1 710 ? 23.004 2.740 -48.441 1.00 40.06 710 ILE A O 1
ATOM 5100 N N . LYS A 1 711 ? 25.003 2.296 -47.538 1.00 38.47 711 LYS A N 1
ATOM 5101 C CA . LYS A 1 711 ? 25.412 1.325 -48.548 1.00 38.47 711 LYS A CA 1
ATOM 5102 C C . LYS A 1 711 ? 24.680 0.026 -48.273 1.00 38.47 711 LYS A C 1
ATOM 5104 O O . LYS A 1 711 ? 24.858 -0.585 -47.218 1.00 38.47 711 LYS A O 1
ATOM 5109 N N . THR A 1 712 ? 23.853 -0.382 -49.229 1.00 39.16 712 THR A N 1
ATOM 5110 C CA . THR A 1 712 ? 23.308 -1.735 -49.265 1.00 39.16 712 THR A CA 1
ATOM 5111 C C . THR A 1 712 ? 24.470 -2.735 -49.218 1.00 39.16 712 THR A C 1
ATOM 5113 O O . THR A 1 712 ? 25.493 -2.510 -49.871 1.00 39.16 712 THR A O 1
ATOM 5116 N N . PRO A 1 713 ? 24.369 -3.821 -48.431 1.00 36.28 713 PRO A N 1
ATOM 5117 C CA . PRO A 1 713 ? 25.426 -4.822 -48.376 1.00 36.28 713 PRO A CA 1
ATOM 5118 C C . PRO A 1 713 ? 25.577 -5.464 -49.758 1.00 36.28 713 PRO A C 1
ATOM 5120 O O . PRO A 1 713 ? 24.645 -6.106 -50.251 1.00 36.28 713 PRO A O 1
ATOM 5123 N N . SER A 1 714 ? 26.734 -5.284 -50.397 1.00 36.22 714 SER A N 1
ATOM 5124 C CA . SER A 1 714 ? 26.980 -5.859 -51.714 1.00 36.22 714 SER A CA 1
ATOM 5125 C C . SER A 1 714 ? 27.204 -7.368 -51.585 1.00 36.22 714 SER A C 1
ATOM 5127 O O . SER A 1 714 ? 28.229 -7.855 -51.108 1.00 36.22 714 SER A O 1
ATOM 5129 N N . PHE A 1 715 ? 26.199 -8.139 -51.999 1.00 37.94 715 PHE A N 1
ATOM 5130 C CA . PHE A 1 715 ? 26.309 -9.587 -52.162 1.00 37.94 715 PHE A CA 1
ATOM 5131 C C . PHE A 1 715 ? 27.027 -9.900 -53.483 1.00 37.94 715 PHE A C 1
ATOM 5133 O O . PHE A 1 715 ? 26.452 -10.476 -54.405 1.00 37.94 715 PHE A O 1
ATOM 5140 N N . ASP A 1 716 ? 28.293 -9.484 -53.571 1.00 32.38 716 ASP A N 1
ATOM 5141 C CA . ASP A 1 716 ? 29.131 -9.616 -54.762 1.00 32.38 716 ASP A CA 1
ATOM 5142 C C . ASP A 1 716 ? 29.504 -11.082 -55.023 1.00 32.38 716 ASP A C 1
ATOM 5144 O O . ASP A 1 716 ? 30.530 -11.601 -54.578 1.00 32.38 716 ASP A O 1
ATOM 5148 N N . SER A 1 717 ? 28.659 -11.777 -55.785 1.00 34.66 717 SER A N 1
ATOM 5149 C CA . SER A 1 717 ? 28.997 -13.077 -56.356 1.00 34.66 717 SER A CA 1
ATOM 5150 C C . SER A 1 717 ? 29.947 -12.894 -57.545 1.00 34.66 717 SER A C 1
ATOM 5152 O O . SER A 1 717 ? 29.492 -12.774 -58.684 1.00 34.66 717 SER A O 1
ATOM 5154 N N . GLU A 1 718 ? 31.263 -12.887 -57.303 1.00 30.12 718 GLU A N 1
ATOM 5155 C CA . GLU A 1 718 ? 32.286 -12.818 -58.360 1.00 30.12 718 GLU A CA 1
ATOM 5156 C C . GLU A 1 718 ? 32.239 -14.034 -59.315 1.00 30.12 718 GLU A C 1
ATOM 5158 O O . GLU A 1 718 ? 32.980 -15.006 -59.181 1.00 30.12 718 GLU A O 1
ATOM 5163 N N . THR A 1 719 ? 31.389 -13.956 -60.341 1.00 30.02 719 THR A N 1
ATOM 5164 C CA . THR A 1 719 ? 31.502 -14.704 -61.605 1.00 30.02 719 THR A CA 1
ATOM 5165 C C . THR A 1 719 ? 31.079 -13.794 -62.761 1.00 30.02 719 THR A C 1
ATOM 5167 O O . THR A 1 719 ? 30.317 -12.849 -62.568 1.00 30.02 719 THR A O 1
ATOM 5170 N N . SER A 1 720 ? 31.653 -13.993 -63.949 1.00 28.86 720 SER A N 1
ATOM 5171 C CA . SER A 1 720 ? 31.905 -12.881 -64.874 1.00 28.86 720 SER A CA 1
ATOM 5172 C C . SER A 1 720 ? 31.224 -12.961 -66.249 1.00 28.86 720 SER A C 1
ATOM 5174 O O . SER A 1 720 ? 31.296 -13.979 -66.933 1.00 28.86 720 SER A O 1
ATOM 5176 N N . ALA A 1 721 ? 30.739 -11.788 -66.692 1.00 27.17 721 ALA A N 1
ATOM 5177 C CA . ALA A 1 721 ? 30.461 -11.383 -68.083 1.00 27.17 721 ALA A CA 1
ATOM 5178 C C . ALA A 1 721 ? 29.288 -12.092 -68.823 1.00 27.17 721 ALA A C 1
ATOM 5180 O O . ALA A 1 721 ? 28.814 -13.130 -68.364 1.00 27.17 721 ALA A O 1
ATOM 5181 N N . PRO A 1 722 ? 28.826 -11.585 -69.996 1.00 35.59 722 PRO A N 1
ATOM 5182 C CA . PRO A 1 722 ? 29.185 -10.339 -70.696 1.00 35.59 722 PRO A CA 1
ATOM 5183 C C . PRO A 1 722 ? 27.995 -9.388 -70.999 1.00 35.59 722 PRO A C 1
ATOM 5185 O O . PRO A 1 722 ? 26.833 -9.710 -70.773 1.00 35.59 722 PRO A O 1
ATOM 5188 N N . ASP A 1 723 ? 28.309 -8.218 -71.567 1.00 34.09 723 ASP A N 1
ATOM 5189 C CA . ASP A 1 723 ? 27.362 -7.220 -72.102 1.00 34.09 723 ASP A CA 1
ATOM 5190 C C . ASP A 1 723 ? 26.671 -7.673 -73.413 1.00 34.09 723 ASP A C 1
ATOM 5192 O O . ASP A 1 723 ? 27.297 -8.297 -74.274 1.00 34.09 723 ASP A O 1
ATOM 5196 N N . SER A 1 724 ? 25.396 -7.298 -73.591 1.00 25.41 724 SER A N 1
ATOM 5197 C CA . SER A 1 724 ? 24.703 -7.290 -74.889 1.00 25.41 724 SER A CA 1
ATOM 5198 C C . SER A 1 724 ? 23.502 -6.320 -74.898 1.00 25.41 724 SER A C 1
ATOM 5200 O O . SER A 1 724 ? 22.378 -6.690 -74.550 1.00 25.41 724 SER A O 1
ATOM 5202 N N . GLY A 1 725 ? 23.719 -5.068 -75.306 1.00 27.45 725 GLY A N 1
ATOM 5203 C CA . GLY A 1 725 ? 22.673 -4.034 -75.315 1.00 27.45 725 GLY A CA 1
ATOM 5204 C C . GLY A 1 725 ? 21.646 -4.098 -76.464 1.00 27.45 725 GLY A C 1
ATOM 5205 O O . GLY A 1 725 ? 21.917 -4.578 -77.565 1.00 27.45 725 GLY A O 1
ATOM 5206 N N . SER A 1 726 ? 20.472 -3.497 -76.236 1.00 25.38 726 SER A N 1
ATOM 5207 C CA . SER A 1 726 ? 19.527 -3.053 -77.278 1.00 25.38 726 SER A CA 1
ATOM 5208 C C . SER A 1 726 ? 18.847 -1.737 -76.851 1.00 25.38 726 SER A C 1
ATOM 5210 O O . SER A 1 726 ? 18.916 -1.362 -75.682 1.00 25.38 726 SER A O 1
ATOM 5212 N N . LYS A 1 727 ? 18.284 -0.962 -77.793 1.00 27.47 727 LYS A N 1
ATOM 5213 C CA . LYS A 1 727 ? 17.914 0.451 -77.564 1.00 27.47 727 LYS A CA 1
ATOM 5214 C C . LYS A 1 727 ? 16.414 0.689 -77.351 1.00 27.47 727 LYS A C 1
ATOM 5216 O O . LYS A 1 727 ? 15.614 0.246 -78.163 1.00 27.47 727 LYS A O 1
ATOM 5221 N N . GLN A 1 728 ? 16.117 1.511 -76.340 1.00 28.42 728 GLN A N 1
ATOM 5222 C CA . GLN A 1 728 ? 15.023 2.497 -76.233 1.00 28.42 728 GLN A CA 1
ATOM 5223 C C . GLN A 1 728 ? 13.660 2.179 -76.890 1.00 28.42 728 GLN A C 1
ATOM 5225 O O . GLN A 1 728 ? 13.485 2.334 -78.097 1.00 28.42 728 GLN A O 1
ATOM 5230 N N . SER A 1 729 ? 12.648 1.985 -76.040 1.00 23.08 729 SER A N 1
ATOM 5231 C CA . SER A 1 729 ? 11.364 2.692 -76.185 1.00 23.08 729 SER A CA 1
ATOM 5232 C C . SER A 1 729 ? 11.321 3.818 -75.142 1.00 23.08 729 SER A C 1
ATOM 5234 O O . SER A 1 729 ? 12.023 3.730 -74.134 1.00 23.08 729 SER A O 1
ATOM 5236 N N . ALA A 1 730 ? 10.558 4.882 -75.388 1.00 33.59 730 ALA A N 1
ATOM 5237 C CA . ALA A 1 730 ? 10.503 6.050 -74.510 1.00 33.59 730 ALA A CA 1
ATOM 5238 C C . ALA A 1 730 ? 9.204 6.074 -73.691 1.00 33.59 730 ALA A C 1
ATOM 5240 O O . ALA A 1 730 ? 8.159 6.447 -74.214 1.00 33.59 730 ALA A O 1
ATOM 5241 N N . ASP A 1 731 ? 9.310 5.753 -72.402 1.00 26.66 731 ASP A N 1
ATOM 5242 C CA . ASP A 1 731 ? 8.250 5.921 -71.406 1.00 26.66 731 ASP A CA 1
ATOM 5243 C C . ASP A 1 731 ? 8.798 6.693 -70.199 1.00 26.66 731 ASP A C 1
ATOM 5245 O O . ASP A 1 731 ? 9.916 6.441 -69.742 1.00 26.66 731 ASP A O 1
ATOM 5249 N N . LYS A 1 732 ? 8.010 7.628 -69.655 1.00 35.50 732 LYS A N 1
ATOM 5250 C CA . LYS A 1 732 ? 8.311 8.251 -68.358 1.00 35.50 732 LYS A CA 1
ATOM 5251 C C . LYS A 1 732 ? 8.017 7.236 -67.247 1.00 35.50 732 LYS A C 1
ATOM 5253 O O . LYS A 1 732 ? 6.884 7.154 -66.783 1.00 35.50 732 LYS A O 1
ATOM 5258 N N . LYS A 1 733 ? 9.031 6.497 -66.794 1.00 25.70 733 LYS A N 1
ATOM 5259 C CA . LYS A 1 733 ? 8.992 5.769 -65.515 1.00 25.70 733 LYS A CA 1
ATOM 5260 C C . LYS A 1 733 ? 10.193 6.106 -64.643 1.00 25.70 733 LYS A C 1
ATOM 5262 O O . LYS A 1 733 ? 11.252 6.467 -65.147 1.00 25.70 733 LYS A O 1
ATOM 5267 N N . ALA A 1 734 ? 9.983 6.032 -63.332 1.00 34.00 734 ALA A N 1
ATOM 5268 C CA . ALA A 1 734 ? 10.924 6.511 -62.331 1.00 34.00 734 ALA A CA 1
ATOM 5269 C C . ALA A 1 734 ? 12.236 5.705 -62.324 1.00 34.00 734 ALA A C 1
ATOM 5271 O O . ALA A 1 734 ? 12.266 4.554 -61.885 1.00 34.00 734 ALA A O 1
ATOM 5272 N N . ALA A 1 735 ? 13.319 6.352 -62.755 1.00 25.67 735 ALA A N 1
ATOM 5273 C CA . ALA A 1 735 ? 14.666 6.080 -62.262 1.00 25.67 735 ALA A CA 1
ATOM 5274 C C . ALA A 1 735 ? 14.858 6.924 -60.981 1.00 25.67 735 ALA A C 1
ATOM 5276 O O . ALA A 1 735 ? 14.426 8.071 -60.961 1.00 25.67 735 ALA A O 1
ATOM 5277 N N . ALA A 1 736 ? 15.396 6.448 -59.856 1.00 37.97 736 ALA A N 1
ATOM 5278 C CA . ALA A 1 736 ? 16.365 5.371 -59.636 1.00 37.97 736 ALA A CA 1
ATOM 5279 C C . ALA A 1 736 ? 17.727 5.648 -60.298 1.00 37.97 736 ALA A C 1
ATOM 5281 O O . ALA A 1 736 ? 18.112 4.972 -61.249 1.00 37.97 736 ALA A O 1
ATOM 5282 N N . GLY A 1 737 ? 18.456 6.635 -59.763 1.00 32.38 737 GLY A N 1
ATOM 5283 C CA . GLY A 1 737 ? 19.896 6.770 -60.012 1.00 32.38 737 GLY A CA 1
ATOM 5284 C C . GLY A 1 737 ? 20.391 8.038 -60.710 1.00 32.38 737 GLY A C 1
ATOM 5285 O O . GLY A 1 737 ? 21.428 7.956 -61.357 1.00 32.38 737 GLY A O 1
ATOM 5286 N N . GLU A 1 738 ? 19.731 9.194 -60.575 1.00 26.38 738 GLU A N 1
ATOM 5287 C CA . GLU A 1 738 ? 20.388 10.480 -60.868 1.00 26.38 738 GLU A CA 1
ATOM 5288 C C . GLU A 1 738 ? 19.845 11.634 -59.998 1.00 26.38 738 GLU A C 1
ATOM 5290 O O . GLU A 1 738 ? 18.647 11.731 -59.759 1.00 26.38 738 GLU A O 1
ATOM 5295 N N . GLU A 1 739 ? 20.770 12.481 -59.534 1.00 32.31 739 GLU A N 1
ATOM 5296 C CA . GLU A 1 739 ? 20.612 13.730 -58.761 1.00 32.31 739 GLU A CA 1
ATOM 5297 C C . GLU A 1 739 ? 19.850 13.698 -57.413 1.00 32.31 739 GLU A C 1
ATOM 5299 O O . GLU A 1 739 ? 18.625 13.773 -57.327 1.00 32.31 739 GLU A O 1
ATOM 5304 N N . ASP A 1 740 ? 20.632 13.794 -56.332 1.00 38.28 740 ASP A N 1
ATOM 5305 C CA . ASP A 1 740 ? 20.219 14.110 -54.954 1.00 38.28 740 ASP A CA 1
ATOM 5306 C C . ASP A 1 740 ? 19.777 15.588 -54.799 1.00 38.28 740 ASP A C 1
ATOM 5308 O O . ASP A 1 740 ? 20.323 16.347 -54.005 1.00 38.28 740 ASP A O 1
ATOM 5312 N N . LYS A 1 741 ? 18.838 16.032 -55.648 1.00 32.69 741 LYS A N 1
ATOM 5313 C CA . LYS A 1 741 ? 18.301 17.412 -55.711 1.00 32.69 741 LYS A CA 1
ATOM 5314 C C . LYS A 1 741 ? 16.770 17.473 -55.749 1.00 32.69 741 LYS A C 1
ATOM 5316 O O . LYS A 1 741 ? 16.185 18.537 -55.922 1.00 32.69 741 LYS A O 1
ATOM 5321 N N . GLY A 1 742 ? 16.102 16.325 -55.616 1.00 35.22 742 GLY A N 1
ATOM 5322 C CA . GLY A 1 742 ? 14.638 16.246 -55.591 1.00 35.22 742 GLY A CA 1
ATOM 5323 C C . GLY A 1 742 ? 14.005 16.694 -54.268 1.00 35.22 742 GLY A C 1
ATOM 5324 O O . GLY A 1 742 ? 12.831 17.044 -54.260 1.00 35.22 742 GLY A O 1
ATOM 5325 N N . ARG A 1 743 ? 14.763 16.705 -53.159 1.00 45.59 743 ARG A N 1
ATOM 5326 C CA . ARG A 1 743 ? 14.250 17.038 -51.812 1.00 45.59 743 ARG A CA 1
ATOM 5327 C C . ARG A 1 743 ? 14.159 18.545 -51.527 1.00 45.59 743 ARG A C 1
ATOM 5329 O O . ARG A 1 743 ? 13.555 18.928 -50.532 1.00 45.59 743 ARG A O 1
ATOM 5336 N N . ASP A 1 744 ? 14.703 19.393 -52.404 1.00 47.09 744 ASP A N 1
ATOM 5337 C CA . ASP A 1 744 ? 14.796 20.854 -52.215 1.00 47.09 744 ASP A CA 1
ATOM 5338 C C . ASP A 1 744 ? 13.436 21.581 -52.176 1.00 47.09 744 ASP A C 1
ATOM 5340 O O . ASP A 1 744 ? 13.367 22.741 -51.760 1.00 47.09 744 ASP A O 1
ATOM 5344 N N . LYS A 1 745 ? 12.346 20.934 -52.612 1.00 59.25 745 LYS A N 1
ATOM 5345 C CA . LYS A 1 745 ? 10.985 21.470 -52.506 1.00 59.25 745 LYS A CA 1
ATOM 5346 C C . LYS A 1 745 ? 10.045 20.439 -51.890 1.00 59.25 745 LYS A C 1
ATOM 5348 O O . LYS A 1 745 ? 9.823 19.370 -52.448 1.00 59.25 745 LYS A O 1
ATOM 5353 N N . LEU A 1 746 ? 9.424 20.837 -50.786 1.00 75.75 746 LEU A N 1
ATOM 5354 C CA . LEU A 1 746 ? 8.317 20.131 -50.159 1.00 75.75 746 LEU A CA 1
ATOM 5355 C C . LEU A 1 746 ? 7.065 20.191 -51.059 1.00 75.75 746 LEU A C 1
ATOM 5357 O O . LEU A 1 746 ? 6.619 21.275 -51.435 1.00 75.75 746 LEU A O 1
ATOM 5361 N N . ASP A 1 747 ? 6.521 19.027 -51.409 1.00 81.31 747 ASP A N 1
ATOM 5362 C CA . ASP A 1 747 ? 5.266 18.845 -52.154 1.00 81.31 747 ASP A CA 1
ATOM 5363 C C . ASP A 1 747 ? 4.356 17.942 -51.313 1.00 81.31 747 ASP A C 1
ATOM 5365 O O . ASP A 1 747 ? 4.830 16.960 -50.744 1.00 81.31 747 ASP A O 1
ATOM 5369 N N . ILE A 1 748 ? 3.065 18.265 -51.219 1.00 83.88 748 ILE A N 1
ATOM 5370 C CA . ILE A 1 748 ? 2.046 17.522 -50.460 1.00 83.88 748 ILE A CA 1
ATOM 5371 C C . ILE A 1 748 ? 1.814 16.082 -50.967 1.00 83.88 748 ILE A C 1
ATOM 5373 O O . ILE A 1 748 ? 1.136 15.292 -50.310 1.00 83.88 748 ILE A O 1
ATOM 5377 N N . ARG A 1 749 ? 2.352 15.741 -52.146 1.00 80.56 749 ARG A N 1
ATOM 5378 C CA . ARG A 1 749 ? 2.333 14.387 -52.721 1.00 80.56 749 ARG A CA 1
ATOM 5379 C C . ARG A 1 749 ? 3.356 13.437 -52.079 1.00 80.56 749 ARG A C 1
ATOM 5381 O O . ARG A 1 749 ? 3.120 12.231 -52.096 1.00 80.56 749 ARG A O 1
ATOM 5388 N N . THR A 1 750 ? 4.469 13.941 -51.529 1.00 76.62 750 THR A N 1
ATOM 5389 C CA . THR A 1 750 ? 5.615 13.100 -51.126 1.00 76.62 750 THR A CA 1
ATOM 5390 C C . THR A 1 750 ? 6.292 13.595 -49.834 1.00 76.62 750 THR A C 1
ATOM 5392 O O . THR A 1 750 ? 6.999 14.606 -49.877 1.00 76.62 750 THR A O 1
ATOM 5395 N N . PRO A 1 751 ? 6.186 12.860 -48.705 1.00 75.81 751 PRO A N 1
ATOM 5396 C CA . PRO A 1 751 ? 5.294 11.716 -48.474 1.00 75.81 751 PRO A CA 1
ATOM 5397 C C . PRO A 1 751 ? 3.817 12.131 -48.507 1.00 75.81 751 PRO A C 1
ATOM 5399 O O . PRO A 1 751 ? 3.491 13.287 -48.276 1.00 75.81 751 PRO A O 1
ATOM 5402 N N . GLY A 1 752 ? 2.909 11.186 -48.738 1.00 83.69 752 GLY A N 1
ATOM 5403 C CA . GLY A 1 752 ? 1.476 11.480 -48.713 1.00 83.69 752 GLY A CA 1
ATOM 5404 C C . GLY A 1 752 ? 0.938 11.901 -47.328 1.00 83.69 752 GLY A C 1
ATOM 5405 O O . GLY A 1 752 ? 1.636 11.811 -46.307 1.00 83.69 752 GLY A O 1
ATOM 5406 N N . PRO A 1 753 ? -0.329 12.350 -47.272 1.00 88.00 753 PRO A N 1
ATOM 5407 C CA . PRO A 1 753 ? -1.032 12.633 -46.023 1.00 88.00 753 PRO A CA 1
ATOM 5408 C C . PRO A 1 753 ? -1.326 11.356 -45.216 1.00 88.00 753 PRO A C 1
ATOM 5410 O O . PRO A 1 753 ? -2.215 10.579 -45.574 1.00 88.00 753 PRO A O 1
ATOM 5413 N N . ASP A 1 754 ? -0.637 11.181 -44.082 1.00 87.31 754 ASP A N 1
ATOM 5414 C CA . ASP A 1 754 ? -0.828 10.059 -43.142 1.00 87.31 754 ASP A CA 1
ATOM 5415 C C . ASP A 1 754 ? -2.295 10.015 -42.631 1.00 87.31 754 ASP A C 1
ATOM 5417 O O . ASP A 1 754 ? -2.831 8.959 -42.292 1.00 87.31 754 ASP A O 1
ATOM 5421 N N . MET A 1 755 ? -3.021 11.143 -42.604 1.00 87.44 755 MET A N 1
ATOM 5422 C CA . MET A 1 755 ? -4.435 11.170 -42.213 1.00 87.44 755 MET A CA 1
ATOM 5423 C C . MET A 1 755 ? -5.415 10.692 -43.297 1.00 87.44 755 MET A C 1
ATOM 5425 O O . MET A 1 755 ? -6.576 10.458 -42.957 1.00 87.44 755 MET A O 1
ATOM 5429 N N . ALA A 1 756 ? -5.020 10.497 -44.557 1.00 87.06 756 ALA A N 1
ATOM 5430 C CA . ALA A 1 756 ? -5.978 10.188 -45.625 1.00 87.06 756 ALA A CA 1
ATOM 5431 C C . ALA A 1 756 ? -6.519 8.749 -45.597 1.00 87.06 756 ALA A C 1
ATOM 5433 O O . ALA A 1 756 ? -7.737 8.542 -45.631 1.00 87.06 756 ALA A O 1
ATOM 5434 N N . ASN A 1 757 ? -5.631 7.757 -45.527 1.00 86.75 757 ASN A N 1
ATOM 5435 C CA . ASN A 1 757 ? -5.997 6.341 -45.506 1.00 86.75 757 ASN A CA 1
ATOM 5436 C C . ASN A 1 757 ? -5.886 5.774 -44.066 1.00 86.75 757 ASN A C 1
ATOM 5438 O O . ASN A 1 757 ? -6.277 6.473 -43.132 1.00 86.75 757 ASN A O 1
ATOM 5442 N N . TYR A 1 758 ? -5.491 4.510 -43.864 1.00 86.38 758 TYR A N 1
ATOM 5443 C CA . TYR A 1 758 ? -5.400 3.893 -42.529 1.00 86.38 758 TYR A CA 1
ATOM 5444 C C . TYR A 1 758 ? -3.969 3.626 -42.050 1.00 86.38 758 TYR A C 1
ATOM 5446 O O . TYR A 1 758 ? -3.725 3.957 -40.886 1.00 86.38 758 TYR A O 1
ATOM 5454 N N . PRO A 1 759 ? -3.051 3.017 -42.827 1.00 88.94 759 PRO A N 1
ATOM 5455 C CA . PRO A 1 759 ? -1.632 3.039 -42.482 1.00 88.94 759 PRO A CA 1
ATOM 5456 C C . PRO A 1 759 ? -1.053 4.463 -42.516 1.00 88.94 759 PRO A C 1
ATOM 5458 O O . PRO A 1 759 ? -1.648 5.389 -43.055 1.00 88.94 759 PRO A O 1
ATOM 5461 N N . ASN A 1 760 ? 0.122 4.613 -41.919 1.00 88.31 760 ASN A N 1
ATOM 5462 C CA . ASN A 1 760 ? 1.024 5.740 -42.114 1.00 88.31 760 ASN A CA 1
ATOM 5463 C C . ASN A 1 760 ? 2.150 5.290 -43.064 1.00 88.31 760 ASN A C 1
ATOM 5465 O O . ASN A 1 760 ? 2.577 4.132 -43.000 1.00 88.31 760 ASN A O 1
ATOM 5469 N N . SER A 1 761 ? 2.676 6.188 -43.899 1.00 89.06 761 SER A N 1
ATOM 5470 C CA . SER A 1 761 ? 3.778 5.854 -44.822 1.00 89.06 761 SER A CA 1
ATOM 5471 C C . SER A 1 761 ? 5.091 5.589 -44.067 1.00 89.06 761 SER A C 1
ATOM 5473 O O . SER A 1 761 ? 5.334 6.149 -42.992 1.00 89.06 761 SER A O 1
ATOM 5475 N N . ALA A 1 762 ? 5.968 4.759 -44.631 1.00 89.06 762 ALA A N 1
ATOM 5476 C CA . ALA A 1 762 ? 7.352 4.547 -44.211 1.00 89.06 762 ALA A CA 1
ATOM 5477 C C . ALA A 1 762 ? 8.241 5.799 -44.347 1.00 89.06 762 ALA A C 1
ATOM 5479 O O . ALA A 1 762 ? 9.323 5.841 -43.756 1.00 89.06 762 ALA A O 1
ATOM 5480 N N . TYR A 1 763 ? 7.808 6.800 -45.119 1.00 89.00 763 TYR A N 1
ATOM 5481 C CA . TYR A 1 763 ? 8.566 8.008 -45.437 1.00 89.00 763 TYR A CA 1
ATOM 5482 C C . TYR A 1 763 ? 8.256 9.192 -44.501 1.00 89.00 763 TYR A C 1
ATOM 5484 O O . TYR A 1 763 ? 7.141 9.364 -43.995 1.00 89.00 763 TYR A O 1
ATOM 5492 N N . THR A 1 764 ? 9.281 10.018 -44.283 1.00 86.31 764 THR A N 1
ATOM 5493 C CA . THR A 1 764 ? 9.299 11.212 -43.420 1.00 86.31 764 THR A CA 1
ATOM 5494 C C . THR A 1 764 ? 9.363 12.504 -44.236 1.00 86.31 764 THR A C 1
ATOM 5496 O O . THR A 1 764 ? 9.844 12.500 -45.369 1.00 86.31 764 THR A O 1
ATOM 5499 N N . LEU A 1 765 ? 8.928 13.628 -43.658 1.00 85.94 765 LEU A N 1
ATOM 5500 C CA . LEU A 1 765 ? 9.187 14.956 -44.233 1.00 85.94 765 LEU A CA 1
ATOM 5501 C C . LEU A 1 765 ? 10.704 15.258 -44.332 1.00 85.94 765 LEU A C 1
ATOM 5503 O O . LEU A 1 765 ? 11.448 14.895 -43.415 1.00 85.94 765 LEU A O 1
ATOM 5507 N N . PRO A 1 766 ? 11.161 15.983 -45.376 1.00 81.38 766 PRO A N 1
ATOM 5508 C CA . PRO A 1 766 ? 12.529 16.500 -45.466 1.00 81.38 766 PRO A CA 1
ATOM 5509 C C . PRO A 1 766 ? 12.828 17.524 -44.357 1.00 81.38 766 PRO A C 1
ATOM 5511 O O . PRO A 1 766 ? 11.913 18.108 -43.766 1.00 81.38 766 PRO A O 1
ATOM 5514 N N . GLN A 1 767 ? 14.110 17.771 -44.079 1.00 80.25 767 GLN A N 1
ATOM 5515 C CA . GLN A 1 767 ? 14.548 18.636 -42.983 1.00 80.25 767 GLN A CA 1
ATOM 5516 C C . GLN A 1 767 ? 13.963 20.058 -43.073 1.00 80.25 767 GLN A C 1
ATOM 5518 O O . GLN A 1 767 ? 14.069 20.746 -44.085 1.00 80.25 767 GLN A O 1
ATOM 5523 N N . GLY A 1 768 ? 13.372 20.523 -41.970 1.00 78.69 768 GLY A N 1
ATOM 5524 C CA . GLY A 1 768 ? 12.680 21.809 -41.866 1.00 78.69 768 GLY A CA 1
ATOM 5525 C C . GLY A 1 768 ? 11.261 21.813 -42.446 1.00 78.69 768 GLY A C 1
ATOM 5526 O O . GLY A 1 768 ? 10.549 22.803 -42.276 1.00 78.69 768 GLY A O 1
ATOM 5527 N N . GLY A 1 769 ? 10.832 20.728 -43.099 1.00 83.94 769 GLY A N 1
ATOM 5528 C CA . GLY A 1 769 ? 9.499 20.594 -43.672 1.00 83.94 769 GLY A CA 1
ATOM 5529 C C . GLY A 1 769 ? 8.397 20.524 -42.614 1.00 83.94 769 GLY A C 1
ATOM 5530 O O . GLY A 1 769 ? 8.590 19.958 -41.539 1.00 83.94 769 GLY A O 1
ATOM 5531 N N . LEU A 1 770 ? 7.229 21.090 -42.926 1.00 88.88 770 LEU A N 1
ATOM 5532 C CA . LEU A 1 770 ? 6.083 21.187 -42.021 1.00 88.88 770 LEU A CA 1
ATOM 5533 C C . LEU A 1 770 ? 4.791 20.817 -42.756 1.00 88.88 770 LEU A C 1
ATOM 5535 O O . LEU A 1 770 ? 4.369 21.554 -43.641 1.00 88.88 770 LEU A O 1
ATOM 5539 N N . TYR A 1 771 ? 4.119 19.744 -42.338 1.00 91.25 771 TYR A N 1
ATOM 5540 C CA . TYR A 1 771 ? 2.728 19.487 -42.723 1.00 91.25 771 TYR A CA 1
ATOM 5541 C C . TYR A 1 771 ? 1.779 19.775 -41.558 1.00 91.25 771 TYR A C 1
ATOM 5543 O O . TYR A 1 771 ? 2.085 19.544 -40.383 1.00 91.25 771 TYR A O 1
ATOM 5551 N N . MET A 1 772 ? 0.578 20.212 -41.920 1.00 91.31 772 MET A N 1
ATOM 5552 C CA . MET A 1 772 ? -0.592 20.274 -41.057 1.00 91.31 772 MET A CA 1
ATOM 5553 C C . MET A 1 772 ? -1.729 19.506 -41.726 1.00 91.31 772 MET A C 1
ATOM 5555 O O . MET A 1 772 ? -2.204 19.898 -42.791 1.00 91.31 772 MET A O 1
ATOM 5559 N N . GLU A 1 773 ? -2.185 18.431 -41.095 1.00 93.12 773 GLU A N 1
ATOM 5560 C CA . GLU A 1 773 ? -3.324 17.640 -41.552 1.00 93.12 773 GLU A CA 1
ATOM 5561 C C . GLU A 1 773 ? -4.491 17.824 -40.575 1.00 93.12 773 GLU A C 1
ATOM 5563 O O . GLU A 1 773 ? -4.309 17.774 -39.358 1.00 93.12 773 GLU A O 1
ATOM 5568 N N . ILE A 1 774 ? -5.696 18.088 -41.084 1.00 91.56 774 ILE A N 1
ATOM 5569 C CA . ILE A 1 774 ? -6.889 18.316 -40.261 1.00 91.56 774 ILE A CA 1
ATOM 5570 C C . ILE A 1 774 ? -8.067 17.541 -40.842 1.00 91.56 774 ILE A C 1
ATOM 5572 O O . ILE A 1 774 ? -8.476 17.755 -41.982 1.00 91.56 774 ILE A O 1
ATOM 5576 N N . THR A 1 775 ? -8.661 16.692 -40.007 1.00 92.12 775 THR A N 1
ATOM 5577 C CA . THR A 1 775 ? -9.929 15.999 -40.247 1.00 92.12 775 THR A CA 1
ATOM 5578 C C . THR A 1 775 ? -11.012 16.683 -39.405 1.00 92.12 775 THR A C 1
ATOM 5580 O O . THR A 1 775 ? -11.263 16.261 -38.278 1.00 92.12 775 THR A O 1
ATOM 5583 N N . PRO A 1 776 ? -11.662 17.763 -39.888 1.00 87.31 776 PRO A N 1
ATOM 5584 C CA . PRO A 1 776 ? -12.687 18.477 -39.120 1.00 87.31 776 PRO A CA 1
ATOM 5585 C C . PRO A 1 776 ? -13.960 17.644 -38.897 1.00 87.31 776 PRO A C 1
ATOM 5587 O O . PRO A 1 776 ? -14.761 17.987 -38.025 1.00 87.31 776 PRO A O 1
ATOM 5590 N N . PHE A 1 777 ? -14.142 16.576 -39.680 1.00 86.19 777 PHE A N 1
ATOM 5591 C CA . PHE A 1 777 ? -15.249 15.631 -39.604 1.00 86.19 777 PHE A CA 1
ATOM 5592 C C . PHE A 1 777 ? -14.712 14.193 -39.649 1.00 86.19 777 PHE A C 1
ATOM 5594 O O . PHE A 1 777 ? -14.278 13.723 -40.701 1.00 86.19 777 PHE A O 1
ATOM 5601 N N . ASN A 1 778 ? -14.792 13.489 -38.521 1.00 89.31 778 ASN A N 1
ATOM 5602 C CA . ASN A 1 778 ? -14.743 12.031 -38.421 1.00 89.31 778 ASN A CA 1
ATOM 5603 C C . ASN A 1 778 ? -15.973 11.572 -37.631 1.00 89.31 778 ASN A C 1
ATOM 5605 O O . ASN A 1 778 ? -16.248 12.113 -36.558 1.00 89.31 778 ASN A O 1
ATOM 5609 N N . TYR A 1 779 ? -16.713 10.596 -38.154 1.00 88.88 779 TYR A N 1
ATOM 5610 C CA . TYR A 1 779 ? -17.899 10.047 -37.505 1.00 88.88 779 TYR A CA 1
ATOM 5611 C C . TYR A 1 779 ? -17.908 8.517 -37.520 1.00 88.88 779 TYR A C 1
ATOM 5613 O O . TYR A 1 779 ? -17.677 7.873 -38.549 1.00 88.88 779 TYR A O 1
ATOM 5621 N N . THR A 1 780 ? -18.247 7.949 -36.364 1.00 86.56 780 THR A N 1
ATOM 5622 C CA . THR A 1 780 ? -18.462 6.515 -36.155 1.00 86.56 780 THR A CA 1
ATOM 5623 C C . THR A 1 780 ? -19.782 6.325 -35.387 1.00 86.56 780 THR A C 1
ATOM 5625 O O . THR A 1 780 ? -19.971 6.972 -34.357 1.00 86.56 780 THR A O 1
ATOM 5628 N N . PRO A 1 781 ? -20.720 5.478 -35.849 1.00 83.44 781 PRO A N 1
ATOM 5629 C CA . PRO A 1 781 ? -21.944 5.159 -35.121 1.00 83.44 781 PRO A CA 1
ATOM 5630 C C . PRO A 1 781 ? -21.642 4.280 -33.898 1.00 83.44 781 PRO A C 1
ATOM 5632 O O . PRO A 1 781 ? -20.523 3.800 -33.721 1.00 83.44 781 PRO A O 1
ATOM 5635 N N . ASP A 1 782 ? -22.643 4.047 -33.054 1.00 81.06 782 ASP A N 1
ATOM 5636 C CA . ASP A 1 782 ? -22.546 3.118 -31.931 1.00 81.06 782 ASP A CA 1
ATOM 5637 C C . ASP A 1 782 ? -22.386 1.664 -32.411 1.00 81.06 782 ASP A C 1
ATOM 5639 O O . ASP A 1 782 ? -22.974 1.244 -33.411 1.00 81.06 782 ASP A O 1
ATOM 5643 N N . TYR A 1 783 ? -21.544 0.894 -31.716 1.00 72.56 783 TYR A N 1
ATOM 5644 C CA . TYR A 1 783 ? -21.234 -0.495 -32.076 1.00 72.56 783 TYR A CA 1
ATOM 5645 C C . TYR A 1 783 ? -20.678 -1.275 -30.884 1.00 72.56 783 TYR A C 1
ATOM 5647 O O . TYR A 1 783 ? -19.902 -0.734 -30.102 1.00 72.56 783 TYR A O 1
ATOM 5655 N N . ALA A 1 784 ? -21.030 -2.556 -30.743 1.00 70.62 784 ALA A N 1
ATOM 5656 C CA . ALA A 1 784 ? -20.687 -3.380 -29.577 1.00 70.62 784 ALA A CA 1
ATOM 5657 C C . ALA A 1 784 ? -20.997 -2.675 -28.232 1.00 70.62 784 ALA A C 1
ATOM 5659 O O . ALA A 1 784 ? -22.162 -2.582 -27.851 1.00 70.62 784 ALA A O 1
ATOM 5660 N N . THR A 1 785 ? -19.982 -2.177 -27.515 1.00 61.25 785 THR A N 1
ATOM 5661 C CA . THR A 1 785 ? -20.123 -1.420 -26.251 1.00 61.25 785 THR A CA 1
ATOM 5662 C C . THR A 1 785 ? -19.860 0.084 -26.389 1.00 61.25 785 THR A C 1
ATOM 5664 O O . THR A 1 785 ? -19.915 0.815 -25.399 1.00 61.25 785 THR A O 1
ATOM 5667 N N . ASN A 1 786 ? -19.539 0.538 -27.598 1.00 68.31 786 ASN A N 1
ATOM 5668 C CA . ASN A 1 786 ? -19.008 1.863 -27.884 1.00 68.31 786 ASN A CA 1
ATOM 5669 C C . ASN A 1 786 ? -20.145 2.861 -28.151 1.00 68.31 786 ASN A C 1
ATOM 5671 O O . ASN A 1 786 ? -21.047 2.544 -28.933 1.00 68.31 786 ASN A O 1
ATOM 5675 N N . PRO A 1 787 ? -20.107 4.072 -27.564 1.00 72.44 787 PRO A N 1
ATOM 5676 C CA . PRO A 1 787 ? -20.993 5.155 -27.975 1.00 72.44 787 PRO A CA 1
ATOM 5677 C C . PRO A 1 787 ? -20.648 5.608 -29.400 1.00 72.44 787 PRO A C 1
ATOM 5679 O O . PRO A 1 787 ? -19.505 5.474 -29.836 1.00 72.44 787 PRO A O 1
ATOM 5682 N N . ALA A 1 788 ? -21.611 6.207 -30.103 1.00 82.25 788 ALA A N 1
ATOM 5683 C CA . ALA A 1 788 ? -21.318 6.892 -31.360 1.00 82.25 788 ALA A CA 1
ATOM 5684 C C . ALA A 1 788 ? -20.347 8.055 -31.095 1.00 82.25 788 ALA A C 1
ATOM 5686 O O . ALA A 1 788 ? -20.558 8.818 -30.148 1.00 82.25 788 ALA A O 1
ATOM 5687 N N . THR A 1 789 ? -19.309 8.208 -31.915 1.00 83.69 789 THR A N 1
ATOM 5688 C CA . THR A 1 789 ? -18.291 9.253 -31.762 1.00 83.69 789 THR A CA 1
ATOM 5689 C C . THR A 1 789 ? -18.282 10.216 -32.945 1.00 83.69 789 THR A C 1
ATOM 5691 O O . THR A 1 789 ? -18.392 9.827 -34.109 1.00 83.69 789 THR A O 1
ATOM 5694 N N . TYR A 1 790 ? -18.125 11.497 -32.628 1.00 87.88 790 TYR A N 1
ATOM 5695 C CA . TYR A 1 790 ? -17.711 12.544 -33.554 1.00 87.88 790 TYR A CA 1
ATOM 5696 C C . TYR A 1 790 ? -16.351 13.064 -33.092 1.00 87.88 790 TYR A C 1
ATOM 5698 O O . TYR A 1 790 ? -16.208 13.355 -31.905 1.00 87.88 790 TYR A O 1
ATOM 5706 N N . SER A 1 791 ? -15.384 13.235 -33.991 1.00 88.19 791 SER A N 1
ATOM 5707 C CA . SER A 1 791 ? -14.116 13.907 -33.677 1.00 88.19 791 SER A CA 1
ATOM 5708 C C . SER A 1 791 ? -13.658 14.869 -34.776 1.00 88.19 791 SER A C 1
ATOM 5710 O O . SER A 1 791 ? -14.034 14.738 -35.943 1.00 88.19 791 SER A O 1
ATOM 5712 N N . SER A 1 792 ? -12.860 15.867 -34.384 1.00 89.50 792 SER A N 1
ATOM 5713 C CA . SER A 1 792 ? -12.291 16.894 -35.265 1.00 89.50 792 SER A CA 1
ATOM 5714 C C . SER A 1 792 ? -10.756 16.898 -35.158 1.00 89.50 792 SER A C 1
ATOM 5716 O O . SER A 1 792 ? -10.154 17.828 -34.608 1.00 89.50 792 SER A O 1
ATOM 5718 N N . GLY A 1 793 ? -10.136 15.804 -35.599 1.00 88.81 793 GLY A N 1
ATOM 5719 C CA . GLY A 1 793 ? -8.717 15.529 -35.384 1.00 88.81 793 GLY A CA 1
ATOM 5720 C C . GLY A 1 793 ? -7.767 16.463 -36.134 1.00 88.81 793 GLY A C 1
ATOM 5721 O O . GLY A 1 793 ? -8.087 16.972 -37.210 1.00 88.81 793 GLY A O 1
ATOM 5722 N N . TYR A 1 794 ? -6.579 16.651 -35.565 1.00 89.75 794 TYR A N 1
ATOM 5723 C CA . TYR A 1 794 ? -5.477 17.399 -36.165 1.00 89.75 794 TYR A CA 1
ATOM 5724 C C . TYR A 1 794 ? -4.145 16.667 -35.972 1.00 89.75 794 TYR A C 1
ATOM 5726 O O . TYR A 1 794 ? -3.928 15.985 -34.966 1.00 89.75 794 TYR A O 1
ATOM 5734 N N . PHE A 1 795 ? -3.246 16.844 -36.934 1.00 91.94 795 PHE A N 1
ATOM 5735 C CA . PHE A 1 795 ? -1.917 16.254 -36.957 1.00 91.94 795 PHE A CA 1
ATOM 5736 C C . PHE A 1 795 ? -0.911 17.285 -37.468 1.00 91.94 795 PHE A C 1
ATOM 5738 O O . PHE A 1 795 ? -1.072 17.845 -38.551 1.00 91.94 795 PHE A O 1
ATOM 5745 N N . PHE A 1 796 ? 0.128 17.545 -36.683 1.00 92.31 796 PHE A N 1
ATOM 5746 C CA . PHE A 1 796 ? 1.274 18.344 -37.100 1.00 92.31 796 PHE A CA 1
ATOM 5747 C C . PHE A 1 796 ? 2.465 17.415 -37.285 1.00 92.31 796 PHE A C 1
ATOM 5749 O O . PHE A 1 796 ? 2.745 16.595 -36.410 1.00 92.31 796 PHE A O 1
ATOM 5756 N N . ARG A 1 797 ? 3.167 17.561 -38.405 1.00 91.94 797 ARG A N 1
ATOM 5757 C CA . ARG A 1 797 ? 4.332 16.753 -38.773 1.00 91.94 797 ARG A CA 1
ATOM 5758 C C . ARG A 1 797 ? 5.475 17.700 -39.106 1.00 91.94 797 ARG A C 1
ATOM 5760 O O . ARG A 1 797 ? 5.279 18.632 -39.884 1.00 91.94 797 ARG A O 1
ATOM 5767 N N . TYR A 1 798 ? 6.645 17.488 -38.515 1.00 88.44 798 TYR A N 1
ATOM 5768 C CA . TYR A 1 798 ? 7.820 18.331 -38.714 1.00 88.44 798 TYR A CA 1
ATOM 5769 C C . TYR A 1 798 ? 9.054 17.476 -38.994 1.00 88.44 798 TYR A C 1
ATOM 5771 O O . TYR A 1 798 ? 9.468 16.688 -38.142 1.00 88.44 798 TYR A O 1
ATOM 5779 N N . GLY A 1 799 ? 9.660 17.656 -40.167 1.00 82.69 799 GLY A N 1
ATOM 5780 C CA . GLY A 1 799 ? 10.936 17.041 -40.516 1.00 82.69 799 GLY A CA 1
ATOM 5781 C C . GLY A 1 799 ? 12.047 17.656 -39.674 1.00 82.69 799 GLY A C 1
ATOM 5782 O O . GLY A 1 799 ? 12.578 18.716 -39.999 1.00 82.69 799 GLY A O 1
ATOM 5783 N N . LEU A 1 800 ? 12.407 17.006 -38.568 1.00 66.19 800 LEU A N 1
ATOM 5784 C CA . LEU A 1 800 ? 13.535 17.419 -37.735 1.00 66.19 800 LEU A CA 1
ATOM 5785 C C . LEU A 1 800 ? 14.844 17.282 -38.523 1.00 66.19 800 LEU A C 1
ATOM 5787 O O . LEU A 1 800 ? 15.720 18.142 -38.434 1.00 66.19 800 LEU A O 1
ATOM 5791 N N . LEU A 1 801 ? 14.932 16.196 -39.294 1.00 70.06 801 LEU A N 1
ATOM 5792 C CA . LEU A 1 801 ? 15.995 15.791 -40.211 1.00 70.06 801 LEU A CA 1
ATOM 5793 C C . LEU A 1 801 ? 15.331 14.958 -41.332 1.00 70.06 801 LEU A C 1
ATOM 5795 O O . LEU A 1 801 ? 14.263 14.403 -41.095 1.00 70.06 801 LEU A O 1
ATOM 5799 N N . ASP A 1 802 ? 15.954 14.788 -42.502 1.00 73.38 802 ASP A N 1
ATOM 5800 C CA . ASP A 1 802 ? 15.350 14.113 -43.682 1.00 73.38 802 ASP A CA 1
ATOM 5801 C C . ASP A 1 802 ? 14.725 12.725 -43.438 1.00 73.38 802 ASP A C 1
ATOM 5803 O O . ASP A 1 802 ? 13.852 12.284 -44.184 1.00 73.38 802 ASP A O 1
ATOM 5807 N N . ARG A 1 803 ? 15.195 12.022 -42.404 1.00 75.50 803 ARG A N 1
ATOM 5808 C CA . ARG A 1 803 ? 14.756 10.679 -41.997 1.00 75.50 803 ARG A CA 1
ATOM 5809 C C . ARG A 1 803 ? 14.138 10.640 -40.591 1.00 75.50 803 ARG A C 1
ATOM 5811 O O . ARG A 1 803 ? 13.935 9.555 -40.054 1.00 75.50 803 ARG A O 1
ATOM 5818 N N . VAL A 1 804 ? 13.865 11.794 -39.970 1.00 72.56 804 VAL A N 1
ATOM 5819 C CA . VAL A 1 804 ? 13.267 11.910 -38.624 1.00 72.56 804 VAL A CA 1
ATOM 5820 C C . VAL A 1 804 ? 12.165 12.959 -38.633 1.00 72.56 804 VAL A C 1
ATOM 5822 O O . VAL A 1 804 ? 12.427 14.157 -38.730 1.00 72.56 804 VAL A O 1
ATOM 5825 N N . GLU A 1 805 ? 10.932 12.515 -38.443 1.00 84.25 805 GLU A N 1
ATOM 5826 C CA . GLU A 1 805 ? 9.758 13.374 -38.380 1.00 84.25 805 GLU A CA 1
ATOM 5827 C C . GLU A 1 805 ? 9.197 13.372 -36.952 1.00 84.25 805 GLU A C 1
ATOM 5829 O O . GLU A 1 805 ? 8.779 12.335 -36.434 1.00 84.25 805 GLU A O 1
ATOM 5834 N N . LEU A 1 806 ? 9.194 14.539 -36.305 1.00 83.88 806 LEU A N 1
ATOM 5835 C CA . LEU A 1 806 ? 8.492 14.753 -35.042 1.00 83.88 806 LEU A CA 1
ATOM 5836 C C . LEU A 1 806 ? 7.021 15.032 -35.339 1.00 83.88 806 LEU A C 1
ATOM 5838 O O . LEU A 1 806 ? 6.702 15.875 -36.180 1.00 83.88 806 LEU A O 1
ATOM 5842 N N . ARG A 1 807 ? 6.125 14.340 -34.637 1.00 92.00 807 ARG A N 1
ATOM 5843 C CA . ARG A 1 807 ? 4.688 14.368 -34.908 1.00 92.00 807 ARG A CA 1
ATOM 5844 C C . ARG A 1 807 ? 3.894 14.675 -33.635 1.00 92.00 807 ARG A C 1
ATOM 5846 O O . ARG A 1 807 ? 4.259 14.260 -32.534 1.00 92.00 807 ARG A O 1
ATOM 5853 N N . LEU A 1 808 ? 2.815 15.439 -33.784 1.00 89.38 808 LEU A N 1
ATOM 5854 C CA . LEU A 1 808 ? 1.916 15.839 -32.700 1.00 89.38 808 LEU A CA 1
ATOM 5855 C C . LEU A 1 808 ? 0.467 15.668 -33.156 1.00 89.38 808 LEU A C 1
ATOM 5857 O O . LEU A 1 808 ? 0.009 16.367 -34.060 1.00 89.38 808 LEU A O 1
ATOM 5861 N N . TYR A 1 809 ? -0.250 14.747 -32.518 1.00 87.94 809 TYR A N 1
ATOM 5862 C CA . TYR A 1 809 ? -1.598 14.326 -32.903 1.00 87.94 809 TYR A CA 1
ATOM 5863 C C . TYR A 1 809 ? -2.632 14.583 -31.803 1.00 87.94 809 TYR A C 1
ATOM 5865 O O . TYR A 1 809 ? -2.317 14.535 -30.613 1.00 87.94 809 TYR A O 1
ATOM 5873 N N . SER A 1 810 ? -3.891 14.785 -32.193 1.00 87.25 810 SER A N 1
ATOM 5874 C CA . SER A 1 810 ? -5.049 14.603 -31.314 1.00 87.25 810 SER A CA 1
ATOM 5875 C C . SER A 1 810 ? -6.326 14.337 -32.118 1.00 87.25 810 SER A C 1
ATOM 5877 O O . SER A 1 810 ? -6.486 14.860 -33.221 1.00 87.25 810 SER A O 1
ATOM 5879 N N . ASN A 1 811 ? -7.302 13.641 -31.520 1.00 84.31 811 ASN A N 1
ATOM 5880 C CA . ASN A 1 811 ? -8.689 13.608 -32.017 1.00 84.31 811 ASN A CA 1
ATOM 5881 C C . ASN A 1 811 ? -9.391 14.985 -31.912 1.00 84.31 8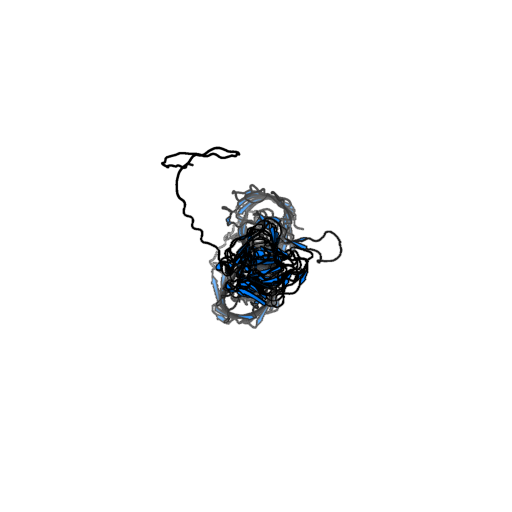11 ASN A C 1
ATOM 5883 O O . ASN A 1 811 ? -10.501 15.153 -32.418 1.00 84.31 811 ASN A O 1
ATOM 5887 N N . GLY A 1 812 ? -8.756 15.986 -31.290 1.00 86.38 812 GLY A N 1
ATOM 5888 C CA . GLY A 1 812 ? -9.266 17.352 -31.218 1.00 86.38 812 GLY A CA 1
ATOM 5889 C C . GLY A 1 812 ? -10.505 17.448 -30.333 1.00 86.38 812 GLY A C 1
ATOM 5890 O O . GLY A 1 812 ? -10.500 16.921 -29.223 1.00 86.38 812 GLY A O 1
ATOM 5891 N N . LEU A 1 813 ? -11.551 18.138 -30.793 1.00 86.00 813 LEU A N 1
ATOM 5892 C CA . LEU A 1 813 ? -12.841 18.147 -30.105 1.00 86.00 813 LEU A CA 1
ATOM 5893 C C . LEU A 1 813 ? -13.566 16.826 -30.398 1.00 86.00 813 LEU A C 1
ATOM 5895 O O . LEU A 1 813 ? -13.937 16.563 -31.540 1.00 86.00 813 LEU A O 1
ATOM 5899 N N . GLU A 1 814 ? -13.783 16.015 -29.366 1.00 84.50 814 GLU A N 1
ATOM 5900 C CA . GLU A 1 814 ? -14.509 14.748 -29.439 1.00 84.50 814 GLU A CA 1
ATOM 5901 C C . GLU A 1 814 ? -15.857 14.851 -28.704 1.00 84.50 814 GLU A C 1
ATOM 5903 O O . GLU A 1 814 ? -15.968 15.463 -27.635 1.00 84.50 814 GLU A O 1
ATOM 5908 N N . ALA A 1 815 ? -16.894 14.246 -29.284 1.00 83.44 815 ALA A N 1
ATOM 5909 C CA . ALA A 1 815 ? -18.225 14.131 -28.704 1.00 83.44 815 ALA A CA 1
ATOM 5910 C C . ALA A 1 815 ? -18.718 12.677 -28.769 1.00 83.44 815 ALA A C 1
ATOM 5912 O O . ALA A 1 815 ? -18.742 12.075 -29.843 1.00 83.44 815 ALA A O 1
ATOM 5913 N N . GLN A 1 816 ? -19.136 12.127 -27.625 1.00 79.69 816 GLN A N 1
ATOM 5914 C CA . GLN A 1 816 ? -19.592 10.741 -27.471 1.00 79.69 816 GLN A CA 1
ATOM 5915 C C . GLN A 1 816 ? -21.088 10.674 -27.119 1.00 79.69 816 GLN A C 1
ATOM 5917 O O . GLN A 1 816 ? -21.551 11.302 -26.162 1.00 79.69 816 GLN A O 1
ATOM 5922 N N . GLY A 1 817 ? -21.849 9.888 -27.884 1.00 65.62 817 GLY A N 1
ATOM 5923 C CA . GLY A 1 817 ? -23.304 9.777 -27.792 1.00 65.62 817 GLY A CA 1
ATOM 5924 C C . GLY A 1 817 ? -23.810 8.503 -27.109 1.00 65.62 817 GLY A C 1
ATOM 5925 O O . GLY A 1 817 ? -23.967 7.474 -27.760 1.00 65.62 817 GLY A O 1
ATOM 5926 N N . ASN A 1 818 ? -24.157 8.605 -25.821 1.00 56.41 818 ASN A N 1
ATOM 5927 C CA . ASN A 1 818 ? -25.224 7.825 -25.167 1.00 56.41 818 ASN A CA 1
ATOM 5928 C C . ASN A 1 818 ? -25.694 8.568 -23.886 1.00 56.41 818 ASN A C 1
ATOM 5930 O O . ASN A 1 818 ? -25.423 9.759 -23.746 1.00 56.41 818 ASN A O 1
ATOM 5934 N N . GLY A 1 819 ? -26.391 7.906 -22.950 1.00 48.69 819 GLY A N 1
ATOM 5935 C CA . GLY A 1 819 ? -27.095 8.470 -21.777 1.00 48.69 819 GLY A CA 1
ATOM 5936 C C . GLY A 1 819 ? -26.290 9.267 -20.730 1.00 48.69 819 GLY A C 1
ATOM 5937 O O . GLY A 1 819 ? -26.803 9.568 -19.655 1.00 48.69 819 GLY A O 1
ATOM 5938 N N . SER A 1 820 ? -25.044 9.628 -21.014 1.00 53.03 820 SER A N 1
ATOM 5939 C CA . SER A 1 820 ? -24.297 10.702 -20.351 1.00 53.03 820 SER A CA 1
ATOM 5940 C C . SER A 1 820 ? -23.389 11.332 -21.404 1.00 53.03 820 SER A C 1
ATOM 5942 O O . SER A 1 820 ? -22.214 10.993 -21.498 1.00 53.03 820 SER A O 1
ATOM 5944 N N . ALA A 1 821 ? -23.977 12.171 -22.264 1.00 62.94 821 ALA A N 1
ATOM 5945 C CA . ALA A 1 821 ? -23.297 12.736 -23.426 1.00 62.94 821 ALA A CA 1
ATOM 5946 C C . ALA A 1 821 ? -22.057 13.535 -23.002 1.00 62.94 821 ALA A C 1
ATOM 5948 O O . ALA A 1 821 ? -22.150 14.478 -22.213 1.00 62.94 821 ALA A O 1
ATOM 5949 N N . LEU A 1 822 ? -20.906 13.140 -23.536 1.00 69.94 822 LEU A N 1
ATOM 5950 C CA . LEU A 1 822 ? -19.603 13.685 -23.182 1.00 69.94 822 LEU A CA 1
ATOM 5951 C C . LEU A 1 822 ? -19.062 14.479 -24.368 1.00 69.94 822 LEU A C 1
ATOM 5953 O O . LEU A 1 822 ? -19.016 13.963 -25.479 1.00 69.94 822 LEU A O 1
ATOM 5957 N N . ILE A 1 823 ? -18.656 15.725 -24.130 1.00 82.69 823 ILE A N 1
ATOM 5958 C CA . ILE A 1 823 ? -18.022 16.594 -25.127 1.00 82.69 823 ILE A CA 1
ATOM 5959 C C . ILE A 1 823 ? -16.784 17.207 -24.480 1.00 82.69 823 ILE A C 1
ATOM 5961 O O . ILE A 1 823 ? -16.862 17.714 -23.359 1.00 82.69 823 ILE A O 1
ATOM 5965 N N . GLY A 1 824 ? -15.652 17.175 -25.174 1.00 82.31 824 GLY A N 1
ATOM 5966 C CA . GLY A 1 824 ? -14.409 17.763 -24.690 1.00 82.31 824 GLY A CA 1
ATOM 5967 C C . GLY A 1 824 ? -13.267 17.596 -25.681 1.00 82.31 824 GLY A C 1
ATOM 5968 O O . GLY A 1 824 ? -13.440 17.040 -26.758 1.00 82.31 824 GLY A O 1
ATOM 5969 N N . PHE A 1 825 ? -12.086 18.075 -25.313 1.00 83.31 825 PHE A N 1
ATOM 5970 C CA . PHE A 1 825 ? -10.876 17.788 -26.075 1.00 83.31 825 PHE A CA 1
ATOM 5971 C C . PHE A 1 825 ? -10.327 16.404 -25.728 1.00 83.31 825 PHE A C 1
ATOM 5973 O O . PHE A 1 825 ? -10.271 16.029 -24.555 1.00 83.31 825 PHE A O 1
ATOM 5980 N N . ALA A 1 826 ? -9.909 15.661 -26.745 1.00 81.81 826 ALA A N 1
ATOM 5981 C CA . ALA A 1 826 ? -9.068 14.487 -26.594 1.00 81.81 826 ALA A CA 1
ATOM 5982 C C . ALA A 1 826 ? -7.638 14.895 -26.176 1.00 81.81 826 ALA A C 1
ATOM 5984 O O . ALA A 1 826 ? -7.230 16.037 -26.408 1.00 81.81 826 ALA A O 1
ATOM 5985 N N . PRO A 1 827 ? -6.865 13.997 -25.542 1.00 83.06 827 PRO A N 1
ATOM 5986 C CA . PRO A 1 827 ? -5.475 14.275 -25.184 1.00 83.06 827 PRO A CA 1
ATOM 5987 C C . PRO A 1 827 ? -4.556 14.539 -26.389 1.00 83.06 827 PRO A C 1
ATOM 5989 O O . PRO A 1 827 ? -4.883 14.218 -27.535 1.00 83.06 827 PRO A O 1
ATOM 5992 N N . LEU A 1 828 ? -3.376 15.100 -26.105 1.00 83.12 828 LEU A N 1
ATOM 5993 C CA . LEU A 1 828 ? -2.251 15.167 -27.041 1.00 83.12 828 LEU A CA 1
ATOM 5994 C C . LEU A 1 828 ? -1.474 13.846 -27.094 1.00 83.12 828 LEU A C 1
ATOM 5996 O O . LEU A 1 828 ? -1.131 13.282 -26.049 1.00 83.12 828 LEU A O 1
ATOM 6000 N N . THR A 1 829 ? -1.099 13.442 -28.303 1.00 84.25 829 THR A N 1
ATOM 6001 C CA . THR A 1 829 ? -0.161 12.354 -28.591 1.00 84.25 829 THR A CA 1
ATOM 6002 C C . THR A 1 829 ? 1.129 12.920 -29.173 1.00 84.25 829 THR A C 1
ATOM 6004 O O . THR A 1 829 ? 1.098 13.566 -30.220 1.00 84.25 829 THR A O 1
ATOM 6007 N N . PHE A 1 830 ? 2.255 12.667 -28.503 1.00 83.06 830 PHE A N 1
ATOM 6008 C CA . PHE A 1 830 ? 3.598 12.950 -29.021 1.00 83.06 830 PHE A CA 1
ATOM 6009 C C . PHE A 1 830 ? 4.142 11.711 -29.715 1.00 83.06 830 PHE A C 1
ATOM 6011 O O . PHE A 1 830 ? 3.955 10.604 -29.217 1.00 83.06 830 PHE A O 1
ATOM 6018 N N . ASP A 1 831 ? 4.791 11.893 -30.855 1.00 86.25 831 ASP A N 1
ATOM 6019 C CA . ASP A 1 831 ? 5.041 10.813 -31.799 1.00 86.25 831 ASP A CA 1
ATOM 6020 C C . ASP A 1 831 ? 6.311 11.109 -32.623 1.00 86.25 831 ASP A C 1
ATOM 6022 O O . ASP A 1 831 ? 6.725 12.262 -32.779 1.00 86.25 831 ASP A O 1
ATOM 6026 N N . THR A 1 832 ? 7.012 10.074 -33.074 1.00 84.19 832 THR A N 1
ATOM 6027 C CA . THR A 1 832 ? 8.252 10.175 -33.852 1.00 84.19 832 THR A CA 1
ATOM 6028 C C . THR A 1 832 ? 8.299 9.067 -34.897 1.00 84.19 832 THR A C 1
ATOM 6030 O O . THR A 1 832 ? 8.367 7.890 -34.539 1.00 84.19 832 THR A O 1
ATOM 6033 N N . LYS A 1 833 ? 8.311 9.451 -36.180 1.00 86.94 833 LYS A N 1
ATOM 6034 C CA . LYS A 1 833 ? 8.556 8.557 -37.322 1.00 86.94 833 LYS A CA 1
ATOM 6035 C C . LYS A 1 833 ? 10.033 8.640 -37.721 1.00 86.94 833 LYS A C 1
ATOM 6037 O O . LYS A 1 833 ? 10.589 9.732 -37.835 1.00 86.94 833 LYS A O 1
ATOM 6042 N N . ILE A 1 834 ? 10.661 7.492 -37.953 1.00 77.56 834 ILE A N 1
ATOM 6043 C CA . ILE A 1 834 ? 12.041 7.353 -38.430 1.00 77.56 834 ILE A CA 1
ATOM 6044 C C . ILE A 1 834 ? 12.016 6.560 -39.739 1.00 77.56 834 ILE A C 1
ATOM 6046 O O . ILE A 1 834 ? 11.553 5.419 -39.747 1.00 77.56 834 ILE A O 1
ATOM 6050 N N . HIS A 1 835 ? 12.522 7.132 -40.833 1.00 82.19 835 HIS A N 1
ATOM 6051 C CA . HIS A 1 835 ? 12.626 6.443 -42.122 1.00 82.19 835 HIS A CA 1
ATOM 6052 C C . HIS A 1 835 ? 13.947 5.657 -42.215 1.00 82.19 835 HIS A C 1
ATOM 6054 O O . HIS A 1 835 ? 15.028 6.226 -42.395 1.00 82.19 835 HIS A O 1
ATOM 6060 N N . ILE A 1 836 ? 13.857 4.332 -42.086 1.00 72.06 836 ILE A N 1
ATOM 6061 C CA . ILE A 1 836 ? 15.003 3.435 -41.903 1.00 72.06 836 ILE A CA 1
ATOM 6062 C C . ILE A 1 836 ? 15.677 3.096 -43.240 1.00 72.06 836 ILE A C 1
ATOM 6064 O O . ILE A 1 836 ? 16.895 3.235 -43.349 1.00 72.06 836 ILE A O 1
ATOM 6068 N N . TRP A 1 837 ? 14.921 2.669 -44.257 1.00 74.62 837 TRP A N 1
ATOM 6069 C CA . TRP A 1 837 ? 15.462 2.405 -45.599 1.00 74.62 837 TRP A CA 1
ATOM 6070 C C . TRP A 1 837 ? 14.411 2.527 -46.708 1.00 74.62 837 TRP A C 1
ATOM 6072 O O . TRP A 1 837 ? 13.229 2.266 -46.497 1.00 74.62 837 TRP A O 1
ATOM 6082 N N . ASP A 1 838 ? 14.872 2.871 -47.908 1.00 82.06 838 ASP A N 1
ATOM 6083 C CA . ASP A 1 838 ? 14.093 2.934 -49.147 1.00 82.06 838 ASP A CA 1
ATOM 6084 C C . ASP A 1 838 ? 13.797 1.539 -49.736 1.00 82.06 838 ASP A C 1
ATOM 6086 O O . ASP A 1 838 ? 14.486 0.568 -49.426 1.00 82.06 838 ASP A O 1
ATOM 6090 N N . GLU A 1 839 ? 12.800 1.424 -50.618 1.00 83.12 839 GLU A N 1
ATOM 6091 C CA . GLU A 1 839 ? 12.385 0.151 -51.233 1.00 83.12 839 GLU A CA 1
ATOM 6092 C C . GLU A 1 839 ? 13.480 -0.496 -52.108 1.00 83.12 839 GLU A C 1
ATOM 6094 O O . GLU A 1 839 ? 13.946 0.080 -53.096 1.00 83.12 839 GLU A O 1
ATOM 6099 N N . TRP A 1 840 ? 13.831 -1.761 -51.841 1.00 78.94 840 TRP A N 1
ATOM 6100 C CA . TRP A 1 840 ? 14.763 -2.520 -52.687 1.00 78.94 840 TRP A CA 1
ATOM 6101 C C . TRP A 1 840 ? 13.992 -3.287 -53.769 1.00 78.94 840 TRP A C 1
ATOM 6103 O O . TRP A 1 840 ? 13.875 -4.516 -53.732 1.00 78.94 840 TRP A O 1
ATOM 6113 N N . ARG A 1 841 ? 13.497 -2.554 -54.775 1.00 75.31 841 ARG A N 1
ATOM 6114 C CA . ARG A 1 841 ? 12.670 -3.060 -55.897 1.00 75.31 841 ARG A CA 1
ATOM 6115 C C . ARG A 1 841 ? 13.185 -4.336 -56.577 1.00 75.31 841 ARG A C 1
ATOM 6117 O O . ARG A 1 841 ? 12.390 -5.149 -57.032 1.00 75.31 841 ARG A O 1
ATOM 6124 N N . GLN A 1 842 ? 14.503 -4.538 -56.637 1.00 77.25 842 GLN A N 1
ATOM 6125 C CA . GLN A 1 842 ? 15.119 -5.736 -57.232 1.00 77.25 842 GLN A CA 1
ATOM 6126 C C . GLN A 1 842 ? 14.897 -7.019 -56.409 1.00 77.25 842 GLN A C 1
ATOM 6128 O O . GLN A 1 842 ? 14.924 -8.115 -56.964 1.00 77.25 842 GLN A O 1
ATOM 6133 N N . TYR A 1 843 ? 14.671 -6.883 -55.099 1.00 71.50 843 TYR A N 1
ATOM 6134 C CA . TYR A 1 843 ? 14.566 -7.981 -54.133 1.00 71.50 843 TYR A CA 1
ATOM 6135 C C . TYR A 1 843 ? 13.168 -8.108 -53.509 1.00 71.50 843 TYR A C 1
ATOM 6137 O O . TYR A 1 843 ? 12.966 -8.967 -52.654 1.00 71.50 843 TYR A O 1
ATOM 6145 N N . TYR A 1 844 ? 12.206 -7.275 -53.929 1.00 77.25 844 TYR A N 1
ATOM 6146 C CA . TYR A 1 844 ? 10.856 -7.172 -53.352 1.00 77.25 844 TYR A CA 1
ATOM 6147 C C . TYR A 1 844 ? 10.845 -6.903 -51.833 1.00 77.25 844 TYR A C 1
ATOM 6149 O O . TYR A 1 844 ? 9.906 -7.290 -51.137 1.00 77.25 844 TYR A O 1
ATOM 6157 N N . ILE A 1 845 ? 11.879 -6.228 -51.318 1.00 78.31 845 ILE A N 1
ATOM 6158 C CA . ILE A 1 845 ? 11.924 -5.764 -49.927 1.00 78.31 845 ILE A CA 1
ATOM 6159 C C . ILE A 1 845 ? 11.321 -4.348 -49.890 1.00 78.31 845 ILE A C 1
ATOM 6161 O O . ILE A 1 845 ? 11.817 -3.481 -50.616 1.00 78.31 845 ILE A O 1
ATOM 6165 N N . PRO A 1 846 ? 10.265 -4.110 -49.089 1.00 87.81 846 PRO A N 1
ATOM 6166 C CA . PRO A 1 846 ? 9.615 -2.805 -48.973 1.00 87.81 846 PRO A CA 1
ATOM 6167 C C . PRO A 1 846 ? 10.556 -1.753 -48.376 1.00 87.81 846 PRO A C 1
ATOM 6169 O O . PRO A 1 846 ? 11.535 -2.090 -47.698 1.00 87.81 846 PRO A O 1
ATOM 6172 N N . ALA A 1 847 ? 10.216 -0.477 -48.559 1.00 85.44 847 ALA A N 1
ATOM 6173 C CA . ALA A 1 847 ? 10.739 0.578 -47.698 1.00 85.44 847 ALA A CA 1
ATOM 6174 C C . ALA A 1 847 ? 10.347 0.289 -46.237 1.00 85.44 847 ALA A C 1
ATOM 6176 O O . ALA A 1 847 ? 9.308 -0.323 -45.990 1.00 85.44 847 ALA A O 1
ATOM 6177 N N . LEU A 1 848 ? 11.158 0.720 -45.272 1.00 87.50 848 LEU A N 1
ATOM 6178 C CA . LEU A 1 848 ? 10.869 0.566 -43.846 1.00 87.50 848 LEU A CA 1
ATOM 6179 C C . LEU A 1 848 ? 10.903 1.917 -43.138 1.00 87.50 848 LEU A C 1
ATOM 6181 O O . LEU A 1 848 ? 11.914 2.620 -43.164 1.00 87.50 848 LEU A O 1
ATOM 6185 N N . GLY A 1 849 ? 9.823 2.220 -42.426 1.00 84.19 849 GLY A N 1
ATOM 6186 C CA . GLY A 1 849 ? 9.780 3.216 -41.365 1.00 84.19 849 GLY A CA 1
ATOM 6187 C C . GLY A 1 849 ? 9.525 2.560 -40.008 1.00 84.19 849 GLY A C 1
ATOM 6188 O O . GLY A 1 849 ? 9.051 1.427 -39.919 1.00 84.19 849 GLY A O 1
ATOM 6189 N N . PHE A 1 850 ? 9.814 3.284 -38.936 1.00 85.31 850 PHE A N 1
ATOM 6190 C CA . PHE A 1 850 ? 9.420 2.922 -37.578 1.00 85.31 850 PHE A CA 1
ATOM 6191 C C . PHE A 1 850 ? 8.780 4.124 -36.880 1.00 85.31 850 PHE A C 1
ATOM 6193 O O . PHE A 1 850 ? 9.226 5.254 -37.065 1.00 85.31 850 PHE A O 1
ATOM 6200 N N . GLU A 1 851 ? 7.764 3.873 -36.061 1.00 85.88 851 GLU A N 1
ATOM 6201 C CA . GLU A 1 851 ? 7.022 4.881 -35.310 1.00 85.88 851 GLU A CA 1
ATOM 6202 C C . GLU A 1 851 ? 6.943 4.513 -33.828 1.00 85.88 851 GLU A C 1
ATOM 6204 O O . GLU A 1 851 ? 6.642 3.368 -33.484 1.00 85.88 851 GLU A O 1
ATOM 6209 N N . ALA A 1 852 ? 7.132 5.495 -32.947 1.00 81.31 852 ALA A N 1
ATOM 6210 C CA . ALA A 1 852 ? 6.822 5.379 -31.523 1.00 81.31 852 ALA A CA 1
ATOM 6211 C C . ALA A 1 852 ? 6.026 6.599 -31.055 1.00 81.31 852 ALA A C 1
ATOM 6213 O O . ALA A 1 852 ? 6.452 7.738 -31.254 1.00 81.31 852 ALA A O 1
ATOM 6214 N N . ALA A 1 853 ? 4.892 6.351 -30.401 1.00 82.88 853 ALA A N 1
ATOM 6215 C CA . ALA A 1 853 ? 3.949 7.376 -29.980 1.00 82.88 853 ALA A CA 1
ATOM 6216 C C . ALA A 1 853 ? 3.504 7.195 -28.522 1.00 82.88 853 ALA A C 1
ATOM 6218 O O . ALA A 1 853 ? 3.462 6.091 -27.981 1.00 82.88 853 ALA A O 1
ATOM 6219 N N . VAL A 1 854 ? 3.145 8.303 -27.875 1.00 80.44 854 VAL A N 1
ATOM 6220 C CA . VAL A 1 854 ? 2.578 8.339 -26.525 1.00 80.44 854 VAL A CA 1
ATOM 6221 C C . VAL A 1 854 ? 1.428 9.324 -26.479 1.00 80.44 854 VAL A C 1
ATOM 6223 O O . VAL A 1 854 ? 1.633 10.540 -26.491 1.00 80.44 854 VAL A O 1
ATOM 6226 N N . GLN A 1 855 ? 0.215 8.795 -26.348 1.00 82.19 855 GLN A N 1
ATOM 6227 C CA . GLN A 1 855 ? -0.937 9.588 -25.951 1.00 82.19 855 GLN A CA 1
ATOM 6228 C C . GLN A 1 855 ? -0.822 9.903 -24.457 1.00 82.19 855 GLN A C 1
ATOM 6230 O O . GLN A 1 855 ? -0.723 9.011 -23.613 1.00 82.19 855 GLN A O 1
ATOM 6235 N N . THR A 1 856 ? -0.814 11.188 -24.132 1.00 78.88 856 THR A N 1
ATOM 6236 C CA . THR A 1 856 ? -0.686 11.702 -22.763 1.00 78.88 856 THR A CA 1
ATOM 6237 C C . THR A 1 856 ? -2.058 11.872 -22.101 1.00 78.88 856 THR A C 1
ATOM 6239 O O . THR A 1 856 ? -3.093 11.524 -22.664 1.00 78.88 856 THR A O 1
ATOM 6242 N N . THR A 1 857 ? -2.095 12.474 -20.913 1.00 74.25 857 THR A N 1
ATOM 6243 C CA . THR A 1 857 ? -3.318 13.066 -20.340 1.00 74.25 857 THR A CA 1
ATOM 6244 C C . THR A 1 857 ? -3.429 14.575 -20.606 1.00 74.25 857 THR A C 1
ATOM 6246 O O . THR A 1 857 ? -4.365 15.218 -20.135 1.00 74.25 857 THR A O 1
ATOM 6249 N N . TRP A 1 858 ? -2.479 15.180 -21.331 1.00 70.88 858 TRP A N 1
ATOM 6250 C CA . TRP A 1 858 ? -2.374 16.634 -21.471 1.00 70.88 858 TRP A CA 1
ATOM 6251 C C . TRP A 1 858 ? -3.406 17.186 -22.456 1.00 70.88 858 TRP A C 1
ATOM 6253 O O . TRP A 1 858 ? -3.639 16.605 -23.514 1.00 70.88 858 TRP A O 1
ATOM 6263 N N . LEU A 1 859 ? -4.020 18.317 -22.088 1.00 74.12 859 LEU A N 1
ATOM 6264 C CA . LEU A 1 859 ? -5.152 18.978 -22.766 1.00 74.12 859 LEU A CA 1
ATOM 6265 C C . LEU A 1 859 ? -6.434 18.130 -22.920 1.00 74.12 859 LEU A C 1
ATOM 6267 O O . LEU A 1 859 ? -7.480 18.673 -23.274 1.00 74.12 859 LEU A O 1
ATOM 6271 N N . GLY A 1 860 ? -6.386 16.839 -22.586 1.00 77.44 860 GLY A N 1
ATOM 6272 C CA . GLY A 1 860 ? -7.539 15.953 -22.580 1.00 77.44 860 GLY A CA 1
ATOM 6273 C C . GLY A 1 860 ? -8.547 16.320 -21.490 1.00 77.44 860 GLY A C 1
ATOM 6274 O O . GLY A 1 860 ? -8.194 16.683 -20.368 1.00 77.44 860 GLY A O 1
ATOM 6275 N N . SER A 1 861 ? -9.831 16.219 -21.818 1.00 76.06 861 SER A N 1
ATOM 6276 C CA . SER A 1 861 ? -10.926 16.454 -20.876 1.00 76.06 861 SER A CA 1
ATOM 6277 C C . SER A 1 861 ? -11.152 15.217 -19.993 1.00 76.06 861 SER A C 1
ATOM 6279 O O . SER A 1 861 ? -11.031 14.106 -20.505 1.00 76.06 861 SER A O 1
ATOM 6281 N N . PRO A 1 862 ? -11.542 15.346 -18.706 1.00 66.50 862 PRO A N 1
ATOM 6282 C CA . PRO A 1 862 ? -11.462 14.240 -17.735 1.00 66.50 862 PRO A CA 1
ATOM 6283 C C . PRO A 1 862 ? -12.268 12.960 -18.023 1.00 66.50 862 PRO A C 1
ATOM 6285 O O . PRO A 1 862 ? -12.063 11.964 -17.337 1.00 66.50 862 PRO A O 1
ATOM 6288 N N . GLY A 1 863 ? -13.198 12.974 -18.984 1.00 65.31 863 GLY A N 1
ATOM 6289 C CA . GLY A 1 863 ? -13.916 11.775 -19.445 1.00 65.31 863 GLY A CA 1
ATOM 6290 C C . GLY A 1 863 ? -13.336 11.124 -20.711 1.00 65.31 863 GLY A C 1
ATOM 6291 O O . GLY A 1 863 ? -13.793 10.053 -21.089 1.00 65.31 863 GLY A O 1
ATOM 6292 N N . LEU A 1 864 ? -12.375 11.777 -21.377 1.00 69.44 864 LEU A N 1
ATOM 6293 C CA . LEU A 1 864 ? -11.741 11.345 -22.633 1.00 69.44 864 LEU A CA 1
ATOM 6294 C C . LEU A 1 864 ? -10.289 10.861 -22.423 1.00 69.44 864 LEU A C 1
ATOM 6296 O O . LEU A 1 864 ? -9.650 10.387 -23.358 1.00 69.44 864 LEU A O 1
ATOM 6300 N N . THR A 1 865 ? -9.753 10.986 -21.205 1.00 68.12 865 THR A N 1
ATOM 6301 C CA . THR A 1 865 ? -8.389 10.580 -20.825 1.00 68.12 865 THR A CA 1
ATOM 6302 C C . THR A 1 865 ? -8.372 9.212 -20.135 1.00 68.12 865 THR A C 1
ATOM 6304 O O . THR A 1 865 ? -8.909 9.083 -19.037 1.00 68.12 865 THR A O 1
ATOM 6307 N N . ASN A 1 866 ? -7.673 8.225 -20.708 1.00 57.91 866 ASN A N 1
ATOM 6308 C CA . ASN A 1 866 ? -7.532 6.869 -20.138 1.00 57.91 866 ASN A CA 1
ATOM 6309 C C . ASN A 1 866 ? -6.204 6.649 -19.374 1.00 57.91 866 ASN A C 1
ATOM 6311 O O . ASN A 1 866 ? -5.787 5.517 -19.151 1.00 57.91 866 ASN A O 1
ATOM 6315 N N . GLY A 1 867 ? -5.506 7.726 -19.002 1.00 64.25 867 GLY A N 1
ATOM 6316 C CA . GLY A 1 867 ? -4.105 7.668 -18.568 1.00 64.25 867 GLY A CA 1
ATOM 6317 C C . GLY A 1 867 ? -3.134 7.804 -19.746 1.00 64.25 867 GLY A C 1
ATOM 6318 O O . GLY A 1 867 ? -3.510 8.315 -20.801 1.00 64.25 867 GLY A O 1
ATOM 6319 N N . THR A 1 868 ? -1.882 7.387 -19.549 1.00 72.25 868 THR A N 1
ATOM 6320 C CA . THR A 1 868 ? -0.831 7.475 -20.579 1.00 72.25 868 THR A CA 1
ATOM 6321 C C . THR A 1 868 ? -0.789 6.190 -21.419 1.00 72.25 868 THR A C 1
ATOM 6323 O O . THR A 1 868 ? -0.482 5.114 -20.899 1.00 72.25 868 THR A O 1
ATOM 6326 N N . GLU A 1 869 ? -1.090 6.294 -22.716 1.00 75.12 869 GLU A N 1
ATOM 6327 C CA . GLU A 1 869 ? -1.241 5.168 -23.656 1.00 75.12 869 GLU A CA 1
ATOM 6328 C C . GLU A 1 869 ? -0.091 5.191 -24.697 1.00 75.12 869 GLU A C 1
ATOM 6330 O O . GLU A 1 869 ? -0.166 5.945 -25.671 1.00 75.12 869 GLU A O 1
ATOM 6335 N N . PRO A 1 870 ? 1.012 4.434 -24.490 1.00 77.81 870 PRO A N 1
ATOM 6336 C CA . PRO A 1 870 ? 2.093 4.293 -25.470 1.00 77.81 870 PRO A CA 1
ATOM 6337 C C . PRO A 1 870 ? 1.771 3.271 -26.574 1.00 77.81 870 PRO A C 1
ATOM 6339 O O . PRO A 1 870 ? 1.118 2.252 -26.331 1.00 77.81 870 PRO A O 1
ATOM 6342 N N . SER A 1 871 ? 2.295 3.503 -27.776 1.00 78.94 871 SER A N 1
ATOM 6343 C CA . SER A 1 871 ? 2.197 2.610 -28.935 1.00 78.94 871 SER A CA 1
ATOM 6344 C C . SER A 1 871 ? 3.442 2.685 -29.828 1.00 78.94 871 SER A C 1
ATOM 6346 O O . SER A 1 871 ? 4.256 3.602 -29.716 1.00 78.94 871 SER A O 1
ATOM 6348 N N . PHE A 1 872 ? 3.606 1.701 -30.711 1.00 82.94 872 PHE A N 1
ATOM 6349 C CA . PHE A 1 872 ? 4.640 1.697 -31.749 1.00 82.94 872 PHE A CA 1
ATOM 6350 C C . PHE A 1 872 ? 4.185 0.922 -32.992 1.00 82.94 872 PHE A C 1
ATOM 6352 O O . PHE A 1 872 ? 3.322 0.046 -32.888 1.00 82.94 872 PHE A O 1
ATOM 6359 N N . SER A 1 873 ? 4.802 1.185 -34.146 1.00 87.00 873 SER A N 1
ATOM 6360 C CA . SER A 1 873 ? 4.650 0.376 -35.364 1.00 87.00 873 SER A CA 1
ATOM 6361 C C . SER A 1 873 ? 5.904 0.349 -36.232 1.00 87.00 873 SER A C 1
ATOM 6363 O O . SER A 1 873 ? 6.740 1.245 -36.199 1.00 87.00 873 SER A O 1
ATOM 6365 N N . PHE A 1 874 ? 6.006 -0.694 -37.048 1.00 89.19 874 PHE A N 1
ATOM 6366 C CA . PHE A 1 874 ? 6.835 -0.725 -38.245 1.00 89.19 874 PHE A CA 1
ATOM 6367 C C . PHE A 1 874 ? 5.944 -0.434 -39.452 1.00 89.19 874 PHE A C 1
ATOM 6369 O O . PHE A 1 874 ? 4.864 -1.022 -39.568 1.00 89.19 874 PHE A O 1
ATOM 6376 N N . ASN A 1 875 ? 6.402 0.449 -40.332 1.00 92.75 875 ASN A N 1
ATOM 6377 C CA . ASN A 1 875 ? 5.684 0.909 -41.515 1.00 92.75 875 ASN A CA 1
ATOM 6378 C C . ASN A 1 875 ? 6.389 0.420 -42.775 1.00 92.75 875 ASN A C 1
ATOM 6380 O O . ASN A 1 875 ? 7.616 0.451 -42.837 1.00 92.75 875 ASN A O 1
ATOM 6384 N N . PHE A 1 876 ? 5.622 0.025 -43.782 1.00 94.19 876 PHE A N 1
ATOM 6385 C CA . PHE A 1 876 ? 6.136 -0.588 -44.994 1.00 94.19 876 PHE A CA 1
ATOM 6386 C C . PHE A 1 876 ? 5.426 -0.033 -46.223 1.00 94.19 876 PHE A C 1
ATOM 6388 O O . PHE A 1 876 ? 4.201 -0.120 -46.301 1.00 94.19 876 PHE A O 1
ATOM 6395 N N . ASP A 1 877 ? 6.203 0.444 -47.195 1.00 92.75 877 ASP A N 1
ATOM 6396 C CA . ASP A 1 877 ? 5.698 0.944 -48.477 1.00 92.75 877 ASP A CA 1
ATOM 6397 C C . ASP A 1 877 ? 6.338 0.113 -49.601 1.00 92.75 877 ASP A C 1
ATOM 6399 O O . ASP A 1 877 ? 7.554 -0.117 -49.604 1.00 92.75 877 ASP A O 1
ATOM 6403 N N . GLN A 1 878 ? 5.525 -0.376 -50.540 1.00 92.62 878 GLN A N 1
ATOM 6404 C CA . GLN A 1 878 ? 5.961 -1.273 -51.611 1.00 92.62 878 GLN A CA 1
ATOM 6405 C C . GLN A 1 878 ? 5.236 -0.994 -52.931 1.00 92.62 878 GLN A C 1
ATOM 6407 O O . GLN A 1 878 ? 4.011 -1.082 -53.003 1.00 92.62 878 GLN A O 1
ATOM 6412 N N . SER A 1 879 ? 5.987 -0.760 -54.007 1.00 89.94 879 SER A N 1
ATOM 6413 C CA . SER A 1 879 ? 5.426 -0.596 -55.346 1.00 89.94 879 SER A CA 1
ATOM 6414 C C . SER A 1 879 ? 5.120 -1.959 -55.976 1.00 89.94 879 SER A C 1
ATOM 6416 O O . SER A 1 879 ? 6.009 -2.767 -56.259 1.00 89.94 879 SER A O 1
ATOM 6418 N N . LEU A 1 880 ? 3.840 -2.216 -56.236 1.00 87.75 880 LEU A N 1
ATOM 6419 C CA . LEU A 1 880 ? 3.342 -3.432 -56.875 1.00 87.75 880 LEU A CA 1
ATOM 6420 C C . LEU A 1 880 ? 3.154 -3.258 -58.398 1.00 87.75 880 LEU A C 1
ATOM 6422 O O . LEU A 1 880 ? 3.101 -2.140 -58.923 1.00 87.75 880 LEU A O 1
ATOM 6426 N N . PRO A 1 881 ? 3.024 -4.368 -59.154 1.00 86.31 881 PRO A N 1
ATOM 6427 C CA . PRO A 1 881 ? 2.683 -4.318 -60.571 1.00 86.31 881 PRO A CA 1
ATOM 6428 C C . PRO A 1 881 ? 1.393 -3.540 -60.868 1.00 86.31 881 PRO A C 1
ATOM 6430 O O . PRO A 1 881 ? 0.470 -3.481 -60.060 1.00 86.31 881 PRO A O 1
ATOM 6433 N N . TRP A 1 882 ? 1.320 -3.015 -62.094 1.00 83.19 882 TRP A N 1
ATOM 6434 C CA . TRP A 1 882 ? 0.238 -2.160 -62.603 1.00 83.19 882 TRP A CA 1
ATOM 6435 C C . TRP A 1 882 ? 0.117 -0.781 -61.954 1.00 83.19 882 TRP A C 1
ATOM 6437 O O . TRP A 1 882 ? -0.931 -0.163 -62.129 1.00 83.19 882 TRP A O 1
ATOM 6447 N N . ASP A 1 883 ? 1.175 -0.285 -61.310 1.00 85.44 883 ASP A N 1
ATOM 6448 C CA . ASP A 1 883 ? 1.229 1.061 -60.724 1.00 85.44 883 ASP A CA 1
ATOM 6449 C C . ASP A 1 883 ? 0.194 1.183 -59.592 1.00 85.44 883 ASP A C 1
ATOM 6451 O O . ASP A 1 883 ? -0.794 1.914 -59.672 1.00 85.44 883 ASP A O 1
ATOM 6455 N N . ILE A 1 884 ? 0.395 0.321 -58.592 1.00 88.75 884 ILE A N 1
ATOM 6456 C CA . ILE A 1 884 ? -0.372 0.210 -57.351 1.00 88.75 884 ILE A CA 1
ATOM 6457 C C . ILE A 1 884 ? 0.655 0.218 -56.223 1.00 88.75 884 ILE A C 1
ATOM 6459 O O . ILE A 1 884 ? 1.569 -0.604 -56.248 1.00 88.75 884 ILE A O 1
ATOM 6463 N N . ASP A 1 885 ? 0.488 1.073 -55.226 1.00 89.62 885 ASP A N 1
ATOM 6464 C CA . ASP A 1 885 ? 1.353 1.091 -54.050 1.00 89.62 885 ASP A CA 1
ATOM 6465 C C . ASP A 1 885 ? 0.647 0.405 -52.874 1.00 89.62 885 ASP A C 1
ATOM 6467 O O . ASP A 1 885 ? -0.541 0.617 -52.615 1.00 89.62 885 ASP A O 1
ATOM 6471 N N . LEU A 1 886 ? 1.378 -0.483 -52.203 1.00 93.75 886 LEU A N 1
ATOM 6472 C CA . LEU A 1 886 ? 0.960 -1.209 -51.012 1.00 93.75 886 LEU A CA 1
ATOM 6473 C C . LEU A 1 886 ? 1.640 -0.586 -49.795 1.00 93.75 886 LEU A C 1
ATOM 6475 O O . LEU A 1 886 ? 2.839 -0.755 -49.590 1.00 93.75 886 LEU A O 1
ATOM 6479 N N . GLU A 1 887 ? 0.844 0.079 -48.970 1.00 93.50 887 GLU A N 1
ATOM 6480 C CA . GLU A 1 887 ? 1.241 0.560 -47.650 1.00 93.50 887 GLU A CA 1
ATOM 6481 C C . GLU A 1 887 ? 0.721 -0.423 -46.595 1.00 93.50 887 GLU A C 1
ATOM 6483 O O . GLU A 1 887 ? -0.432 -0.860 -46.661 1.00 93.50 887 GLU A O 1
ATOM 6488 N N . TYR A 1 888 ? 1.524 -0.774 -45.592 1.00 94.44 888 TYR A N 1
ATOM 6489 C CA . TYR A 1 888 ? 1.044 -1.513 -44.423 1.00 94.44 888 TYR A CA 1
ATOM 6490 C C . TYR A 1 888 ? 1.836 -1.201 -43.155 1.00 94.44 888 TYR A C 1
ATOM 6492 O O . TYR A 1 888 ? 3.006 -0.826 -43.195 1.00 94.44 888 TYR A O 1
ATOM 6500 N N . ASN A 1 889 ? 1.200 -1.344 -41.991 1.00 93.31 889 ASN A N 1
ATOM 6501 C CA . ASN A 1 889 ? 1.858 -1.185 -40.694 1.00 93.31 889 ASN A CA 1
ATOM 6502 C C . ASN A 1 889 ? 1.582 -2.390 -39.793 1.00 93.31 889 ASN A C 1
ATOM 6504 O O . ASN A 1 889 ? 0.476 -2.932 -39.801 1.00 93.31 889 ASN A O 1
ATOM 6508 N N . ILE A 1 890 ? 2.570 -2.770 -38.981 1.00 90.88 890 ILE A N 1
ATOM 6509 C CA . ILE A 1 890 ? 2.467 -3.812 -37.948 1.00 90.88 890 ILE A CA 1
ATOM 6510 C C . ILE A 1 890 ? 2.994 -3.229 -36.637 1.00 90.88 890 ILE A C 1
ATOM 6512 O O . ILE A 1 890 ? 4.126 -2.750 -36.594 1.00 90.88 890 ILE A O 1
ATOM 6516 N N . GLY A 1 891 ? 2.214 -3.282 -35.560 1.00 87.25 891 GLY A N 1
ATOM 6517 C CA . GLY A 1 891 ? 2.594 -2.651 -34.297 1.00 87.25 891 GLY A CA 1
ATOM 6518 C C . GLY A 1 891 ? 1.816 -3.139 -33.081 1.00 87.25 891 GLY A C 1
ATOM 6519 O O . GLY A 1 891 ? 1.144 -4.173 -33.117 1.00 87.25 891 GLY A O 1
ATOM 6520 N N . ALA A 1 892 ? 1.913 -2.387 -31.986 1.00 81.50 892 ALA A N 1
ATOM 6521 C CA . ALA A 1 892 ? 1.116 -2.614 -30.787 1.00 81.50 892 ALA A CA 1
ATOM 6522 C C . ALA A 1 892 ? 0.814 -1.308 -30.038 1.00 81.50 892 ALA A C 1
ATOM 6524 O O . ALA A 1 892 ? 1.635 -0.390 -30.002 1.00 81.50 892 ALA A O 1
ATOM 6525 N N . ALA A 1 893 ? -0.351 -1.248 -29.392 1.00 77.50 893 ALA A N 1
ATOM 6526 C CA . ALA A 1 893 ? -0.787 -0.128 -28.560 1.00 77.50 893 ALA A CA 1
ATOM 6527 C C . ALA A 1 893 ? -1.223 -0.613 -27.171 1.00 77.50 893 ALA A C 1
ATOM 6529 O O . ALA A 1 893 ? -1.977 -1.583 -27.057 1.00 77.50 893 ALA A O 1
ATOM 6530 N N . ARG A 1 894 ? -0.754 0.067 -26.118 1.00 76.94 894 ARG A N 1
ATOM 6531 C CA . ARG A 1 894 ? -1.135 -0.193 -24.725 1.00 76.94 894 ARG A CA 1
ATOM 6532 C C . ARG A 1 894 ? -2.346 0.643 -24.342 1.00 76.94 894 ARG A C 1
ATOM 6534 O O . ARG A 1 894 ? -2.314 1.866 -24.441 1.00 76.94 894 ARG A O 1
ATOM 6541 N N . TYR A 1 895 ? -3.344 -0.015 -23.774 1.00 71.81 895 TYR A N 1
ATOM 6542 C CA . TYR A 1 895 ? -4.530 0.606 -23.196 1.00 71.81 895 TYR A CA 1
ATOM 6543 C C . TYR A 1 895 ? -4.651 0.219 -21.711 1.00 71.81 895 TYR A C 1
ATOM 6545 O O . TYR A 1 895 ? -4.238 -0.875 -21.309 1.00 71.81 895 TYR A O 1
ATOM 6553 N N . GLN A 1 896 ? -5.199 1.112 -20.884 1.00 65.88 896 GLN A N 1
ATOM 6554 C CA . GLN A 1 896 ? -5.348 0.920 -19.434 1.00 65.88 896 GLN A CA 1
ATOM 6555 C C . GLN A 1 896 ? -6.741 1.367 -18.973 1.00 65.88 896 GLN A C 1
ATOM 6557 O O . GLN A 1 896 ? -7.306 2.310 -19.526 1.00 65.88 896 GLN A O 1
ATOM 6562 N N . ASP A 1 897 ? -7.312 0.698 -17.969 1.00 60.69 897 ASP A N 1
ATOM 6563 C CA . ASP A 1 897 ? -8.595 1.114 -17.397 1.00 60.69 897 ASP A CA 1
ATOM 6564 C C . ASP A 1 897 ? -8.387 2.210 -16.322 1.00 60.69 897 ASP A C 1
ATOM 6566 O O . ASP A 1 897 ? -7.762 1.941 -15.293 1.00 60.69 897 ASP A O 1
ATOM 6570 N N . PRO A 1 898 ? -8.916 3.441 -16.496 1.00 53.16 898 PRO A N 1
ATOM 6571 C CA . PRO A 1 898 ? -8.761 4.528 -15.524 1.00 53.16 898 PRO A CA 1
ATOM 6572 C C . PRO A 1 898 ? -9.571 4.348 -14.221 1.00 53.16 898 PRO A C 1
ATOM 6574 O O . PRO A 1 898 ? -9.485 5.203 -13.339 1.00 53.16 898 PRO A O 1
ATOM 6577 N N . LEU A 1 899 ? -10.359 3.272 -14.075 1.00 54.25 899 LEU A N 1
ATOM 6578 C CA . LEU A 1 899 ? -10.999 2.864 -12.814 1.00 54.25 899 LEU A CA 1
ATOM 6579 C C . LEU A 1 899 ? -10.318 1.659 -12.139 1.00 54.25 899 LEU A C 1
ATOM 6581 O O . LEU A 1 899 ? -10.560 1.419 -10.958 1.00 54.25 899 LEU A O 1
ATOM 6585 N N . ASP A 1 900 ? -9.481 0.906 -12.856 1.00 56.47 900 ASP A N 1
ATOM 6586 C CA . ASP A 1 900 ? -8.718 -0.229 -12.324 1.00 56.47 900 ASP A CA 1
ATOM 6587 C C . ASP A 1 900 ? -7.352 -0.298 -13.018 1.00 56.47 900 ASP A C 1
ATOM 6589 O O . ASP A 1 900 ? -7.163 -1.008 -14.005 1.00 56.47 900 ASP A O 1
ATOM 6593 N N . LEU A 1 901 ? -6.377 0.437 -12.470 1.00 55.97 901 LEU A N 1
ATOM 6594 C CA . LEU A 1 901 ? -5.026 0.543 -13.029 1.00 55.97 901 LEU A CA 1
ATOM 6595 C C . LEU A 1 901 ? -4.284 -0.805 -13.113 1.00 55.97 901 LEU A C 1
ATOM 6597 O O . LEU A 1 901 ? -3.259 -0.878 -13.794 1.00 55.97 901 LEU A O 1
ATOM 6601 N N . SER A 1 902 ? -4.779 -1.870 -12.465 1.00 52.44 902 SER A N 1
ATOM 6602 C CA . SER A 1 902 ? -4.226 -3.221 -12.616 1.00 52.44 902 SER A CA 1
ATOM 6603 C C . SER A 1 902 ? -4.548 -3.843 -13.985 1.00 52.44 902 SER A C 1
ATOM 6605 O O . SER A 1 902 ? -3.765 -4.669 -14.473 1.00 52.44 902 SER A O 1
ATOM 6607 N N . GLN A 1 903 ? -5.646 -3.406 -14.618 1.00 57.28 903 GLN A N 1
ATOM 6608 C CA . GLN A 1 903 ? -6.114 -3.820 -15.942 1.00 57.28 903 GLN A CA 1
ATOM 6609 C C . GLN A 1 903 ? -5.412 -2.982 -17.018 1.00 57.28 903 GLN A C 1
ATOM 6611 O O . GLN A 1 903 ? -5.857 -1.899 -17.400 1.00 57.28 903 GLN A O 1
ATOM 6616 N N . GLU A 1 904 ? -4.311 -3.513 -17.536 1.00 64.88 904 GLU A N 1
ATOM 6617 C CA . GLU A 1 904 ? -3.657 -3.022 -18.749 1.00 64.88 904 GLU A CA 1
ATOM 6618 C C . GLU A 1 904 ? -3.592 -4.148 -19.782 1.00 64.88 904 GLU A C 1
ATOM 6620 O O . GLU A 1 904 ? -3.494 -5.326 -19.428 1.00 64.88 904 GLU A O 1
ATOM 6625 N N . TYR A 1 905 ? -3.650 -3.793 -21.060 1.00 68.12 905 TYR A N 1
ATOM 6626 C CA . TYR A 1 905 ? -3.555 -4.746 -22.159 1.00 68.12 905 TYR A CA 1
ATOM 6627 C C . TYR A 1 905 ? -2.888 -4.108 -23.376 1.00 68.12 905 TYR A C 1
ATOM 6629 O O . TYR A 1 905 ? -2.896 -2.888 -23.540 1.00 68.12 905 TYR A O 1
ATOM 6637 N N . TRP A 1 906 ? -2.314 -4.953 -24.230 1.00 71.88 906 TRP A N 1
ATOM 6638 C CA . TRP A 1 906 ? -1.757 -4.554 -25.518 1.00 71.88 906 TRP A CA 1
ATOM 6639 C C . TRP A 1 906 ? -2.631 -5.126 -26.634 1.00 71.88 906 TRP A C 1
ATOM 6641 O O . TRP A 1 906 ? -2.826 -6.340 -26.702 1.00 71.88 906 TRP A O 1
ATOM 6651 N N . ASP A 1 907 ? -3.154 -4.268 -27.506 1.00 72.81 907 ASP A N 1
ATOM 6652 C CA . ASP A 1 907 ? -3.685 -4.694 -28.802 1.00 72.81 907 ASP A CA 1
ATOM 6653 C C . ASP A 1 907 ? -2.558 -4.687 -29.836 1.00 72.81 907 ASP A C 1
ATOM 6655 O O . ASP A 1 907 ? -1.767 -3.747 -29.889 1.00 72.81 907 ASP A O 1
ATOM 6659 N N . VAL A 1 908 ? -2.529 -5.703 -30.699 1.00 77.06 908 VAL A N 1
ATOM 6660 C CA . VAL A 1 908 ? -1.754 -5.658 -31.946 1.00 77.06 908 VAL A CA 1
ATOM 6661 C C . VAL A 1 908 ? -2.467 -4.720 -32.919 1.00 77.06 908 VAL A C 1
ATOM 6663 O O . VAL A 1 908 ? -3.682 -4.834 -33.107 1.00 77.06 908 VAL A O 1
ATOM 6666 N N . THR A 1 909 ? -1.718 -3.815 -33.544 1.00 82.50 909 THR A N 1
ATOM 6667 C CA . THR A 1 909 ? -2.190 -3.002 -34.669 1.00 82.50 909 THR A CA 1
ATOM 6668 C C . THR A 1 909 ? -1.746 -3.647 -35.979 1.00 82.50 909 THR A C 1
ATOM 6670 O O . THR A 1 909 ? -0.587 -4.039 -36.139 1.00 82.50 909 THR A O 1
ATOM 6673 N N . PHE A 1 910 ? -2.671 -3.767 -36.930 1.00 89.81 910 PHE A N 1
ATOM 6674 C CA . PHE A 1 910 ? -2.347 -4.071 -38.321 1.00 89.81 910 PHE A CA 1
ATOM 6675 C C . PHE A 1 910 ? -3.190 -3.185 -39.232 1.00 89.81 910 PHE A C 1
ATOM 6677 O O . PHE A 1 910 ? -4.417 -3.217 -39.153 1.00 89.81 910 PHE A O 1
ATOM 6684 N N . GLN A 1 911 ? -2.540 -2.408 -40.092 1.00 92.25 911 GLN A N 1
ATOM 6685 C CA . GLN A 1 911 ? -3.169 -1.497 -41.053 1.00 92.25 911 GLN A CA 1
ATOM 6686 C C . GLN A 1 911 ? -2.622 -1.774 -42.450 1.00 92.25 911 GLN A C 1
ATOM 6688 O O . GLN A 1 911 ? -1.465 -2.165 -42.582 1.00 92.25 911 GLN A O 1
ATOM 6693 N N . TRP A 1 912 ? -3.429 -1.553 -43.484 1.00 94.06 912 TRP A N 1
ATOM 6694 C CA . TRP A 1 912 ? -3.004 -1.686 -44.878 1.00 94.06 912 TRP A CA 1
ATOM 6695 C C . TRP A 1 912 ? -3.797 -0.768 -45.814 1.00 94.06 912 TRP A C 1
ATOM 6697 O O . TRP A 1 912 ? -4.951 -0.432 -45.537 1.00 94.06 912 TRP A O 1
ATOM 6707 N N . ALA A 1 913 ? -3.190 -0.394 -46.937 1.00 95.31 913 ALA A N 1
ATOM 6708 C CA . ALA A 1 913 ? -3.825 0.279 -48.059 1.00 95.31 913 ALA A CA 1
ATOM 6709 C C . ALA A 1 913 ? -3.226 -0.203 -49.389 1.00 95.31 913 ALA A C 1
ATOM 6711 O O . ALA A 1 913 ? -2.037 -0.485 -49.489 1.00 95.31 913 ALA A O 1
ATOM 6712 N N . LEU A 1 914 ? -4.076 -0.290 -50.409 1.00 95.12 914 LEU A N 1
ATOM 6713 C CA . LEU A 1 914 ? -3.704 -0.416 -51.813 1.00 95.12 914 LEU A CA 1
ATOM 6714 C C . LEU A 1 914 ? -4.138 0.876 -52.503 1.00 95.12 914 LEU A C 1
ATOM 6716 O O . LEU A 1 914 ? -5.339 1.096 -52.689 1.00 95.12 914 LEU A O 1
ATOM 6720 N N . GLN A 1 915 ? -3.174 1.728 -52.838 1.00 93.62 915 GLN A N 1
ATOM 6721 C CA . GLN A 1 915 ? -3.381 3.034 -53.458 1.00 93.62 915 GLN A CA 1
ATOM 6722 C C . GLN A 1 915 ? -3.002 3.006 -54.940 1.00 93.62 915 GLN A C 1
ATOM 6724 O O . GLN A 1 915 ? -2.159 2.219 -55.367 1.00 93.62 915 GLN A O 1
ATOM 6729 N N . ARG A 1 916 ? -3.654 3.850 -55.742 1.00 91.19 916 ARG A N 1
ATOM 6730 C CA . ARG A 1 916 ? -3.337 4.042 -57.156 1.00 91.19 916 ARG A CA 1
ATOM 6731 C C . ARG A 1 916 ? -3.793 5.407 -57.663 1.00 91.19 916 ARG A C 1
ATOM 6733 O O . ARG A 1 916 ? -4.958 5.773 -57.495 1.00 91.19 916 ARG A O 1
ATOM 6740 N N . ASP A 1 917 ? -2.926 6.065 -58.423 1.00 88.00 917 ASP A N 1
ATOM 6741 C CA . ASP A 1 917 ? -3.282 7.241 -59.214 1.00 88.00 917 ASP A CA 1
ATOM 6742 C C . ASP A 1 917 ? -4.180 6.872 -60.403 1.00 88.00 917 ASP A C 1
ATOM 6744 O O . ASP A 1 917 ? -3.891 5.969 -61.199 1.00 88.00 917 ASP A O 1
ATOM 6748 N N . ILE A 1 918 ? -5.301 7.586 -60.521 1.00 87.00 918 ILE A N 1
ATOM 6749 C CA . ILE A 1 918 ? -6.263 7.456 -61.625 1.00 87.00 918 ILE A CA 1
ATOM 6750 C C . ILE A 1 918 ? -6.071 8.587 -62.643 1.00 87.00 918 ILE A C 1
ATOM 6752 O O . ILE A 1 918 ? -6.224 8.368 -63.845 1.00 87.00 918 ILE A O 1
ATOM 6756 N N . VAL A 1 919 ? -5.694 9.775 -62.163 1.00 87.25 919 VAL A N 1
ATOM 6757 C CA . VAL A 1 919 ? -5.126 10.895 -62.933 1.00 87.25 919 VAL A CA 1
ATOM 6758 C C . VAL A 1 919 ? -4.065 11.601 -62.075 1.00 87.25 919 VAL A C 1
ATOM 6760 O O . VAL A 1 919 ? -4.009 11.365 -60.874 1.00 87.25 919 VAL A O 1
ATOM 6763 N N . GLU A 1 920 ? -3.264 12.480 -62.684 1.00 80.31 920 GLU A N 1
ATOM 6764 C CA . GLU A 1 920 ? -2.070 13.151 -62.115 1.00 80.31 920 GLU A CA 1
ATOM 6765 C C . GLU A 1 920 ? -2.268 13.848 -60.748 1.00 80.31 920 GLU A C 1
ATOM 6767 O O . GLU A 1 920 ? -1.315 13.991 -59.989 1.00 80.31 920 GLU A O 1
ATOM 6772 N N . ASP A 1 921 ? -3.505 14.227 -60.412 1.00 87.88 921 ASP A N 1
ATOM 6773 C CA . ASP A 1 921 ? -3.873 14.879 -59.147 1.00 87.88 921 ASP A CA 1
ATOM 6774 C C . ASP A 1 921 ? -4.874 14.070 -58.289 1.00 87.88 921 ASP A C 1
ATOM 6776 O O . ASP A 1 921 ? -5.350 14.573 -57.272 1.00 87.88 921 ASP A O 1
ATOM 6780 N N . LEU A 1 922 ? -5.251 12.842 -58.677 1.00 89.88 922 LEU A N 1
ATOM 6781 C CA . LEU A 1 922 ? -6.274 12.048 -57.975 1.00 89.88 922 LEU A CA 1
ATOM 6782 C C . LEU A 1 922 ? -5.850 10.586 -57.778 1.00 89.88 922 LEU A C 1
ATOM 6784 O O . LEU A 1 922 ? -5.999 9.751 -58.681 1.00 89.88 922 LEU A O 1
ATOM 6788 N N . ALA A 1 923 ? -5.446 10.277 -56.549 1.00 92.19 923 ALA A N 1
ATOM 6789 C CA . ALA A 1 923 ? -5.280 8.916 -56.061 1.00 92.19 923 ALA A CA 1
ATOM 6790 C C . ALA A 1 923 ? -6.609 8.364 -55.529 1.00 92.19 923 ALA A C 1
ATOM 6792 O O . ALA A 1 923 ? -7.382 9.071 -54.875 1.00 92.19 923 ALA A O 1
ATOM 6793 N N . VAL A 1 924 ? -6.858 7.075 -55.751 1.00 93.50 924 VAL A N 1
ATOM 6794 C CA . VAL A 1 924 ? -7.889 6.306 -55.040 1.00 93.50 924 VAL A CA 1
ATOM 6795 C C . VAL A 1 924 ? -7.233 5.154 -54.296 1.00 93.50 924 VAL A C 1
ATOM 6797 O O . VAL A 1 924 ? -6.230 4.606 -54.751 1.00 93.50 924 VAL A O 1
ATOM 6800 N N . PHE A 1 925 ? -7.807 4.759 -53.166 1.00 95.19 925 PHE A N 1
ATOM 6801 C CA . PHE A 1 925 ? -7.286 3.649 -52.376 1.00 95.19 925 PHE A CA 1
ATOM 6802 C C . PHE A 1 925 ? -8.400 2.747 -51.842 1.00 95.19 925 PHE A C 1
ATOM 6804 O O . PHE A 1 925 ? -9.536 3.178 -51.626 1.00 95.19 925 PHE A O 1
ATOM 6811 N N . ILE A 1 926 ? -8.046 1.488 -51.591 1.00 96.00 926 ILE A N 1
ATOM 6812 C CA . ILE A 1 926 ? -8.805 0.540 -50.767 1.00 96.00 926 ILE A CA 1
ATOM 6813 C C . ILE A 1 926 ? -7.941 0.254 -49.543 1.00 96.00 926 ILE A C 1
ATOM 6815 O O . ILE A 1 926 ? -6.772 -0.085 -49.700 1.00 96.00 926 ILE A O 1
ATOM 6819 N N . ASN A 1 927 ? -8.481 0.399 -48.338 1.00 94.44 927 ASN A N 1
ATOM 6820 C CA . ASN A 1 927 ? -7.714 0.267 -47.101 1.00 94.44 927 ASN A CA 1
ATOM 6821 C C . ASN A 1 927 ? -8.434 -0.575 -46.045 1.00 94.44 927 ASN A C 1
ATOM 6823 O O . ASN A 1 927 ? -9.619 -0.883 -46.164 1.00 94.44 927 ASN A O 1
ATOM 6827 N N . GLY A 1 928 ? -7.722 -0.950 -44.988 1.00 90.62 928 GLY A N 1
ATOM 6828 C CA . GLY A 1 928 ? -8.317 -1.627 -43.845 1.00 90.62 928 GLY A CA 1
ATOM 6829 C C . GLY A 1 928 ? -7.415 -1.659 -42.619 1.00 90.62 928 GLY A C 1
ATOM 6830 O O . GLY A 1 928 ? -6.239 -1.297 -42.676 1.00 90.62 928 GLY A O 1
ATOM 6831 N N . TRP A 1 929 ? -7.980 -2.100 -41.499 1.00 87.38 929 TRP A N 1
ATOM 6832 C CA . TRP A 1 929 ? -7.225 -2.390 -40.282 1.00 87.38 929 TRP A CA 1
ATOM 6833 C C . TRP A 1 929 ? -7.867 -3.509 -39.465 1.00 87.38 929 TRP A C 1
ATOM 6835 O O . TRP A 1 929 ? -9.081 -3.705 -39.503 1.00 87.38 929 TRP A O 1
ATOM 6845 N N . TYR A 1 930 ? -7.037 -4.221 -38.705 1.00 83.12 930 TYR A N 1
ATOM 6846 C CA . TYR A 1 930 ? -7.409 -5.322 -37.820 1.00 83.12 930 TYR A CA 1
ATOM 6847 C C . TYR A 1 930 ? -6.866 -5.069 -36.408 1.00 83.12 930 TYR A C 1
ATOM 6849 O O . TYR A 1 930 ? -5.717 -4.664 -36.235 1.00 83.12 930 TYR A O 1
ATOM 6857 N N . GLY A 1 931 ? -7.691 -5.310 -35.387 1.00 74.94 931 GLY A N 1
ATOM 6858 C CA . GLY A 1 931 ? -7.330 -5.072 -33.989 1.00 74.94 931 GLY A CA 1
ATOM 6859 C C . GLY A 1 931 ? -7.497 -3.607 -33.585 1.00 74.94 931 GLY A C 1
ATOM 6860 O O . GLY A 1 931 ? -8.474 -3.276 -32.907 1.00 74.94 931 GLY A O 1
ATOM 6861 N N . SER A 1 932 ? -6.559 -2.744 -33.969 1.00 69.38 932 SER A N 1
ATOM 6862 C CA . SER A 1 932 ? -6.596 -1.292 -33.730 1.00 69.38 932 SER A CA 1
ATOM 6863 C C . SER A 1 932 ? -5.713 -0.545 -34.747 1.00 69.38 932 SER A C 1
ATOM 6865 O O . SER A 1 932 ? -4.979 -1.183 -35.504 1.00 69.38 932 SER A O 1
ATOM 6867 N N . SER A 1 933 ? -5.765 0.790 -34.758 1.00 62.06 933 SER A N 1
ATOM 6868 C CA . SER A 1 933 ? -4.971 1.664 -35.637 1.00 62.06 933 SER A CA 1
ATOM 6869 C C . SER A 1 933 ? -3.964 2.527 -34.860 1.00 62.06 933 SER A C 1
ATOM 6871 O O . SER A 1 933 ? -4.268 2.986 -33.759 1.00 62.06 933 SER A O 1
ATOM 6873 N N . THR A 1 934 ? -2.778 2.769 -35.437 1.00 55.06 934 THR A N 1
ATOM 6874 C CA . THR A 1 934 ? -1.686 3.585 -34.851 1.00 55.06 934 THR A CA 1
ATOM 6875 C C . THR A 1 934 ? -2.142 4.991 -34.462 1.00 55.06 934 THR A C 1
ATOM 6877 O O . THR A 1 934 ? -1.984 5.393 -33.310 1.00 55.06 934 THR A O 1
ATOM 6880 N N . LEU A 1 935 ? -2.783 5.707 -35.391 1.00 59.22 935 LEU A N 1
ATOM 6881 C CA . LEU A 1 935 ? -3.564 6.906 -35.091 1.00 59.22 935 LEU A CA 1
ATOM 6882 C C . LEU A 1 935 ? -4.957 6.468 -34.579 1.00 59.22 935 LEU A C 1
ATOM 6884 O O . LEU A 1 935 ? -5.652 5.754 -35.311 1.00 59.22 935 LEU A O 1
ATOM 6888 N N . PRO A 1 936 ? -5.403 6.850 -33.362 1.00 53.47 936 PRO A N 1
ATOM 6889 C CA . PRO A 1 936 ? -6.615 6.317 -32.715 1.00 53.47 936 PRO A CA 1
ATOM 6890 C C . PRO A 1 936 ? -7.941 6.903 -33.258 1.00 53.47 936 PRO A C 1
ATOM 6892 O O . PRO A 1 936 ? -8.750 7.482 -32.527 1.00 53.47 936 PRO A O 1
ATOM 6895 N N . ARG A 1 937 ? -8.193 6.685 -34.557 1.00 55.62 937 ARG A N 1
ATOM 6896 C CA . ARG A 1 937 ? -9.383 7.130 -35.316 1.00 55.62 937 ARG A CA 1
ATOM 6897 C C . ARG A 1 937 ? -10.699 6.515 -34.819 1.00 55.62 937 ARG A C 1
ATOM 6899 O O . ARG A 1 937 ? -11.755 7.124 -34.981 1.00 55.62 937 ARG A O 1
ATOM 6906 N N . VAL A 1 938 ? -10.628 5.310 -34.246 1.00 52.28 938 VAL A N 1
ATOM 6907 C CA . VAL A 1 938 ? -11.748 4.531 -33.696 1.00 52.28 938 VAL A CA 1
ATOM 6908 C C . VAL A 1 938 ? -11.313 3.968 -32.337 1.00 52.28 938 VAL A C 1
ATOM 6910 O O . VAL A 1 938 ? -10.229 3.400 -32.220 1.00 52.28 938 VAL A O 1
ATOM 6913 N N . SER A 1 939 ? -12.133 4.134 -31.296 1.00 50.97 939 SER A N 1
ATOM 6914 C CA . SER A 1 939 ? -11.740 3.861 -29.905 1.00 50.97 939 SER A CA 1
ATOM 6915 C C . SER A 1 939 ? -12.686 2.883 -29.206 1.00 50.97 939 SER A C 1
ATOM 6917 O O . SER A 1 939 ? -13.898 3.075 -29.223 1.00 50.97 939 SER A O 1
ATOM 6919 N N . ARG A 1 940 ? -12.121 1.841 -28.573 1.00 55.88 940 ARG A N 1
ATOM 6920 C CA . ARG A 1 940 ? -12.874 0.789 -27.866 1.00 55.88 940 ARG A CA 1
ATOM 6921 C C . ARG A 1 940 ? -13.250 1.198 -26.435 1.00 55.88 940 ARG A C 1
ATOM 6923 O O . ARG A 1 940 ? -12.463 0.943 -25.531 1.00 55.88 940 ARG A O 1
ATOM 6930 N N . TYR A 1 941 ? -14.432 1.761 -26.210 1.00 53.53 941 TYR A N 1
ATOM 6931 C CA . TYR A 1 941 ? -14.970 2.090 -24.884 1.00 53.53 941 TYR A CA 1
ATOM 6932 C C . TYR A 1 941 ? -16.032 1.088 -24.387 1.00 53.53 941 TYR A C 1
ATOM 6934 O O . TYR A 1 941 ? -16.786 0.494 -25.158 1.00 53.53 941 TYR A O 1
ATOM 6942 N N . THR A 1 942 ? -16.162 0.966 -23.066 1.00 49.12 942 THR A N 1
ATOM 6943 C CA . THR A 1 942 ? -17.396 0.581 -22.362 1.00 49.12 942 THR A CA 1
ATOM 6944 C C . THR A 1 942 ? -17.709 1.640 -21.322 1.00 49.12 942 THR A C 1
ATOM 6946 O O . THR A 1 942 ? -16.836 2.067 -20.570 1.00 49.12 942 THR A O 1
ATOM 6949 N N . THR A 1 943 ? -18.981 2.002 -21.201 1.00 49.09 943 THR A N 1
ATOM 6950 C CA . THR A 1 943 ? -19.456 2.802 -20.074 1.00 49.09 943 THR A CA 1
ATOM 6951 C C . THR A 1 943 ? -19.484 1.958 -18.797 1.00 49.09 943 THR A C 1
ATOM 6953 O O . THR A 1 943 ? -20.446 1.230 -18.543 1.00 49.09 943 THR A O 1
ATOM 6956 N N . LYS A 1 944 ? -18.442 2.058 -17.964 1.00 51.53 944 LYS A N 1
ATOM 6957 C CA . LYS A 1 944 ? -18.458 1.533 -16.595 1.00 51.53 944 LYS A CA 1
ATOM 6958 C C . LYS A 1 944 ? -19.074 2.580 -15.670 1.00 51.53 944 LYS A C 1
ATOM 6960 O O . LYS A 1 944 ? -18.502 3.640 -15.426 1.00 51.53 944 LYS A O 1
ATOM 6965 N N . THR A 1 945 ? -20.241 2.263 -15.121 1.00 48.97 945 THR A N 1
ATOM 6966 C CA . THR A 1 945 ? -20.860 3.050 -14.051 1.00 48.97 945 THR A CA 1
ATOM 6967 C C . THR A 1 945 ? -20.407 2.497 -12.706 1.00 48.97 945 THR A C 1
ATOM 6969 O O . THR A 1 945 ? -20.862 1.428 -12.298 1.00 48.97 945 THR A O 1
ATOM 6972 N N . GLN A 1 946 ? -19.535 3.221 -12.004 1.00 51.44 946 GLN A N 1
ATOM 6973 C CA . GLN A 1 946 ? -19.099 2.861 -10.655 1.00 51.44 946 GLN A CA 1
ATOM 6974 C C . GLN A 1 946 ? -19.555 3.928 -9.652 1.00 51.44 946 GLN A C 1
ATOM 6976 O O . GLN A 1 946 ? -19.445 5.132 -9.890 1.00 51.44 946 GLN A O 1
ATOM 6981 N N . THR A 1 947 ? -20.080 3.498 -8.506 1.00 49.28 947 THR A N 1
ATOM 6982 C CA . THR A 1 947 ? -20.341 4.395 -7.375 1.00 49.28 947 THR A CA 1
ATOM 6983 C C . THR A 1 947 ? -19.029 4.611 -6.632 1.00 49.28 947 THR A C 1
ATOM 6985 O O . THR A 1 947 ? -18.570 3.715 -5.927 1.00 49.28 947 THR A O 1
ATOM 6988 N N . VAL A 1 948 ? -18.412 5.782 -6.807 1.00 46.34 948 VAL A N 1
ATOM 6989 C CA . VAL A 1 948 ? -17.094 6.091 -6.239 1.00 46.34 948 VAL A CA 1
ATOM 6990 C C . VAL A 1 948 ? -17.241 7.138 -5.138 1.00 46.34 948 VAL A C 1
ATOM 6992 O O . VAL A 1 948 ? -17.761 8.234 -5.357 1.00 46.34 948 VAL A O 1
ATOM 6995 N N . ASN A 1 949 ? -16.746 6.817 -3.944 1.00 49.19 949 ASN A N 1
ATOM 6996 C CA . ASN A 1 949 ? -16.695 7.744 -2.814 1.00 49.19 949 ASN A CA 1
ATOM 6997 C C . ASN A 1 949 ? -15.503 8.698 -2.972 1.00 49.19 949 ASN A C 1
ATOM 6999 O O . ASN A 1 949 ? -14.493 8.546 -2.287 1.00 49.19 949 ASN A O 1
ATOM 7003 N N . LYS A 1 950 ? -15.595 9.672 -3.886 1.00 43.88 950 LYS A N 1
ATOM 7004 C CA . LYS A 1 950 ? -14.537 10.678 -4.052 1.00 43.88 950 LYS A CA 1
ATOM 7005 C C . LYS A 1 950 ? -14.707 11.837 -3.053 1.00 43.88 950 LYS A C 1
ATOM 7007 O O . LYS A 1 950 ? -15.820 12.358 -2.903 1.00 43.88 950 LYS A O 1
ATOM 7012 N N . PRO A 1 951 ? -13.628 12.276 -2.377 1.00 44.44 951 PRO A N 1
ATOM 7013 C CA . PRO A 1 951 ? -13.633 13.534 -1.646 1.00 44.44 951 PRO A CA 1
ATOM 7014 C C . PRO A 1 951 ? -13.714 14.685 -2.654 1.00 44.44 951 PRO A C 1
ATOM 7016 O O . PRO A 1 951 ? -12.821 14.866 -3.478 1.00 44.44 951 PRO A O 1
ATOM 7019 N N . VAL A 1 952 ? -14.790 15.470 -2.600 1.00 47.94 952 VAL A N 1
ATOM 7020 C CA . VAL A 1 952 ? -14.917 16.699 -3.391 1.00 47.94 952 VAL A CA 1
ATOM 7021 C C . VAL A 1 952 ? -14.551 17.888 -2.521 1.00 47.94 952 VAL A C 1
ATOM 7023 O O . VAL A 1 952 ? -15.147 18.109 -1.466 1.00 47.94 952 VAL A O 1
ATOM 7026 N N . THR A 1 953 ? -13.583 18.668 -2.984 1.00 47.38 953 THR A N 1
ATOM 7027 C CA . THR A 1 953 ? -13.168 19.936 -2.383 1.00 47.38 953 THR A CA 1
ATOM 7028 C C . THR A 1 953 ? -14.249 20.992 -2.618 1.00 47.38 953 THR A C 1
ATOM 7030 O O . THR A 1 953 ? -14.305 21.608 -3.681 1.00 47.38 953 THR A O 1
ATOM 7033 N N . VAL A 1 954 ? -15.136 21.190 -1.639 1.00 55.75 954 VAL A N 1
ATOM 7034 C CA . VAL A 1 954 ? -16.203 22.199 -1.705 1.00 55.75 954 VAL A CA 1
ATOM 7035 C C . VAL A 1 954 ? -15.729 23.475 -1.012 1.00 55.75 954 VAL A C 1
ATOM 7037 O O . VAL A 1 954 ? -15.537 23.495 0.203 1.00 55.75 954 VAL A O 1
ATOM 7040 N N . CYS A 1 955 ? -15.557 24.541 -1.789 1.00 51.69 955 CYS A N 1
ATOM 7041 C CA . CYS A 1 955 ? -15.286 25.894 -1.300 1.00 51.69 955 CYS A CA 1
ATOM 7042 C C . CYS A 1 955 ? -16.602 26.690 -1.205 1.00 51.69 955 CYS A C 1
ATOM 7044 O O . CYS A 1 955 ? -17.497 26.488 -2.031 1.00 51.69 955 CYS A O 1
ATOM 7046 N N . ASP A 1 956 ? -16.731 27.597 -0.232 1.00 49.91 956 ASP A N 1
ATOM 7047 C CA . ASP A 1 956 ? -17.868 28.533 -0.177 1.00 49.91 956 ASP A CA 1
ATOM 7048 C C . ASP A 1 956 ? -17.822 29.500 -1.380 1.00 49.91 956 ASP A C 1
ATOM 7050 O O . ASP A 1 956 ? -16.752 29.921 -1.822 1.00 49.91 956 ASP A O 1
ATOM 7054 N N . SER A 1 957 ? -18.986 29.849 -1.928 1.00 49.81 957 SER A N 1
ATOM 7055 C CA . SER A 1 957 ? -19.122 30.799 -3.036 1.00 49.81 957 SER A CA 1
ATOM 7056 C C . SER A 1 957 ? -18.949 32.265 -2.613 1.00 49.81 957 SER A C 1
ATOM 7058 O O . SER A 1 957 ? -18.851 33.144 -3.476 1.00 49.81 957 SER A O 1
ATOM 7060 N N . ASN A 1 958 ? -18.911 32.549 -1.308 1.00 46.47 958 ASN A N 1
ATOM 7061 C CA . ASN A 1 958 ? -18.828 33.898 -0.761 1.00 46.47 958 ASN A CA 1
ATOM 7062 C C . ASN A 1 958 ? -17.384 34.322 -0.429 1.00 46.47 958 ASN A C 1
ATOM 7064 O O . ASN A 1 958 ? -16.684 33.643 0.315 1.00 46.47 958 ASN A O 1
ATOM 7068 N N . HIS A 1 959 ? -17.029 35.537 -0.873 1.00 45.41 959 HIS A N 1
ATOM 7069 C CA . HIS A 1 959 ? -15.758 36.271 -0.683 1.00 45.41 959 HIS A CA 1
ATOM 7070 C C . HIS A 1 959 ? -14.608 35.911 -1.645 1.00 45.41 959 HIS A C 1
ATOM 7072 O O . HIS A 1 959 ? -13.899 34.923 -1.498 1.00 45.41 959 HIS A O 1
ATOM 7078 N N . ARG A 1 960 ? -14.368 36.803 -2.621 1.00 44.94 960 ARG A N 1
ATOM 7079 C CA . ARG A 1 960 ? -13.263 36.728 -3.595 1.00 44.94 960 ARG A CA 1
ATOM 7080 C C . ARG A 1 960 ? -11.988 37.443 -3.113 1.00 44.94 960 ARG A C 1
ATOM 7082 O O . ARG A 1 960 ? -11.565 38.404 -3.752 1.00 44.94 960 ARG A O 1
ATOM 7089 N N . THR A 1 961 ? -11.361 36.985 -2.033 1.00 46.47 961 THR A N 1
ATOM 7090 C CA . THR A 1 961 ? -9.981 37.385 -1.678 1.00 46.47 961 THR A CA 1
ATOM 7091 C C . THR A 1 961 ? -9.290 36.320 -0.833 1.00 46.47 961 THR A C 1
ATOM 7093 O O . THR A 1 961 ? -9.879 35.825 0.122 1.00 46.47 961 THR A O 1
ATOM 7096 N N . ASP A 1 962 ? -8.012 36.093 -1.145 1.00 39.69 962 ASP A N 1
ATOM 7097 C CA . ASP A 1 962 ? -7.065 35.188 -0.478 1.00 39.69 962 ASP A CA 1
ATOM 7098 C C . ASP A 1 962 ? -7.324 33.670 -0.639 1.00 39.69 962 ASP A C 1
ATOM 7100 O O . ASP A 1 962 ? -8.231 33.235 -1.349 1.00 39.69 962 ASP A O 1
ATOM 7104 N N . THR A 1 963 ? -6.402 32.862 -0.115 1.00 46.41 963 THR A N 1
ATOM 7105 C CA . THR A 1 963 ? -5.944 31.616 -0.737 1.00 46.41 963 THR A CA 1
ATOM 7106 C C . THR A 1 963 ? -6.167 30.368 0.122 1.00 46.41 963 THR A C 1
ATOM 7108 O O . THR A 1 963 ? -6.030 30.400 1.344 1.00 46.41 963 THR A O 1
ATOM 7111 N N . LEU A 1 964 ? -6.489 29.255 -0.559 1.00 42.84 964 LEU A N 1
ATOM 7112 C CA . LEU A 1 964 ? -6.391 27.829 -0.162 1.00 42.84 964 LEU A CA 1
ATOM 7113 C C . LEU A 1 964 ? -7.005 27.336 1.172 1.00 42.84 964 LEU A C 1
ATOM 7115 O O . LEU A 1 964 ? -7.095 26.129 1.370 1.00 42.84 964 LEU A O 1
ATOM 7119 N N . SER A 1 965 ? -7.457 28.208 2.068 1.00 44.50 965 SER A N 1
ATOM 7120 C CA . SER A 1 965 ? -7.747 27.883 3.475 1.00 44.50 965 SER A CA 1
ATOM 7121 C C . SER A 1 965 ? -9.189 27.452 3.778 1.00 44.50 965 SER A C 1
ATOM 7123 O O . SER A 1 965 ? -9.420 26.795 4.788 1.00 44.50 965 SER A O 1
ATOM 7125 N N . ASN A 1 966 ? -10.158 27.789 2.918 1.00 49.34 966 ASN A N 1
ATOM 7126 C CA . ASN A 1 966 ? -11.599 27.676 3.211 1.00 49.34 966 ASN A CA 1
ATOM 7127 C C . ASN A 1 966 ? -12.353 26.637 2.354 1.00 49.34 966 ASN A C 1
ATOM 7129 O O . ASN A 1 966 ? -13.561 26.757 2.144 1.00 49.34 966 ASN A O 1
ATOM 7133 N N . CYS A 1 967 ? -11.660 25.620 1.841 1.00 48.31 967 CYS A N 1
ATOM 7134 C CA . CYS A 1 967 ? -12.281 24.538 1.075 1.00 48.31 967 CYS A CA 1
ATOM 7135 C C . CYS A 1 967 ? -12.297 23.238 1.886 1.00 48.31 967 CYS A C 1
ATOM 7137 O O . CYS A 1 967 ? -11.255 22.776 2.344 1.00 48.31 967 CYS A O 1
ATOM 7139 N N . VAL A 1 968 ? -13.472 22.625 2.043 1.00 49.41 968 VAL A N 1
ATOM 7140 C CA . VAL A 1 968 ? -13.652 21.406 2.843 1.00 49.41 968 VAL A CA 1
ATOM 7141 C C . VAL A 1 968 ? -13.821 20.203 1.922 1.00 49.41 968 VAL A C 1
ATOM 7143 O O . VAL A 1 968 ? -14.738 20.167 1.099 1.00 49.41 968 VAL A O 1
ATOM 7146 N N . ALA A 1 969 ? -12.968 19.192 2.088 1.00 47.44 969 ALA A N 1
ATOM 7147 C CA . ALA A 1 969 ? -13.133 17.901 1.433 1.00 47.44 969 ALA A CA 1
ATOM 7148 C C . ALA A 1 969 ? -14.375 17.183 1.993 1.00 47.44 969 ALA A C 1
ATOM 7150 O O . ALA A 1 969 ? -14.399 16.760 3.149 1.00 47.44 969 ALA A O 1
ATOM 7151 N N . LYS A 1 970 ? -15.422 17.046 1.175 1.00 48.06 970 LYS A N 1
ATOM 7152 C CA . LYS A 1 970 ? -16.623 16.268 1.499 1.00 48.06 970 LYS A CA 1
ATOM 7153 C C . LYS A 1 970 ? -16.662 14.996 0.668 1.00 48.06 970 LYS A C 1
ATOM 7155 O O . LYS A 1 970 ? -16.805 15.058 -0.554 1.00 48.06 970 LYS A O 1
ATOM 7160 N N . ASN A 1 971 ? -16.610 13.848 1.342 1.00 47.84 971 ASN A N 1
ATOM 7161 C CA . ASN A 1 971 ? -16.905 12.553 0.733 1.00 47.84 971 ASN A CA 1
ATOM 7162 C C . ASN A 1 971 ? -18.327 12.591 0.174 1.00 47.84 971 ASN A C 1
ATOM 7164 O O . ASN A 1 971 ? -19.303 12.593 0.924 1.00 47.84 971 ASN A O 1
ATOM 7168 N N . THR A 1 972 ? -18.424 12.670 -1.149 1.00 46.47 972 THR A N 1
ATOM 7169 C CA . THR A 1 972 ? -19.694 12.732 -1.862 1.00 46.47 972 THR A CA 1
ATOM 7170 C C . THR A 1 972 ? -19.851 11.419 -2.608 1.00 46.47 972 THR A C 1
ATOM 7172 O O . THR A 1 972 ? -18.939 10.994 -3.315 1.00 46.47 972 THR A O 1
ATOM 7175 N N . VAL A 1 973 ? -20.997 10.759 -2.439 1.00 47.28 973 VAL A N 1
ATOM 7176 C CA . VAL A 1 973 ? -21.310 9.546 -3.198 1.00 47.28 973 VAL A CA 1
ATOM 7177 C C . VAL A 1 973 ? -21.602 9.976 -4.631 1.00 47.28 973 VAL A C 1
ATOM 7179 O O . VAL A 1 973 ? -22.691 10.470 -4.922 1.00 47.28 973 VAL A O 1
ATOM 7182 N N . ILE A 1 974 ? -20.613 9.843 -5.515 1.00 47.81 974 ILE A N 1
ATOM 7183 C CA . ILE A 1 974 ? -20.749 10.211 -6.923 1.00 47.81 974 ILE A CA 1
ATOM 7184 C C . ILE A 1 974 ? -20.797 8.932 -7.746 1.00 47.81 974 ILE A C 1
ATOM 7186 O O . ILE A 1 974 ? -19.846 8.152 -7.794 1.00 47.81 974 ILE A O 1
ATOM 7190 N N . THR A 1 975 ? -21.914 8.740 -8.439 1.00 44.38 975 THR A N 1
ATOM 7191 C CA . THR A 1 975 ? -21.998 7.804 -9.558 1.00 44.38 975 THR A CA 1
ATOM 7192 C C . THR A 1 975 ? -21.123 8.351 -10.683 1.00 44.38 975 THR A C 1
ATOM 7194 O O . THR A 1 975 ? -21.545 9.248 -11.411 1.00 44.38 975 THR A O 1
ATOM 7197 N N . GLN A 1 976 ? -19.887 7.862 -10.796 1.00 44.44 976 GLN A N 1
ATOM 7198 C CA . GLN A 1 976 ? -19.025 8.196 -11.923 1.00 44.44 976 GLN A CA 1
ATOM 7199 C C . GLN A 1 976 ? -19.316 7.219 -13.059 1.00 44.44 976 GLN A C 1
ATOM 7201 O O . GLN A 1 976 ? -18.921 6.054 -13.041 1.00 44.44 976 GLN A O 1
ATOM 7206 N N . THR A 1 977 ? -20.049 7.726 -14.044 1.00 47.44 977 THR A N 1
ATOM 7207 C CA . THR A 1 977 ? -20.159 7.138 -15.375 1.00 47.44 977 THR A CA 1
ATOM 7208 C C . THR A 1 977 ? -18.862 7.451 -16.119 1.00 47.44 977 THR A C 1
ATOM 7210 O O . THR A 1 977 ? -18.628 8.612 -16.450 1.00 47.44 977 THR A O 1
ATOM 7213 N N . VAL A 1 978 ? -18.007 6.452 -16.355 1.00 49.56 978 VAL A N 1
ATOM 7214 C CA . VAL A 1 978 ? -16.749 6.625 -17.102 1.00 49.56 978 VAL A CA 1
ATOM 7215 C C . VAL A 1 978 ? -16.753 5.712 -18.325 1.00 49.56 978 VAL A C 1
ATOM 7217 O O . VAL A 1 978 ? -17.003 4.512 -18.208 1.00 49.56 978 VAL A O 1
ATOM 7220 N N . SER A 1 979 ? -16.467 6.273 -19.500 1.00 50.06 979 SER A N 1
ATOM 7221 C CA . SER A 1 979 ? -16.142 5.507 -20.707 1.00 50.06 979 SER A CA 1
ATOM 7222 C C . SER A 1 979 ? -14.713 4.968 -20.566 1.00 50.06 979 SER A C 1
ATOM 7224 O O . SER A 1 979 ? -13.765 5.699 -20.828 1.00 50.06 979 SER A O 1
ATOM 7226 N N . THR A 1 980 ? -14.531 3.721 -20.120 1.00 50.53 980 THR A N 1
ATOM 7227 C CA . THR A 1 980 ? -13.197 3.103 -19.971 1.00 50.53 980 THR A CA 1
ATOM 7228 C C . THR A 1 980 ? -12.852 2.253 -21.192 1.00 50.53 980 THR A C 1
ATOM 7230 O O . THR A 1 980 ? -13.745 1.644 -21.788 1.00 50.53 980 THR A O 1
ATOM 7233 N N . ARG A 1 981 ? -11.573 2.193 -21.596 1.00 52.44 981 ARG A N 1
ATOM 7234 C CA . ARG A 1 981 ? -11.142 1.234 -22.630 1.00 52.44 981 ARG A CA 1
ATOM 7235 C C . ARG A 1 981 ? -11.106 -0.195 -22.071 1.00 52.44 981 ARG A C 1
ATOM 7237 O O . ARG A 1 981 ? -10.763 -0.396 -20.908 1.00 52.44 981 ARG A O 1
ATOM 7244 N N . VAL A 1 982 ? -11.486 -1.192 -22.880 1.00 49.16 982 VAL A N 1
ATOM 7245 C CA . VAL A 1 982 ? -11.732 -2.572 -22.402 1.00 49.16 982 VAL A CA 1
ATOM 7246 C C . VAL A 1 982 ? -10.759 -3.595 -22.974 1.00 49.16 982 VAL A C 1
ATOM 7248 O O . VAL A 1 982 ? -10.661 -3.769 -24.189 1.00 49.16 982 VAL A O 1
ATOM 7251 N N . ALA A 1 983 ? -10.130 -4.351 -22.072 1.00 46.94 983 ALA A N 1
ATOM 7252 C CA . ALA A 1 983 ? -9.270 -5.478 -22.408 1.00 46.94 983 ALA A CA 1
ATOM 7253 C C . ALA A 1 983 ? -9.987 -6.557 -23.240 1.00 46.94 983 ALA A C 1
ATOM 7255 O O . ALA A 1 983 ? -11.166 -6.847 -23.028 1.00 46.94 983 ALA A O 1
ATOM 7256 N N . GLN A 1 984 ? -9.236 -7.193 -24.148 1.00 48.09 984 GLN A N 1
ATOM 7257 C CA . GLN A 1 984 ? -9.734 -8.165 -25.137 1.00 48.09 984 GLN A CA 1
ATOM 7258 C C . GLN A 1 984 ? -10.634 -9.274 -24.561 1.00 48.09 984 GLN A C 1
ATOM 7260 O O . GLN A 1 984 ? -11.550 -9.727 -25.238 1.00 48.09 984 GLN A O 1
ATOM 7265 N N . ASN A 1 985 ? -10.409 -9.679 -23.307 1.00 41.53 985 ASN A N 1
ATOM 7266 C CA . ASN A 1 985 ? -11.000 -10.858 -22.657 1.00 41.53 985 ASN A CA 1
ATOM 7267 C C . ASN A 1 985 ? -12.545 -10.929 -22.644 1.00 41.53 985 ASN A C 1
ATOM 7269 O O . ASN A 1 985 ? -13.087 -11.992 -22.352 1.00 41.53 985 ASN A O 1
ATOM 7273 N N . ASN A 1 986 ? -13.254 -9.832 -22.938 1.00 44.19 986 ASN A N 1
ATOM 7274 C CA . ASN A 1 986 ? -14.722 -9.776 -22.983 1.00 44.19 986 ASN A CA 1
ATOM 7275 C C . ASN A 1 986 ? -15.322 -9.806 -24.406 1.00 44.19 986 ASN A C 1
ATOM 7277 O O . ASN A 1 986 ? -16.544 -9.739 -24.539 1.00 44.19 986 ASN A O 1
ATOM 7281 N N . VAL A 1 987 ? -14.507 -9.889 -25.466 1.00 49.50 987 VAL A N 1
ATOM 7282 C CA . VAL A 1 987 ? -14.970 -9.854 -26.866 1.00 49.50 987 VAL A CA 1
ATOM 7283 C C . VAL A 1 987 ? -14.390 -11.041 -27.637 1.00 49.50 987 VAL A C 1
ATOM 7285 O O . VAL A 1 987 ? -13.186 -11.267 -27.630 1.00 49.50 987 VAL A O 1
ATOM 7288 N N . SER A 1 988 ? -15.244 -11.818 -28.310 1.00 52.00 988 SER A N 1
ATOM 7289 C CA . SER A 1 988 ? -14.847 -13.070 -28.978 1.00 52.00 988 SER A CA 1
ATOM 7290 C C . SER A 1 988 ? -14.096 -12.886 -30.301 1.00 52.00 988 SER A C 1
ATOM 7292 O O . SER A 1 988 ? -13.493 -13.836 -30.791 1.00 52.00 988 SER A O 1
ATOM 7294 N N . GLU A 1 989 ? -14.154 -11.694 -30.895 1.00 66.50 989 GLU A N 1
ATOM 7295 C CA . GLU A 1 989 ? -13.512 -11.353 -32.166 1.00 66.50 989 GLU A CA 1
ATOM 7296 C C . GLU A 1 989 ? -12.946 -9.931 -32.098 1.00 66.50 989 GLU A C 1
ATOM 7298 O O . GLU A 1 989 ? -13.596 -9.027 -31.563 1.00 66.50 989 GLU A O 1
ATOM 7303 N N . LEU A 1 990 ? -11.762 -9.711 -32.673 1.00 70.94 990 LEU A N 1
ATOM 7304 C CA . LEU A 1 990 ? -11.180 -8.373 -32.800 1.00 70.94 990 LEU A CA 1
ATOM 7305 C C . LEU A 1 990 ? -11.909 -7.562 -33.891 1.00 70.94 990 LEU A C 1
ATOM 7307 O O . LEU A 1 990 ? -12.371 -8.157 -34.870 1.00 70.94 990 LEU A O 1
ATOM 7311 N N . PRO A 1 991 ? -12.019 -6.225 -33.766 1.00 72.44 991 PRO A N 1
ATOM 7312 C CA . PRO A 1 991 ? -12.607 -5.402 -34.817 1.00 72.44 991 PRO A CA 1
ATOM 7313 C C . PRO A 1 991 ? -11.753 -5.424 -36.093 1.00 72.44 991 PRO A C 1
ATOM 7315 O O . PRO A 1 991 ? -10.525 -5.538 -36.033 1.00 72.44 991 PRO A O 1
ATOM 7318 N N . ASN A 1 992 ? -12.418 -5.306 -37.238 1.00 84.81 992 ASN A N 1
ATOM 7319 C CA . ASN A 1 992 ? -11.838 -5.325 -38.572 1.00 84.81 992 ASN A CA 1
ATOM 7320 C C . ASN A 1 992 ? -12.677 -4.428 -39.498 1.00 84.81 992 ASN A C 1
ATOM 7322 O O . ASN A 1 992 ? -13.875 -4.668 -39.679 1.00 84.81 992 ASN A O 1
ATOM 7326 N N . ILE A 1 993 ? -12.062 -3.388 -40.061 1.00 86.19 993 ILE A N 1
ATOM 7327 C CA . ILE A 1 993 ? -12.702 -2.465 -41.008 1.00 86.19 993 ILE A CA 1
ATOM 7328 C C . ILE A 1 993 ? -12.024 -2.603 -42.368 1.00 86.19 993 ILE A C 1
ATOM 7330 O O . ILE A 1 993 ? -10.798 -2.619 -42.453 1.00 86.19 993 ILE A O 1
ATOM 7334 N N . VAL A 1 994 ? -12.830 -2.629 -43.431 1.00 91.00 994 VAL A N 1
ATOM 7335 C CA . VAL A 1 994 ? -12.378 -2.467 -44.820 1.00 91.00 994 VAL A CA 1
ATOM 7336 C C . VAL A 1 994 ? -13.090 -1.259 -45.419 1.00 91.00 994 VAL A C 1
ATOM 7338 O O . VAL A 1 994 ? -14.295 -1.094 -45.241 1.00 91.00 994 VAL A O 1
ATOM 7341 N N . GLY A 1 995 ? -12.354 -0.402 -46.115 1.00 92.69 995 GLY A N 1
ATOM 7342 C CA . GLY A 1 995 ? -12.840 0.856 -46.659 1.00 92.69 995 GLY A CA 1
ATOM 7343 C C . GLY A 1 995 ? -12.231 1.219 -48.000 1.00 92.69 995 GLY A C 1
ATOM 7344 O O . GLY A 1 995 ? -11.384 0.513 -48.548 1.00 92.69 995 GLY A O 1
ATOM 7345 N N . ALA A 1 996 ? -12.701 2.337 -48.534 1.00 93.94 996 ALA A N 1
ATOM 7346 C CA . ALA A 1 996 ? -12.152 2.958 -49.725 1.00 93.94 996 ALA A CA 1
ATOM 7347 C C . ALA A 1 996 ? -12.211 4.482 -49.605 1.00 93.94 996 ALA A C 1
ATOM 7349 O O . ALA A 1 996 ? -12.999 5.042 -48.837 1.00 93.94 996 ALA A O 1
ATOM 7350 N N . GLY A 1 997 ? -11.380 5.159 -50.385 1.00 95.56 997 GLY A N 1
ATOM 7351 C CA . GLY A 1 997 ? -11.284 6.608 -50.352 1.00 95.56 997 GLY A CA 1
ATOM 7352 C C . GLY A 1 997 ? -10.477 7.180 -51.505 1.00 95.56 997 GLY A C 1
ATOM 7353 O O . GLY A 1 997 ? -10.151 6.484 -52.469 1.00 95.56 997 GLY A O 1
ATOM 7354 N N . MET A 1 998 ? -10.200 8.476 -51.410 1.00 95.25 998 MET A N 1
ATOM 7355 C CA . MET A 1 998 ? -9.443 9.221 -52.409 1.00 95.25 998 MET A CA 1
ATOM 7356 C C . MET A 1 998 ? -8.608 10.329 -51.768 1.00 95.25 998 MET A C 1
ATOM 7358 O O . MET A 1 998 ? -8.997 10.884 -50.735 1.00 95.25 998 MET A O 1
ATOM 7362 N N . ILE A 1 999 ? -7.506 10.673 -52.431 1.00 94.56 999 ILE A N 1
ATOM 7363 C CA . ILE A 1 999 ? -6.706 11.874 -52.185 1.00 94.56 999 ILE A CA 1
ATOM 7364 C C . ILE A 1 999 ? -6.774 12.705 -53.463 1.00 94.56 999 ILE A C 1
ATOM 7366 O O . ILE A 1 999 ? -6.379 12.233 -54.527 1.00 94.56 999 ILE A O 1
ATOM 7370 N N . TRP A 1 1000 ? -7.292 13.926 -53.363 1.00 92.81 1000 TRP A N 1
ATOM 7371 C CA . TRP A 1 1000 ? -7.293 14.903 -54.446 1.00 92.81 1000 TRP A CA 1
ATOM 7372 C C . TRP A 1 1000 ? -6.298 16.015 -54.119 1.00 92.81 1000 TRP A C 1
ATOM 7374 O O . TRP A 1 1000 ? -6.540 16.841 -53.235 1.00 92.81 1000 TRP A O 1
ATOM 7384 N N . THR A 1 1001 ? -5.181 16.040 -54.836 1.00 92.38 1001 THR A N 1
ATOM 7385 C CA . THR A 1 1001 ? -4.187 17.107 -54.744 1.00 92.38 1001 THR A CA 1
ATOM 7386 C C . THR A 1 1001 ? -4.709 18.331 -55.492 1.00 92.38 1001 THR A C 1
ATOM 7388 O O . THR A 1 1001 ? -4.940 18.299 -56.695 1.00 92.38 1001 THR A O 1
ATOM 7391 N N . VAL A 1 1002 ? -4.961 19.420 -54.768 1.00 90.88 1002 VAL A N 1
ATOM 7392 C CA . VAL A 1 1002 ? -5.517 20.664 -55.326 1.00 90.88 1002 VAL A CA 1
ATOM 7393 C C . VAL A 1 1002 ? -4.395 21.602 -55.772 1.00 90.88 1002 VAL A C 1
ATOM 7395 O O . VAL A 1 1002 ? -4.539 22.319 -56.761 1.00 90.88 1002 VAL A O 1
ATOM 7398 N N . THR A 1 1003 ? -3.274 21.586 -55.049 1.00 90.31 1003 THR A N 1
ATOM 7399 C CA . THR A 1 1003 ? -1.985 22.188 -55.418 1.00 90.31 1003 THR A CA 1
ATOM 7400 C C . THR A 1 1003 ? -0.858 21.388 -54.760 1.00 90.31 1003 THR A C 1
ATOM 7402 O O . THR A 1 1003 ? -1.110 20.646 -53.814 1.00 90.31 1003 THR A O 1
ATOM 7405 N N . ASP A 1 1004 ? 0.395 21.626 -55.153 1.00 85.62 1004 ASP A N 1
ATOM 7406 C CA . ASP A 1 1004 ? 1.599 21.103 -54.475 1.00 85.62 1004 ASP A CA 1
ATOM 7407 C C . ASP A 1 1004 ? 1.654 21.418 -52.962 1.00 85.62 1004 ASP A C 1
ATOM 7409 O O . ASP A 1 1004 ? 2.462 20.849 -52.235 1.00 85.62 1004 ASP A O 1
ATOM 7413 N N . ASN A 1 1005 ? 0.816 22.344 -52.482 1.00 90.31 1005 ASN A N 1
ATOM 7414 C CA . ASN A 1 1005 ? 0.734 22.780 -51.092 1.00 90.31 1005 ASN A CA 1
ATOM 7415 C C . ASN A 1 1005 ? -0.535 22.298 -50.362 1.00 90.31 1005 ASN A C 1
ATOM 7417 O O . ASN A 1 1005 ? -0.666 22.556 -49.167 1.00 90.31 1005 ASN A O 1
ATOM 7421 N N . LEU A 1 1006 ? -1.497 21.667 -51.049 1.00 92.62 1006 LEU A N 1
ATOM 7422 C CA . LEU A 1 1006 ? -2.811 21.329 -50.492 1.00 92.62 1006 LEU A CA 1
ATOM 7423 C C . LEU A 1 1006 ? -3.412 20.073 -51.136 1.00 92.62 1006 LEU A C 1
ATOM 7425 O O . LEU A 1 1006 ? -3.753 20.080 -52.319 1.00 92.62 1006 LEU A O 1
ATOM 7429 N N . ALA A 1 1007 ? -3.670 19.053 -50.321 1.00 94.19 1007 ALA A N 1
ATOM 7430 C CA . ALA A 1 1007 ? -4.455 17.878 -50.687 1.00 94.19 1007 ALA A CA 1
ATOM 7431 C C . ALA A 1 1007 ? -5.739 17.792 -49.849 1.00 94.19 1007 ALA A C 1
ATOM 7433 O O . ALA A 1 1007 ? -5.741 18.106 -48.659 1.00 94.19 1007 ALA A O 1
ATOM 7434 N N . LEU A 1 1008 ? -6.834 17.346 -50.462 1.00 93.88 1008 LEU A N 1
ATOM 7435 C CA . LEU A 1 1008 ? -8.093 17.000 -49.799 1.00 93.88 1008 LEU A CA 1
ATOM 7436 C C . LEU A 1 1008 ? -8.243 15.479 -49.781 1.00 93.88 1008 LEU A C 1
ATOM 7438 O O . LEU A 1 1008 ? -7.933 14.824 -50.773 1.00 93.88 1008 LEU A O 1
ATOM 7442 N N . TYR A 1 1009 ? -8.762 14.908 -48.696 1.00 94.75 1009 TYR A N 1
ATOM 7443 C CA . TYR A 1 1009 ? -8.996 13.467 -48.599 1.00 94.75 1009 TYR A CA 1
ATOM 7444 C C . TYR A 1 1009 ? -10.393 13.117 -48.076 1.00 94.75 1009 TYR A C 1
ATOM 7446 O O . TYR A 1 1009 ? -11.033 13.858 -47.318 1.00 94.75 1009 TYR A O 1
ATOM 7454 N N . PHE A 1 1010 ? -10.870 11.947 -48.496 1.00 94.06 1010 PHE A N 1
ATOM 7455 C CA . PHE A 1 1010 ? -12.134 11.356 -48.065 1.00 94.06 1010 PHE A CA 1
ATOM 7456 C C . PHE A 1 1010 ? -11.972 9.845 -47.895 1.00 94.06 1010 PHE A C 1
ATOM 7458 O O . PHE A 1 1010 ? -11.396 9.190 -48.764 1.00 94.06 1010 PHE A O 1
ATOM 7465 N N . ASN A 1 1011 ? -12.534 9.294 -46.819 1.00 94.19 1011 ASN A N 1
ATOM 7466 C CA . ASN A 1 1011 ? -12.574 7.861 -46.541 1.00 94.19 1011 ASN A CA 1
ATOM 7467 C C . ASN A 1 1011 ? -13.981 7.424 -46.103 1.00 94.19 1011 ASN A C 1
ATOM 7469 O O . ASN A 1 1011 ? -14.638 8.105 -45.308 1.00 94.19 1011 ASN A O 1
ATOM 7473 N N . ALA A 1 1012 ? -14.405 6.253 -46.582 1.00 92.12 1012 ALA A N 1
ATOM 7474 C CA . ALA A 1 1012 ? -15.516 5.499 -46.021 1.00 92.12 1012 ALA A CA 1
ATOM 7475 C C . ALA A 1 1012 ? -15.119 4.027 -45.797 1.00 92.12 1012 ALA A C 1
ATOM 7477 O O . ALA A 1 1012 ? -14.898 3.277 -46.751 1.00 92.12 1012 ALA A O 1
ATOM 7478 N N . GLY A 1 1013 ? -15.076 3.613 -44.531 1.00 89.81 1013 GLY A N 1
ATOM 7479 C CA . GLY A 1 1013 ? -14.896 2.233 -44.083 1.00 89.81 1013 GLY A CA 1
ATOM 7480 C C . GLY A 1 1013 ? -16.200 1.574 -43.637 1.00 89.81 1013 GLY A C 1
ATOM 7481 O O . GLY A 1 1013 ? -17.126 2.248 -43.189 1.00 89.81 1013 GLY A O 1
ATOM 7482 N N . ALA A 1 1014 ? -16.260 0.245 -43.718 1.00 89.56 1014 ALA A N 1
ATOM 7483 C CA . ALA A 1 1014 ? -17.328 -0.597 -43.187 1.00 89.56 1014 ALA A CA 1
ATOM 7484 C C . ALA A 1 1014 ? -16.746 -1.735 -42.331 1.00 89.56 1014 ALA A C 1
ATOM 7486 O O . ALA A 1 1014 ? -15.766 -2.382 -42.709 1.00 89.56 1014 ALA A O 1
ATOM 7487 N N . GLY A 1 1015 ? -17.349 -1.981 -41.168 1.00 87.69 1015 GLY A N 1
ATOM 7488 C CA . GLY A 1 1015 ? -16.972 -3.082 -40.287 1.00 87.69 1015 GLY A CA 1
ATOM 7489 C C . GLY A 1 1015 ? -17.354 -4.442 -40.867 1.00 87.69 1015 GLY A C 1
ATOM 7490 O O . GLY A 1 1015 ? -18.464 -4.624 -41.366 1.00 87.69 1015 GLY A O 1
ATOM 7491 N N . THR A 1 1016 ? -16.450 -5.419 -40.776 1.00 88.00 1016 THR A N 1
ATOM 7492 C CA . THR A 1 1016 ? -16.656 -6.757 -41.356 1.00 88.00 1016 THR A CA 1
ATOM 7493 C C . THR A 1 1016 ? -17.183 -7.793 -40.356 1.00 88.00 1016 THR A C 1
ATOM 7495 O O . THR A 1 1016 ? -17.457 -8.925 -40.748 1.00 88.00 1016 THR A O 1
ATOM 7498 N N . ASN A 1 1017 ? -17.307 -7.444 -39.070 1.00 83.44 1017 ASN A N 1
ATOM 7499 C CA . ASN A 1 1017 ? -17.854 -8.309 -38.019 1.00 83.44 1017 ASN A CA 1
ATOM 7500 C C . ASN A 1 1017 ? -18.614 -7.522 -36.935 1.00 83.44 1017 ASN A C 1
ATOM 7502 O O . ASN A 1 1017 ? -18.606 -6.293 -36.915 1.00 83.44 1017 ASN A O 1
ATOM 7506 N N . ALA A 1 1018 ? -19.259 -8.240 -36.010 1.00 76.38 1018 ALA A N 1
ATOM 7507 C CA . ALA A 1 1018 ? -20.092 -7.655 -34.952 1.00 76.38 1018 ALA A CA 1
ATOM 7508 C C . ALA A 1 1018 ? -19.315 -6.823 -33.907 1.00 76.38 1018 ALA A C 1
ATOM 7510 O O . ALA A 1 1018 ? -19.923 -6.048 -33.168 1.00 76.38 1018 ALA A O 1
ATOM 7511 N N . SER A 1 1019 ? -17.986 -6.958 -33.854 1.00 75.12 1019 SER A N 1
ATOM 7512 C CA . SER A 1 1019 ? -17.095 -6.147 -33.010 1.00 75.12 1019 SER A CA 1
ATOM 7513 C C . SER A 1 1019 ? -16.722 -4.797 -33.636 1.00 75.12 1019 SER A C 1
ATOM 7515 O O . SER A 1 1019 ? -16.001 -4.024 -33.009 1.00 75.12 1019 SER A O 1
ATOM 7517 N N . SER A 1 1020 ? -17.172 -4.514 -34.861 1.00 79.88 1020 SER A N 1
ATOM 7518 C CA . SER A 1 1020 ? -16.768 -3.355 -35.668 1.00 79.88 1020 SER A CA 1
ATOM 7519 C C . SER A 1 1020 ? -17.922 -2.371 -35.891 1.00 79.88 1020 SER A C 1
ATOM 7521 O O . SER A 1 1020 ? -19.084 -2.782 -35.863 1.00 79.88 1020 SER A O 1
ATOM 7523 N N . PRO A 1 1021 ? -17.646 -1.078 -36.146 1.00 79.62 1021 PRO A N 1
ATOM 7524 C CA . PRO A 1 1021 ? -18.692 -0.123 -36.483 1.00 79.62 1021 PRO A CA 1
ATOM 7525 C C . PRO A 1 1021 ? -19.293 -0.413 -37.856 1.00 79.62 1021 PRO A C 1
ATOM 7527 O O . PRO A 1 1021 ? -18.577 -0.725 -38.807 1.00 79.62 1021 PRO A O 1
ATOM 7530 N N . THR A 1 1022 ? -20.612 -0.244 -37.980 1.00 85.00 1022 THR A N 1
ATOM 7531 C CA . THR A 1 1022 ? -21.358 -0.438 -39.237 1.00 85.00 1022 THR A CA 1
ATOM 7532 C C . THR A 1 1022 ? -20.743 0.346 -40.402 1.00 85.00 1022 THR A C 1
ATOM 7534 O O . THR A 1 1022 ? -20.720 -0.137 -41.531 1.00 85.00 1022 THR A O 1
ATOM 7537 N N . TYR A 1 1023 ? -20.221 1.541 -40.118 1.00 86.31 1023 TYR A N 1
ATOM 7538 C CA . TYR A 1 1023 ? -19.372 2.326 -41.008 1.00 86.31 1023 TYR A CA 1
ATOM 7539 C C . TYR A 1 1023 ? -18.481 3.279 -40.199 1.00 86.31 1023 TYR A C 1
ATOM 7541 O O . TYR A 1 1023 ? -18.798 3.604 -39.061 1.00 86.31 1023 TYR A O 1
ATOM 7549 N N . ASN A 1 1024 ? -17.389 3.757 -40.782 1.00 88.69 1024 ASN A N 1
ATOM 7550 C CA . ASN A 1 1024 ? -16.603 4.891 -40.296 1.00 88.69 1024 ASN A CA 1
ATOM 7551 C C . ASN A 1 1024 ? -16.399 5.838 -41.484 1.00 88.69 1024 ASN A C 1
ATOM 7553 O O . ASN A 1 1024 ? -16.079 5.376 -42.576 1.00 88.69 1024 ASN A O 1
ATOM 7557 N N . VAL A 1 1025 ? -16.639 7.137 -41.308 1.00 90.50 1025 VAL A N 1
ATOM 7558 C CA . VAL A 1 1025 ? -16.554 8.119 -42.400 1.00 90.50 1025 VAL A CA 1
ATOM 7559 C C . VAL A 1 1025 ? -15.827 9.371 -41.944 1.00 90.50 1025 VAL A C 1
ATOM 7561 O O . VAL A 1 1025 ? -16.169 9.952 -40.913 1.00 90.50 1025 VAL A O 1
ATOM 7564 N N . TYR A 1 1026 ? -14.845 9.809 -42.727 1.00 91.56 1026 TYR A N 1
ATOM 7565 C CA . TYR A 1 1026 ? -14.108 11.033 -42.442 1.00 91.56 1026 TYR A CA 1
ATOM 7566 C C . TYR A 1 1026 ? -13.651 11.762 -43.703 1.00 91.56 1026 TYR A C 1
ATOM 7568 O O . TYR A 1 1026 ? -13.493 11.187 -44.781 1.00 91.56 1026 TYR A O 1
ATOM 7576 N N . THR A 1 1027 ? -13.460 13.069 -43.558 1.00 93.56 1027 THR A N 1
ATOM 7577 C CA . THR A 1 1027 ? -12.939 13.939 -44.607 1.00 93.56 1027 THR A CA 1
ATOM 7578 C C . THR A 1 1027 ? -12.090 15.039 -43.991 1.00 93.56 1027 THR A C 1
ATOM 7580 O O . THR A 1 1027 ? -12.364 15.507 -42.882 1.00 93.56 1027 THR A O 1
ATOM 7583 N N . GLY A 1 1028 ? -11.046 15.439 -44.704 1.00 93.75 1028 GLY A N 1
ATOM 7584 C CA . GLY A 1 1028 ? -10.072 16.397 -44.219 1.00 93.75 1028 GLY A CA 1
ATOM 7585 C C . GLY A 1 1028 ? -9.163 16.905 -45.319 1.00 93.75 1028 GLY A C 1
ATOM 7586 O O . GLY A 1 1028 ? -9.407 16.692 -46.508 1.00 93.75 1028 GLY A O 1
ATOM 7587 N N . PHE A 1 1029 ? -8.126 17.614 -44.901 1.00 94.50 1029 PHE A N 1
ATOM 7588 C CA . PHE A 1 1029 ? -7.106 18.148 -45.785 1.00 94.50 1029 PHE A CA 1
ATOM 7589 C C . PHE A 1 1029 ? -5.725 18.032 -45.151 1.00 94.50 1029 PHE A C 1
ATOM 7591 O O . PHE A 1 1029 ? -5.596 17.919 -43.931 1.00 94.50 1029 PHE A O 1
ATOM 7598 N N . ALA A 1 1030 ? -4.703 18.078 -45.994 1.00 92.88 1030 ALA A N 1
ATOM 7599 C CA . ALA A 1 1030 ? -3.309 18.210 -45.614 1.00 92.88 1030 ALA A CA 1
ATOM 7600 C C . ALA A 1 1030 ? -2.714 19.415 -46.342 1.00 92.88 1030 ALA A C 1
ATOM 7602 O O . ALA A 1 1030 ? -2.984 19.625 -47.525 1.00 92.88 1030 ALA A O 1
ATOM 7603 N N . TRP A 1 1031 ? -1.944 20.223 -45.620 1.00 93.50 1031 TRP A N 1
ATOM 7604 C CA . TRP A 1 1031 ? -1.384 21.479 -46.104 1.00 93.50 1031 TRP A CA 1
ATOM 7605 C C . TRP A 1 1031 ? 0.082 21.641 -45.694 1.00 93.50 1031 TRP A C 1
ATOM 7607 O O . TRP A 1 1031 ? 0.466 21.259 -44.588 1.00 93.50 1031 TRP A O 1
ATOM 7617 N N . THR A 1 1032 ? 0.868 22.263 -46.572 1.00 88.94 1032 THR A N 1
ATOM 7618 C CA . THR A 1 1032 ? 2.268 22.654 -46.350 1.00 88.94 1032 THR A CA 1
ATOM 7619 C C . THR A 1 1032 ? 2.489 24.110 -46.799 1.00 88.94 1032 THR A C 1
ATOM 7621 O O . THR A 1 1032 ? 1.883 24.515 -47.798 1.00 88.94 1032 THR A O 1
ATOM 7624 N N . PRO A 1 1033 ? 3.307 24.915 -46.085 1.00 81.25 1033 PRO A N 1
ATOM 7625 C CA . PRO A 1 1033 ? 3.555 26.328 -46.404 1.00 81.25 1033 PRO A CA 1
ATOM 7626 C C . PRO A 1 1033 ? 4.295 26.576 -47.726 1.00 81.25 1033 PRO A C 1
ATOM 7628 O O . PRO A 1 1033 ? 4.979 25.650 -48.218 1.00 81.25 1033 PRO A O 1
#

Organism: NCBI:txid1808979